Protein AF-Q23QF8-F1 (afdb_monomer_lite)

Sequence (936 aa):
MSSIFKSNYSRKLKSEELTGGKLEVPQEDYTCQGKYDIVKRQTYFSALQILLGIALSVCGFFLNYQFPFFGNQSIFIIGIGITLFGLVALIWCMKDVNKIKDKLNIEYWYNTQDHTLSKILFIASIIKAIFLLTTVITLFIYKSTANNYFQATTQSDDASQLQSNINQYNLFFQITIAISLASIIILVCTTYSAYAFSNTATSFRISLYAFTLLNIAFCGGMIYATLSTQKIENIHSLQGIADFWSIRVIFYITGVYLSTLIAILITNFTKSMNHYMSMGTLLLLICVVFVSFNGKIYRNAREVSNFAQSNCQNEMQMIHQDFLVKSGCPNKYIFKQKDQVYPDCEMDQQTVFWENDLDKQNQDKLNQIQCLNKKCCGITGKLYADWFYVIATLGQLISQQSFVIIGICYYLSTRYSGSSSYYKKLECLFLVLGMLVLSAWVFLVVYYQYQPISQKPGLQSQLEIPDPTADTYKLYQYADVTKRIQCEKSFSQYFNIYYQTQFSKNEIFECVDDCQTAIIRVSVTATYYKIILSQSFNDPHIKIFDSRFQSVFNVGDIQPNTDFVAAEGTISTVKNFFMQNVCLYSYEPQANHNLIVRVSKISPTTGSILKKIDFKPSKSVLKKINKKNNQLDVSYSQTFDDTNEQQINKNVSFQSVLITVKDAETNQDIQNKLINLQVHFHHQECIEQNNTPSVELSGIQSQFLVKNLYTNTYTIFVKVDGYNYSCKRIQLTEHYQTTEQIVYLNKNLQNKEMRVVLEWNKNNFAQLDLLVTLSTDKSTDCIAGYFNENCQKIYYERKSQHPYYQSIKIDKLGANDYLFYIKHNLSQKSYNDLVASGKKNLNQILAESGAHFSIYVADLEYPVYESGIAYFDTNISTDENLIWLVSCMNGIYGNQVYSLNQYWTIKSTNEFIIKSSGQELPSSEICSNYLKSMFN

Foldseek 3Di:
DPPPPPPPPVVVVPPPPDDDDPPPPPDPVVVLVVLLVLLVLLLVLLVLQLVVLVVQLVQLVVCCVVPVDPVSVVSNVVSVVSNVVSVVSNVVSVVVNVVSVVPVDDDDDPDDDQDPLLVVLLVLQLVQVLVLLLLSLVVVLCVVLVLLLLLCLLPDPPVVSNVVSVVVNVVSVVVSVVVSVSVSVSSNSVSSVCSSVVSDLLVLVVVLLVLLLVLLLLLLLLLLLLVLLVLVCVPVLCPPQADNVLSVVSNVLSVVLSVLSVQVLVVSVVQDLVSLLVSLVVLLVSLVVLLVSLVRLLVRLVRLLVSLLVLVLVLLLFFDQVLLVVLSNVTQFDDDDPPDQDDPDDPSQKDFPCVVVQPPDPVPRPRGITGGSS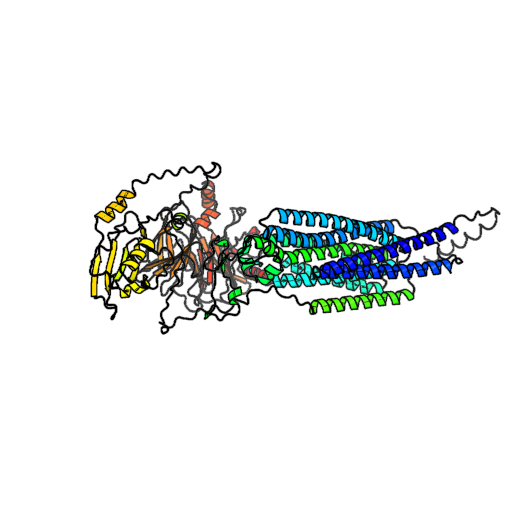SSSNSSSCVSSVSSVSSSSSSVSSSSSSVSSSSSSNVSSVDDDDDDPVSVVVSVVSVVVSVVSSVVSVVVSVVPDDPPRPTDDDPPPPPPPDDDPDDPPDDPPDDDPPDADAPPPDVCVVDVDWDKDADDLPDQPPDDPPQQPFKKKKKKKKAQKDKFWHDDDPDPQKDKDFPVCVVVVCPPDDDPRIGMIMMIGRPVSRSCRRRPTIMIIGNDLPDPMWMKMKMFTADPVPRDGPDIDIDGDDPVVVVVSVVVVVPPPDPDDDDDPPPPPPPPPPPFDWAKEKEFEAALQPRDGQAQWWKWKWKFFPDPDPDDDPPTDIDIDIDRGRIDIDTGDTFAKIWIWIDTPQWFIWIAIDGHDPPDRYHYHYTHTYGQADAQKKKKKKFWGPPAPWQKKKKKWKDDDPDDIFMDTDVHQDTPQWGWSDDVVDSGMTMIMRNHQDQIKMWIKMWTPDDLVNVCVVVVVVPDDVQVRQVNRSIKIFMDGNVHSYTPDIDRQARADPPDDSVFTWMFGAWMDRSNVPPDIGGPRYTDDCVPDPPAFDQDPNDTDGHSVVVVVVVVVVVD

Structure (mmCIF, N/CA/C/O backbone):
data_AF-Q23QF8-F1
#
_entry.id   AF-Q23QF8-F1
#
loop_
_atom_site.group_PDB
_atom_site.id
_atom_site.type_symbol
_atom_site.label_atom_id
_atom_site.label_alt_id
_atom_site.label_comp_id
_atom_site.label_asym_id
_atom_site.label_entity_id
_atom_site.label_seq_id
_atom_site.pdbx_PDB_ins_code
_atom_site.Cartn_x
_atom_site.Cartn_y
_atom_site.Cartn_z
_atom_site.occupancy
_atom_site.B_iso_or_equiv
_atom_site.auth_seq_id
_atom_site.auth_comp_id
_atom_site.auth_asym_id
_atom_site.auth_atom_id
_atom_site.pdbx_PDB_model_num
ATOM 1 N N . MET A 1 1 ? 30.218 -5.876 -64.540 1.00 46.28 1 MET A N 1
ATOM 2 C CA . MET A 1 1 ? 30.030 -4.408 -64.446 1.00 46.28 1 MET A CA 1
ATOM 3 C C . MET A 1 1 ? 31.016 -3.681 -63.510 1.00 46.28 1 MET A C 1
ATOM 5 O O . MET A 1 1 ? 30.919 -2.469 -63.412 1.00 46.28 1 MET A O 1
ATOM 9 N N . SER A 1 2 ? 32.029 -4.332 -62.907 1.00 37.53 2 SER A N 1
ATOM 10 C CA . SER A 1 2 ? 33.064 -3.649 -62.092 1.00 37.53 2 SER A CA 1
ATOM 11 C C . SER A 1 2 ? 34.441 -3.496 -62.772 1.00 37.53 2 SER A C 1
ATOM 13 O O . SER A 1 2 ? 35.398 -3.083 -62.123 1.00 37.53 2 SER A O 1
ATOM 15 N N . SER A 1 3 ? 34.567 -3.795 -64.072 1.00 35.72 3 SER A N 1
ATOM 16 C CA . SER A 1 3 ? 35.838 -3.696 -64.816 1.00 35.72 3 SER A CA 1
ATOM 17 C C . SER A 1 3 ? 36.003 -2.410 -65.642 1.00 35.72 3 SER A C 1
ATOM 19 O O . SER A 1 3 ? 37.095 -2.154 -66.135 1.00 35.72 3 SER A O 1
ATOM 21 N N . ILE A 1 4 ? 34.971 -1.564 -65.756 1.00 44.34 4 ILE A N 1
ATOM 22 C CA . ILE A 1 4 ? 35.001 -0.364 -66.621 1.00 44.34 4 ILE A CA 1
ATOM 23 C C . ILE A 1 4 ? 35.472 0.901 -65.870 1.00 44.34 4 ILE A C 1
ATOM 25 O O . ILE A 1 4 ? 35.973 1.836 -66.484 1.00 44.34 4 ILE A O 1
ATOM 29 N N . PHE A 1 5 ? 35.444 0.918 -64.532 1.00 41.53 5 PHE A N 1
ATOM 30 C CA . PHE A 1 5 ? 35.834 2.107 -63.755 1.00 41.53 5 PHE A CA 1
ATOM 31 C C . PHE A 1 5 ? 37.328 2.212 -63.401 1.00 41.53 5 PHE A C 1
ATOM 33 O O . PHE A 1 5 ? 37.774 3.277 -62.981 1.00 41.53 5 PHE A O 1
ATOM 40 N N . LYS A 1 6 ? 38.138 1.162 -63.606 1.00 42.09 6 LYS A N 1
ATOM 41 C CA . LYS A 1 6 ? 39.583 1.196 -63.285 1.00 42.09 6 LYS A CA 1
ATOM 42 C C . LYS A 1 6 ? 40.485 1.714 -64.412 1.00 42.09 6 LYS A C 1
ATOM 44 O O . LYS A 1 6 ? 41.644 2.008 -64.147 1.00 42.09 6 LYS A O 1
ATOM 49 N N . SER A 1 7 ? 39.985 1.870 -65.641 1.00 42.53 7 SER A N 1
ATOM 50 C CA . SER A 1 7 ? 40.830 2.230 -66.795 1.00 42.53 7 SER A CA 1
ATOM 51 C C . SER A 1 7 ? 40.873 3.730 -67.127 1.00 42.53 7 SER A C 1
ATOM 53 O O . SER A 1 7 ? 41.760 4.143 -67.872 1.00 42.53 7 SER A O 1
ATOM 55 N N . ASN A 1 8 ? 39.980 4.556 -66.570 1.00 39.78 8 ASN A N 1
ATOM 56 C CA . ASN A 1 8 ? 39.928 5.989 -66.899 1.00 39.78 8 ASN A CA 1
ATOM 57 C C . ASN A 1 8 ? 40.705 6.896 -65.934 1.00 39.78 8 ASN A C 1
ATOM 59 O O . ASN A 1 8 ? 40.972 8.044 -66.277 1.00 39.78 8 ASN A O 1
ATOM 63 N N . TYR A 1 9 ? 41.142 6.394 -64.774 1.00 38.97 9 TYR A N 1
ATOM 64 C CA . TYR A 1 9 ? 41.895 7.211 -63.811 1.00 38.97 9 TYR A CA 1
ATOM 65 C C . TYR A 1 9 ? 43.407 7.264 -64.100 1.00 38.97 9 TYR A C 1
ATOM 67 O O . TYR A 1 9 ? 44.045 8.277 -63.838 1.00 38.97 9 TYR A O 1
ATOM 75 N N . SER A 1 10 ? 43.985 6.236 -64.736 1.00 42.38 10 SER A N 1
ATOM 76 C CA . SER A 1 10 ? 45.420 6.225 -65.084 1.00 42.38 10 SER A CA 1
ATOM 77 C C . SER A 1 10 ? 45.776 6.951 -66.387 1.00 42.38 10 SER A C 1
ATOM 79 O O . SER A 1 10 ? 46.958 7.107 -66.676 1.00 42.38 10 SER A O 1
ATOM 81 N N . ARG A 1 11 ? 44.798 7.420 -67.178 1.00 41.28 11 ARG A N 1
ATOM 82 C CA . ARG A 1 11 ? 45.076 8.198 -68.404 1.00 41.28 11 ARG A CA 1
ATOM 83 C C . ARG A 1 11 ? 45.132 9.708 -68.196 1.00 41.28 11 ARG A C 1
ATOM 85 O O . ARG A 1 11 ? 45.677 10.388 -69.054 1.00 41.28 11 ARG A O 1
ATOM 92 N N . LYS A 1 12 ? 44.628 10.229 -67.073 1.00 40.03 12 LYS A N 1
ATOM 93 C CA . LYS A 1 12 ? 44.593 11.679 -66.819 1.00 40.03 12 LYS A CA 1
ATOM 94 C C . LYS A 1 12 ? 45.836 12.232 -66.111 1.00 40.03 12 LYS A C 1
ATOM 96 O O . LYS A 1 12 ? 45.989 13.437 -66.038 1.00 40.03 12 LYS A O 1
ATOM 101 N N . LEU A 1 13 ? 46.734 11.361 -65.644 1.00 44.28 13 LEU A N 1
ATOM 102 C CA . LEU A 1 13 ? 47.986 11.742 -64.973 1.00 44.28 13 LEU A CA 1
ATOM 103 C C . LEU A 1 13 ? 49.218 11.716 -65.894 1.00 44.28 13 LEU A C 1
ATOM 105 O O . LEU A 1 13 ? 50.329 11.922 -65.429 1.00 44.28 13 LEU A O 1
ATOM 109 N N . LYS A 1 14 ? 49.043 11.462 -67.198 1.00 44.31 14 LYS A N 1
ATOM 110 C CA . LYS A 1 14 ? 50.151 11.407 -68.170 1.00 44.31 14 LYS A CA 1
ATOM 111 C C . LYS A 1 14 ? 50.161 12.547 -69.195 1.00 44.31 14 LYS A C 1
ATOM 113 O O . LYS A 1 14 ? 50.919 12.471 -70.153 1.00 44.31 14 LYS A O 1
ATOM 118 N N . SER A 1 15 ? 49.333 13.581 -69.019 1.00 44.28 15 SER A N 1
ATOM 119 C CA . SER A 1 15 ? 49.247 14.713 -69.959 1.00 44.28 15 SER A CA 1
ATOM 120 C C . SER A 1 15 ? 49.460 16.096 -69.332 1.00 44.28 15 SER A C 1
ATOM 122 O O . SER A 1 15 ? 49.189 17.085 -69.999 1.00 44.28 15 SER A O 1
ATOM 124 N N . GLU A 1 16 ? 49.932 16.185 -68.085 1.00 45.78 16 GLU A N 1
ATOM 125 C CA . GLU A 1 16 ? 50.259 17.468 -67.425 1.00 45.78 16 GLU A CA 1
ATOM 126 C C . GLU A 1 16 ? 51.757 17.632 -67.105 1.00 45.78 16 GLU A C 1
ATOM 128 O O . GLU A 1 16 ? 52.156 18.573 -66.427 1.00 45.78 16 GLU A O 1
ATOM 133 N N . GLU A 1 17 ? 52.624 16.785 -67.664 1.00 51.19 17 GLU A N 1
ATOM 134 C CA . GLU A 1 17 ? 54.049 17.099 -67.804 1.00 51.19 17 GLU A CA 1
ATOM 135 C C . GLU A 1 17 ? 54.267 17.704 -69.191 1.00 51.19 17 GLU A C 1
ATOM 137 O O . GLU A 1 17 ? 54.430 16.950 -70.144 1.00 51.19 17 GLU A O 1
ATOM 142 N N . LEU A 1 18 ? 54.191 19.036 -69.319 1.00 52.56 18 LEU A N 1
ATOM 143 C CA . LEU A 1 18 ? 54.916 19.871 -70.306 1.00 52.56 18 LEU A CA 1
ATOM 144 C C . LEU A 1 18 ? 54.299 21.277 -70.411 1.00 52.56 18 LEU A C 1
ATOM 146 O O . LEU A 1 18 ? 53.871 21.704 -71.474 1.00 52.56 18 LEU A O 1
ATOM 150 N N . THR A 1 19 ? 54.328 22.047 -69.327 1.00 45.31 19 THR A N 1
ATOM 151 C CA . THR A 1 19 ? 54.475 23.508 -69.428 1.00 45.31 19 THR A CA 1
ATOM 152 C C . THR A 1 19 ? 55.210 23.996 -68.191 1.00 45.31 19 THR A C 1
ATOM 154 O O . THR A 1 19 ? 54.711 23.856 -67.077 1.00 45.31 19 THR A O 1
ATOM 157 N N . GLY A 1 20 ? 56.413 24.537 -68.389 1.00 51.62 20 GLY A N 1
ATOM 158 C CA . GLY A 1 20 ? 57.264 25.104 -67.346 1.00 51.62 20 GLY A CA 1
ATOM 159 C C . GLY A 1 20 ? 56.673 26.371 -66.731 1.00 51.62 20 GLY A C 1
ATOM 160 O O . GLY A 1 20 ? 57.116 27.476 -67.028 1.00 51.62 20 GLY A O 1
ATOM 161 N N . GLY A 1 21 ? 55.687 26.203 -65.857 1.00 43.16 21 GLY A N 1
ATOM 162 C CA . GLY A 1 21 ? 55.328 27.185 -64.845 1.00 43.16 21 GLY A CA 1
ATOM 163 C C . GLY A 1 21 ? 56.052 26.832 -63.552 1.00 43.16 21 GLY A C 1
ATOM 164 O O . GLY A 1 21 ? 56.050 25.672 -63.147 1.00 43.16 21 GLY A O 1
ATOM 165 N N . LYS A 1 22 ? 56.674 27.820 -62.898 1.00 47.91 22 LYS A N 1
ATOM 166 C CA . LYS A 1 22 ? 57.038 27.712 -61.482 1.00 47.91 22 LYS A CA 1
ATOM 167 C C . LYS A 1 22 ? 55.789 27.243 -60.728 1.00 47.91 22 LYS A C 1
ATOM 169 O O . LYS A 1 22 ? 54.877 28.041 -60.531 1.00 47.91 22 LYS A O 1
ATOM 174 N N . LEU A 1 23 ? 55.747 25.973 -60.325 1.00 41.84 23 LEU A N 1
ATOM 175 C CA . LEU A 1 23 ? 54.902 25.572 -59.214 1.00 41.84 23 LEU A CA 1
ATOM 176 C C . LEU A 1 23 ? 55.480 26.299 -58.000 1.00 41.84 23 LEU A C 1
ATOM 178 O O . LEU A 1 23 ? 56.469 25.869 -57.409 1.00 41.84 23 LEU A O 1
ATOM 182 N N . GLU A 1 24 ? 54.891 27.444 -57.660 1.00 44.53 24 GLU A N 1
ATOM 183 C CA . GLU A 1 24 ? 54.791 27.808 -56.255 1.00 44.53 24 GLU A CA 1
ATOM 184 C C . GLU A 1 24 ? 54.241 26.568 -55.568 1.00 44.53 24 GLU A C 1
ATOM 186 O O . GLU A 1 24 ? 53.148 26.137 -55.912 1.00 44.53 24 GLU A O 1
ATOM 191 N N . VAL A 1 25 ? 55.042 25.939 -54.712 1.00 48.31 25 VAL A N 1
ATOM 192 C CA . VAL A 1 25 ? 54.608 24.868 -53.820 1.00 48.31 25 VAL A CA 1
ATOM 193 C C . VAL A 1 25 ? 53.830 25.561 -52.706 1.00 48.31 25 VAL A C 1
ATOM 195 O O . VAL A 1 25 ? 54.463 26.176 -51.842 1.00 48.31 25 VAL A O 1
ATOM 198 N N . PRO A 1 26 ? 52.484 25.547 -52.691 1.00 47.47 26 PRO A N 1
ATOM 199 C CA . PRO A 1 26 ? 51.738 26.183 -51.631 1.00 47.47 26 PRO A CA 1
ATOM 200 C C . PRO A 1 26 ? 51.267 25.083 -50.669 1.00 47.47 26 PRO A C 1
ATOM 202 O O . PRO A 1 26 ? 50.693 24.076 -51.068 1.00 47.47 26 PRO A O 1
ATOM 205 N N . GLN A 1 27 ? 51.427 25.323 -49.370 1.00 47.56 27 GLN A N 1
ATOM 206 C CA . GLN A 1 27 ? 50.611 24.701 -48.314 1.00 47.56 27 GLN A CA 1
ATOM 207 C C . GLN A 1 27 ? 50.921 23.270 -47.821 1.00 47.56 27 GLN A C 1
ATOM 209 O O . GLN A 1 27 ? 50.044 22.665 -47.201 1.00 47.56 27 GLN A O 1
ATOM 214 N N . GLU A 1 28 ? 52.138 22.733 -47.933 1.00 46.94 28 GLU A N 1
ATOM 215 C CA . GLU A 1 28 ? 52.463 21.498 -47.181 1.00 46.94 28 GLU A CA 1
ATOM 216 C C . GLU A 1 28 ? 52.876 21.770 -45.721 1.00 46.94 28 GLU A C 1
ATOM 218 O O . GLU A 1 28 ? 52.361 21.116 -44.805 1.00 46.94 28 GLU A O 1
ATOM 223 N N . ASP A 1 29 ? 53.656 22.824 -45.458 1.00 48.53 29 ASP A N 1
ATOM 224 C CA . ASP A 1 29 ? 54.181 23.113 -44.110 1.00 48.53 29 ASP A CA 1
ATOM 225 C C . ASP A 1 29 ? 53.114 23.529 -43.078 1.00 48.53 29 ASP A C 1
ATOM 227 O O . ASP A 1 29 ? 53.238 23.242 -41.882 1.00 48.53 29 ASP A O 1
ATOM 231 N N . TYR A 1 30 ? 52.003 24.135 -43.511 1.00 49.72 30 TYR A N 1
ATOM 232 C CA . TYR A 1 30 ? 50.953 24.595 -42.592 1.00 49.72 30 TYR A CA 1
ATOM 233 C C . TYR A 1 30 ? 50.184 23.445 -41.923 1.00 49.72 30 TYR A C 1
ATOM 235 O O . TYR A 1 30 ? 49.648 23.609 -40.822 1.00 49.72 30 TYR A O 1
ATOM 243 N N . THR A 1 31 ? 50.144 22.262 -42.542 1.00 57.94 31 THR A N 1
ATOM 244 C CA . THR A 1 31 ? 49.366 21.129 -42.015 1.00 57.94 31 THR A CA 1
ATOM 245 C C . THR A 1 31 ? 50.098 20.372 -40.904 1.00 57.94 31 THR A C 1
ATOM 247 O O . THR A 1 31 ? 49.462 19.918 -39.946 1.00 57.94 31 THR A O 1
ATOM 250 N N . CYS A 1 32 ? 51.430 20.284 -40.978 1.00 57.28 32 CYS A N 1
ATOM 251 C CA . CYS A 1 32 ? 52.261 19.658 -39.947 1.00 57.28 32 CYS A CA 1
ATOM 252 C C . CYS A 1 32 ? 52.400 20.560 -38.714 1.00 57.28 32 CYS A C 1
ATOM 254 O O . CYS A 1 32 ? 52.188 20.092 -37.592 1.00 57.28 32 CYS A O 1
ATOM 256 N N . GLN A 1 33 ? 52.647 21.861 -38.920 1.00 65.06 33 GLN A N 1
ATOM 257 C CA . GLN A 1 33 ? 52.718 22.853 -37.841 1.00 65.06 33 GLN A CA 1
ATOM 258 C C . GLN A 1 33 ? 51.393 22.921 -37.062 1.00 65.06 33 GLN A C 1
ATOM 260 O O . GLN A 1 33 ? 51.383 22.840 -35.835 1.00 65.06 33 GLN A O 1
ATOM 265 N N . GLY A 1 34 ? 50.256 22.953 -37.772 1.00 65.19 34 GLY A N 1
ATOM 266 C CA . GLY A 1 34 ? 48.930 22.966 -37.151 1.00 65.19 34 GLY A CA 1
ATOM 267 C C . GLY A 1 34 ? 48.639 21.712 -36.318 1.00 65.19 34 GLY A C 1
ATOM 268 O O . GLY A 1 34 ? 48.117 21.813 -35.209 1.00 65.19 34 GLY A O 1
ATOM 269 N N . LYS A 1 35 ? 49.022 20.520 -36.797 1.00 60.91 35 LYS A N 1
ATOM 270 C CA . LYS A 1 35 ? 48.872 19.267 -36.032 1.00 60.91 35 LYS A CA 1
ATOM 271 C C . LYS A 1 35 ? 49.806 19.213 -34.822 1.00 60.91 35 LYS A C 1
ATOM 273 O O . LYS A 1 35 ? 49.372 18.781 -33.756 1.00 60.91 35 LYS A O 1
ATOM 278 N N . TYR A 1 36 ? 51.047 19.682 -34.951 1.00 70.38 36 TYR A N 1
ATOM 279 C CA . TYR A 1 36 ? 51.975 19.798 -33.824 1.00 70.38 36 TYR A CA 1
ATOM 280 C C . TYR A 1 36 ? 51.426 20.735 -32.739 1.00 70.38 36 TYR A C 1
ATOM 282 O O . TYR A 1 36 ? 51.405 20.370 -31.561 1.00 70.38 36 TYR A O 1
ATOM 290 N N . ASP A 1 37 ? 50.886 21.890 -33.129 1.00 68.75 37 ASP A N 1
ATOM 291 C CA . ASP A 1 37 ? 50.261 22.839 -32.206 1.00 68.75 37 ASP A CA 1
ATOM 292 C C . ASP A 1 37 ? 49.016 22.261 -31.527 1.00 68.75 37 ASP A C 1
ATOM 294 O O . ASP A 1 37 ? 48.788 22.504 -30.339 1.00 68.75 37 ASP A O 1
ATOM 298 N N . ILE A 1 38 ? 48.235 21.440 -32.234 1.00 62.38 38 ILE A N 1
ATOM 299 C CA . ILE A 1 38 ? 47.103 20.708 -31.655 1.00 62.38 38 ILE A CA 1
ATOM 300 C C . ILE A 1 38 ? 47.581 19.712 -30.586 1.00 62.38 38 ILE A C 1
ATOM 302 O O . ILE A 1 38 ? 47.041 19.718 -29.478 1.00 62.38 38 ILE A O 1
ATOM 306 N N . VAL A 1 39 ? 48.612 18.902 -30.859 1.00 66.50 39 VAL A N 1
ATOM 307 C CA . VAL A 1 39 ? 49.156 17.938 -29.877 1.00 66.50 39 VAL A CA 1
ATOM 308 C C . VAL A 1 39 ? 49.813 18.660 -28.689 1.00 66.50 39 VAL A C 1
ATOM 310 O O . VAL A 1 39 ? 49.697 18.225 -27.538 1.00 66.50 39 VAL A O 1
ATOM 313 N N . LYS A 1 40 ? 50.437 19.819 -28.922 1.00 73.31 40 LYS A N 1
ATOM 314 C CA . LYS A 1 40 ? 51.006 20.668 -27.867 1.00 73.31 40 LYS A CA 1
ATOM 315 C C . LYS A 1 40 ? 49.917 21.245 -26.958 1.00 73.31 40 LYS A C 1
ATOM 317 O O . LYS A 1 40 ? 50.007 21.111 -25.740 1.00 73.31 40 LYS A O 1
ATOM 322 N N . ARG A 1 41 ? 48.840 21.802 -27.530 1.00 67.75 41 ARG A N 1
ATOM 323 C CA . ARG A 1 41 ? 47.643 22.237 -26.776 1.00 67.75 41 ARG A CA 1
ATOM 324 C C . ARG A 1 41 ? 47.034 21.086 -25.984 1.00 67.75 41 ARG A C 1
ATOM 326 O O . ARG A 1 41 ? 46.678 21.256 -24.823 1.00 67.75 41 ARG A O 1
ATOM 333 N N . GLN A 1 42 ? 47.002 19.898 -26.575 1.00 61.88 42 GLN A N 1
ATOM 334 C CA . GLN A 1 42 ? 46.501 18.698 -25.923 1.00 61.88 42 GLN A CA 1
ATOM 335 C C . GLN A 1 42 ? 47.337 18.261 -24.715 1.00 61.88 42 GLN A C 1
ATOM 337 O O . GLN A 1 42 ? 46.796 17.781 -23.717 1.00 61.88 42 GLN A O 1
ATOM 342 N N . THR A 1 43 ? 48.650 18.456 -24.780 1.00 72.88 43 THR A N 1
ATOM 343 C CA . THR A 1 43 ? 49.553 18.193 -23.654 1.00 72.88 43 THR A CA 1
ATOM 344 C C . THR A 1 43 ? 49.207 19.096 -22.470 1.00 72.88 43 THR A C 1
ATOM 346 O O . THR A 1 43 ? 49.071 18.608 -21.349 1.00 72.88 43 THR A O 1
ATOM 349 N N . TYR A 1 44 ? 48.958 20.387 -22.722 1.00 75.38 44 TYR A N 1
ATOM 350 C CA . TYR A 1 44 ? 48.521 21.325 -21.682 1.00 75.38 44 TYR A CA 1
ATOM 351 C C . TYR A 1 44 ? 47.154 20.951 -21.100 1.00 75.38 44 TYR A C 1
ATOM 353 O O . TYR A 1 44 ? 46.978 20.977 -19.884 1.00 75.38 44 TYR A O 1
ATOM 361 N N . PHE A 1 45 ? 46.207 20.529 -21.940 1.00 62.12 45 PHE A N 1
ATOM 362 C CA . PHE A 1 45 ? 44.893 20.086 -21.473 1.00 62.12 45 PHE A CA 1
ATOM 363 C C . PHE A 1 45 ? 44.944 18.793 -20.657 1.00 62.12 45 PHE A C 1
ATOM 365 O O . PHE A 1 45 ? 44.243 18.679 -19.655 1.00 62.12 45 PHE A O 1
ATOM 372 N N . SER A 1 46 ? 45.809 17.849 -21.027 1.00 68.44 46 SER A N 1
ATOM 373 C CA . SER A 1 46 ? 46.010 16.611 -20.263 1.00 68.44 46 SER A CA 1
ATOM 374 C C . SER A 1 46 ? 46.653 16.906 -18.903 1.00 68.44 46 SER A C 1
ATOM 376 O O . SER A 1 46 ? 46.231 16.353 -17.892 1.00 68.44 46 SER A O 1
ATOM 378 N N . ALA A 1 47 ? 47.612 17.837 -18.845 1.00 74.62 47 ALA A N 1
ATOM 379 C CA . ALA A 1 47 ? 48.198 18.305 -17.587 1.00 74.62 47 ALA A CA 1
ATOM 380 C C . ALA A 1 47 ? 47.164 19.006 -16.685 1.00 74.62 47 ALA A C 1
ATOM 382 O O . ALA A 1 47 ? 47.112 18.746 -15.483 1.00 74.62 47 ALA A O 1
ATOM 383 N N . LEU A 1 48 ? 46.291 19.834 -17.267 1.00 70.38 48 LEU A N 1
ATOM 384 C CA . LEU A 1 48 ? 45.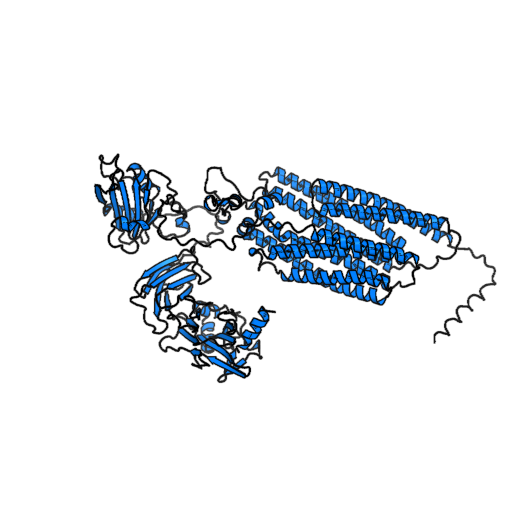187 20.471 -16.547 1.00 70.38 48 LEU A CA 1
ATOM 385 C C . LEU A 1 48 ? 44.182 19.435 -16.014 1.00 70.38 48 LEU A C 1
ATOM 387 O O . LEU A 1 48 ? 43.738 19.536 -14.872 1.00 70.38 48 LEU A O 1
ATOM 391 N N . GLN A 1 49 ? 43.865 18.405 -16.803 1.00 65.88 49 GLN A N 1
ATOM 392 C CA . GLN A 1 49 ? 42.996 17.302 -16.390 1.00 65.88 49 GLN A CA 1
ATOM 393 C C . GLN A 1 49 ? 43.596 16.496 -15.229 1.00 65.88 49 GLN A C 1
ATOM 395 O O . GLN A 1 49 ? 42.871 16.140 -14.304 1.00 65.88 49 GLN A O 1
ATOM 400 N N . ILE A 1 50 ? 44.910 16.249 -15.242 1.00 76.75 50 ILE A N 1
ATOM 401 C CA . ILE A 1 50 ? 45.630 15.606 -14.130 1.00 76.75 50 ILE A CA 1
ATOM 402 C C . ILE A 1 50 ? 45.496 16.444 -12.856 1.00 76.75 50 ILE A C 1
ATOM 404 O O . ILE A 1 50 ? 45.100 15.907 -11.822 1.00 76.75 50 ILE A O 1
ATOM 408 N N . LEU A 1 51 ? 45.775 17.751 -12.933 1.00 74.31 51 LEU A N 1
ATOM 409 C CA . LEU A 1 51 ? 45.675 18.666 -11.791 1.00 74.31 51 LEU A CA 1
ATOM 410 C C . LEU A 1 51 ? 44.260 18.694 -11.206 1.00 74.31 51 LEU A C 1
ATOM 412 O O . LEU A 1 51 ? 44.088 18.619 -9.990 1.00 74.31 51 LEU A O 1
ATOM 416 N N . LEU A 1 52 ? 43.244 18.742 -12.066 1.00 68.75 52 LEU A N 1
ATOM 417 C CA . LEU A 1 52 ? 41.848 18.778 -11.639 1.00 68.75 52 LEU A CA 1
ATOM 418 C C . LEU A 1 52 ? 41.364 17.429 -11.094 1.00 68.75 52 LEU A C 1
ATOM 420 O O . LEU A 1 52 ? 40.629 17.407 -10.110 1.00 68.75 52 LEU A O 1
ATOM 424 N N . GLY A 1 53 ? 41.823 16.308 -11.654 1.00 71.88 53 GLY A N 1
ATOM 425 C CA . GLY A 1 53 ? 41.579 14.977 -11.094 1.00 71.88 53 GLY A CA 1
ATOM 426 C C . GLY A 1 53 ? 42.208 14.802 -9.708 1.00 71.88 53 GLY A C 1
ATOM 427 O O . GLY A 1 53 ? 41.564 14.269 -8.802 1.00 71.88 53 GLY A O 1
ATOM 428 N N . ILE A 1 54 ? 43.422 15.328 -9.496 1.00 79.56 54 ILE A N 1
ATOM 429 C CA . ILE A 1 54 ? 44.084 15.323 -8.181 1.00 79.56 54 ILE A CA 1
ATOM 430 C C . ILE A 1 54 ? 43.288 16.183 -7.198 1.00 79.56 54 ILE A C 1
ATOM 432 O O . ILE A 1 54 ? 42.979 15.715 -6.107 1.00 79.56 54 ILE A O 1
ATOM 436 N N . ALA A 1 55 ? 42.891 17.397 -7.589 1.00 72.75 55 ALA A N 1
ATOM 437 C CA . ALA A 1 55 ? 42.082 18.274 -6.744 1.00 72.75 55 ALA A CA 1
ATOM 438 C C . ALA A 1 55 ? 40.737 17.631 -6.352 1.00 72.75 55 ALA A C 1
ATOM 440 O O . ALA A 1 55 ? 40.346 17.687 -5.185 1.00 72.75 55 ALA A O 1
ATOM 441 N N . LEU A 1 56 ? 40.064 16.960 -7.296 1.00 69.31 56 LEU A N 1
ATOM 442 C CA . LEU A 1 56 ? 38.830 16.206 -7.046 1.00 69.31 56 LEU A CA 1
ATOM 443 C C . LEU A 1 56 ? 39.055 15.008 -6.122 1.00 69.31 56 LEU A C 1
ATOM 445 O O . LEU A 1 56 ? 38.245 14.775 -5.229 1.00 69.31 56 LEU A O 1
ATOM 449 N N . SER A 1 57 ? 40.158 14.280 -6.297 1.00 73.12 57 SER A N 1
ATOM 450 C CA . SER A 1 57 ? 40.526 13.163 -5.420 1.00 73.12 57 SER A CA 1
ATOM 451 C C . SER A 1 57 ? 40.773 13.657 -3.998 1.00 73.12 57 SER A C 1
ATOM 453 O O . SER A 1 57 ? 40.200 13.136 -3.050 1.00 73.12 57 SER A O 1
ATOM 455 N N . VAL A 1 58 ? 41.569 14.714 -3.838 1.00 77.00 58 VAL A N 1
ATOM 456 C CA . VAL A 1 58 ? 41.867 15.306 -2.530 1.00 77.00 58 VAL A CA 1
ATOM 457 C C . VAL A 1 58 ? 40.584 15.807 -1.863 1.00 77.00 58 VAL A C 1
ATOM 459 O O . VAL A 1 58 ? 40.338 15.476 -0.705 1.00 77.00 58 VAL A O 1
ATOM 462 N N . CYS A 1 59 ? 39.710 16.507 -2.595 1.00 67.06 59 CYS A N 1
ATOM 463 C CA . CYS A 1 59 ? 38.396 16.905 -2.080 1.00 67.06 59 CYS A CA 1
ATOM 464 C C . CYS A 1 59 ? 37.538 15.700 -1.674 1.00 67.06 59 CYS A C 1
ATOM 466 O O . CYS A 1 59 ? 37.010 15.683 -0.568 1.00 67.06 59 CYS A O 1
ATOM 468 N N . GLY A 1 60 ? 37.415 14.681 -2.530 1.00 66.50 60 GLY A N 1
ATOM 469 C CA . GLY A 1 60 ? 36.642 13.472 -2.233 1.00 66.50 60 GLY A CA 1
ATOM 470 C C . GLY A 1 60 ? 37.169 12.723 -1.007 1.00 66.50 60 GLY A C 1
ATOM 471 O O . GLY A 1 60 ? 36.383 12.250 -0.190 1.00 66.50 60 GLY A O 1
ATOM 472 N N . PHE A 1 61 ? 38.492 12.681 -0.833 1.00 75.31 61 PHE A N 1
ATOM 473 C CA . PHE A 1 61 ? 39.145 12.097 0.335 1.00 75.31 61 PHE A CA 1
ATOM 474 C C . PHE A 1 61 ? 38.817 12.867 1.620 1.00 75.31 61 PHE A C 1
ATOM 476 O O . PHE A 1 61 ? 38.356 12.258 2.584 1.00 75.31 61 PHE A O 1
ATOM 483 N N . PHE A 1 62 ? 38.988 14.194 1.630 1.00 64.94 62 PHE A N 1
ATOM 484 C CA . PHE A 1 62 ? 38.664 15.020 2.800 1.00 64.94 62 PHE A CA 1
ATOM 485 C C . PHE A 1 62 ? 37.171 14.971 3.142 1.00 64.94 62 PHE A C 1
ATOM 487 O O . PHE A 1 62 ? 36.812 14.819 4.309 1.00 64.94 62 PHE A O 1
ATOM 494 N N . LEU A 1 63 ? 36.299 15.008 2.132 1.00 54.62 63 LEU A N 1
ATOM 495 C CA . LEU A 1 63 ? 34.859 14.853 2.324 1.00 54.62 63 LEU A CA 1
ATOM 496 C C . LEU A 1 63 ? 34.504 13.472 2.887 1.00 54.62 63 LEU A C 1
ATOM 498 O O . LEU A 1 63 ? 33.647 13.390 3.760 1.00 54.62 63 LEU A O 1
ATOM 502 N N . ASN A 1 64 ? 35.163 12.394 2.444 1.00 63.03 64 ASN A N 1
ATOM 503 C CA . ASN A 1 64 ? 34.941 11.047 2.981 1.00 63.03 64 ASN A CA 1
ATOM 504 C C . ASN A 1 64 ? 35.459 10.893 4.416 1.00 63.03 64 ASN A C 1
ATOM 506 O O . ASN A 1 64 ? 34.842 10.198 5.215 1.00 63.03 64 ASN A O 1
ATOM 510 N N . TYR A 1 65 ? 36.585 11.530 4.742 1.00 63.66 65 TYR A N 1
ATOM 511 C CA . TYR A 1 65 ? 37.131 11.533 6.097 1.00 63.66 65 TYR A CA 1
ATOM 512 C C . TYR A 1 65 ? 36.180 12.226 7.077 1.00 63.66 65 TYR A C 1
ATOM 514 O O . TYR A 1 65 ? 35.935 11.724 8.170 1.00 63.66 65 TYR A O 1
ATOM 522 N N . GLN A 1 66 ? 35.610 13.359 6.665 1.00 51.91 66 GLN A N 1
ATOM 523 C CA . GLN A 1 66 ? 34.705 14.135 7.506 1.00 51.91 66 GLN A CA 1
ATOM 524 C C . GLN A 1 66 ? 33.279 13.562 7.525 1.00 51.91 66 GLN A C 1
ATOM 526 O O . GLN A 1 66 ? 32.585 13.669 8.532 1.00 51.91 66 GLN A O 1
ATOM 531 N N . PHE A 1 67 ? 32.862 12.909 6.436 1.00 48.88 67 PHE A N 1
ATOM 532 C CA . PHE A 1 67 ? 31.554 12.278 6.278 1.00 48.88 67 PHE A CA 1
ATOM 533 C C . PHE A 1 67 ? 31.704 10.937 5.528 1.00 48.88 67 PHE A C 1
ATOM 535 O O . PHE A 1 67 ? 31.679 10.924 4.289 1.00 48.88 67 PHE A O 1
ATOM 542 N N . PRO A 1 68 ? 31.864 9.798 6.233 1.00 45.19 68 PRO A N 1
ATOM 543 C CA . PRO A 1 68 ? 32.100 8.498 5.607 1.00 45.19 68 PRO A CA 1
ATOM 544 C C . PRO A 1 68 ? 30.833 8.015 4.894 1.00 45.19 68 PRO A C 1
ATOM 546 O O . PRO A 1 68 ? 29.940 7.408 5.482 1.00 45.19 68 PRO A O 1
ATOM 549 N N . PHE A 1 69 ? 30.745 8.322 3.601 1.00 49.69 69 PHE A N 1
ATOM 550 C CA . PHE A 1 69 ? 29.593 8.034 2.754 1.00 49.69 69 PHE A CA 1
ATOM 551 C C . PHE A 1 69 ? 30.047 7.551 1.374 1.00 49.69 69 PHE A C 1
ATOM 553 O O . PHE A 1 69 ? 31.012 8.058 0.799 1.00 49.69 69 PHE A O 1
ATOM 560 N N . PHE A 1 70 ? 29.303 6.604 0.800 1.00 44.69 70 PHE A N 1
ATOM 561 C CA . PHE A 1 70 ? 29.651 5.920 -0.453 1.00 44.69 70 PHE A CA 1
ATOM 562 C C . PHE A 1 70 ? 29.838 6.880 -1.647 1.00 44.69 70 PHE A C 1
ATOM 564 O O . PHE A 1 70 ? 30.666 6.654 -2.531 1.00 44.69 70 PHE A O 1
ATOM 571 N N . GLY A 1 71 ? 29.117 8.005 -1.663 1.00 45.62 71 GLY A N 1
ATOM 572 C CA . GLY A 1 71 ? 29.278 9.035 -2.693 1.00 45.62 71 GLY A CA 1
ATOM 573 C C . GLY A 1 71 ? 30.596 9.816 -2.601 1.00 45.62 71 GLY A C 1
ATOM 574 O O . GLY A 1 71 ? 31.173 10.132 -3.637 1.00 45.62 71 GLY A O 1
ATOM 575 N N . ASN A 1 72 ? 31.143 10.043 -1.400 1.00 52.44 72 ASN A N 1
ATOM 576 C CA . ASN A 1 72 ? 32.456 10.687 -1.246 1.00 52.44 72 ASN A CA 1
ATOM 577 C C . ASN A 1 72 ? 33.582 9.767 -1.733 1.00 52.44 72 ASN A C 1
ATOM 579 O O . ASN A 1 72 ? 34.491 10.208 -2.438 1.00 52.44 72 ASN A O 1
ATOM 583 N N . GLN A 1 73 ? 33.464 8.467 -1.450 1.00 56.25 73 GLN A N 1
ATOM 584 C CA . GLN A 1 73 ? 34.344 7.443 -2.021 1.00 56.25 73 GLN A CA 1
ATOM 585 C C . GLN A 1 73 ? 34.232 7.402 -3.549 1.00 56.25 73 GLN A C 1
ATOM 587 O O . GLN A 1 73 ? 35.237 7.260 -4.238 1.00 56.25 73 GLN A O 1
ATOM 592 N N . SER A 1 74 ? 33.031 7.608 -4.094 1.00 52.44 74 SER A N 1
ATOM 593 C CA . SER A 1 74 ? 32.819 7.678 -5.542 1.00 52.44 74 SER A CA 1
ATOM 594 C C . SER A 1 74 ? 33.495 8.904 -6.166 1.00 52.44 74 SER A C 1
ATOM 596 O O . SER A 1 74 ? 34.156 8.760 -7.188 1.00 52.44 74 SER A O 1
ATOM 598 N N . ILE A 1 75 ? 33.408 10.091 -5.549 1.00 57.03 75 ILE A N 1
ATOM 599 C CA . ILE A 1 75 ? 34.119 11.303 -6.010 1.00 57.03 75 ILE A CA 1
ATOM 600 C C . ILE A 1 75 ? 35.635 11.086 -5.973 1.00 57.03 75 ILE A C 1
ATOM 602 O O . ILE A 1 75 ? 36.328 11.447 -6.923 1.00 57.03 75 ILE A O 1
ATOM 606 N N . PHE A 1 76 ? 36.143 10.448 -4.917 1.00 70.12 76 PHE A N 1
ATOM 607 C CA . PHE A 1 76 ? 37.550 10.070 -4.806 1.00 70.12 76 PHE A CA 1
ATOM 608 C C . PHE A 1 76 ? 37.985 9.123 -5.936 1.00 70.12 76 PHE A C 1
ATOM 610 O O . PHE A 1 76 ? 38.959 9.399 -6.634 1.00 70.12 76 PHE A O 1
ATOM 617 N N . ILE A 1 77 ? 37.225 8.050 -6.176 1.00 64.88 77 ILE A N 1
ATOM 618 C CA . ILE A 1 77 ? 37.498 7.072 -7.242 1.00 64.88 77 ILE A CA 1
ATOM 619 C C . ILE A 1 77 ? 37.407 7.726 -8.630 1.00 64.88 77 ILE A C 1
ATOM 621 O O . ILE A 1 77 ? 38.251 7.464 -9.487 1.00 64.88 77 ILE A O 1
ATOM 625 N N . ILE A 1 78 ? 36.426 8.606 -8.859 1.00 64.81 78 ILE A N 1
ATOM 626 C CA . ILE A 1 78 ? 36.282 9.365 -10.111 1.00 64.81 78 ILE A CA 1
ATOM 627 C C . ILE A 1 78 ? 37.473 10.304 -10.305 1.00 64.81 78 ILE A C 1
ATOM 629 O O . ILE A 1 78 ? 38.032 10.346 -11.400 1.00 64.81 78 ILE A O 1
ATOM 633 N N . GLY A 1 79 ? 37.888 11.023 -9.260 1.00 68.12 79 GLY A N 1
ATOM 634 C CA . GLY A 1 79 ? 39.074 11.876 -9.286 1.00 68.12 79 GLY A CA 1
ATOM 635 C C . GLY A 1 79 ? 40.318 11.091 -9.702 1.00 68.12 79 GLY A C 1
ATOM 636 O O . GLY A 1 79 ? 41.004 11.491 -10.643 1.00 68.12 79 GLY A O 1
ATOM 637 N N . ILE A 1 80 ? 40.539 9.920 -9.092 1.00 70.94 80 ILE A N 1
ATOM 638 C CA . ILE A 1 80 ? 41.645 9.016 -9.439 1.00 70.94 80 ILE A CA 1
ATOM 639 C C . ILE A 1 80 ? 41.532 8.566 -10.896 1.00 70.94 80 ILE A C 1
ATOM 641 O O . ILE A 1 80 ? 42.520 8.595 -11.630 1.00 70.94 80 ILE A O 1
ATOM 645 N N . GLY A 1 81 ? 40.333 8.187 -11.340 1.00 64.69 81 GLY A N 1
ATOM 646 C CA . GLY A 1 81 ? 40.073 7.795 -12.724 1.00 64.69 81 GLY A CA 1
ATOM 647 C C . GLY A 1 81 ? 40.415 8.902 -13.724 1.00 64.69 81 GLY A C 1
ATOM 648 O O . GLY A 1 81 ? 41.078 8.639 -14.728 1.00 64.69 81 GLY A O 1
ATOM 649 N N . ILE A 1 82 ? 40.034 10.150 -13.432 1.00 64.38 82 ILE A N 1
ATOM 650 C CA . ILE A 1 82 ? 40.354 11.328 -14.253 1.00 64.38 82 ILE A CA 1
ATOM 651 C C . ILE A 1 82 ? 41.867 11.571 -14.286 1.00 64.38 82 ILE A C 1
ATOM 653 O O . ILE A 1 82 ? 42.416 11.824 -15.360 1.00 64.38 82 ILE A O 1
ATOM 657 N N . THR A 1 83 ? 42.556 11.453 -13.149 1.00 75.75 83 THR A N 1
ATOM 658 C CA . THR A 1 83 ? 44.017 11.602 -13.067 1.00 75.75 83 THR A CA 1
ATOM 659 C C . THR A 1 83 ? 44.742 10.533 -13.880 1.00 75.75 83 THR A C 1
ATOM 661 O O . THR A 1 83 ? 45.632 10.858 -14.666 1.00 75.75 83 THR A O 1
ATOM 664 N N . LEU A 1 84 ? 44.345 9.265 -13.742 1.00 67.38 84 LEU A N 1
ATOM 665 C CA . LEU A 1 84 ? 44.923 8.154 -14.502 1.00 67.38 84 LEU A CA 1
ATOM 666 C C . LEU A 1 84 ? 44.667 8.312 -16.004 1.00 67.38 84 LEU A C 1
ATOM 668 O O . LEU A 1 84 ? 45.577 8.109 -16.807 1.00 67.38 84 LEU A O 1
ATOM 672 N N . PHE A 1 85 ? 43.462 8.731 -16.392 1.00 64.44 85 PHE A N 1
ATOM 673 C CA . PHE A 1 85 ? 43.137 9.000 -17.791 1.00 64.44 85 PHE A CA 1
ATOM 674 C C . PHE A 1 85 ? 43.977 10.150 -18.359 1.00 64.44 85 PHE A C 1
ATOM 676 O O . PHE A 1 85 ? 44.552 10.016 -19.441 1.00 64.44 85 PHE A O 1
ATOM 683 N N . GLY A 1 86 ? 44.110 11.250 -17.612 1.00 71.38 86 GLY A N 1
ATOM 684 C CA . GLY A 1 86 ? 44.963 12.377 -17.980 1.00 71.38 86 GLY A CA 1
ATOM 685 C C . GLY A 1 86 ? 46.433 11.971 -18.138 1.00 71.38 86 GLY A C 1
ATOM 686 O O . GLY A 1 86 ? 47.073 12.381 -19.103 1.00 71.38 86 GLY A O 1
ATOM 687 N N . LEU A 1 87 ? 46.956 11.108 -17.258 1.00 71.88 87 LEU A N 1
ATOM 688 C CA . LEU A 1 87 ? 48.316 10.554 -17.350 1.00 71.88 87 LEU A CA 1
ATOM 689 C C . LEU A 1 87 ? 48.517 9.711 -18.611 1.00 71.88 87 LEU A C 1
ATOM 691 O O . LEU A 1 87 ? 49.501 9.902 -19.326 1.00 71.88 87 LEU A O 1
ATOM 695 N N . VAL A 1 88 ? 47.581 8.810 -18.921 1.00 64.00 88 VAL A N 1
ATOM 696 C CA . VAL A 1 88 ? 47.638 7.994 -20.144 1.00 64.00 88 VAL A CA 1
ATOM 697 C C . VAL A 1 88 ? 47.592 8.885 -21.386 1.00 64.00 88 VAL A C 1
ATOM 699 O O . VAL A 1 88 ? 48.403 8.702 -22.295 1.00 64.00 88 VAL A O 1
ATOM 702 N N . ALA A 1 89 ? 46.696 9.876 -21.414 1.00 65.12 89 ALA A N 1
ATOM 703 C CA . ALA A 1 89 ? 46.598 10.837 -22.509 1.00 65.12 89 ALA A CA 1
ATOM 704 C C . ALA A 1 89 ? 47.891 11.650 -22.671 1.00 65.12 89 ALA A C 1
ATOM 706 O O . ALA A 1 89 ? 48.375 11.812 -23.791 1.00 65.12 89 ALA A O 1
ATOM 707 N N . LEU A 1 90 ? 48.493 12.099 -21.566 1.00 76.38 90 LEU A N 1
ATOM 708 C CA . LEU A 1 90 ? 49.750 12.846 -21.562 1.00 76.38 90 LEU A CA 1
ATOM 709 C C . LEU A 1 90 ? 50.910 12.003 -22.115 1.00 76.38 90 LEU A C 1
ATOM 711 O O . LEU A 1 90 ? 51.616 12.456 -23.015 1.00 76.38 90 LEU A O 1
ATOM 715 N N . ILE A 1 91 ? 51.079 10.766 -21.632 1.00 75.25 91 ILE A N 1
ATOM 716 C CA . ILE A 1 91 ? 52.111 9.827 -22.112 1.00 75.25 91 ILE A CA 1
ATOM 717 C C . ILE A 1 91 ? 51.937 9.566 -23.611 1.00 75.25 91 ILE A C 1
ATOM 719 O O . ILE A 1 91 ? 52.911 9.541 -24.368 1.00 75.25 91 ILE A O 1
ATOM 723 N N . TRP A 1 92 ? 50.693 9.393 -24.056 1.00 63.03 92 TRP A N 1
ATOM 724 C CA . TRP A 1 92 ? 50.389 9.175 -25.464 1.00 63.03 92 TRP A CA 1
ATOM 725 C C . TRP A 1 92 ? 50.735 10.407 -26.308 1.00 63.03 92 TRP A C 1
ATOM 727 O O . TRP A 1 92 ? 51.426 10.273 -27.317 1.00 63.03 92 TRP A O 1
ATOM 737 N N . CYS A 1 93 ? 50.366 11.609 -25.857 1.00 69.25 93 CYS A N 1
ATOM 738 C CA . CYS A 1 93 ? 50.724 12.854 -26.537 1.00 69.25 93 CYS A CA 1
ATOM 739 C C . CYS A 1 93 ? 52.238 13.013 -26.659 1.00 69.25 93 CYS A C 1
ATOM 741 O O . CYS A 1 93 ? 52.722 13.301 -27.748 1.00 69.25 93 CYS A O 1
ATOM 743 N N . MET A 1 94 ? 53.000 12.750 -25.593 1.00 75.75 94 MET A N 1
ATOM 744 C CA . MET A 1 94 ? 54.466 12.797 -25.650 1.00 75.75 94 MET A CA 1
ATOM 745 C C . MET A 1 94 ? 55.033 11.814 -26.683 1.00 75.75 94 MET A C 1
ATOM 747 O O . MET A 1 94 ? 55.943 12.155 -27.438 1.00 75.75 94 MET A O 1
ATOM 751 N N . LYS A 1 95 ? 54.470 10.604 -26.769 1.00 71.31 95 LYS A N 1
ATOM 752 C CA . LYS A 1 95 ? 54.895 9.591 -27.743 1.00 71.31 95 LYS A CA 1
ATOM 753 C C . LYS A 1 95 ? 54.584 9.998 -29.182 1.00 71.31 95 LYS A C 1
ATOM 755 O O . LYS A 1 95 ? 55.398 9.744 -30.068 1.00 71.31 95 LYS A O 1
ATOM 760 N N . ASP A 1 96 ? 53.431 10.613 -29.423 1.00 64.81 96 ASP A N 1
ATOM 761 C CA . ASP A 1 96 ? 53.051 11.081 -30.756 1.00 64.81 96 ASP A CA 1
ATOM 762 C C . ASP A 1 96 ? 53.817 12.351 -31.154 1.00 64.81 96 ASP A C 1
ATOM 764 O O . ASP A 1 96 ? 54.238 12.443 -32.302 1.00 64.81 96 ASP A O 1
ATOM 768 N N . VAL A 1 97 ? 54.130 13.257 -30.217 1.00 75.19 97 VAL A N 1
ATOM 769 C CA . VAL A 1 97 ? 55.077 14.366 -30.449 1.00 75.19 97 VAL A CA 1
ATOM 770 C C . VAL A 1 97 ? 56.436 13.833 -30.896 1.00 75.19 97 VAL A C 1
ATOM 772 O O . VAL A 1 97 ? 56.979 14.321 -31.884 1.00 75.19 97 VAL A O 1
ATOM 775 N N . ASN A 1 98 ? 56.971 12.816 -30.213 1.00 72.38 98 ASN A N 1
ATOM 776 C CA . ASN A 1 98 ? 58.257 12.220 -30.581 1.00 72.38 98 ASN A CA 1
ATOM 777 C C . ASN A 1 98 ? 58.191 11.547 -31.958 1.00 72.38 98 ASN A C 1
ATOM 779 O O . ASN A 1 98 ? 59.051 11.789 -32.791 1.00 72.38 98 ASN A O 1
ATOM 783 N N . LYS A 1 99 ? 57.116 10.810 -32.267 1.00 65.56 99 LYS A N 1
ATOM 784 C CA . LYS A 1 99 ? 56.928 10.233 -33.609 1.00 65.56 99 LYS A CA 1
ATOM 785 C C . LYS A 1 99 ? 56.787 11.281 -34.709 1.00 65.56 99 LYS A C 1
ATOM 787 O O . LYS A 1 99 ? 57.251 11.026 -35.812 1.00 65.56 99 LYS A O 1
ATOM 792 N N . ILE A 1 100 ? 56.107 12.400 -34.452 1.00 68.62 100 ILE A N 1
ATOM 793 C CA . ILE A 1 100 ? 55.969 13.500 -35.420 1.00 68.62 100 ILE A CA 1
ATOM 794 C C . ILE A 1 100 ? 57.339 14.136 -35.669 1.00 68.62 100 ILE A C 1
ATOM 796 O O . ILE A 1 100 ? 57.681 14.385 -36.821 1.00 68.62 100 ILE A O 1
ATOM 800 N N . LYS A 1 101 ? 58.148 14.316 -34.615 1.00 70.19 101 LYS A N 1
ATOM 801 C CA . LYS A 1 101 ? 59.543 14.764 -34.738 1.00 70.19 101 LYS A CA 1
ATOM 802 C C . LYS A 1 101 ? 60.404 13.770 -35.529 1.00 70.19 101 LYS A C 1
ATOM 804 O O . LYS A 1 101 ? 61.175 14.200 -36.377 1.00 70.19 101 LYS A O 1
ATOM 809 N N . ASP A 1 102 ? 60.219 12.466 -35.316 1.00 67.50 102 ASP A N 1
ATOM 810 C CA . ASP A 1 102 ? 61.003 11.408 -35.972 1.00 67.50 102 ASP A CA 1
ATOM 811 C C . ASP A 1 102 ? 60.558 11.109 -37.422 1.00 67.50 102 ASP A C 1
ATOM 813 O O . ASP A 1 102 ? 61.335 10.574 -38.211 1.00 67.50 102 ASP A O 1
ATOM 817 N N . LYS A 1 103 ? 59.304 11.416 -37.796 1.00 59.97 103 LYS A N 1
ATOM 818 C CA . LYS A 1 103 ? 58.696 11.079 -39.105 1.00 59.97 103 LYS A CA 1
ATOM 819 C C . LYS A 1 103 ? 58.423 12.275 -40.018 1.00 59.97 103 LYS A C 1
ATOM 821 O O . LYS A 1 103 ? 57.622 12.147 -40.942 1.00 59.97 103 LYS A O 1
ATOM 826 N N . LEU A 1 104 ? 59.124 13.389 -39.835 1.00 55.09 104 LEU A N 1
ATOM 827 C CA . LEU A 1 104 ? 59.069 14.584 -40.695 1.00 55.09 104 LEU A CA 1
ATOM 828 C C . LEU A 1 104 ? 59.386 14.348 -42.197 1.00 55.09 104 LEU A C 1
ATOM 830 O O . LEU A 1 104 ? 59.460 15.311 -42.943 1.00 55.09 104 LEU A O 1
ATOM 834 N N . ASN A 1 105 ? 59.530 13.098 -42.663 1.00 49.00 105 ASN A N 1
ATOM 835 C CA . ASN A 1 105 ? 59.984 12.757 -44.012 1.00 49.00 105 ASN A CA 1
ATOM 836 C C . ASN A 1 105 ? 59.062 11.860 -44.864 1.00 49.00 105 ASN A C 1
ATOM 838 O O . ASN A 1 105 ? 59.524 11.403 -45.903 1.00 49.00 105 ASN A O 1
ATOM 842 N N . ILE A 1 106 ? 57.804 11.546 -44.498 1.00 52.62 106 ILE A N 1
ATOM 843 C CA . ILE A 1 106 ? 56.959 10.708 -45.389 1.00 52.62 106 ILE A CA 1
ATOM 844 C C . ILE A 1 106 ? 55.488 11.161 -45.492 1.00 52.62 106 ILE A C 1
ATOM 846 O O . ILE A 1 106 ? 54.710 11.073 -44.540 1.00 52.62 106 ILE A O 1
ATOM 850 N N . GLU A 1 107 ? 55.147 11.506 -46.736 1.00 50.50 107 GLU A N 1
ATOM 851 C CA . GLU A 1 107 ? 53.915 11.817 -47.495 1.00 50.50 107 GLU A CA 1
ATOM 852 C C . GLU A 1 107 ? 52.575 11.112 -47.153 1.00 50.50 107 GLU A C 1
ATOM 854 O O . GLU A 1 107 ? 51.600 11.232 -47.889 1.00 50.50 107 GLU A O 1
ATOM 859 N N . TYR A 1 108 ? 52.448 10.358 -46.059 1.00 44.75 108 TYR A N 1
ATOM 860 C CA . TYR A 1 108 ? 51.337 9.398 -45.910 1.00 44.75 108 TYR A CA 1
ATOM 861 C C . TYR A 1 108 ? 50.096 9.880 -45.129 1.00 44.75 108 TYR A C 1
ATOM 863 O O . TYR A 1 108 ? 49.359 9.055 -44.587 1.00 44.75 108 TYR A O 1
ATOM 871 N N . TRP A 1 109 ? 49.833 11.188 -45.018 1.00 50.28 109 TRP A N 1
ATOM 872 C CA . TRP A 1 109 ? 48.793 11.695 -44.091 1.00 50.28 109 TRP A CA 1
ATOM 873 C C . TRP A 1 109 ? 47.768 12.678 -44.675 1.00 50.28 109 TRP A C 1
ATOM 875 O O . TRP A 1 109 ? 47.077 13.371 -43.919 1.00 50.28 109 TRP A O 1
ATOM 885 N N . TYR A 1 110 ? 47.606 12.685 -45.998 1.00 40.66 110 TYR A N 1
ATOM 886 C CA . TYR A 1 110 ? 46.670 13.547 -46.726 1.00 40.66 110 TYR A CA 1
ATOM 887 C C . TYR A 1 110 ? 45.354 12.826 -47.075 1.00 40.66 110 TYR A C 1
ATOM 889 O O . TYR A 1 110 ? 45.093 12.522 -48.231 1.00 40.66 110 TYR A O 1
ATOM 897 N N . ASN A 1 111 ? 44.511 12.513 -46.080 1.00 40.47 111 ASN A N 1
ATOM 898 C CA . ASN A 1 111 ? 43.050 12.482 -46.290 1.00 40.47 111 ASN A CA 1
ATOM 899 C C . ASN A 1 111 ? 42.263 12.300 -44.984 1.00 40.47 111 ASN A C 1
ATOM 901 O O . ASN A 1 111 ? 41.748 11.228 -44.668 1.00 40.47 111 ASN A O 1
ATOM 905 N N . THR A 1 112 ? 42.132 13.369 -44.208 1.00 45.62 112 THR A N 1
ATOM 906 C CA . THR A 1 112 ? 41.134 13.414 -43.134 1.00 45.62 112 THR A CA 1
ATOM 907 C C . THR A 1 112 ? 40.322 14.684 -43.297 1.00 45.62 112 THR A C 1
ATOM 909 O O . THR A 1 112 ? 40.726 15.738 -42.812 1.00 45.62 112 THR A O 1
ATOM 912 N N . GLN A 1 113 ? 39.215 14.587 -44.039 1.00 43.38 113 GLN A N 1
ATOM 913 C CA . GLN A 1 113 ? 38.243 15.667 -44.138 1.00 43.38 113 GLN A CA 1
ATOM 914 C C . GLN A 1 113 ? 37.579 15.909 -42.778 1.00 43.38 113 GLN A C 1
ATOM 916 O O . GLN A 1 113 ? 37.203 14.991 -42.046 1.00 43.38 113 GLN A O 1
ATOM 921 N N . ASP A 1 114 ? 37.471 17.189 -42.457 1.00 44.00 114 ASP A N 1
ATOM 922 C CA . ASP A 1 114 ? 37.003 17.730 -41.195 1.00 44.00 114 ASP A CA 1
ATOM 923 C C . ASP A 1 114 ? 35.461 17.746 -41.193 1.00 44.00 114 ASP A C 1
ATOM 925 O O . ASP A 1 114 ? 34.822 18.700 -41.634 1.00 44.00 114 ASP A O 1
ATOM 929 N N . HIS A 1 115 ? 34.837 16.638 -40.780 1.00 51.28 115 HIS A N 1
ATOM 930 C CA . HIS A 1 115 ? 33.380 16.495 -40.854 1.00 51.28 115 HIS A CA 1
ATOM 931 C C . HIS A 1 115 ? 32.663 17.245 -39.721 1.00 51.28 115 HIS A C 1
ATOM 933 O O . HIS A 1 115 ? 32.863 16.980 -38.532 1.00 51.28 115 HIS A O 1
ATOM 939 N N . THR A 1 116 ? 31.734 18.119 -40.110 1.00 46.19 116 THR A N 1
ATOM 940 C CA . THR A 1 116 ? 30.775 18.867 -39.275 1.00 46.19 116 THR A CA 1
ATOM 941 C C . THR A 1 116 ? 30.055 17.989 -38.248 1.00 46.19 116 THR A C 1
ATOM 943 O O . THR A 1 116 ? 29.787 18.436 -37.137 1.00 46.19 116 THR A O 1
ATOM 946 N N . LEU A 1 117 ? 29.815 16.713 -38.563 1.00 43.50 117 LEU A N 1
ATOM 947 C CA . LEU A 1 117 ? 29.189 15.749 -37.656 1.00 43.50 117 LEU A CA 1
ATOM 948 C C . LEU A 1 117 ? 30.046 15.446 -36.413 1.00 43.50 117 LEU A C 1
ATOM 950 O O . LEU A 1 117 ? 29.507 15.356 -35.314 1.00 43.50 117 LEU A O 1
ATOM 954 N N . SER A 1 118 ? 31.374 15.348 -36.556 1.00 46.12 118 SER A N 1
ATOM 955 C CA . SER A 1 118 ? 32.291 15.170 -35.419 1.00 46.12 118 SER A CA 1
ATOM 956 C C . SER A 1 118 ? 32.269 16.396 -34.502 1.00 46.12 118 SER A C 1
ATOM 958 O O . SER A 1 118 ? 32.317 16.240 -33.287 1.00 46.12 118 SER A O 1
ATOM 960 N N . LYS A 1 119 ? 32.129 17.604 -35.074 1.00 48.78 119 LYS A N 1
ATOM 961 C CA . LYS A 1 119 ? 31.979 18.871 -34.333 1.00 48.78 119 LYS A CA 1
ATOM 962 C C . LYS A 1 119 ? 30.628 18.955 -33.607 1.00 48.78 119 LYS A C 1
ATOM 964 O O . LYS A 1 119 ? 30.567 19.439 -32.483 1.00 48.78 119 LYS A O 1
ATOM 969 N N . ILE A 1 120 ? 29.555 18.429 -34.196 1.00 46.38 120 ILE A N 1
ATOM 970 C CA . ILE A 1 120 ? 28.225 18.382 -33.565 1.00 46.38 120 ILE A CA 1
ATOM 971 C C . ILE A 1 120 ? 28.179 17.341 -32.437 1.00 46.38 120 ILE A C 1
ATOM 973 O O . ILE A 1 120 ? 27.725 17.656 -31.341 1.00 46.38 120 ILE A O 1
ATOM 977 N N . LEU A 1 121 ? 28.698 16.128 -32.661 1.00 45.00 121 LEU A N 1
ATOM 978 C CA . LEU A 1 121 ? 28.801 15.082 -31.629 1.00 45.00 121 LEU A CA 1
ATOM 979 C C . LEU A 1 121 ? 29.681 15.525 -30.454 1.00 45.00 121 LEU A C 1
ATOM 981 O O . LEU A 1 121 ? 29.374 15.241 -29.299 1.00 45.00 121 LEU A O 1
ATOM 985 N N . PHE A 1 122 ? 30.729 16.285 -30.755 1.00 46.91 122 PHE A N 1
ATOM 986 C CA . PHE A 1 122 ? 31.574 16.973 -29.791 1.00 46.91 122 PHE A CA 1
ATOM 987 C C . PHE A 1 122 ? 30.782 17.975 -28.940 1.00 46.91 122 PHE A C 1
ATOM 989 O O . PHE A 1 122 ? 30.756 17.833 -27.718 1.00 46.91 122 PHE A O 1
ATOM 996 N N . ILE A 1 123 ? 30.066 18.925 -29.556 1.00 49.03 123 ILE A N 1
ATOM 997 C CA . ILE A 1 123 ? 29.265 19.926 -28.825 1.00 49.03 123 ILE A CA 1
ATOM 998 C C . ILE A 1 123 ? 28.172 19.235 -27.994 1.00 49.03 123 ILE A C 1
ATOM 1000 O O . ILE A 1 123 ? 27.944 19.598 -26.842 1.00 49.03 123 ILE A O 1
ATOM 1004 N N . ALA A 1 124 ? 27.547 18.186 -28.529 1.00 45.41 124 ALA A N 1
ATOM 1005 C CA . ALA A 1 124 ? 26.534 17.408 -27.823 1.00 45.41 124 ALA A CA 1
ATOM 1006 C C . ALA A 1 124 ? 27.109 16.650 -26.614 1.00 45.41 124 ALA A C 1
ATOM 1008 O O . ALA A 1 124 ? 26.479 16.609 -25.558 1.00 45.41 124 ALA A O 1
ATOM 1009 N N . SER A 1 125 ? 28.316 16.085 -26.726 1.00 46.44 125 SER A N 1
ATOM 1010 C CA . SER A 1 125 ? 29.005 15.454 -25.592 1.00 46.44 125 SER A CA 1
ATOM 1011 C C . SER A 1 125 ? 29.439 16.470 -24.525 1.00 46.44 125 SER A C 1
ATOM 1013 O O . SER A 1 125 ? 29.356 16.154 -23.337 1.00 46.44 125 SER A O 1
ATOM 1015 N N . ILE A 1 126 ? 29.769 17.708 -24.932 1.00 47.12 126 ILE A N 1
ATOM 1016 C CA . ILE A 1 126 ? 30.043 18.834 -24.026 1.00 47.12 126 ILE A CA 1
ATOM 1017 C C . ILE A 1 126 ? 28.787 19.205 -23.236 1.00 47.12 126 ILE A C 1
ATOM 1019 O O . ILE A 1 126 ? 28.770 19.146 -22.012 1.00 47.12 126 ILE A O 1
ATOM 1023 N N . ILE A 1 127 ? 27.695 19.544 -23.916 1.00 48.06 127 ILE A N 1
ATOM 1024 C CA . ILE A 1 127 ? 26.452 19.975 -23.251 1.00 48.06 127 ILE A CA 1
ATOM 1025 C C . ILE A 1 127 ? 25.973 18.914 -22.253 1.00 48.06 127 ILE A C 1
ATOM 1027 O O . ILE A 1 127 ? 25.484 19.210 -21.164 1.00 48.06 127 ILE A O 1
ATOM 1031 N N . LYS A 1 128 ? 26.177 17.651 -22.603 1.00 46.75 128 LYS A N 1
ATOM 1032 C CA . LYS A 1 128 ? 25.676 16.526 -21.845 1.00 46.75 128 LYS A CA 1
ATOM 1033 C C . LYS A 1 128 ? 26.497 16.154 -20.624 1.00 46.75 128 LYS A C 1
ATOM 1035 O O . LYS A 1 128 ? 25.902 15.837 -19.603 1.00 46.75 128 LYS A O 1
ATOM 1040 N N . ALA A 1 129 ? 27.824 16.156 -20.691 1.00 49.88 129 ALA A N 1
ATOM 1041 C CA . ALA A 1 129 ? 28.610 15.877 -19.493 1.00 49.88 129 ALA A CA 1
ATOM 1042 C C . ALA A 1 129 ? 28.626 17.075 -18.524 1.00 49.88 129 ALA A C 1
ATOM 1044 O O . ALA A 1 129 ? 28.716 16.852 -17.319 1.00 49.88 129 ALA A O 1
ATOM 1045 N N . ILE A 1 130 ? 28.380 18.303 -19.013 1.00 50.09 130 ILE A N 1
ATOM 1046 C CA . ILE A 1 130 ? 28.016 19.453 -18.165 1.00 50.09 130 ILE A CA 1
ATOM 1047 C C . ILE A 1 130 ? 26.732 19.140 -17.400 1.00 50.09 130 ILE A C 1
ATOM 1049 O O . ILE A 1 130 ? 26.711 19.277 -16.180 1.00 50.09 130 ILE A O 1
ATOM 1053 N N . PHE A 1 131 ? 25.695 18.665 -18.093 1.00 48.25 131 PHE A N 1
ATOM 1054 C CA . PHE A 1 131 ? 24.403 18.320 -17.497 1.00 48.25 131 PHE A CA 1
ATOM 1055 C C . PHE A 1 131 ? 24.491 17.147 -16.506 1.00 48.25 131 PHE A C 1
ATOM 1057 O O . PHE A 1 131 ? 23.950 17.218 -15.407 1.00 48.25 131 PHE A O 1
ATOM 1064 N N . LEU A 1 132 ? 25.216 16.081 -16.852 1.00 49.72 132 LEU A N 1
ATOM 1065 C CA . LEU A 1 132 ? 25.415 14.890 -16.014 1.00 49.72 132 LEU A CA 1
ATOM 1066 C C . LEU A 1 132 ? 26.128 15.241 -14.711 1.00 49.72 132 LEU A C 1
ATOM 1068 O O . LEU A 1 132 ? 25.720 14.808 -13.637 1.00 49.72 132 LEU A O 1
ATOM 1072 N N . LEU A 1 133 ? 27.184 16.048 -14.801 1.00 51.03 133 LEU A N 1
ATOM 1073 C CA . LEU A 1 133 ? 27.965 16.410 -13.635 1.00 51.03 133 LEU A CA 1
ATOM 1074 C C . LEU A 1 133 ? 27.257 17.462 -12.775 1.00 51.03 133 LEU A C 1
ATOM 1076 O O . LEU A 1 133 ? 27.238 17.299 -11.560 1.00 51.03 133 LEU A O 1
ATOM 1080 N N . THR A 1 134 ? 26.601 18.468 -13.371 1.00 48.69 134 THR A N 1
ATOM 1081 C CA . THR A 1 134 ? 25.713 19.364 -12.604 1.00 48.69 134 THR A CA 1
ATOM 1082 C C . THR A 1 134 ? 24.620 18.566 -11.910 1.00 48.69 134 THR A C 1
ATOM 1084 O O . THR A 1 134 ? 24.402 18.777 -10.731 1.00 48.69 134 THR A O 1
ATOM 1087 N N . THR A 1 135 ? 24.021 17.566 -12.557 1.00 48.38 135 THR A N 1
ATOM 1088 C CA . THR A 1 135 ? 22.985 16.722 -11.938 1.00 48.38 135 THR A CA 1
ATOM 1089 C C . THR A 1 135 ? 23.525 15.895 -10.761 1.00 48.38 135 THR A C 1
ATOM 1091 O O . THR A 1 135 ? 22.933 15.920 -9.685 1.00 48.38 135 THR A O 1
ATOM 1094 N N . VAL A 1 136 ? 24.664 15.199 -10.912 1.00 49.56 136 VAL A N 1
ATOM 1095 C CA . VAL A 1 136 ? 25.288 14.419 -9.815 1.00 49.56 136 VAL A CA 1
ATOM 1096 C C . VAL A 1 136 ? 25.675 15.321 -8.650 1.00 49.56 136 VAL A C 1
ATOM 1098 O O . VAL A 1 136 ? 25.425 14.980 -7.494 1.00 49.56 136 VAL A O 1
ATOM 1101 N N . ILE A 1 137 ? 26.260 16.478 -8.952 1.00 49.59 137 ILE A N 1
ATOM 1102 C CA . ILE A 1 137 ? 26.679 17.441 -7.944 1.00 49.59 137 ILE A CA 1
ATOM 1103 C C . ILE A 1 137 ? 25.439 18.024 -7.254 1.00 49.59 137 ILE A C 1
ATOM 1105 O O . ILE A 1 137 ? 25.344 17.923 -6.040 1.00 49.59 137 ILE A O 1
ATOM 1109 N N . THR A 1 138 ? 24.434 18.526 -7.976 1.00 47.22 138 THR A N 1
ATOM 1110 C CA . THR A 1 138 ? 23.190 19.059 -7.393 1.00 47.22 138 THR A CA 1
ATOM 1111 C C . THR A 1 138 ? 22.485 18.038 -6.499 1.00 47.22 138 THR A C 1
ATOM 1113 O O . THR A 1 138 ? 22.005 18.414 -5.436 1.00 47.22 138 THR A O 1
ATOM 1116 N N . LEU A 1 139 ? 22.474 16.751 -6.853 1.00 48.41 139 LEU A N 1
ATOM 1117 C CA . LEU A 1 139 ? 21.852 15.698 -6.040 1.00 48.41 139 LEU A CA 1
ATOM 1118 C C . LEU A 1 139 ? 22.655 15.356 -4.779 1.00 48.41 139 LEU A C 1
ATOM 1120 O O . LEU A 1 139 ? 22.077 15.143 -3.712 1.00 48.41 139 LEU A O 1
ATOM 1124 N N . PHE A 1 140 ? 23.984 15.348 -4.875 1.00 48.69 140 PHE A N 1
ATOM 1125 C CA . PHE A 1 140 ? 24.869 15.120 -3.732 1.00 48.69 140 PHE A CA 1
ATOM 1126 C C . PHE A 1 140 ? 24.803 16.269 -2.716 1.00 48.69 140 PHE A C 1
ATOM 1128 O O . PHE A 1 140 ? 24.785 16.069 -1.500 1.00 48.69 140 PHE A O 1
ATOM 1135 N N . ILE A 1 141 ? 24.704 17.480 -3.250 1.00 46.34 141 ILE A N 1
ATOM 1136 C CA . ILE A 1 141 ? 24.686 18.742 -2.524 1.00 46.34 141 ILE A CA 1
ATOM 1137 C C . ILE A 1 141 ? 23.320 18.940 -1.869 1.00 46.34 141 ILE A C 1
ATOM 1139 O O . ILE A 1 141 ? 23.258 19.043 -0.647 1.00 46.34 141 ILE A O 1
ATOM 1143 N N . TYR A 1 142 ? 22.227 18.791 -2.617 1.00 52.03 142 TYR A N 1
ATOM 1144 C CA . TYR A 1 142 ? 20.866 18.782 -2.077 1.00 52.03 142 TYR A CA 1
ATOM 1145 C C . TYR A 1 142 ? 20.701 17.797 -0.910 1.00 52.03 142 TYR A C 1
ATOM 1147 O O . TYR A 1 142 ? 20.125 18.155 0.112 1.00 52.03 142 TYR A O 1
ATOM 1155 N N . LYS A 1 143 ? 21.263 16.582 -0.995 1.00 49.38 143 LYS A N 1
ATOM 1156 C CA . LYS A 1 143 ? 21.136 15.575 0.072 1.00 49.38 143 LYS A CA 1
ATOM 1157 C C . LYS A 1 143 ? 21.766 16.011 1.400 1.00 49.38 143 LYS A C 1
ATOM 1159 O O . LYS A 1 143 ? 21.136 15.813 2.443 1.00 49.38 143 LYS A O 1
ATOM 1164 N N . SER A 1 144 ? 22.978 16.571 1.357 1.00 48.75 144 SER A N 1
ATOM 1165 C CA . SER A 1 144 ? 23.747 16.994 2.538 1.00 48.75 144 SER A CA 1
ATOM 1166 C C . SER A 1 144 ? 23.178 18.270 3.157 1.00 48.75 144 SER A C 1
ATOM 1168 O O . SER A 1 144 ? 22.909 18.320 4.356 1.00 48.75 144 SER A O 1
ATOM 1170 N N . THR A 1 145 ? 22.885 19.281 2.338 1.00 48.22 145 THR A N 1
ATOM 1171 C CA . THR A 1 145 ? 22.368 20.555 2.845 1.00 48.22 145 THR A CA 1
ATOM 1172 C C . THR A 1 145 ? 20.903 20.481 3.242 1.00 48.22 145 THR A C 1
ATOM 1174 O O . THR A 1 145 ? 20.525 21.146 4.198 1.00 48.22 145 THR A O 1
ATOM 1177 N N . ALA A 1 146 ? 20.092 19.626 2.607 1.00 50.91 146 ALA A N 1
ATOM 1178 C CA . ALA A 1 146 ? 18.781 19.280 3.147 1.00 50.91 146 ALA A CA 1
ATOM 1179 C C . ALA A 1 146 ? 18.932 18.575 4.498 1.00 50.91 146 ALA A C 1
ATOM 1181 O O . ALA A 1 146 ? 18.196 18.899 5.414 1.00 50.91 146 ALA A O 1
ATOM 1182 N N . ASN A 1 147 ? 19.903 17.666 4.673 1.00 50.56 147 ASN A N 1
ATOM 1183 C CA . ASN A 1 147 ? 20.145 17.043 5.981 1.00 50.56 147 ASN A CA 1
ATOM 1184 C C . ASN A 1 147 ? 20.514 18.070 7.058 1.00 50.56 147 ASN A C 1
ATOM 1186 O O . ASN A 1 147 ? 19.951 18.011 8.141 1.00 50.56 147 ASN A O 1
ATOM 1190 N N . ASN A 1 148 ? 21.388 19.030 6.755 1.00 48.72 148 ASN A N 1
ATOM 1191 C CA . ASN A 1 148 ? 21.803 20.057 7.715 1.00 48.72 148 ASN A CA 1
ATOM 1192 C C . ASN A 1 148 ? 20.709 21.107 7.961 1.00 48.72 148 ASN A C 1
ATOM 1194 O O . ASN A 1 148 ? 20.537 21.554 9.087 1.00 48.72 148 ASN A O 1
ATOM 1198 N N . TYR A 1 149 ? 19.930 21.472 6.939 1.00 52.44 149 TYR A N 1
ATOM 1199 C CA . TYR A 1 149 ? 18.758 22.340 7.079 1.00 52.44 149 TYR A CA 1
ATOM 1200 C C . TYR A 1 149 ? 17.655 21.665 7.897 1.00 52.44 149 TYR A C 1
ATOM 1202 O O . TYR A 1 149 ? 17.087 22.289 8.790 1.00 52.44 149 TYR A O 1
ATOM 1210 N N . PHE A 1 150 ? 17.378 20.382 7.644 1.00 49.59 150 PHE A N 1
ATOM 1211 C CA . PHE A 1 150 ? 16.436 19.602 8.439 1.00 49.59 150 PHE A CA 1
ATOM 1212 C C . PHE A 1 150 ? 16.961 19.396 9.862 1.00 49.59 150 PHE A C 1
ATOM 1214 O O . PHE A 1 150 ? 16.212 19.622 10.797 1.00 49.59 150 PHE A O 1
ATOM 1221 N N . GLN A 1 151 ? 18.241 19.089 10.079 1.00 50.31 151 GLN A N 1
ATOM 1222 C CA . GLN A 1 151 ? 18.828 19.054 11.427 1.00 50.31 151 GLN A CA 1
ATOM 1223 C C . GLN A 1 151 ? 18.717 20.412 12.137 1.00 50.31 151 GLN A C 1
ATOM 1225 O O . GLN A 1 151 ? 18.314 20.455 13.291 1.00 50.31 151 GLN A O 1
ATOM 1230 N N . ALA A 1 152 ? 18.968 21.529 11.450 1.00 49.19 152 ALA A N 1
ATOM 1231 C CA . ALA A 1 152 ? 18.840 22.872 12.016 1.00 49.19 152 ALA A CA 1
ATOM 1232 C C . ALA A 1 152 ? 17.387 23.226 12.374 1.00 49.19 152 ALA A C 1
ATOM 1234 O O . ALA A 1 152 ? 17.106 23.607 13.502 1.00 49.19 152 ALA A O 1
ATOM 1235 N N . THR A 1 153 ? 16.446 23.034 11.448 1.00 52.78 153 THR A N 1
ATOM 1236 C CA . THR A 1 153 ? 15.012 23.300 11.675 1.00 52.78 153 THR A CA 1
ATOM 1237 C C . THR A 1 153 ? 14.388 22.364 12.709 1.00 52.78 153 THR A C 1
ATOM 1239 O O . THR A 1 153 ? 13.424 22.734 13.375 1.00 52.78 153 THR A O 1
ATOM 1242 N N . THR A 1 154 ? 14.944 21.163 12.886 1.00 47.03 154 THR A N 1
ATOM 1243 C CA . THR A 1 154 ? 14.463 20.192 13.878 1.00 47.03 154 THR A CA 1
ATOM 1244 C C . THR A 1 154 ? 15.142 20.317 15.244 1.00 47.03 154 THR A C 1
ATOM 1246 O O . THR A 1 154 ? 14.590 19.813 16.222 1.00 47.03 154 THR A O 1
ATOM 1249 N N . GLN A 1 155 ? 16.285 21.007 15.354 1.00 48.84 155 GLN A N 1
ATOM 1250 C CA . GLN A 1 155 ? 17.042 21.148 16.608 1.00 48.84 155 GLN A CA 1
ATOM 1251 C C . GLN A 1 155 ? 17.066 22.567 17.193 1.00 48.84 155 GLN A C 1
ATOM 1253 O O . GLN A 1 155 ? 17.154 22.684 18.413 1.00 48.84 155 GLN A O 1
ATOM 1258 N N . SER A 1 156 ? 16.972 23.638 16.396 1.00 46.75 156 SER A N 1
ATOM 1259 C CA . SER A 1 156 ? 17.132 25.004 16.918 1.00 46.75 156 SER A CA 1
ATOM 1260 C C . SER A 1 156 ? 15.792 25.684 17.204 1.00 46.75 156 SER A C 1
ATOM 1262 O O . SER A 1 156 ? 15.040 25.974 16.274 1.00 46.75 156 SER A O 1
ATOM 1264 N N . ASP A 1 157 ? 15.544 26.036 18.466 1.00 53.78 157 ASP A N 1
ATOM 1265 C CA . ASP A 1 157 ? 14.618 27.131 18.811 1.00 53.78 157 ASP A CA 1
ATOM 1266 C C . ASP A 1 157 ? 15.299 28.513 18.617 1.00 53.78 157 ASP A C 1
ATOM 1268 O O . ASP A 1 157 ? 14.659 29.558 18.705 1.00 53.78 157 ASP A O 1
ATOM 1272 N N . ASP A 1 158 ? 16.606 28.524 18.313 1.00 52.38 158 ASP A N 1
ATOM 1273 C CA . ASP A 1 158 ? 17.449 29.714 18.187 1.00 52.38 158 ASP A CA 1
ATOM 1274 C C . ASP A 1 158 ? 17.681 30.103 16.711 1.00 52.38 158 ASP A C 1
ATOM 1276 O O . ASP A 1 158 ? 18.393 29.433 15.954 1.00 52.38 158 ASP A O 1
ATOM 1280 N N . ALA A 1 159 ? 17.074 31.217 16.291 1.00 58.28 159 ALA A N 1
ATOM 1281 C CA . ALA A 1 159 ? 17.095 31.715 14.912 1.00 58.28 159 ALA A CA 1
ATOM 1282 C C . ALA A 1 159 ? 18.514 32.005 14.374 1.00 58.28 159 ALA A C 1
ATOM 1284 O O . ALA A 1 159 ? 18.741 31.993 13.161 1.00 58.28 159 ALA A O 1
ATOM 1285 N N . SER A 1 160 ? 19.487 32.237 15.260 1.00 61.09 160 SER A N 1
ATOM 1286 C CA . SER A 1 160 ? 20.875 32.541 14.893 1.00 61.09 160 SER A CA 1
ATOM 1287 C C . SER A 1 160 ? 21.618 31.332 14.298 1.00 61.09 160 SER A C 1
ATOM 1289 O O . SER A 1 160 ? 22.346 31.468 13.307 1.00 61.09 160 SER A O 1
ATOM 1291 N N . GLN A 1 161 ? 21.376 30.129 14.829 1.00 55.72 161 GLN A N 1
ATOM 1292 C CA . GLN A 1 161 ? 21.915 28.874 14.292 1.00 55.72 161 GLN A CA 1
ATOM 1293 C C . GLN A 1 161 ? 21.291 28.526 12.940 1.00 55.72 161 GLN A C 1
ATOM 1295 O O . GLN A 1 161 ? 22.001 28.098 12.026 1.00 55.72 161 GLN A O 1
ATOM 1300 N N . LEU A 1 162 ? 19.988 28.771 12.781 1.00 58.19 162 LEU A N 1
ATOM 1301 C CA . LEU A 1 162 ? 19.298 28.593 11.507 1.00 58.19 162 LEU A CA 1
ATOM 1302 C C . LEU A 1 162 ? 19.914 29.485 10.418 1.00 58.19 162 LEU A C 1
ATOM 1304 O O . LEU A 1 162 ? 20.222 28.998 9.331 1.00 58.19 162 LEU A O 1
ATOM 1308 N N . GLN A 1 163 ? 20.183 30.758 10.727 1.00 61.41 163 GLN A N 1
ATOM 1309 C CA . GLN A 1 163 ? 20.796 31.696 9.783 1.00 61.41 163 GLN A CA 1
ATOM 1310 C C . GLN A 1 163 ? 22.239 31.313 9.417 1.00 61.41 163 GLN A C 1
ATOM 1312 O O . GLN A 1 163 ? 22.629 31.417 8.253 1.00 61.41 163 GLN A O 1
ATOM 1317 N N . SER A 1 164 ? 23.032 30.824 10.377 1.00 61.81 164 SER A N 1
ATOM 1318 C CA . SER A 1 164 ? 24.379 30.292 10.114 1.00 61.81 164 SER A CA 1
ATOM 1319 C C . SER A 1 164 ? 24.335 29.104 9.147 1.00 61.81 164 SER A C 1
ATOM 1321 O O . SER A 1 164 ? 25.083 29.062 8.168 1.00 61.81 164 SER A O 1
ATOM 1323 N N . ASN A 1 165 ? 23.389 28.186 9.349 1.00 56.22 165 ASN A N 1
ATOM 1324 C CA . ASN A 1 165 ? 23.214 27.015 8.493 1.00 56.22 165 ASN A CA 1
ATOM 1325 C C . ASN A 1 165 ? 22.667 27.381 7.100 1.00 56.22 165 ASN A C 1
ATOM 1327 O O . ASN A 1 165 ? 23.083 26.780 6.110 1.00 56.22 165 ASN A O 1
ATOM 1331 N N . ILE A 1 166 ? 21.827 28.418 6.987 1.00 56.41 166 ILE A N 1
ATOM 1332 C CA . ILE A 1 166 ? 21.423 29.018 5.700 1.00 56.41 166 ILE A CA 1
ATOM 1333 C C . ILE A 1 166 ? 22.632 29.638 4.983 1.00 56.41 166 ILE A C 1
ATOM 1335 O O . ILE A 1 166 ? 22.805 29.463 3.778 1.00 56.41 166 ILE A O 1
ATOM 1339 N N . ASN A 1 167 ? 23.511 30.333 5.704 1.00 59.97 167 ASN A N 1
ATOM 1340 C CA . ASN A 1 167 ? 24.714 30.920 5.113 1.00 59.97 167 ASN A CA 1
ATOM 1341 C C . ASN A 1 167 ? 25.711 29.845 4.656 1.00 59.97 167 ASN A C 1
ATOM 1343 O O . ASN A 1 167 ? 26.293 29.977 3.580 1.00 59.97 167 ASN A O 1
ATOM 1347 N N . GLN A 1 168 ? 25.857 28.749 5.406 1.00 54.53 168 GLN A N 1
ATOM 1348 C CA . GLN A 1 168 ? 26.616 27.575 4.963 1.00 54.53 168 GLN A CA 1
ATOM 1349 C C . GLN A 1 168 ? 25.970 26.908 3.742 1.00 54.53 168 GLN A C 1
ATOM 1351 O O . GLN A 1 168 ? 26.687 26.521 2.819 1.00 54.53 168 GLN A O 1
ATOM 1356 N N . TYR A 1 169 ? 24.633 26.843 3.685 1.00 52.12 169 TYR A N 1
ATOM 1357 C CA . TYR A 1 169 ? 23.892 26.365 2.515 1.00 52.12 169 TYR A CA 1
ATOM 1358 C C . TYR A 1 169 ? 24.190 27.215 1.274 1.00 52.12 169 TYR A C 1
ATOM 1360 O O . TYR A 1 169 ? 24.485 26.686 0.201 1.00 52.12 169 TYR A O 1
ATOM 1368 N N . ASN A 1 170 ? 24.191 28.538 1.425 1.00 51.44 170 ASN A N 1
ATOM 1369 C CA . ASN A 1 170 ? 24.463 29.475 0.339 1.00 51.44 170 ASN A CA 1
ATOM 1370 C C . ASN A 1 170 ? 25.931 29.452 -0.112 1.00 51.44 170 ASN A C 1
ATOM 1372 O O . ASN A 1 170 ? 26.196 29.410 -1.313 1.00 51.44 170 ASN A O 1
ATOM 1376 N N . LEU A 1 171 ? 26.892 29.421 0.819 1.00 54.91 171 LEU A N 1
ATOM 1377 C CA . LEU A 1 171 ? 28.321 29.290 0.500 1.00 54.91 171 LEU A CA 1
ATOM 1378 C C . LEU A 1 171 ? 28.593 27.987 -0.263 1.00 54.91 171 LEU A C 1
ATOM 1380 O O . LEU A 1 171 ? 29.347 27.952 -1.234 1.00 54.91 171 LEU A O 1
ATOM 1384 N N . PHE A 1 172 ? 27.925 26.913 0.139 1.00 50.41 172 PHE A N 1
ATOM 1385 C CA . PHE A 1 172 ? 28.003 25.628 -0.530 1.00 50.41 172 PHE A CA 1
ATOM 1386 C C . PHE A 1 172 ? 27.398 25.659 -1.934 1.00 50.41 172 PHE A C 1
ATOM 1388 O O . PHE A 1 172 ? 28.015 25.160 -2.876 1.00 50.41 172 PHE A O 1
ATOM 1395 N N . PHE A 1 173 ? 26.247 26.309 -2.114 1.00 49.28 173 PHE A N 1
ATOM 1396 C CA . PHE A 1 173 ? 25.662 26.549 -3.434 1.00 49.28 173 PHE A CA 1
ATOM 1397 C C . PHE A 1 173 ? 26.620 27.335 -4.349 1.00 49.28 173 PHE A C 1
ATOM 1399 O O . PHE A 1 173 ? 26.764 27.017 -5.528 1.00 49.28 173 PHE A O 1
ATOM 1406 N N . GLN A 1 174 ? 27.374 28.291 -3.805 1.00 48.81 174 GLN A N 1
ATOM 1407 C CA . GLN A 1 174 ? 28.400 29.020 -4.557 1.00 48.81 174 GLN A CA 1
ATOM 1408 C C . GLN A 1 174 ? 29.607 28.141 -4.933 1.00 48.81 174 GLN A C 1
ATOM 1410 O O . GLN A 1 174 ? 30.043 28.167 -6.085 1.00 48.81 174 GLN A O 1
ATOM 1415 N N . ILE A 1 175 ? 30.112 27.305 -4.018 1.00 50.28 175 ILE A N 1
ATOM 1416 C CA . ILE A 1 175 ? 31.185 26.330 -4.310 1.00 50.28 175 ILE A CA 1
ATOM 1417 C C . ILE A 1 175 ? 30.720 25.307 -5.360 1.00 50.28 175 ILE A C 1
ATOM 1419 O O . ILE A 1 175 ? 31.479 24.930 -6.250 1.00 50.28 175 ILE A O 1
ATOM 1423 N N . THR A 1 176 ? 29.449 24.909 -5.312 1.00 47.75 176 THR A N 1
ATOM 1424 C CA . THR A 1 176 ? 28.804 24.020 -6.292 1.00 47.75 176 THR A CA 1
ATOM 1425 C C . THR A 1 176 ? 28.832 24.608 -7.692 1.00 47.75 176 THR A C 1
ATOM 1427 O O . THR A 1 176 ? 29.218 23.933 -8.649 1.00 47.75 176 THR A O 1
ATOM 1430 N N . ILE A 1 177 ? 28.435 25.876 -7.811 1.00 49.44 177 ILE A N 1
ATOM 1431 C CA . ILE A 1 177 ? 28.486 26.619 -9.067 1.00 49.44 177 ILE A CA 1
ATOM 1432 C C . ILE A 1 177 ? 29.937 26.699 -9.552 1.00 49.44 177 ILE A C 1
ATOM 1434 O O . ILE A 1 177 ? 30.195 26.419 -10.719 1.00 49.44 177 ILE A O 1
ATOM 1438 N N . ALA A 1 178 ? 30.900 26.975 -8.667 1.00 50.44 178 ALA A N 1
ATOM 1439 C CA . ALA A 1 178 ? 32.317 27.040 -9.024 1.00 50.44 178 ALA A CA 1
ATOM 1440 C C . ALA A 1 178 ? 32.881 25.694 -9.527 1.00 50.44 178 ALA A C 1
ATOM 1442 O O . ALA A 1 178 ? 33.567 25.663 -10.548 1.00 50.44 178 ALA A O 1
ATOM 1443 N N . ILE A 1 179 ? 32.554 24.569 -8.878 1.00 50.91 179 ILE A N 1
ATOM 1444 C CA . ILE A 1 179 ? 32.958 23.222 -9.326 1.00 50.91 179 ILE A CA 1
ATOM 1445 C C . ILE A 1 179 ? 32.264 22.860 -10.644 1.00 50.91 179 ILE A C 1
ATOM 1447 O O . ILE A 1 179 ? 32.901 22.284 -11.528 1.00 50.91 179 ILE A O 1
ATOM 1451 N N . SER A 1 180 ? 30.993 23.234 -10.813 1.00 49.62 180 SER A N 1
ATOM 1452 C CA . SER A 1 180 ? 30.235 23.046 -12.060 1.00 49.62 180 SER A CA 1
ATOM 1453 C C . SER A 1 180 ? 30.852 23.838 -13.220 1.00 49.62 180 SER A C 1
ATOM 1455 O O . SER A 1 180 ? 30.986 23.333 -14.331 1.00 49.62 180 SER A O 1
ATOM 1457 N N . LEU A 1 181 ? 31.324 25.057 -12.956 1.00 51.41 181 LEU A N 1
ATOM 1458 C CA . LEU A 1 181 ? 32.075 25.867 -13.917 1.00 51.41 181 LEU A CA 1
ATOM 1459 C C . LEU A 1 181 ? 33.458 25.269 -14.223 1.00 51.41 181 LEU A C 1
ATOM 1461 O O . LEU A 1 181 ? 33.843 25.179 -15.387 1.00 51.41 181 LEU A O 1
ATOM 1465 N N . ALA A 1 182 ? 34.192 24.787 -13.218 1.00 50.62 182 ALA A N 1
ATOM 1466 C CA . ALA A 1 182 ? 35.496 24.143 -13.417 1.00 50.62 182 ALA A CA 1
ATOM 1467 C C . ALA A 1 182 ? 35.393 22.856 -14.251 1.00 50.62 182 ALA A C 1
ATOM 1469 O O . ALA A 1 182 ? 36.258 22.543 -15.066 1.00 50.62 182 ALA A O 1
ATOM 1470 N N . SER A 1 183 ? 34.305 22.117 -14.092 1.00 49.81 183 SER A N 1
ATOM 1471 C CA . SER A 1 183 ? 34.044 20.899 -14.849 1.00 49.81 183 SER A CA 1
ATOM 1472 C C . SER A 1 183 ? 33.541 21.147 -16.265 1.00 49.81 183 SER A C 1
ATOM 1474 O O . SER A 1 183 ? 33.917 20.390 -17.159 1.00 49.81 183 SER A O 1
ATOM 1476 N N . ILE A 1 184 ? 32.804 22.238 -16.507 1.00 51.25 184 ILE A N 1
ATOM 1477 C CA . ILE A 1 184 ? 32.585 22.766 -17.863 1.00 51.25 184 ILE A CA 1
ATOM 1478 C C . ILE A 1 184 ? 33.939 22.975 -18.560 1.00 51.25 184 ILE A C 1
ATOM 1480 O O . ILE A 1 184 ? 34.116 22.539 -19.697 1.00 51.25 184 ILE A O 1
ATOM 1484 N N . ILE A 1 185 ? 34.926 23.557 -17.866 1.00 53.56 185 ILE A N 1
ATOM 1485 C CA . ILE A 1 185 ? 36.273 23.774 -18.416 1.00 53.56 185 ILE A CA 1
ATOM 1486 C C . ILE A 1 185 ? 36.971 22.437 -18.710 1.00 53.56 185 ILE A C 1
ATOM 1488 O O . ILE A 1 185 ? 37.396 22.235 -19.846 1.00 53.56 185 ILE A O 1
ATOM 1492 N N . ILE A 1 186 ? 37.037 21.491 -17.760 1.00 51.31 186 ILE A N 1
ATOM 1493 C CA . ILE A 1 186 ? 37.631 20.142 -17.968 1.00 51.31 186 ILE A CA 1
ATOM 1494 C C . ILE A 1 186 ? 37.004 19.443 -19.166 1.00 51.31 186 ILE A C 1
ATOM 1496 O O . ILE A 1 186 ? 37.678 18.755 -19.938 1.00 51.31 186 ILE A O 1
ATOM 1500 N N . LEU A 1 187 ? 35.700 19.611 -19.327 1.00 53.34 187 LEU A N 1
ATOM 1501 C CA . LEU A 1 187 ? 34.972 18.973 -20.391 1.00 53.34 187 LEU A CA 1
ATOM 1502 C C . LEU A 1 187 ? 35.270 19.601 -21.747 1.00 53.34 187 LEU A C 1
ATOM 1504 O O . LEU A 1 187 ? 35.550 18.880 -22.696 1.00 53.34 187 LEU A O 1
ATOM 1508 N N . VAL A 1 188 ? 35.299 20.928 -21.847 1.00 53.62 188 VAL A N 1
ATOM 1509 C CA . VAL A 1 188 ? 35.755 21.615 -23.064 1.00 53.62 188 VAL A CA 1
ATOM 1510 C C . VAL A 1 188 ? 37.179 21.174 -23.421 1.00 53.62 188 VAL A C 1
ATOM 1512 O O . VAL A 1 188 ? 37.451 20.890 -24.586 1.00 53.62 188 VAL A O 1
ATOM 1515 N N . CYS A 1 189 ? 38.055 21.012 -22.424 1.00 49.84 189 CYS A N 1
ATOM 1516 C CA . CYS A 1 189 ? 39.430 20.539 -22.601 1.00 49.84 189 CYS A CA 1
ATOM 1517 C C . CYS A 1 189 ? 39.484 19.107 -23.158 1.00 49.84 189 CYS A C 1
ATOM 1519 O O . CYS A 1 189 ? 40.090 18.882 -24.200 1.00 49.84 189 CYS A O 1
ATOM 1521 N N . THR A 1 190 ? 38.812 18.155 -22.504 1.00 50.16 190 THR A N 1
ATOM 1522 C CA . THR A 1 190 ? 38.763 16.730 -22.901 1.00 50.16 190 THR A CA 1
ATOM 1523 C C . THR A 1 190 ? 38.025 16.498 -24.209 1.00 50.16 190 THR A C 1
ATOM 1525 O O . THR A 1 190 ? 38.353 15.591 -24.974 1.00 50.16 190 THR A O 1
ATOM 1528 N N . THR A 1 191 ? 37.037 17.330 -24.508 1.00 50.91 191 THR A N 1
ATOM 1529 C CA . THR A 1 191 ? 36.324 17.237 -25.772 1.00 50.91 191 THR A CA 1
ATOM 1530 C C . THR A 1 191 ? 37.214 17.783 -26.878 1.00 50.91 191 THR A C 1
ATOM 1532 O O . THR A 1 191 ? 37.384 17.091 -27.880 1.00 50.91 191 THR A O 1
ATOM 1535 N N . TYR A 1 192 ? 37.877 18.940 -26.686 1.00 52.59 192 TYR A N 1
ATOM 1536 C CA . TYR A 1 192 ? 38.913 19.465 -27.599 1.00 52.59 192 TYR A CA 1
ATOM 1537 C C . TYR A 1 192 ? 39.989 18.413 -27.884 1.00 52.59 192 TYR A C 1
ATOM 1539 O O . TYR A 1 192 ? 40.365 18.212 -29.041 1.00 52.59 192 TYR A O 1
ATOM 1547 N N . SER A 1 193 ? 40.377 17.645 -26.862 1.00 49.66 193 SER A N 1
ATOM 1548 C CA . SER A 1 193 ? 41.195 16.441 -27.012 1.00 49.66 193 SER A CA 1
ATOM 1549 C C . SER A 1 193 ? 40.580 15.411 -27.943 1.00 49.66 193 SER A C 1
ATOM 1551 O O . SER A 1 193 ? 41.215 14.985 -28.901 1.00 49.66 193 SER A O 1
ATOM 1553 N N . ALA A 1 194 ? 39.337 15.006 -27.697 1.00 51.38 194 ALA A N 1
ATOM 1554 C CA . ALA A 1 194 ? 38.640 14.019 -28.510 1.00 51.38 194 ALA A CA 1
ATOM 1555 C C . ALA A 1 194 ? 38.461 14.471 -29.972 1.00 51.38 194 ALA A C 1
ATOM 1557 O O . ALA A 1 194 ? 38.567 13.641 -30.871 1.00 51.38 194 ALA A O 1
ATOM 1558 N N . TYR A 1 195 ? 38.254 15.768 -30.232 1.00 50.84 195 TYR A N 1
ATOM 1559 C CA . TYR A 1 195 ? 38.233 16.342 -31.584 1.00 50.84 195 TYR A CA 1
ATOM 1560 C C . TYR A 1 195 ? 39.607 16.286 -32.251 1.00 50.84 195 TYR A C 1
ATOM 1562 O O . TYR A 1 195 ? 39.710 15.810 -33.383 1.00 50.84 195 TYR A O 1
ATOM 1570 N N . ALA A 1 196 ? 40.666 16.668 -31.533 1.00 50.84 196 ALA A N 1
ATOM 1571 C CA . ALA A 1 196 ? 42.046 16.524 -31.995 1.00 50.84 196 ALA A CA 1
ATOM 1572 C C . ALA A 1 196 ? 42.394 15.058 -32.328 1.00 50.84 196 ALA A C 1
ATOM 1574 O O . ALA A 1 196 ? 43.080 14.782 -33.312 1.00 50.84 196 ALA A O 1
ATOM 1575 N N . PHE A 1 197 ? 41.852 14.108 -31.559 1.00 48.47 197 PHE A N 1
ATOM 1576 C CA . PHE A 1 197 ? 41.985 12.665 -31.780 1.00 48.47 197 PHE A CA 1
ATOM 1577 C C . PHE A 1 197 ? 40.967 12.073 -32.762 1.00 48.47 197 PHE A C 1
ATOM 1579 O O . PHE A 1 197 ? 41.116 10.909 -33.157 1.00 48.47 197 PHE A O 1
ATOM 1586 N N . SER A 1 198 ? 39.966 12.847 -33.200 1.00 49.19 198 SER A N 1
ATOM 1587 C CA . SER A 1 198 ? 38.860 12.371 -34.040 1.00 49.19 198 SER A CA 1
ATOM 1588 C C . SER A 1 198 ? 39.315 11.888 -35.410 1.00 49.19 198 SER A C 1
ATOM 1590 O O . SER A 1 198 ? 38.540 11.274 -36.127 1.00 49.19 198 SER A O 1
ATOM 1592 N N . ASN A 1 199 ? 40.587 12.057 -35.761 1.00 52.28 199 ASN A N 1
ATOM 1593 C CA . ASN A 1 199 ? 41.181 11.464 -36.949 1.00 52.28 199 ASN A CA 1
ATOM 1594 C C . ASN A 1 199 ? 41.534 9.971 -36.817 1.00 52.28 199 ASN A C 1
ATOM 1596 O O . ASN A 1 199 ? 41.942 9.371 -37.809 1.00 52.28 199 ASN A O 1
ATOM 1600 N N . THR A 1 200 ? 41.314 9.330 -35.659 1.00 55.97 200 THR A N 1
ATOM 1601 C CA . THR A 1 200 ? 41.571 7.889 -35.475 1.00 55.97 200 THR A CA 1
ATOM 1602 C C . THR A 1 200 ? 40.363 7.147 -34.879 1.00 55.97 200 THR A C 1
ATOM 1604 O O . THR A 1 200 ? 39.892 7.449 -33.785 1.00 55.97 200 THR A O 1
ATOM 1607 N N . ALA A 1 201 ? 39.852 6.129 -35.587 1.00 60.50 201 ALA A N 1
ATOM 1608 C CA . ALA A 1 201 ? 38.705 5.310 -35.153 1.00 60.50 201 ALA A CA 1
ATOM 1609 C C . ALA A 1 201 ? 38.940 4.578 -33.812 1.00 60.50 201 ALA A C 1
ATOM 1611 O O . ALA A 1 201 ? 38.003 4.164 -33.133 1.00 60.50 201 ALA A O 1
ATOM 1612 N N . THR A 1 202 ? 40.200 4.429 -33.416 1.00 61.00 202 THR A N 1
ATOM 1613 C CA . THR A 1 202 ? 40.638 3.746 -32.197 1.00 61.00 202 THR A CA 1
ATOM 1614 C C . THR A 1 202 ? 40.321 4.524 -30.928 1.00 61.00 202 THR A C 1
ATOM 1616 O O . THR A 1 202 ? 39.914 3.911 -29.945 1.00 61.00 202 THR A O 1
ATOM 1619 N N . SER A 1 203 ? 40.411 5.856 -30.948 1.00 60.47 203 SER A N 1
ATOM 1620 C CA . SER A 1 203 ? 40.078 6.679 -29.779 1.00 60.47 203 SER A CA 1
ATOM 1621 C C . SER A 1 203 ? 38.584 6.618 -29.459 1.00 60.47 203 SER A C 1
ATOM 1623 O O . SER A 1 203 ? 38.211 6.454 -28.303 1.00 60.47 203 SER A O 1
ATOM 1625 N N . PHE A 1 204 ? 37.721 6.614 -30.481 1.00 66.44 204 PHE A N 1
ATOM 1626 C CA . PHE A 1 204 ? 36.278 6.425 -30.294 1.00 66.44 204 PHE A CA 1
ATOM 1627 C C . PHE A 1 204 ? 35.918 5.044 -29.740 1.00 66.44 204 PHE A C 1
ATOM 1629 O O . PHE A 1 204 ? 34.999 4.943 -28.932 1.00 66.44 204 PHE A O 1
ATOM 1636 N N . ARG A 1 205 ? 36.648 3.984 -30.115 1.00 69.19 205 ARG A N 1
ATOM 1637 C CA . ARG A 1 205 ? 36.449 2.647 -29.528 1.00 69.19 205 ARG A CA 1
ATOM 1638 C C . ARG A 1 205 ? 36.843 2.600 -28.058 1.00 69.19 205 ARG A C 1
ATOM 1640 O O . ARG A 1 205 ? 36.112 2.013 -27.271 1.00 69.19 205 ARG A O 1
ATOM 1647 N N . ILE A 1 206 ? 37.956 3.228 -27.682 1.00 66.31 206 ILE A N 1
ATOM 1648 C CA . ILE A 1 206 ? 38.379 3.321 -26.275 1.00 66.31 206 ILE A CA 1
ATOM 1649 C C . ILE A 1 206 ? 37.345 4.111 -25.464 1.00 66.31 206 ILE A C 1
ATOM 1651 O O . ILE A 1 206 ? 36.938 3.656 -24.397 1.00 66.31 206 ILE A O 1
ATOM 1655 N N . SER A 1 207 ? 36.846 5.234 -25.991 1.00 64.31 207 SER A N 1
ATOM 1656 C CA . SER A 1 207 ? 35.756 5.984 -25.357 1.00 64.31 207 SER A CA 1
ATOM 1657 C C . SER A 1 207 ? 34.484 5.146 -25.231 1.00 64.31 207 SER A C 1
ATOM 1659 O O . SER A 1 207 ? 33.871 5.140 -24.168 1.00 64.31 207 SER A O 1
ATOM 1661 N N . LEU A 1 208 ? 34.110 4.386 -26.270 1.00 75.69 208 LEU A N 1
ATOM 1662 C CA . LEU A 1 208 ? 32.975 3.462 -26.210 1.00 75.69 208 LEU A CA 1
ATOM 1663 C C . LEU A 1 208 ? 33.145 2.459 -25.062 1.00 75.69 208 LEU A C 1
ATOM 1665 O O . LEU A 1 208 ? 32.215 2.288 -24.279 1.00 75.69 208 LEU A O 1
ATOM 1669 N N . TYR A 1 209 ? 34.325 1.846 -24.919 1.00 70.25 209 TYR A N 1
ATOM 1670 C CA . TYR A 1 209 ? 34.621 0.935 -23.808 1.00 70.25 209 TYR A CA 1
ATOM 1671 C C . TYR A 1 209 ? 34.481 1.625 -22.450 1.00 70.25 209 TYR A C 1
ATOM 1673 O O . TYR A 1 209 ? 33.784 1.110 -21.581 1.00 70.25 209 TYR A O 1
ATOM 1681 N N . ALA A 1 210 ? 35.083 2.802 -22.278 1.00 67.88 210 ALA A N 1
ATOM 1682 C CA . ALA A 1 210 ? 35.034 3.538 -21.017 1.00 67.88 210 ALA A CA 1
ATOM 1683 C C . ALA A 1 210 ? 33.595 3.901 -20.609 1.00 67.88 210 ALA A C 1
ATOM 1685 O O . ALA A 1 210 ? 33.186 3.620 -19.483 1.00 67.88 210 ALA A O 1
ATOM 1686 N N . PHE A 1 211 ? 32.798 4.456 -21.529 1.00 73.06 211 PHE A N 1
ATOM 1687 C CA . PHE A 1 211 ? 31.399 4.805 -21.258 1.00 73.06 211 PHE A CA 1
ATOM 1688 C C . PHE A 1 211 ? 30.519 3.574 -21.026 1.00 73.06 211 PHE A C 1
ATOM 1690 O O . PHE A 1 211 ? 29.629 3.608 -20.178 1.00 73.06 211 PHE A O 1
ATOM 1697 N N . THR A 1 212 ? 30.783 2.474 -21.734 1.00 78.44 212 THR A N 1
ATOM 1698 C CA . THR A 1 212 ? 30.053 1.214 -21.543 1.00 78.44 212 THR A CA 1
ATOM 1699 C C . THR A 1 212 ? 30.345 0.617 -20.167 1.00 78.44 212 THR A C 1
ATOM 1701 O O . THR A 1 212 ? 29.411 0.246 -19.462 1.00 78.44 212 THR A O 1
ATOM 1704 N N . LEU A 1 213 ? 31.610 0.599 -19.730 1.00 73.50 213 LEU A N 1
ATOM 1705 C CA . LEU A 1 213 ? 31.994 0.127 -18.393 1.00 73.50 213 LEU A CA 1
ATOM 1706 C C . LEU A 1 213 ? 31.415 0.994 -17.274 1.00 73.50 213 LEU A C 1
ATOM 1708 O O . LEU A 1 213 ? 30.920 0.461 -16.282 1.00 73.50 213 LEU A O 1
ATOM 1712 N N . LEU A 1 214 ? 31.417 2.316 -17.451 1.00 72.75 214 LEU A N 1
ATOM 1713 C CA . LEU A 1 214 ? 30.794 3.233 -16.500 1.00 72.75 214 LEU A CA 1
ATOM 1714 C C . LEU A 1 214 ? 29.284 2.977 -16.375 1.00 72.75 214 LEU A C 1
ATOM 1716 O O . LEU A 1 214 ? 28.753 2.910 -15.269 1.00 72.75 214 LEU A O 1
ATOM 1720 N N . ASN A 1 215 ? 28.593 2.778 -17.499 1.00 78.25 215 ASN A N 1
ATOM 1721 C CA . ASN A 1 215 ? 27.167 2.468 -17.483 1.00 78.25 215 ASN A CA 1
ATOM 1722 C C . ASN A 1 215 ? 26.856 1.108 -16.862 1.00 78.25 215 ASN A C 1
ATOM 1724 O O . ASN A 1 215 ? 25.858 0.996 -16.157 1.00 78.25 215 ASN A O 1
ATOM 1728 N N . ILE A 1 216 ? 27.704 0.097 -17.066 1.00 81.56 216 ILE A N 1
ATOM 1729 C CA . ILE A 1 216 ? 27.569 -1.194 -16.381 1.00 81.56 216 ILE A CA 1
ATOM 1730 C C . ILE A 1 216 ? 27.623 -0.999 -14.859 1.00 81.56 216 ILE A C 1
ATOM 1732 O O . ILE A 1 216 ? 26.767 -1.527 -14.151 1.00 81.56 216 ILE A O 1
ATOM 1736 N N . ALA A 1 217 ? 28.561 -0.187 -14.359 1.00 73.25 217 ALA A N 1
ATOM 1737 C CA . ALA A 1 217 ? 28.649 0.123 -12.931 1.00 73.25 217 ALA A CA 1
ATOM 1738 C C . ALA A 1 217 ? 27.381 0.826 -12.408 1.00 73.25 217 ALA A C 1
ATOM 1740 O O . ALA A 1 217 ? 26.873 0.473 -11.341 1.00 73.25 217 ALA A O 1
ATOM 1741 N N . PHE A 1 218 ? 26.815 1.772 -13.169 1.00 77.62 218 PHE A N 1
ATOM 1742 C CA . PHE A 1 218 ? 25.552 2.420 -12.796 1.00 77.62 218 PHE A CA 1
ATOM 1743 C C . PHE A 1 218 ? 24.359 1.459 -12.807 1.00 77.62 218 PHE A C 1
ATOM 1745 O O . PHE A 1 218 ? 23.532 1.518 -11.898 1.00 77.62 218 PHE A O 1
ATOM 1752 N N . CYS A 1 219 ? 24.271 0.560 -13.794 1.00 82.25 219 CYS A N 1
ATOM 1753 C CA . CYS A 1 219 ? 23.217 -0.460 -13.849 1.00 82.25 219 CYS A CA 1
ATOM 1754 C C . CYS A 1 219 ? 23.267 -1.355 -12.623 1.00 82.25 219 CYS A C 1
ATOM 1756 O O . CYS A 1 219 ? 22.239 -1.639 -12.014 1.00 82.25 219 CYS A O 1
ATOM 1758 N N . GLY A 1 220 ? 24.478 -1.734 -12.226 1.00 76.94 220 GLY A N 1
ATOM 1759 C CA . GLY A 1 220 ? 24.693 -2.439 -10.986 1.00 76.94 220 GLY A CA 1
ATOM 1760 C C . GLY A 1 220 ? 24.153 -1.664 -9.778 1.00 76.94 220 GLY A C 1
ATOM 1761 O O . GLY A 1 220 ? 23.358 -2.198 -9.002 1.00 76.94 220 GLY A O 1
ATOM 1762 N N . GLY A 1 221 ? 24.544 -0.396 -9.618 1.00 74.81 221 GLY A N 1
ATOM 1763 C CA . GLY A 1 221 ? 24.052 0.448 -8.521 1.00 74.81 221 GLY A CA 1
ATOM 1764 C C . GLY A 1 221 ? 22.523 0.546 -8.480 1.00 74.81 221 GLY A C 1
ATOM 1765 O O . GLY A 1 221 ? 21.926 0.508 -7.406 1.00 74.81 221 GLY A O 1
ATOM 1766 N N . MET A 1 222 ? 21.879 0.604 -9.648 1.00 82.12 222 MET A N 1
ATOM 1767 C CA . MET A 1 222 ? 20.422 0.647 -9.767 1.00 82.12 222 MET A CA 1
ATOM 1768 C C . MET A 1 222 ? 19.764 -0.685 -9.397 1.00 82.12 222 MET A C 1
ATOM 1770 O O . MET A 1 222 ? 18.753 -0.678 -8.697 1.00 82.12 222 MET A O 1
ATOM 1774 N N . ILE A 1 223 ? 20.351 -1.820 -9.787 1.00 85.06 223 ILE A N 1
ATOM 1775 C CA . ILE A 1 223 ? 19.916 -3.155 -9.347 1.00 85.06 223 ILE A CA 1
ATOM 1776 C C . ILE A 1 223 ? 19.991 -3.257 -7.819 1.00 85.06 223 ILE A C 1
ATOM 1778 O O . ILE A 1 223 ? 19.017 -3.653 -7.184 1.00 85.06 223 ILE A O 1
ATOM 1782 N N . TYR A 1 224 ? 21.103 -2.833 -7.215 1.00 79.50 224 TYR A N 1
ATOM 1783 C CA . TYR A 1 224 ? 21.267 -2.836 -5.759 1.00 79.50 224 TYR A CA 1
ATOM 1784 C C . TYR A 1 224 ? 20.235 -1.946 -5.048 1.00 79.50 224 TYR A C 1
ATOM 1786 O O . TYR A 1 224 ? 19.606 -2.372 -4.077 1.00 79.50 224 TYR A O 1
ATOM 1794 N N . ALA A 1 225 ? 20.013 -0.727 -5.546 1.00 79.06 225 ALA A N 1
ATOM 1795 C CA . ALA A 1 225 ? 19.005 0.181 -5.000 1.00 79.06 225 ALA A CA 1
ATOM 1796 C C . ALA A 1 225 ? 17.579 -0.389 -5.147 1.00 79.06 225 ALA A C 1
ATOM 1798 O O . ALA A 1 225 ? 16.764 -0.280 -4.232 1.00 79.06 225 ALA A O 1
ATOM 1799 N N . THR A 1 226 ? 17.293 -1.069 -6.258 1.00 84.12 226 THR A N 1
ATOM 1800 C CA . THR A 1 226 ? 16.006 -1.736 -6.500 1.00 84.12 226 THR A CA 1
ATOM 1801 C C . THR A 1 226 ? 15.783 -2.910 -5.540 1.00 84.12 226 THR A C 1
ATOM 1803 O O . THR A 1 226 ? 14.737 -3.009 -4.909 1.00 84.12 226 THR A O 1
ATOM 1806 N N . LEU A 1 227 ? 16.786 -3.765 -5.337 1.00 83.94 227 LEU A N 1
ATOM 1807 C CA . LEU A 1 227 ? 16.696 -4.851 -4.353 1.00 83.94 227 LEU A CA 1
ATOM 1808 C C . LEU A 1 227 ? 16.548 -4.311 -2.922 1.00 83.94 227 LEU A C 1
ATOM 1810 O O . LEU A 1 227 ? 15.859 -4.904 -2.095 1.00 83.94 227 LEU A O 1
ATOM 1814 N N . SER A 1 228 ? 17.168 -3.165 -2.630 1.00 79.06 228 SER A N 1
ATOM 1815 C CA . SER A 1 228 ? 17.041 -2.497 -1.330 1.00 79.06 228 SER A CA 1
ATOM 1816 C C . SER A 1 228 ? 15.633 -1.930 -1.114 1.00 79.06 228 SER A C 1
ATOM 1818 O O . SER A 1 228 ? 15.085 -2.075 -0.025 1.00 79.06 228 SER A O 1
ATOM 1820 N N . THR A 1 229 ? 15.005 -1.352 -2.145 1.00 82.19 229 THR A N 1
ATOM 1821 C CA . THR A 1 229 ? 13.605 -0.882 -2.071 1.00 82.19 229 THR A CA 1
ATOM 1822 C C . THR A 1 229 ? 12.600 -2.021 -1.947 1.00 82.19 229 THR A C 1
ATOM 1824 O O . THR A 1 229 ? 11.645 -1.886 -1.193 1.00 82.19 229 THR A O 1
ATOM 1827 N N . GLN A 1 230 ? 12.834 -3.171 -2.584 1.00 83.69 230 GLN A N 1
ATOM 1828 C CA . GLN A 1 230 ? 11.987 -4.360 -2.404 1.00 83.69 230 GLN A CA 1
ATOM 1829 C C . GLN A 1 230 ? 12.020 -4.902 -0.968 1.00 83.69 230 GLN A C 1
ATOM 1831 O O . GLN A 1 230 ? 11.015 -5.385 -0.461 1.00 83.69 230 GLN A O 1
ATOM 1836 N N . LYS A 1 231 ? 13.149 -4.786 -0.258 1.00 80.19 231 LYS A N 1
ATOM 1837 C CA . LYS A 1 231 ? 13.190 -5.125 1.176 1.00 80.19 231 LYS A CA 1
ATOM 1838 C C . LYS A 1 231 ? 12.356 -4.162 2.028 1.00 80.19 231 LYS A C 1
ATOM 1840 O O . LYS A 1 231 ? 11.836 -4.575 3.058 1.00 80.19 231 LYS A O 1
ATOM 1845 N N . ILE A 1 232 ? 12.234 -2.905 1.598 1.00 76.12 232 ILE A N 1
ATOM 1846 C CA . ILE A 1 232 ? 11.406 -1.877 2.245 1.00 76.12 232 ILE A CA 1
ATOM 1847 C C . ILE A 1 232 ? 9.912 -2.100 1.940 1.00 76.12 232 ILE A C 1
ATOM 1849 O O . ILE A 1 232 ? 9.090 -1.852 2.810 1.00 76.12 232 ILE A O 1
ATOM 1853 N N . GLU A 1 233 ? 9.554 -2.632 0.764 1.00 79.12 233 GLU A N 1
ATOM 1854 C CA . GLU A 1 233 ? 8.170 -3.011 0.389 1.00 79.12 233 GLU A CA 1
ATOM 1855 C C . GLU A 1 233 ? 7.536 -4.013 1.370 1.00 79.12 233 GLU A C 1
ATOM 1857 O O . GLU A 1 233 ? 6.331 -3.980 1.607 1.00 79.12 233 GLU A O 1
ATOM 1862 N N . ASN A 1 234 ? 8.346 -4.880 1.986 1.00 72.81 234 ASN A N 1
ATOM 1863 C CA . ASN A 1 234 ? 7.874 -5.842 2.988 1.00 72.81 234 ASN A CA 1
ATOM 1864 C C . ASN A 1 234 ? 7.492 -5.194 4.331 1.00 72.81 234 ASN A C 1
ATOM 1866 O O . ASN A 1 234 ? 7.009 -5.881 5.231 1.00 72.81 234 ASN A O 1
ATOM 1870 N N . ILE A 1 235 ? 7.709 -3.887 4.492 1.00 73.69 235 ILE A N 1
ATOM 1871 C CA . ILE A 1 235 ? 7.204 -3.124 5.631 1.00 73.69 235 ILE A CA 1
ATOM 1872 C C . ILE A 1 235 ? 5.736 -2.807 5.333 1.00 73.69 235 ILE A C 1
ATOM 1874 O O . ILE A 1 235 ? 5.443 -1.978 4.473 1.00 73.69 235 ILE A O 1
ATOM 1878 N N . HIS A 1 236 ? 4.827 -3.496 6.035 1.00 60.31 236 HIS A N 1
ATOM 1879 C CA . HIS A 1 236 ? 3.369 -3.514 5.805 1.00 60.31 236 HIS A CA 1
ATOM 1880 C C . HIS A 1 236 ? 2.721 -2.150 5.535 1.00 60.31 236 HIS A C 1
ATOM 1882 O O . HIS A 1 236 ? 1.738 -2.081 4.808 1.00 60.31 236 HIS A O 1
ATOM 1888 N N . SER A 1 237 ? 3.263 -1.061 6.081 1.00 66.31 237 SER A N 1
ATOM 1889 C CA . SER A 1 237 ? 2.683 0.274 5.939 1.00 66.31 237 SER A CA 1
ATOM 1890 C C . SER A 1 237 ? 2.834 0.906 4.555 1.00 66.31 237 SER A C 1
ATOM 1892 O O . SER A 1 237 ? 2.118 1.856 4.255 1.00 66.31 237 SER A O 1
ATOM 1894 N N . LEU A 1 238 ? 3.736 0.410 3.702 1.00 70.50 238 LEU A N 1
ATOM 1895 C CA . LEU A 1 238 ? 3.964 0.983 2.369 1.00 70.50 238 LEU A CA 1
ATOM 1896 C C . LEU A 1 238 ? 3.171 0.279 1.261 1.00 70.50 238 LEU A C 1
ATOM 1898 O O . LEU A 1 238 ? 3.048 0.828 0.161 1.00 70.50 238 LEU A O 1
ATOM 1902 N N . GLN A 1 239 ? 2.614 -0.904 1.536 1.00 74.25 239 GLN A N 1
ATOM 1903 C CA . GLN A 1 239 ? 1.810 -1.660 0.577 1.00 74.25 239 GLN A CA 1
ATOM 1904 C C . GLN A 1 239 ? 0.499 -0.906 0.291 1.00 74.25 239 GLN A C 1
ATOM 1906 O O . GLN A 1 239 ? -0.376 -0.814 1.144 1.00 74.25 239 GLN A O 1
ATOM 1911 N N . GLY A 1 240 ? 0.381 -0.332 -0.912 1.00 70.44 240 GLY A N 1
ATOM 1912 C CA . GLY A 1 240 ? -0.826 0.362 -1.388 1.00 70.44 240 GLY A CA 1
ATOM 1913 C C . GLY A 1 240 ? -0.677 1.866 -1.643 1.00 70.44 240 GLY A C 1
ATOM 1914 O O . GLY A 1 240 ? -1.527 2.440 -2.315 1.00 70.44 240 GLY A O 1
ATOM 1915 N N . ILE A 1 241 ? 0.403 2.508 -1.180 1.00 77.12 241 ILE A N 1
ATOM 1916 C CA . ILE A 1 241 ? 0.638 3.946 -1.434 1.00 77.12 241 ILE A CA 1
ATOM 1917 C C . ILE A 1 241 ? 1.457 4.167 -2.695 1.00 77.12 241 ILE A C 1
ATOM 1919 O O . ILE A 1 241 ? 1.129 5.018 -3.516 1.00 77.12 241 ILE A O 1
ATOM 1923 N N . ALA A 1 242 ? 2.548 3.415 -2.829 1.00 74.62 242 ALA A N 1
ATOM 1924 C CA . ALA A 1 242 ? 3.448 3.530 -3.958 1.00 74.62 242 ALA A CA 1
ATOM 1925 C C . ALA A 1 242 ? 3.271 2.347 -4.889 1.00 74.62 242 ALA A C 1
ATOM 1927 O O . ALA A 1 242 ? 3.164 1.192 -4.479 1.00 74.62 242 ALA A O 1
ATOM 1928 N N . ASP A 1 243 ? 3.307 2.653 -6.174 1.00 80.31 243 ASP A N 1
ATOM 1929 C CA . ASP A 1 243 ? 3.104 1.660 -7.200 1.00 80.31 243 ASP A CA 1
ATOM 1930 C C . ASP A 1 243 ? 4.384 0.837 -7.441 1.00 80.31 243 ASP A C 1
ATOM 1932 O O . ASP A 1 243 ? 5.187 1.138 -8.336 1.00 80.31 243 ASP A O 1
ATOM 1936 N N . PHE A 1 244 ? 4.630 -0.167 -6.591 1.00 83.75 244 PHE A N 1
ATOM 1937 C CA . PHE A 1 244 ? 5.868 -0.961 -6.578 1.00 83.75 244 PHE A CA 1
ATOM 1938 C C . PHE A 1 244 ? 6.108 -1.759 -7.868 1.00 83.75 244 PHE A C 1
ATOM 1940 O O . PHE A 1 244 ? 7.259 -2.115 -8.150 1.00 83.75 244 PHE A O 1
ATOM 1947 N N . TRP A 1 245 ? 5.097 -1.964 -8.728 1.00 85.31 245 TRP A N 1
ATOM 1948 C CA . TRP A 1 245 ? 5.341 -2.580 -10.041 1.00 85.31 245 TRP A CA 1
ATOM 1949 C C . TRP A 1 245 ? 6.318 -1.756 -10.877 1.00 85.31 245 TRP A C 1
ATOM 1951 O O . TRP A 1 245 ? 7.113 -2.322 -11.626 1.00 85.31 245 TRP A O 1
ATOM 1961 N N . SER A 1 246 ? 6.324 -0.428 -10.709 1.00 83.81 246 SER A N 1
ATOM 1962 C CA . SER A 1 246 ? 7.252 0.450 -11.425 1.00 83.81 246 SER A CA 1
ATOM 1963 C C . SER A 1 246 ? 8.715 0.148 -11.084 1.00 83.81 246 SER A C 1
ATOM 1965 O O . SER A 1 246 ? 9.559 0.147 -11.976 1.00 83.81 246 SER A O 1
ATOM 1967 N N . ILE A 1 247 ? 9.011 -0.204 -9.829 1.00 85.94 247 ILE A N 1
ATOM 1968 C CA . ILE A 1 247 ? 10.348 -0.619 -9.390 1.00 85.94 247 ILE A CA 1
ATOM 1969 C C . ILE A 1 247 ? 10.723 -1.970 -10.015 1.00 85.94 247 ILE A C 1
ATOM 1971 O O . ILE A 1 247 ? 11.829 -2.124 -10.538 1.00 85.94 247 ILE A O 1
ATOM 1975 N N . ARG A 1 248 ? 9.798 -2.941 -10.027 1.00 88.69 248 ARG A N 1
ATOM 1976 C CA . ARG A 1 248 ? 10.031 -4.263 -10.643 1.00 88.69 248 ARG A CA 1
ATOM 1977 C C . ARG A 1 248 ? 10.279 -4.146 -12.146 1.00 88.69 248 ARG A C 1
ATOM 1979 O O . ARG A 1 248 ? 11.204 -4.757 -12.670 1.00 88.69 248 ARG A O 1
ATOM 1986 N N . VAL A 1 249 ? 9.515 -3.310 -12.841 1.00 86.75 249 VAL A N 1
ATOM 1987 C CA . VAL A 1 249 ? 9.719 -3.070 -14.275 1.00 86.75 249 VAL A CA 1
ATOM 1988 C C . VAL A 1 249 ? 11.080 -2.436 -14.544 1.00 86.75 249 VAL A C 1
ATOM 1990 O O . VAL A 1 249 ? 11.778 -2.860 -15.462 1.00 86.75 249 VAL A O 1
ATOM 1993 N N . ILE A 1 250 ? 11.529 -1.506 -13.704 1.00 86.75 250 ILE A N 1
ATOM 1994 C CA . ILE A 1 250 ? 12.859 -0.899 -13.840 1.00 86.75 250 ILE A CA 1
ATOM 1995 C C . ILE A 1 250 ? 13.972 -1.906 -13.600 1.00 86.75 250 ILE A C 1
ATOM 1997 O O . ILE A 1 250 ? 14.961 -1.883 -14.331 1.00 86.75 250 ILE A O 1
ATOM 2001 N N . PHE A 1 251 ? 13.806 -2.836 -12.661 1.00 89.31 251 PHE A N 1
ATOM 2002 C CA . PHE A 1 251 ? 14.738 -3.948 -12.487 1.00 89.31 251 PHE A CA 1
ATOM 2003 C C . PHE A 1 251 ? 14.911 -4.748 -13.788 1.00 89.31 251 PHE A C 1
ATOM 2005 O O . PHE A 1 251 ? 16.039 -4.940 -14.251 1.00 89.31 251 PHE A O 1
ATOM 2012 N N . TYR A 1 252 ? 13.807 -5.142 -14.431 1.00 89.12 252 TYR A N 1
ATOM 2013 C CA . TYR A 1 252 ? 13.853 -5.900 -15.684 1.00 89.12 252 TYR A CA 1
ATOM 2014 C C . TYR A 1 252 ? 14.444 -5.094 -16.844 1.00 89.12 252 TYR A C 1
ATOM 2016 O O . TYR A 1 252 ? 15.312 -5.599 -17.559 1.00 89.12 252 TYR A O 1
ATOM 2024 N N . ILE A 1 253 ? 14.045 -3.827 -17.006 1.00 88.31 253 ILE A N 1
ATOM 2025 C CA . ILE A 1 253 ? 14.599 -2.943 -18.044 1.00 88.31 253 ILE A CA 1
ATOM 2026 C C . ILE A 1 253 ? 16.111 -2.763 -17.833 1.00 88.31 253 ILE A C 1
ATOM 2028 O O . ILE A 1 253 ? 16.876 -2.812 -18.797 1.00 88.31 253 ILE A O 1
ATOM 2032 N N . THR A 1 254 ? 16.564 -2.621 -16.584 1.00 87.75 254 THR A N 1
ATOM 2033 C CA . THR A 1 254 ? 17.994 -2.531 -16.244 1.00 87.75 254 THR A CA 1
ATOM 2034 C C . THR A 1 254 ? 18.747 -3.797 -16.624 1.00 87.75 254 THR A C 1
ATOM 2036 O O . THR A 1 254 ? 19.847 -3.704 -17.166 1.00 87.75 254 THR A O 1
ATOM 2039 N N . GLY A 1 255 ? 18.152 -4.972 -16.405 1.00 85.06 255 GLY A N 1
ATOM 2040 C CA . GLY A 1 255 ? 18.712 -6.251 -16.842 1.00 85.06 255 GLY A CA 1
ATOM 2041 C C . GLY A 1 255 ? 18.891 -6.319 -18.360 1.00 85.06 255 GLY A C 1
ATOM 2042 O O . GLY A 1 255 ? 19.992 -6.589 -18.837 1.00 85.06 255 GLY A O 1
ATOM 2043 N N . VAL A 1 256 ? 17.847 -5.988 -19.127 1.00 87.44 256 VAL A N 1
ATOM 2044 C CA . VAL A 1 256 ? 17.899 -5.964 -20.604 1.00 87.44 256 VAL A CA 1
ATOM 2045 C C . VAL A 1 256 ? 18.941 -4.960 -21.106 1.00 87.44 256 VAL A C 1
ATOM 2047 O O . VAL A 1 256 ? 19.731 -5.254 -22.009 1.00 87.44 256 VAL A O 1
ATOM 2050 N N . TYR A 1 257 ? 18.989 -3.778 -20.498 1.00 89.75 257 TYR A N 1
ATOM 2051 C CA . TYR A 1 257 ? 19.966 -2.747 -20.827 1.00 89.75 257 TYR A CA 1
ATOM 2052 C C . TYR A 1 257 ? 21.403 -3.209 -20.547 1.00 89.75 257 TYR A C 1
ATOM 2054 O O . TYR A 1 257 ? 22.271 -3.079 -21.412 1.00 89.75 257 TYR A O 1
ATOM 2062 N N . LEU A 1 258 ? 21.648 -3.837 -19.394 1.00 87.81 258 LEU A N 1
ATOM 2063 C CA . LEU A 1 258 ? 22.943 -4.416 -19.038 1.00 87.81 258 LEU A CA 1
ATOM 2064 C C . LEU A 1 258 ? 23.380 -5.490 -20.046 1.00 87.81 258 LEU A C 1
ATOM 2066 O O . LEU A 1 258 ? 24.519 -5.459 -20.517 1.00 87.81 258 LEU A O 1
ATOM 2070 N N . SER A 1 259 ? 22.478 -6.393 -20.441 1.00 84.00 259 SER A N 1
ATOM 2071 C CA . SER A 1 259 ? 22.750 -7.389 -21.486 1.00 84.00 259 SER A CA 1
ATOM 2072 C C . SER A 1 259 ? 23.115 -6.736 -22.820 1.00 84.00 259 SER A C 1
ATOM 2074 O O . SER A 1 259 ? 24.028 -7.200 -23.501 1.00 84.00 259 SER A O 1
ATOM 2076 N N . THR A 1 260 ? 22.464 -5.624 -23.168 1.00 86.75 260 THR A N 1
ATOM 2077 C CA . THR A 1 260 ? 22.750 -4.867 -24.397 1.00 86.75 260 THR A CA 1
ATOM 2078 C C . THR A 1 260 ? 24.143 -4.230 -24.353 1.00 86.75 260 THR A C 1
ATOM 2080 O O . THR A 1 260 ? 24.883 -4.289 -25.334 1.00 86.75 260 THR A O 1
ATOM 2083 N N . LEU A 1 261 ? 24.561 -3.685 -23.206 1.00 84.12 261 LEU A N 1
ATOM 2084 C CA . LEU A 1 261 ? 25.918 -3.152 -23.020 1.00 84.12 261 LEU A CA 1
ATOM 2085 C C . LEU A 1 261 ? 26.990 -4.241 -23.117 1.00 84.12 261 LEU A C 1
ATOM 2087 O O . LEU A 1 261 ? 28.018 -4.039 -23.762 1.00 84.12 261 LEU A O 1
ATOM 2091 N N . ILE A 1 262 ? 26.742 -5.412 -22.528 1.00 83.94 262 ILE A N 1
ATOM 2092 C CA . ILE A 1 262 ? 27.637 -6.571 -22.648 1.00 83.94 262 ILE A CA 1
ATOM 2093 C C . ILE A 1 262 ? 27.717 -7.021 -24.112 1.00 83.94 262 ILE A C 1
ATOM 2095 O O . ILE A 1 262 ? 28.810 -7.258 -24.627 1.00 83.94 262 ILE A O 1
ATOM 2099 N N . ALA A 1 263 ? 26.586 -7.062 -24.820 1.00 82.81 263 ALA A N 1
ATOM 2100 C CA . ALA A 1 263 ? 26.560 -7.370 -26.243 1.00 82.81 263 ALA A CA 1
ATOM 2101 C C . ALA A 1 263 ? 27.353 -6.342 -27.065 1.00 82.81 263 ALA A C 1
ATOM 2103 O O . ALA A 1 263 ? 28.057 -6.733 -27.994 1.00 82.81 263 ALA A O 1
ATOM 2104 N N . ILE A 1 264 ? 27.330 -5.052 -26.711 1.00 82.06 264 ILE A N 1
ATOM 2105 C CA . ILE A 1 264 ? 28.172 -4.021 -27.344 1.00 82.06 264 ILE A CA 1
ATOM 2106 C C . ILE A 1 264 ? 29.657 -4.293 -27.101 1.00 82.06 264 ILE A C 1
ATOM 2108 O O . ILE A 1 264 ? 30.437 -4.216 -28.048 1.00 82.06 264 ILE A O 1
ATOM 2112 N N . LEU A 1 265 ? 30.057 -4.675 -25.883 1.00 79.81 265 LEU A N 1
ATOM 2113 C CA . LEU A 1 265 ? 31.447 -5.050 -25.589 1.00 79.81 265 LEU A CA 1
ATOM 2114 C C . LEU A 1 265 ? 31.905 -6.243 -26.437 1.00 79.81 265 LEU A C 1
ATOM 2116 O O . LEU A 1 265 ? 32.994 -6.202 -27.006 1.00 79.81 265 LEU A O 1
ATOM 2120 N N . ILE A 1 266 ? 31.067 -7.277 -26.559 1.00 80.25 266 ILE A N 1
ATOM 2121 C CA . ILE A 1 266 ? 31.365 -8.495 -27.328 1.00 80.25 266 ILE A CA 1
ATOM 2122 C C . ILE A 1 266 ? 31.387 -8.201 -28.833 1.00 80.25 266 ILE A C 1
ATOM 2124 O O . ILE A 1 266 ? 32.334 -8.557 -29.535 1.00 80.25 266 ILE A O 1
ATOM 2128 N N . THR A 1 267 ? 30.365 -7.522 -29.354 1.00 74.56 267 THR A N 1
ATOM 2129 C CA . THR A 1 267 ? 30.241 -7.224 -30.792 1.00 74.56 267 THR A CA 1
ATOM 2130 C C . THR A 1 267 ? 31.328 -6.276 -31.285 1.00 74.56 267 THR A C 1
ATOM 2132 O O . THR A 1 267 ? 31.727 -6.384 -32.449 1.00 74.56 267 THR A O 1
ATOM 2135 N N . ASN A 1 268 ? 31.906 -5.446 -30.408 1.00 69.19 268 ASN A N 1
ATOM 2136 C CA . ASN A 1 268 ? 33.069 -4.616 -30.724 1.00 69.19 268 ASN A CA 1
ATOM 2137 C C . ASN A 1 268 ? 34.273 -5.447 -31.233 1.00 69.19 268 ASN A C 1
ATOM 2139 O O . ASN A 1 268 ? 35.072 -4.947 -32.026 1.00 69.19 268 ASN A O 1
ATOM 2143 N N . PHE A 1 269 ? 34.360 -6.741 -30.884 1.00 65.50 269 PHE A N 1
ATOM 2144 C CA . PHE A 1 269 ? 35.364 -7.675 -31.422 1.00 65.50 269 PHE A CA 1
ATOM 2145 C C . PHE A 1 269 ? 35.036 -8.199 -32.822 1.00 65.50 269 PHE A C 1
ATOM 2147 O O . PHE A 1 269 ? 35.945 -8.424 -33.623 1.00 65.50 269 PHE A O 1
ATOM 2154 N N . THR A 1 270 ? 33.751 -8.395 -33.128 1.00 70.94 270 THR A N 1
ATOM 2155 C CA . THR A 1 270 ? 33.287 -8.993 -34.397 1.00 70.94 270 THR A CA 1
ATOM 2156 C C . THR A 1 270 ? 33.395 -8.049 -35.587 1.00 70.94 270 THR A C 1
ATOM 2158 O O . THR A 1 270 ? 33.343 -8.486 -36.734 1.00 70.94 270 THR A O 1
ATOM 2161 N N . LYS A 1 271 ? 33.606 -6.755 -35.323 1.00 67.88 271 LYS A N 1
ATOM 2162 C CA . LYS A 1 271 ? 33.912 -5.758 -36.346 1.00 67.88 271 LYS A CA 1
ATOM 2163 C C . LYS A 1 271 ? 32.842 -5.633 -37.450 1.00 67.88 271 LYS A C 1
ATOM 2165 O O . LYS A 1 271 ? 33.167 -5.415 -38.613 1.00 67.88 271 LYS A O 1
ATOM 2170 N N . SER A 1 272 ? 31.559 -5.736 -37.102 1.00 74.44 272 SER A N 1
ATOM 2171 C CA . SER A 1 272 ? 30.464 -5.653 -38.077 1.00 74.44 272 SER A CA 1
ATOM 2172 C C . SER A 1 272 ? 29.652 -4.360 -37.945 1.00 74.44 272 SER A C 1
ATOM 2174 O O . SER A 1 272 ? 29.136 -4.034 -36.878 1.00 74.44 272 SER A O 1
ATOM 2176 N N . MET A 1 273 ? 29.512 -3.634 -39.058 1.00 73.38 273 MET A N 1
ATOM 2177 C CA . MET A 1 273 ? 28.778 -2.365 -39.155 1.00 73.38 273 MET A CA 1
ATOM 2178 C C . MET A 1 273 ? 27.315 -2.489 -38.701 1.00 73.38 273 MET A C 1
ATOM 2180 O O . MET A 1 273 ? 26.848 -1.681 -37.896 1.00 73.38 273 MET A O 1
ATOM 2184 N N . ASN A 1 274 ? 26.619 -3.534 -39.158 1.00 78.38 274 ASN A N 1
ATOM 2185 C CA . ASN A 1 274 ? 25.201 -3.755 -38.855 1.00 78.38 274 ASN A CA 1
ATOM 2186 C C . ASN A 1 274 ? 24.950 -3.942 -37.350 1.00 78.38 274 ASN A C 1
ATOM 2188 O O . ASN A 1 274 ? 23.874 -3.607 -36.854 1.00 78.38 274 ASN A O 1
ATOM 2192 N N . HIS A 1 275 ? 25.950 -4.427 -36.606 1.00 78.81 275 HIS A N 1
ATOM 2193 C CA . HIS A 1 275 ? 25.830 -4.646 -35.167 1.00 78.81 275 HIS A CA 1
ATOM 2194 C C . HIS A 1 275 ? 25.841 -3.324 -34.392 1.00 78.81 275 HIS A C 1
ATOM 2196 O O . HIS A 1 275 ? 25.016 -3.141 -33.506 1.00 78.81 275 HIS A O 1
ATOM 2202 N N . TYR A 1 276 ? 26.694 -2.356 -34.747 1.00 76.75 276 TYR A N 1
ATOM 2203 C CA . TYR A 1 276 ? 26.684 -1.056 -34.060 1.00 76.75 276 TYR A CA 1
ATOM 2204 C C . TYR A 1 276 ? 25.408 -0.261 -34.334 1.00 76.75 276 TYR A C 1
ATOM 2206 O O . TYR A 1 276 ? 24.904 0.404 -33.432 1.00 76.75 276 TYR A O 1
ATOM 2214 N N . MET A 1 277 ? 24.879 -0.342 -35.558 1.00 77.25 277 MET A N 1
ATOM 2215 C CA . MET A 1 277 ? 23.633 0.338 -35.910 1.00 77.25 277 MET A CA 1
ATOM 2216 C C . MET A 1 277 ? 22.443 -0.268 -35.156 1.00 77.25 277 MET A C 1
ATOM 2218 O O . MET A 1 277 ? 21.724 0.464 -34.482 1.00 77.25 277 MET A O 1
ATOM 2222 N N . SER A 1 278 ? 22.288 -1.597 -35.185 1.00 80.12 278 SER A N 1
ATOM 2223 C CA . SER A 1 278 ? 21.211 -2.291 -34.460 1.00 80.12 278 SER A CA 1
ATOM 2224 C C . SER A 1 278 ? 21.297 -2.101 -32.942 1.00 80.12 278 SER A C 1
ATOM 2226 O O . SER A 1 278 ? 20.288 -1.782 -32.315 1.00 80.12 278 SER A O 1
ATOM 2228 N N . MET A 1 279 ? 22.492 -2.199 -32.350 1.00 84.50 279 MET A N 1
ATOM 2229 C CA . MET A 1 279 ? 22.689 -1.966 -30.913 1.00 84.50 279 MET A CA 1
ATOM 2230 C C . MET A 1 279 ? 22.428 -0.509 -30.514 1.00 84.50 279 MET A C 1
ATOM 2232 O O . MET A 1 279 ? 21.828 -0.262 -29.470 1.00 84.50 279 MET A O 1
ATOM 2236 N N . GLY A 1 280 ? 22.825 0.462 -31.345 1.00 80.56 280 GLY A N 1
ATOM 2237 C CA . GLY A 1 280 ? 22.516 1.877 -31.124 1.00 80.56 280 GLY A CA 1
ATOM 2238 C C . GLY A 1 280 ? 21.011 2.163 -31.155 1.00 80.56 280 GLY A C 1
ATOM 2239 O O . GLY A 1 280 ? 20.508 2.908 -30.315 1.00 80.56 280 GLY A O 1
ATOM 2240 N N . THR A 1 281 ? 20.271 1.536 -32.073 1.00 81.12 281 THR A N 1
ATOM 2241 C CA . THR A 1 281 ? 18.805 1.659 -32.146 1.00 81.12 281 THR A CA 1
ATOM 2242 C C . THR A 1 281 ? 18.111 0.982 -30.963 1.00 81.12 281 THR A C 1
ATOM 2244 O O . THR A 1 281 ? 17.206 1.571 -30.373 1.00 81.12 281 THR A O 1
ATOM 2247 N N . LEU A 1 282 ? 18.561 -0.211 -30.563 1.00 86.62 282 LEU A N 1
ATOM 2248 C CA . LEU A 1 282 ? 18.022 -0.919 -29.400 1.00 86.62 282 LEU A CA 1
ATOM 2249 C C . LEU A 1 282 ? 18.245 -0.127 -28.102 1.00 86.62 282 LEU A C 1
ATOM 2251 O O . LEU A 1 282 ? 17.309 0.058 -27.325 1.00 86.62 282 LEU A O 1
ATOM 2255 N N . LEU A 1 283 ? 19.453 0.411 -27.898 1.00 86.62 283 LEU A N 1
ATOM 2256 C CA . LEU A 1 283 ? 19.755 1.290 -26.766 1.00 86.62 283 LEU A CA 1
ATOM 2257 C C . LEU A 1 283 ? 18.851 2.523 -26.743 1.00 86.62 283 LEU A C 1
ATOM 2259 O O . LEU A 1 283 ? 18.383 2.902 -25.673 1.00 86.62 283 LEU A O 1
ATOM 2263 N N . LEU A 1 284 ? 18.595 3.145 -27.898 1.00 84.06 284 LEU A N 1
ATOM 2264 C CA . LEU A 1 284 ? 17.726 4.319 -27.983 1.00 84.06 284 LEU A CA 1
ATOM 2265 C C . LEU A 1 284 ? 16.304 4.000 -27.513 1.00 84.06 284 LEU A C 1
ATOM 2267 O O . LEU A 1 284 ? 15.743 4.761 -26.726 1.00 84.06 284 LEU A O 1
ATOM 2271 N N . LEU A 1 285 ? 15.748 2.865 -27.945 1.00 85.75 285 LEU A N 1
ATOM 2272 C CA . LEU A 1 285 ? 14.420 2.417 -27.524 1.00 85.75 285 LEU A CA 1
ATOM 2273 C C . LEU A 1 285 ? 14.373 2.194 -26.007 1.00 85.75 285 LEU A C 1
ATOM 2275 O O . LEU A 1 285 ? 13.481 2.710 -25.336 1.00 85.75 285 LEU A O 1
ATOM 2279 N N . ILE A 1 286 ? 15.378 1.510 -25.453 1.00 86.81 286 ILE A N 1
ATOM 2280 C CA . ILE A 1 286 ? 15.483 1.270 -24.008 1.00 86.81 286 ILE A CA 1
ATOM 2281 C C . ILE A 1 286 ? 15.610 2.591 -23.225 1.00 86.81 286 ILE A C 1
ATOM 2283 O O . ILE A 1 286 ? 15.002 2.736 -22.166 1.00 86.81 286 ILE A O 1
ATOM 2287 N N . CYS A 1 287 ? 16.333 3.586 -23.750 1.00 84.62 287 CYS A N 1
ATOM 2288 C CA . CYS A 1 287 ? 16.474 4.904 -23.115 1.00 84.62 287 CYS A CA 1
ATOM 2289 C C . CYS A 1 287 ? 15.163 5.668 -23.010 1.00 84.62 287 CYS A C 1
ATOM 2291 O O . CYS A 1 287 ? 14.902 6.282 -21.979 1.00 84.62 287 CYS A O 1
ATOM 2293 N N . VAL A 1 288 ? 14.351 5.650 -24.069 1.00 81.94 288 VAL A N 1
ATOM 2294 C CA . VAL A 1 288 ? 13.044 6.322 -24.068 1.00 81.94 288 VAL A CA 1
ATOM 2295 C C . VAL A 1 288 ? 12.178 5.758 -22.946 1.00 81.94 288 VAL A C 1
ATOM 2297 O O . VAL A 1 288 ? 11.628 6.521 -22.155 1.00 81.94 288 VAL A O 1
ATOM 2300 N N . VAL A 1 289 ? 12.145 4.429 -22.814 1.00 85.50 289 VAL A N 1
ATOM 2301 C CA . VAL A 1 289 ? 11.425 3.754 -21.729 1.00 85.50 289 VAL A CA 1
ATOM 2302 C C . VAL A 1 289 ? 12.004 4.153 -20.364 1.00 85.50 289 VAL A C 1
ATOM 2304 O O . VAL A 1 289 ? 11.255 4.562 -19.477 1.00 85.50 289 VAL A O 1
ATOM 2307 N N . PHE A 1 290 ? 13.329 4.118 -20.195 1.00 82.56 290 PHE A N 1
ATOM 2308 C CA . PHE A 1 290 ? 13.992 4.501 -18.941 1.00 82.56 290 PHE A CA 1
ATOM 2309 C C . PHE A 1 290 ? 13.634 5.916 -18.470 1.00 82.56 290 PHE A C 1
ATOM 2311 O O . PHE A 1 290 ? 13.324 6.111 -17.295 1.00 82.56 290 PHE A O 1
ATOM 2318 N N . VAL A 1 291 ? 13.649 6.903 -19.370 1.00 81.12 291 VAL A N 1
ATOM 2319 C CA . VAL A 1 291 ? 13.322 8.299 -19.038 1.00 81.12 291 VAL A CA 1
ATOM 2320 C C . VAL A 1 291 ? 11.878 8.424 -18.548 1.00 81.12 291 VAL A C 1
ATOM 2322 O O . VAL A 1 291 ? 11.632 9.082 -17.534 1.00 81.12 291 VAL A O 1
ATOM 2325 N N . SER A 1 292 ? 10.928 7.757 -19.210 1.00 83.06 292 SER A N 1
ATOM 2326 C CA . SER A 1 292 ? 9.520 7.754 -18.793 1.00 83.06 292 SER A CA 1
ATOM 2327 C C . SER A 1 292 ? 9.337 7.160 -17.394 1.00 83.06 292 SER A C 1
ATOM 2329 O O . SER A 1 292 ? 8.626 7.733 -16.564 1.00 83.06 292 SER A O 1
ATOM 2331 N N . PHE A 1 293 ? 10.020 6.051 -17.102 1.00 84.75 293 PHE A N 1
ATOM 2332 C CA . PHE A 1 293 ? 9.947 5.389 -15.801 1.00 84.75 293 PHE A CA 1
ATOM 2333 C C . PHE A 1 293 ? 10.625 6.187 -14.680 1.00 84.75 293 PHE A C 1
ATOM 2335 O O . PHE A 1 293 ? 10.075 6.258 -13.581 1.00 84.75 293 PHE A O 1
ATOM 2342 N N . ASN A 1 294 ? 11.734 6.882 -14.950 1.00 82.12 294 ASN A N 1
ATOM 2343 C CA . ASN A 1 294 ? 12.361 7.776 -13.966 1.00 82.12 294 ASN A CA 1
ATOM 2344 C C . ASN A 1 294 ? 11.413 8.886 -13.501 1.00 82.12 294 ASN A C 1
ATOM 2346 O O . ASN A 1 294 ? 11.340 9.183 -12.308 1.00 82.12 294 ASN A O 1
ATOM 2350 N N . GLY A 1 295 ? 10.639 9.465 -14.425 1.00 78.44 295 GLY A N 1
ATOM 2351 C CA . GLY A 1 295 ? 9.627 10.467 -14.087 1.00 78.44 295 GLY A CA 1
ATOM 2352 C C . GLY A 1 295 ? 8.485 9.919 -13.222 1.00 78.44 295 GLY A C 1
ATOM 2353 O O . GLY A 1 295 ? 7.871 10.680 -12.471 1.00 78.44 295 GLY A O 1
ATOM 2354 N N . LYS A 1 296 ? 8.194 8.614 -13.306 1.00 86.38 296 LYS A N 1
ATOM 2355 C CA . LYS A 1 296 ? 7.240 7.937 -12.415 1.00 86.38 296 LYS A CA 1
ATOM 2356 C C . LYS A 1 296 ? 7.853 7.676 -11.038 1.00 86.38 296 LYS A C 1
ATOM 2358 O O . LYS A 1 296 ? 7.240 8.053 -10.048 1.00 86.38 296 LYS A O 1
ATOM 2363 N N . ILE A 1 297 ? 9.081 7.149 -10.956 1.00 85.62 297 ILE A N 1
ATOM 2364 C CA . ILE A 1 297 ? 9.760 6.925 -9.662 1.00 85.62 297 ILE A CA 1
ATOM 2365 C C . ILE A 1 297 ? 9.852 8.216 -8.853 1.00 85.62 297 ILE A C 1
ATOM 2367 O O . ILE A 1 297 ? 9.632 8.196 -7.648 1.00 85.62 297 ILE A O 1
ATOM 2371 N N . TYR A 1 298 ? 10.172 9.342 -9.495 1.00 83.31 298 TYR A N 1
ATOM 2372 C CA . TYR A 1 298 ? 10.294 10.619 -8.792 1.00 83.31 298 TYR A CA 1
ATOM 2373 C C . TYR A 1 298 ? 8.964 11.070 -8.166 1.00 83.31 298 TYR A C 1
ATOM 2375 O O . TYR A 1 298 ? 8.949 11.622 -7.067 1.00 83.31 298 TYR A O 1
ATOM 2383 N N . ARG A 1 299 ? 7.836 10.800 -8.837 1.00 84.12 299 ARG A N 1
ATOM 2384 C CA . ARG A 1 299 ? 6.496 11.045 -8.284 1.00 84.12 299 ARG A CA 1
ATOM 2385 C C . ARG A 1 299 ? 6.205 10.112 -7.112 1.00 84.12 299 ARG A C 1
ATOM 2387 O O . ARG A 1 299 ? 5.854 10.610 -6.047 1.00 84.12 299 ARG A O 1
ATOM 2394 N N . ASN A 1 300 ? 6.494 8.819 -7.261 1.00 86.75 300 ASN A N 1
ATOM 2395 C CA . ASN A 1 300 ? 6.355 7.846 -6.176 1.00 86.75 300 ASN A CA 1
ATOM 2396 C C . ASN A 1 300 ? 7.215 8.227 -4.957 1.00 86.75 300 ASN A C 1
ATOM 2398 O O . ASN A 1 300 ? 6.758 8.120 -3.828 1.00 86.75 300 ASN A O 1
ATOM 2402 N N . ALA A 1 301 ? 8.439 8.729 -5.161 1.00 85.75 301 ALA A N 1
ATOM 2403 C CA . ALA A 1 301 ? 9.306 9.197 -4.077 1.00 85.75 301 ALA A CA 1
ATOM 2404 C C . ALA A 1 301 ? 8.639 10.318 -3.264 1.00 85.75 301 ALA A C 1
ATOM 2406 O O . ALA A 1 301 ? 8.701 10.332 -2.035 1.00 85.75 301 ALA A O 1
ATOM 2407 N N . ARG A 1 302 ? 7.972 11.252 -3.952 1.00 85.31 302 ARG A N 1
ATOM 2408 C CA . ARG A 1 302 ? 7.235 12.346 -3.317 1.00 85.31 302 ARG A CA 1
ATOM 2409 C C . ARG A 1 302 ? 5.992 11.846 -2.585 1.00 85.31 302 ARG A C 1
ATOM 2411 O O . ARG A 1 302 ? 5.743 12.293 -1.472 1.00 85.31 302 ARG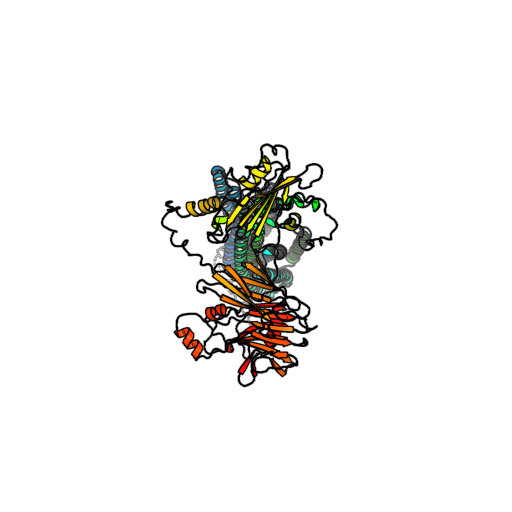 A O 1
ATOM 2418 N N . GLU A 1 303 ? 5.245 10.923 -3.181 1.00 87.62 303 GLU A N 1
ATOM 2419 C CA . GLU A 1 303 ? 4.061 10.308 -2.566 1.00 87.62 303 GLU A CA 1
ATOM 2420 C C . GLU A 1 303 ? 4.424 9.536 -1.295 1.00 87.62 303 GLU A C 1
ATOM 2422 O O . GLU A 1 303 ? 3.830 9.790 -0.251 1.00 87.62 303 GLU A O 1
ATOM 2427 N N . VAL A 1 304 ? 5.467 8.697 -1.338 1.00 87.00 304 VAL A N 1
ATOM 2428 C CA . VAL A 1 304 ? 6.000 7.985 -0.162 1.00 87.00 304 VAL A CA 1
ATOM 2429 C C . VAL A 1 304 ? 6.448 8.966 0.917 1.00 87.00 304 VAL A C 1
ATOM 2431 O O . VAL A 1 304 ? 6.149 8.767 2.092 1.00 87.00 304 VAL A O 1
ATOM 2434 N N . SER A 1 305 ? 7.138 10.045 0.534 1.00 88.88 305 SER A N 1
ATOM 2435 C CA . SER A 1 305 ? 7.597 11.055 1.491 1.00 88.88 305 SER A CA 1
ATOM 2436 C C . SER A 1 305 ? 6.431 11.761 2.182 1.00 88.88 305 SER A C 1
ATOM 2438 O O . SER A 1 305 ? 6.418 11.865 3.407 1.00 88.88 305 SER A O 1
ATOM 2440 N N . ASN A 1 306 ? 5.431 12.194 1.410 1.00 87.12 306 ASN A N 1
ATOM 2441 C CA . ASN A 1 306 ? 4.234 12.849 1.932 1.00 87.12 306 ASN A CA 1
ATOM 2442 C C . ASN A 1 306 ? 3.425 11.901 2.822 1.00 87.12 306 ASN A C 1
ATOM 2444 O O . ASN A 1 306 ? 2.994 12.300 3.902 1.00 87.12 306 ASN A O 1
ATOM 2448 N N . PHE A 1 307 ? 3.259 10.646 2.398 1.00 89.88 307 PHE A N 1
ATOM 2449 C CA . PHE A 1 307 ? 2.564 9.628 3.175 1.00 89.88 307 PHE A CA 1
ATOM 2450 C C . PHE A 1 307 ? 3.249 9.405 4.520 1.00 89.88 307 PHE A C 1
ATOM 2452 O O . PHE A 1 307 ? 2.615 9.571 5.558 1.00 89.88 307 PHE A O 1
ATOM 2459 N N . ALA A 1 308 ? 4.553 9.126 4.523 1.00 86.94 308 ALA A N 1
ATOM 2460 C CA . ALA A 1 308 ? 5.301 8.882 5.751 1.00 86.94 308 ALA A CA 1
ATOM 2461 C C . ALA A 1 308 ? 5.377 10.121 6.664 1.00 86.94 308 ALA A C 1
ATOM 2463 O O . ALA A 1 308 ? 5.450 9.976 7.881 1.00 86.94 308 ALA A O 1
ATOM 2464 N N . GLN A 1 309 ? 5.316 11.339 6.112 1.00 86.38 309 GLN A N 1
ATOM 2465 C CA . GLN A 1 309 ? 5.163 12.561 6.911 1.00 86.38 309 GLN A CA 1
ATOM 2466 C C . GLN A 1 309 ? 3.764 12.672 7.530 1.00 86.38 309 GLN A C 1
ATOM 2468 O O . GLN A 1 309 ? 3.652 13.009 8.706 1.00 86.38 309 GLN A O 1
ATOM 2473 N N . SER A 1 310 ? 2.709 12.364 6.769 1.00 87.06 310 SER A N 1
ATOM 2474 C CA . SER A 1 310 ? 1.322 12.407 7.252 1.00 87.06 310 SER A CA 1
ATOM 2475 C C . SER A 1 310 ? 0.998 11.296 8.259 1.00 87.06 310 SER A C 1
ATOM 2477 O O . SER A 1 310 ? 0.267 11.532 9.213 1.00 87.06 310 SER A O 1
ATOM 2479 N N . ASN A 1 311 ? 1.606 10.116 8.102 1.00 89.44 311 ASN A N 1
ATOM 2480 C CA . ASN A 1 311 ? 1.438 8.938 8.955 1.00 89.44 311 ASN A CA 1
ATOM 2481 C C . ASN A 1 311 ? 2.621 8.747 9.923 1.00 89.44 311 ASN A C 1
ATOM 2483 O O . ASN A 1 311 ? 2.967 7.633 10.322 1.00 89.44 311 ASN A O 1
ATOM 2487 N N . CYS A 1 312 ? 3.284 9.849 10.278 1.00 88.88 312 CYS A N 1
ATOM 2488 C CA . CYS A 1 312 ? 4.562 9.833 10.979 1.00 88.88 312 CYS A CA 1
ATOM 2489 C C . CYS A 1 312 ? 4.547 9.043 12.292 1.00 88.88 312 CYS A C 1
ATOM 2491 O O . CYS A 1 312 ? 5.545 8.402 12.607 1.00 88.88 312 CYS A O 1
ATOM 2493 N N . GLN A 1 313 ? 3.443 9.057 13.045 1.00 89.00 313 GLN A N 1
ATOM 2494 C CA . GLN A 1 313 ? 3.329 8.318 14.306 1.00 89.00 313 GLN A CA 1
ATOM 2495 C C . GLN A 1 313 ? 3.603 6.822 14.103 1.00 89.00 313 GLN A C 1
ATOM 2497 O O . GLN A 1 313 ? 4.498 6.263 14.739 1.00 89.00 313 GLN A O 1
ATOM 2502 N N . ASN A 1 314 ? 2.875 6.205 13.171 1.00 89.06 314 ASN A N 1
ATOM 2503 C CA . ASN A 1 314 ? 2.963 4.778 12.878 1.00 89.06 314 ASN A CA 1
ATOM 2504 C C . ASN A 1 314 ? 4.325 4.421 12.273 1.00 89.06 314 ASN A C 1
ATOM 2506 O O . ASN A 1 314 ? 4.977 3.473 12.709 1.00 89.06 314 ASN A O 1
ATOM 2510 N N . GLU A 1 315 ? 4.796 5.230 11.323 1.00 89.00 315 GLU A N 1
ATOM 2511 C CA . GLU A 1 315 ? 6.077 4.990 10.658 1.00 89.00 315 GLU A CA 1
ATOM 2512 C C . GLU A 1 315 ? 7.266 5.130 11.606 1.00 89.00 315 GLU A C 1
ATOM 2514 O O . GLU A 1 315 ? 8.157 4.281 11.649 1.00 89.00 315 GLU A O 1
ATOM 2519 N N . MET A 1 316 ? 7.292 6.204 12.394 1.00 90.88 316 MET A N 1
ATOM 2520 C CA . MET A 1 316 ? 8.389 6.480 13.311 1.00 90.88 316 MET A CA 1
ATOM 2521 C C . MET A 1 316 ? 8.417 5.470 14.454 1.00 90.88 316 MET A C 1
ATOM 2523 O O . MET A 1 316 ? 9.503 5.111 14.908 1.00 90.88 316 MET A O 1
ATOM 2527 N N . GLN A 1 317 ? 7.258 4.964 14.891 1.00 88.62 317 GLN A N 1
ATOM 2528 C CA . GLN A 1 317 ? 7.186 3.920 15.909 1.00 88.62 317 GLN A CA 1
ATOM 2529 C C . GLN A 1 317 ? 7.963 2.668 15.488 1.00 88.62 317 GLN A C 1
ATOM 2531 O O . GLN A 1 317 ? 8.652 2.106 16.334 1.00 88.62 317 GLN A O 1
ATOM 2536 N N . MET A 1 318 ? 7.936 2.276 14.213 1.00 86.19 318 MET A N 1
ATOM 2537 C CA . MET A 1 318 ? 8.604 1.062 13.722 1.00 86.19 318 MET A CA 1
ATOM 2538 C C . MET A 1 318 ? 10.136 1.169 13.629 1.00 86.19 318 MET A C 1
ATOM 2540 O O . MET A 1 318 ? 10.823 0.145 13.613 1.00 86.19 318 MET A O 1
ATOM 2544 N N . ILE A 1 319 ? 10.686 2.386 13.571 1.00 88.81 319 ILE A N 1
ATOM 2545 C CA . ILE A 1 319 ? 12.122 2.624 13.366 1.00 88.81 319 ILE A CA 1
ATOM 2546 C C . ILE A 1 319 ? 12.830 2.777 14.714 1.00 88.81 319 ILE A C 1
ATOM 2548 O O . ILE A 1 319 ? 12.440 3.617 15.524 1.00 88.81 319 ILE A O 1
ATOM 2552 N N . HIS A 1 320 ? 13.902 2.017 14.944 1.00 92.19 320 HIS A N 1
ATOM 2553 C CA . HIS A 1 320 ? 14.696 2.111 16.172 1.00 92.19 320 HIS A CA 1
ATOM 2554 C C . HIS A 1 320 ? 15.290 3.518 16.387 1.00 92.19 320 HIS A C 1
ATOM 2556 O O . HIS A 1 320 ? 15.813 4.133 15.449 1.00 92.19 320 HIS A O 1
ATOM 2562 N N . GLN A 1 321 ? 15.280 4.007 17.634 1.00 92.00 321 GLN A N 1
ATOM 2563 C CA . GLN A 1 321 ? 15.794 5.335 18.000 1.00 92.00 321 GLN A CA 1
ATOM 2564 C C . GLN A 1 321 ? 17.213 5.604 17.476 1.00 92.00 321 GLN A C 1
ATOM 2566 O O . GLN A 1 321 ? 17.423 6.617 16.812 1.00 92.00 321 GLN A O 1
ATOM 2571 N N . ASP A 1 322 ? 18.172 4.704 17.707 1.00 88.06 322 ASP A N 1
ATOM 2572 C CA . ASP A 1 322 ? 19.567 4.897 17.266 1.00 88.06 322 ASP A CA 1
ATOM 2573 C C . ASP A 1 322 ? 19.700 5.148 15.765 1.00 88.06 322 ASP A C 1
ATOM 2575 O O . ASP A 1 322 ? 20.575 5.895 15.323 1.00 88.06 322 ASP A O 1
ATOM 2579 N N . PHE A 1 323 ? 18.836 4.521 14.967 1.00 85.44 323 PHE A N 1
ATOM 2580 C CA . PHE A 1 323 ? 18.855 4.690 13.524 1.00 85.44 323 PHE A CA 1
ATOM 2581 C C . PHE A 1 323 ? 18.340 6.077 13.127 1.00 85.44 323 PHE A C 1
ATOM 2583 O O . PHE A 1 323 ? 18.967 6.750 12.306 1.00 85.44 323 PHE A O 1
ATOM 2590 N N . LEU A 1 324 ? 17.254 6.546 13.750 1.00 85.62 324 LEU A N 1
ATOM 2591 C CA . LEU A 1 324 ? 16.751 7.910 13.552 1.00 85.62 324 LEU A CA 1
ATOM 2592 C C . LEU A 1 324 ? 17.772 8.953 14.012 1.00 85.62 324 LEU A C 1
ATOM 2594 O O . LEU A 1 324 ? 17.995 9.931 13.297 1.00 85.62 324 LEU A O 1
ATOM 2598 N N . VAL A 1 325 ? 18.444 8.718 15.142 1.00 84.50 325 VAL A N 1
ATOM 2599 C CA . VAL A 1 325 ? 19.482 9.615 15.667 1.00 84.50 325 VAL A CA 1
ATOM 2600 C C . VAL A 1 325 ? 20.670 9.714 14.724 1.00 84.50 325 VAL A C 1
ATOM 2602 O O . VAL A 1 325 ? 21.054 10.816 14.332 1.00 84.50 325 VAL A O 1
ATOM 2605 N N . LYS A 1 326 ? 21.178 8.577 14.238 1.00 81.12 326 LYS A N 1
ATOM 2606 C CA . LYS A 1 326 ? 22.216 8.550 13.190 1.00 81.12 326 LYS A CA 1
ATOM 2607 C C . LYS A 1 326 ? 21.768 9.228 11.893 1.00 81.12 326 LYS A C 1
ATOM 2609 O O . LYS A 1 326 ? 22.600 9.762 11.166 1.00 81.12 326 LYS A O 1
ATOM 2614 N N . SER A 1 327 ? 20.466 9.231 11.617 1.00 78.31 327 SER A N 1
ATOM 2615 C CA . SER A 1 327 ? 19.874 9.869 10.436 1.00 78.31 327 SER A CA 1
ATOM 2616 C C . SER A 1 327 ? 19.607 11.371 10.614 1.00 78.31 327 SER A C 1
ATOM 2618 O O . SER A 1 327 ? 19.223 12.034 9.652 1.00 78.31 327 SER A O 1
ATOM 2620 N N . GLY A 1 328 ? 19.854 11.929 11.805 1.00 75.62 328 GLY A N 1
ATOM 2621 C CA . GLY A 1 328 ? 19.756 13.362 12.102 1.00 75.62 328 GLY A CA 1
ATOM 2622 C C . GLY A 1 328 ? 18.598 13.779 13.011 1.00 75.62 328 GLY A C 1
ATOM 2623 O O . GLY A 1 328 ? 18.457 14.966 13.287 1.00 75.62 328 GLY A O 1
ATOM 2624 N N . CYS A 1 329 ? 17.767 12.848 13.482 1.00 83.81 329 CYS A N 1
ATOM 2625 C CA . CYS A 1 329 ? 16.712 13.147 14.453 1.00 83.81 329 CYS A CA 1
ATOM 2626 C C . CYS A 1 329 ? 17.347 13.282 15.847 1.00 83.81 329 CYS A C 1
ATOM 2628 O O . CYS A 1 329 ? 17.902 12.307 16.327 1.00 83.81 329 CYS A O 1
ATOM 2630 N N . PRO A 1 330 ? 17.289 14.432 16.540 1.00 81.00 330 PRO A N 1
ATOM 2631 C CA . PRO A 1 330 ? 17.995 14.603 17.816 1.00 81.00 330 PRO A CA 1
ATOM 2632 C C . PRO A 1 330 ? 17.612 13.543 18.851 1.00 81.00 330 PRO A C 1
ATOM 2634 O O . PRO A 1 330 ? 18.483 12.960 19.482 1.00 81.00 330 PRO A O 1
ATOM 2637 N N . ASN A 1 331 ? 16.311 13.279 18.983 1.00 88.00 331 ASN A N 1
ATOM 2638 C CA . ASN A 1 331 ? 15.744 12.203 19.784 1.00 88.00 331 ASN A CA 1
ATOM 2639 C C . ASN A 1 331 ? 14.388 11.814 19.194 1.00 88.00 331 ASN A C 1
ATOM 2641 O O . ASN A 1 331 ? 13.583 12.699 18.887 1.00 88.00 331 ASN A O 1
ATOM 2645 N N . LYS A 1 332 ? 14.131 10.504 19.080 1.00 92.69 332 LYS A N 1
ATOM 2646 C CA . LYS A 1 332 ? 12.823 9.957 18.676 1.00 92.69 332 LYS A CA 1
ATOM 2647 C C . LYS A 1 332 ? 11.736 10.318 19.693 1.00 92.69 332 LYS A C 1
ATOM 2649 O O . LYS A 1 332 ? 10.631 10.687 19.301 1.00 92.69 332 LYS A O 1
ATOM 2654 N N . TYR A 1 333 ? 12.081 10.244 20.979 1.00 92.75 333 TYR A N 1
ATOM 2655 C CA . TYR A 1 333 ? 11.187 10.486 22.107 1.00 92.75 333 TYR A CA 1
ATOM 2656 C C . TYR A 1 333 ? 11.521 11.797 22.829 1.00 92.75 333 TYR A C 1
ATOM 2658 O O . TYR A 1 333 ? 12.692 12.145 22.993 1.00 92.75 333 TYR A O 1
ATOM 2666 N N . ILE A 1 334 ? 10.495 12.516 23.281 1.00 89.25 334 ILE A N 1
ATOM 2667 C CA . ILE A 1 334 ? 10.616 13.704 24.131 1.00 89.25 334 ILE A CA 1
ATOM 2668 C C . ILE A 1 334 ? 10.346 13.282 25.577 1.00 89.25 334 ILE A C 1
ATOM 2670 O O . ILE A 1 334 ? 9.201 13.049 25.960 1.00 89.25 334 ILE A O 1
ATOM 2674 N N . PHE A 1 335 ? 11.402 13.227 26.387 1.00 81.38 335 PHE A N 1
ATOM 2675 C CA . PHE A 1 335 ? 11.304 12.932 27.816 1.00 81.38 335 PHE A CA 1
ATOM 2676 C C . PHE A 1 335 ? 11.047 14.230 28.601 1.00 81.38 335 PHE A C 1
ATOM 2678 O O . PHE A 1 335 ? 11.972 15.009 28.842 1.00 81.38 335 PHE A O 1
ATOM 2685 N N . LYS A 1 336 ? 9.797 14.494 29.002 1.00 66.56 336 LYS A N 1
ATOM 2686 C CA . LYS A 1 336 ? 9.473 15.572 29.957 1.00 66.56 336 LYS A CA 1
ATOM 2687 C C . LYS A 1 336 ? 9.613 15.026 31.385 1.00 66.56 336 LYS A C 1
ATOM 2689 O O . LYS A 1 336 ? 8.831 14.166 31.742 1.00 66.56 336 LYS A O 1
ATOM 2694 N N . GLN A 1 337 ? 10.594 15.539 32.144 1.00 64.25 337 GLN A N 1
ATOM 2695 C CA . GLN A 1 337 ? 10.910 15.299 33.575 1.00 64.25 337 GLN A CA 1
ATOM 2696 C C . GLN A 1 337 ? 10.861 13.837 34.086 1.00 64.25 337 GLN A C 1
ATOM 2698 O O . GLN A 1 337 ? 9.875 13.129 33.950 1.00 64.25 337 GLN A O 1
ATOM 2703 N N . LYS A 1 338 ? 11.930 13.403 34.773 1.00 56.81 338 LYS A N 1
ATOM 2704 C CA . LYS A 1 338 ? 12.172 12.004 35.197 1.00 56.81 338 LYS A CA 1
ATOM 2705 C C . LYS A 1 338 ? 11.063 11.330 36.030 1.00 56.81 338 LYS A C 1
ATOM 2707 O O . LYS A 1 338 ? 11.086 10.109 36.128 1.00 56.81 338 LYS A O 1
ATOM 2712 N N . ASP A 1 339 ? 10.099 12.083 36.558 1.00 56.12 339 ASP A N 1
ATOM 2713 C CA . ASP A 1 339 ? 9.120 11.589 37.533 1.00 56.12 339 ASP A CA 1
ATOM 2714 C C . ASP A 1 339 ? 7.667 11.541 37.012 1.00 56.12 339 ASP A C 1
ATOM 2716 O O . ASP A 1 339 ? 6.759 11.169 37.756 1.00 56.12 339 ASP A O 1
ATOM 2720 N N . GLN A 1 340 ? 7.405 11.894 35.745 1.00 56.97 340 GLN A N 1
ATOM 2721 C CA . GLN A 1 340 ? 6.053 11.826 35.171 1.00 56.97 340 GLN A CA 1
ATOM 2722 C C . GLN A 1 340 ? 5.863 10.562 34.324 1.00 56.97 340 GLN A C 1
ATOM 2724 O O . GLN A 1 340 ? 6.434 10.417 33.249 1.00 56.97 340 GLN A O 1
ATOM 2729 N N . VAL A 1 341 ? 5.002 9.654 34.800 1.00 55.53 341 VAL A N 1
ATOM 2730 C CA . VAL A 1 341 ? 4.652 8.382 34.126 1.00 55.53 341 VAL A CA 1
ATOM 2731 C C . VAL A 1 341 ? 3.959 8.606 32.774 1.00 55.53 341 VAL A C 1
ATOM 2733 O O . VAL A 1 341 ? 3.957 7.722 31.924 1.00 55.53 341 VAL A O 1
ATOM 2736 N N . TYR A 1 342 ? 3.382 9.791 32.558 1.00 56.50 342 TYR A N 1
ATOM 2737 C CA . TYR A 1 342 ? 2.706 10.143 31.317 1.00 56.50 342 TYR A CA 1
ATOM 2738 C C . TYR A 1 342 ? 3.140 11.521 30.843 1.00 56.50 342 TYR A C 1
ATOM 2740 O O . TYR A 1 342 ? 2.987 12.490 31.593 1.00 56.50 342 TYR A O 1
ATOM 2748 N N . PRO A 1 343 ? 3.624 11.631 29.606 1.00 70.94 343 PRO A N 1
ATOM 2749 C CA . PRO A 1 343 ? 4.111 12.891 29.100 1.00 70.94 343 PRO A CA 1
ATOM 2750 C C . PRO A 1 343 ? 2.951 13.763 28.590 1.00 70.94 343 PRO A C 1
ATOM 2752 O O . PRO A 1 343 ? 1.961 13.288 28.035 1.00 70.94 343 PRO A O 1
ATOM 2755 N N . ASP A 1 344 ? 3.076 15.067 28.813 1.00 80.50 344 ASP A N 1
ATOM 2756 C CA . ASP A 1 344 ? 2.113 16.094 28.412 1.00 80.50 344 ASP A CA 1
ATOM 2757 C C . ASP A 1 344 ? 2.278 16.444 26.918 1.00 80.50 344 ASP A C 1
ATOM 2759 O O . ASP A 1 344 ? 2.940 17.427 26.563 1.00 80.50 344 ASP A O 1
ATOM 2763 N N . CYS A 1 345 ? 1.762 15.583 26.038 1.00 83.75 345 CYS A N 1
ATOM 2764 C CA . CYS A 1 345 ? 1.622 15.830 24.599 1.00 83.75 345 CYS A CA 1
ATOM 2765 C C . CYS A 1 345 ? 0.274 15.332 24.066 1.00 83.75 345 CYS A C 1
ATOM 2767 O O . CYS A 1 345 ? -0.418 14.544 24.714 1.00 83.75 345 CYS A O 1
ATOM 2769 N N . GLU A 1 346 ? -0.075 15.793 22.865 1.00 84.75 346 GLU A N 1
ATOM 2770 C CA . GLU A 1 346 ? -1.262 15.375 22.113 1.00 84.75 346 GLU A CA 1
ATOM 2771 C C . GLU A 1 346 ? -1.300 13.847 21.920 1.00 84.75 346 GLU A C 1
ATOM 2773 O O . GLU A 1 346 ? -0.259 13.201 21.800 1.00 84.75 346 GLU A O 1
ATOM 2778 N N . MET A 1 347 ? -2.496 13.246 21.893 1.00 79.38 347 MET A N 1
ATOM 2779 C CA . MET A 1 347 ? -2.633 11.781 21.805 1.00 79.38 347 MET A CA 1
ATOM 2780 C C . MET A 1 347 ? -2.030 11.183 20.526 1.00 79.38 347 MET A C 1
ATOM 2782 O O . MET A 1 347 ? -1.533 10.062 20.559 1.00 79.38 347 MET A O 1
ATOM 2786 N N . ASP A 1 348 ? -2.016 11.931 19.424 1.00 79.56 348 ASP A N 1
ATOM 2787 C CA . ASP A 1 348 ? -1.381 11.539 18.157 1.00 79.56 348 ASP A CA 1
ATOM 2788 C C . ASP A 1 348 ? 0.163 11.529 18.231 1.00 79.56 348 ASP A C 1
ATOM 2790 O O . ASP A 1 348 ? 0.841 11.028 17.337 1.00 79.56 348 ASP A O 1
ATOM 2794 N N . GLN A 1 349 ? 0.745 12.065 19.307 1.00 85.38 349 GLN A N 1
ATOM 2795 C CA . GLN A 1 349 ? 2.181 12.013 19.587 1.00 85.38 349 GLN A CA 1
ATOM 2796 C C . GLN A 1 349 ? 2.540 10.891 20.555 1.00 85.38 349 GLN A C 1
ATOM 2798 O O . GLN A 1 349 ? 3.714 10.563 20.692 1.00 85.38 349 GLN A O 1
ATOM 2803 N N . GLN A 1 350 ? 1.576 10.302 21.254 1.00 88.00 350 GLN A N 1
ATOM 2804 C CA . GLN A 1 350 ? 1.862 9.301 22.273 1.00 88.00 350 GLN A CA 1
ATOM 2805 C C . GLN A 1 350 ? 2.122 7.939 21.620 1.00 88.00 350 GLN A C 1
ATOM 2807 O O . GLN A 1 350 ? 1.373 7.480 20.757 1.00 88.00 350 GLN A O 1
ATOM 2812 N N . THR A 1 351 ? 3.203 7.273 22.022 1.00 89.56 351 THR A N 1
ATOM 2813 C CA . THR A 1 351 ? 3.488 5.895 21.608 1.00 89.56 351 THR A CA 1
ATOM 2814 C C . THR A 1 351 ? 4.218 5.123 22.703 1.00 89.56 351 THR A C 1
ATOM 2816 O O . THR A 1 351 ? 4.758 5.708 23.640 1.00 89.56 351 THR A O 1
ATOM 2819 N N . VAL A 1 352 ? 4.257 3.799 22.578 1.00 86.56 352 VAL A N 1
ATOM 2820 C CA . VAL A 1 352 ? 4.982 2.922 23.504 1.00 86.56 352 VAL A CA 1
ATOM 2821 C C . VAL A 1 352 ? 6.478 2.964 23.191 1.00 86.56 352 VAL A C 1
ATOM 2823 O O . VAL A 1 352 ? 6.884 2.681 22.061 1.00 86.56 352 VAL A O 1
ATOM 2826 N N . PHE A 1 353 ? 7.298 3.261 24.198 1.00 89.00 353 PHE A N 1
ATOM 2827 C CA . PHE A 1 353 ? 8.759 3.254 24.128 1.00 89.00 353 PHE A CA 1
ATOM 2828 C C . PHE A 1 353 ? 9.308 1.824 24.204 1.00 89.00 353 PHE A C 1
ATOM 2830 O O . PHE A 1 353 ? 9.870 1.390 25.208 1.00 89.00 353 PHE A O 1
ATOM 2837 N N . TRP A 1 354 ? 9.116 1.078 23.121 1.00 87.38 354 TRP A N 1
ATOM 2838 C CA . TRP A 1 354 ? 9.435 -0.348 23.070 1.00 87.38 354 TRP A CA 1
ATOM 2839 C C . TRP A 1 354 ? 10.938 -0.649 23.038 1.00 87.38 354 TRP A C 1
ATOM 2841 O O . TRP A 1 354 ? 11.328 -1.759 23.388 1.00 87.38 354 TRP A O 1
ATOM 2851 N N . GLU A 1 355 ? 11.798 0.293 22.643 1.00 88.06 355 GLU A N 1
ATOM 2852 C CA . GLU A 1 355 ? 13.248 0.062 22.596 1.00 88.06 355 GLU A CA 1
ATOM 2853 C C . GLU A 1 355 ? 13.850 -0.173 23.991 1.00 88.06 355 GLU A C 1
ATOM 2855 O O . GLU A 1 355 ? 14.820 -0.912 24.119 1.00 88.06 355 GLU A O 1
ATOM 2860 N N . ASN A 1 356 ? 13.248 0.378 25.052 1.00 84.88 356 ASN A N 1
ATOM 2861 C CA . ASN A 1 356 ? 13.684 0.145 26.437 1.00 84.88 356 ASN A CA 1
ATOM 2862 C C . ASN A 1 356 ? 13.332 -1.269 26.951 1.00 84.88 356 ASN A C 1
ATOM 2864 O O . ASN A 1 356 ? 13.777 -1.671 28.028 1.00 84.88 356 ASN A O 1
ATOM 2868 N N . ASP A 1 357 ? 12.528 -2.016 26.194 1.00 82.56 357 ASP A N 1
ATOM 2869 C CA . ASP A 1 357 ? 12.009 -3.337 26.553 1.00 82.56 357 ASP A CA 1
ATOM 2870 C C . ASP A 1 357 ? 12.610 -4.465 25.684 1.00 82.56 357 ASP A C 1
ATOM 2872 O O . ASP A 1 357 ? 12.221 -5.624 25.837 1.00 82.56 357 ASP A O 1
ATOM 2876 N N . LEU A 1 358 ? 13.563 -4.153 24.788 1.00 79.00 358 LEU A N 1
ATOM 2877 C CA . LEU A 1 358 ? 14.157 -5.105 23.832 1.00 79.00 358 LEU A CA 1
ATOM 2878 C C . LEU A 1 358 ? 14.936 -6.254 24.487 1.00 79.00 358 LEU A C 1
ATOM 2880 O O . LEU A 1 358 ? 14.889 -7.371 23.981 1.00 79.00 358 LEU A O 1
ATOM 2884 N N . ASP A 1 359 ? 15.580 -5.997 25.626 1.00 81.25 359 ASP A N 1
ATOM 2885 C CA . ASP A 1 359 ? 16.425 -6.975 26.333 1.00 81.25 359 ASP A CA 1
ATOM 2886 C C . ASP A 1 359 ? 15.810 -7.465 27.654 1.00 81.25 359 ASP A C 1
ATOM 2888 O O . ASP A 1 359 ? 16.451 -8.167 28.439 1.00 81.25 359 ASP A O 1
ATOM 2892 N N . LYS A 1 360 ? 14.562 -7.076 27.931 1.00 79.94 360 LYS A N 1
ATOM 2893 C CA . LYS A 1 360 ? 13.879 -7.374 29.192 1.00 79.94 360 LYS A CA 1
ATOM 2894 C C . LYS A 1 360 ? 12.930 -8.555 29.031 1.00 79.94 360 LYS A C 1
ATOM 2896 O O . LYS A 1 360 ? 12.220 -8.676 28.028 1.00 79.94 360 LYS A O 1
ATOM 2901 N N . GLN A 1 361 ? 12.884 -9.426 30.041 1.00 75.38 361 GLN A N 1
ATOM 2902 C CA . GLN A 1 361 ? 11.867 -10.477 30.0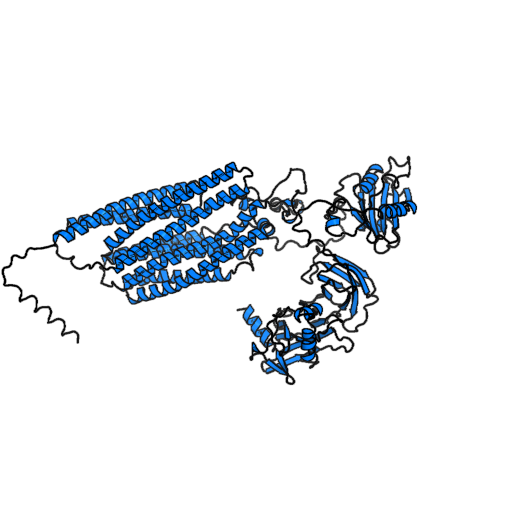98 1.00 75.38 361 GLN A CA 1
ATOM 2903 C C . GLN A 1 361 ? 10.473 -9.843 30.180 1.00 75.38 361 GLN A C 1
ATOM 2905 O O . GLN A 1 361 ? 10.331 -8.721 30.652 1.00 75.38 361 GLN A O 1
ATOM 2910 N N . ASN A 1 362 ? 9.427 -10.554 29.742 1.00 72.81 362 ASN A N 1
ATOM 2911 C CA . ASN A 1 362 ? 8.059 -10.012 29.700 1.00 72.81 362 ASN A CA 1
ATOM 2912 C C . ASN A 1 362 ? 7.578 -9.421 31.041 1.00 72.81 362 ASN A C 1
ATOM 2914 O O . ASN A 1 362 ? 6.777 -8.495 31.026 1.00 72.81 362 ASN A O 1
ATOM 2918 N N . GLN A 1 363 ? 8.079 -9.927 32.173 1.00 66.19 363 GLN A N 1
ATOM 2919 C CA . GLN A 1 363 ? 7.749 -9.438 33.518 1.00 66.19 363 GLN A CA 1
ATOM 2920 C C . GLN A 1 363 ? 8.402 -8.086 33.859 1.00 66.19 363 GLN A C 1
ATOM 2922 O O . GLN A 1 363 ? 7.876 -7.353 34.689 1.00 66.19 363 GLN A O 1
ATOM 2927 N N . ASP A 1 364 ? 9.504 -7.744 33.190 1.00 71.31 364 ASP A N 1
ATOM 2928 C CA . ASP A 1 364 ? 10.294 -6.531 33.428 1.00 71.31 364 ASP A CA 1
ATOM 2929 C C . ASP A 1 364 ? 10.000 -5.421 32.401 1.00 71.31 364 ASP A C 1
ATOM 2931 O O . ASP A 1 364 ? 10.598 -4.341 32.456 1.00 71.31 364 ASP A O 1
ATOM 2935 N N . LYS A 1 365 ? 9.107 -5.678 31.434 1.00 75.81 365 LYS A N 1
ATOM 2936 C CA . LYS A 1 365 ? 8.720 -4.701 30.409 1.00 75.81 365 LYS A CA 1
ATOM 2937 C C . LYS A 1 365 ? 7.877 -3.602 31.038 1.00 75.81 365 LYS A C 1
ATOM 2939 O O . LYS A 1 365 ? 6.818 -3.866 31.604 1.00 75.81 365 LYS A O 1
ATOM 2944 N N . LEU A 1 366 ? 8.342 -2.362 30.926 1.00 71.25 366 LEU A N 1
ATOM 2945 C CA . LEU A 1 366 ? 7.690 -1.221 31.570 1.00 71.25 366 LEU A CA 1
ATOM 2946 C C . LEU A 1 366 ? 6.617 -0.583 30.679 1.00 71.25 366 LEU A C 1
ATOM 2948 O O . LEU A 1 366 ? 5.829 0.207 31.194 1.00 71.25 366 LEU A O 1
ATOM 2952 N N . ASN A 1 367 ? 6.584 -0.894 29.371 1.00 77.31 367 ASN A N 1
ATOM 2953 C CA . ASN A 1 367 ? 5.615 -0.370 28.396 1.00 77.31 367 ASN A CA 1
ATOM 2954 C C . ASN A 1 367 ? 5.390 1.149 28.526 1.00 77.31 367 ASN A C 1
ATOM 2956 O O . ASN A 1 367 ? 4.266 1.644 28.433 1.00 77.31 367 ASN A O 1
ATOM 2960 N N . GLN A 1 368 ? 6.462 1.904 28.781 1.00 81.44 368 GLN A N 1
ATOM 2961 C CA . GLN A 1 368 ? 6.355 3.333 29.070 1.00 81.44 368 GLN A CA 1
ATOM 2962 C C . GLN A 1 368 ? 5.821 4.083 27.849 1.00 81.44 368 GLN A C 1
ATOM 2964 O O . GLN A 1 368 ? 6.338 3.926 26.744 1.00 81.44 368 GLN A O 1
ATOM 2969 N N . ILE A 1 369 ? 4.812 4.930 28.047 1.00 83.00 369 ILE A N 1
ATOM 2970 C CA . ILE A 1 369 ? 4.300 5.804 26.989 1.00 83.00 369 ILE A CA 1
ATOM 2971 C C . ILE A 1 369 ? 5.184 7.050 26.930 1.00 83.00 369 ILE A C 1
ATOM 2973 O O . ILE A 1 369 ? 5.395 7.718 27.940 1.00 83.00 369 ILE A O 1
ATOM 2977 N N . GLN A 1 370 ? 5.700 7.365 25.746 1.00 90.06 370 GLN A N 1
ATOM 2978 C CA . GLN A 1 370 ? 6.526 8.542 25.488 1.00 90.06 370 GLN A CA 1
ATOM 2979 C C . GLN A 1 370 ? 5.951 9.368 24.334 1.00 90.06 370 GLN A C 1
ATOM 2981 O O . GLN A 1 370 ? 5.262 8.845 23.456 1.00 90.06 370 GLN A O 1
ATOM 2986 N N . CYS A 1 371 ? 6.244 10.670 24.325 1.00 90.88 371 CYS A N 1
ATOM 2987 C CA . CYS A 1 371 ? 5.878 11.545 23.214 1.00 90.88 371 CYS A CA 1
ATOM 2988 C C . CYS A 1 371 ? 6.871 11.387 22.072 1.00 90.88 371 CYS A C 1
ATOM 2990 O O . CYS A 1 371 ? 8.079 11.518 22.268 1.00 90.88 371 CYS A O 1
ATOM 2992 N N . LEU A 1 372 ? 6.368 11.171 20.869 1.00 91.81 372 LEU A N 1
ATOM 2993 C CA . LEU A 1 372 ? 7.127 11.210 19.637 1.00 91.81 372 LEU A CA 1
ATOM 2994 C C . LEU A 1 372 ? 7.491 12.645 19.282 1.00 91.81 372 LEU A C 1
ATOM 2996 O O . LEU A 1 372 ? 6.677 13.567 19.332 1.00 91.81 372 LEU A O 1
ATOM 3000 N N . ASN A 1 373 ? 8.735 12.831 18.866 1.00 91.50 373 ASN A N 1
ATOM 3001 C CA . ASN A 1 373 ? 9.207 14.118 18.404 1.00 91.50 373 ASN A CA 1
ATOM 3002 C C . ASN A 1 373 ? 8.704 14.390 16.979 1.00 91.50 373 ASN A C 1
ATOM 3004 O O . ASN A 1 373 ? 9.321 13.938 16.013 1.00 91.50 373 ASN A O 1
ATOM 3008 N N . LYS A 1 374 ? 7.618 15.167 16.828 1.00 86.81 374 LYS A N 1
ATOM 3009 C CA . LYS A 1 374 ? 7.072 15.563 15.509 1.00 86.81 374 LYS A CA 1
ATOM 3010 C C . LYS A 1 374 ? 8.122 16.220 14.598 1.00 86.81 374 LYS A C 1
ATOM 3012 O O . LYS A 1 374 ? 8.024 16.114 13.377 1.00 86.81 374 LYS A O 1
ATOM 3017 N N . LYS A 1 375 ? 9.181 16.826 15.157 1.00 82.50 375 LYS A N 1
ATOM 3018 C CA . LYS A 1 375 ? 10.288 17.376 14.357 1.00 82.50 375 LYS A CA 1
ATOM 3019 C C . LYS A 1 375 ? 10.994 16.276 13.534 1.00 82.50 375 LYS A C 1
ATOM 3021 O O . LYS A 1 375 ? 11.504 16.547 12.454 1.00 82.50 375 LYS A O 1
ATOM 3026 N N . CYS A 1 376 ? 10.949 15.011 13.952 1.00 88.56 376 CYS A N 1
ATOM 3027 C CA . CYS A 1 376 ? 11.570 13.897 13.231 1.00 88.56 376 CYS A CA 1
ATOM 3028 C C . CYS A 1 376 ? 10.741 13.350 12.054 1.00 88.56 376 CYS A C 1
ATOM 3030 O O . CYS A 1 376 ? 11.269 12.580 11.253 1.00 88.56 376 CYS A O 1
ATOM 3032 N N . CYS A 1 377 ? 9.494 13.796 11.865 1.00 85.25 377 CYS A N 1
ATOM 3033 C CA . CYS A 1 377 ? 8.628 13.323 10.780 1.00 85.25 377 CYS A CA 1
ATOM 3034 C C . CYS A 1 377 ? 9.187 13.600 9.380 1.00 85.25 377 CYS A C 1
ATOM 3036 O O . CYS A 1 377 ? 9.093 12.751 8.492 1.00 85.25 377 CYS A O 1
ATOM 3038 N N . GLY A 1 378 ? 9.836 14.753 9.186 1.00 82.19 378 GLY A N 1
ATOM 3039 C CA . GLY A 1 378 ? 10.504 15.070 7.921 1.00 82.19 378 GLY A CA 1
ATOM 3040 C C . GLY A 1 378 ? 11.639 14.092 7.596 1.00 82.19 378 GLY A C 1
ATOM 3041 O O . GLY A 1 378 ? 11.809 13.696 6.443 1.00 82.19 378 GLY A O 1
ATOM 3042 N N . ILE A 1 379 ? 12.372 13.645 8.621 1.00 85.31 379 ILE A N 1
ATOM 3043 C CA . ILE A 1 379 ? 13.475 12.683 8.491 1.00 85.31 379 ILE A CA 1
ATOM 3044 C C . ILE A 1 379 ? 12.926 11.293 8.177 1.00 85.31 379 ILE A C 1
ATOM 3046 O O . ILE A 1 379 ? 13.438 10.637 7.274 1.00 85.31 379 ILE A O 1
ATOM 3050 N N . THR A 1 380 ? 11.850 10.875 8.844 1.00 87.56 380 THR A N 1
ATOM 3051 C CA . THR A 1 380 ? 11.153 9.613 8.554 1.00 87.56 380 THR A CA 1
ATOM 3052 C C . THR A 1 380 ? 10.664 9.568 7.106 1.00 87.56 380 THR A C 1
ATOM 3054 O O . THR A 1 380 ? 10.976 8.627 6.378 1.00 87.56 380 THR A O 1
ATOM 3057 N N . GLY A 1 381 ? 9.989 10.622 6.632 1.00 86.69 381 GLY A N 1
ATOM 3058 C CA . GLY A 1 381 ? 9.541 10.693 5.238 1.00 86.69 381 GLY A CA 1
ATOM 3059 C C . GLY A 1 381 ? 10.681 10.724 4.222 1.00 86.69 381 GLY A C 1
ATOM 3060 O O . GLY A 1 381 ? 10.550 10.183 3.123 1.00 86.69 381 GLY A O 1
ATOM 3061 N N . LYS A 1 382 ? 11.825 11.317 4.575 1.00 83.50 382 LYS A N 1
ATOM 3062 C CA . LYS A 1 382 ? 13.034 11.274 3.746 1.00 83.50 382 LYS A CA 1
ATOM 3063 C C . LYS A 1 382 ? 13.646 9.873 3.707 1.00 83.50 382 LYS A C 1
ATOM 3065 O O . LYS A 1 382 ? 14.001 9.412 2.631 1.00 83.50 382 LYS A O 1
ATOM 3070 N N . LEU A 1 383 ? 13.736 9.182 4.844 1.00 84.81 383 LEU A N 1
ATOM 3071 C CA . LEU A 1 383 ? 14.332 7.846 4.948 1.00 84.81 383 LEU A CA 1
ATOM 3072 C C . LEU A 1 383 ? 13.666 6.831 4.012 1.00 84.81 383 LEU A C 1
ATOM 3074 O O . LEU A 1 383 ? 14.367 6.083 3.330 1.00 84.81 383 LEU A O 1
ATOM 3078 N N . TYR A 1 384 ? 12.335 6.843 3.932 1.00 86.06 384 TYR A N 1
ATOM 3079 C CA . TYR A 1 384 ? 11.596 5.961 3.026 1.00 86.06 384 TYR A CA 1
ATOM 3080 C C . TYR A 1 384 ? 11.703 6.382 1.552 1.00 86.06 384 TYR A C 1
ATOM 3082 O O . TYR A 1 384 ? 11.796 5.527 0.671 1.00 86.06 384 TYR A O 1
ATOM 3090 N N . ALA A 1 385 ? 11.744 7.687 1.265 1.00 87.62 385 ALA A N 1
ATOM 3091 C CA . ALA A 1 385 ? 11.808 8.208 -0.102 1.00 87.62 385 ALA A CA 1
ATOM 3092 C C . ALA A 1 385 ? 13.225 8.211 -0.716 1.00 87.62 385 ALA A C 1
ATOM 3094 O O . ALA A 1 385 ? 13.368 8.184 -1.940 1.00 87.62 385 ALA A O 1
ATOM 3095 N N . ASP A 1 386 ? 14.281 8.230 0.104 1.00 81.12 386 ASP A N 1
ATOM 3096 C CA . ASP A 1 386 ? 15.680 8.403 -0.318 1.00 81.12 386 ASP A CA 1
ATOM 3097 C C . ASP A 1 386 ? 16.101 7.375 -1.380 1.00 81.12 386 ASP A C 1
ATOM 3099 O O . ASP A 1 386 ? 16.766 7.719 -2.359 1.00 81.12 386 ASP A O 1
ATOM 3103 N N . TRP A 1 387 ? 15.678 6.117 -1.238 1.00 82.31 387 TRP A N 1
ATOM 3104 C CA . TRP A 1 387 ? 16.017 5.068 -2.199 1.00 82.31 387 TRP A CA 1
ATOM 3105 C C . TRP A 1 387 ? 15.333 5.247 -3.553 1.00 82.31 387 TRP A C 1
ATOM 3107 O O . TRP A 1 387 ? 15.958 5.002 -4.584 1.00 82.31 387 TRP A O 1
ATOM 3117 N N . PHE A 1 388 ? 14.097 5.747 -3.578 1.00 84.00 388 PHE A N 1
ATOM 3118 C CA . PHE A 1 388 ? 13.416 6.086 -4.827 1.00 84.00 388 PHE A CA 1
ATOM 3119 C C . PHE A 1 388 ? 14.148 7.223 -5.547 1.00 84.00 388 PHE A C 1
ATOM 3121 O O . PHE A 1 388 ? 14.384 7.141 -6.753 1.00 84.00 388 PHE A O 1
ATOM 3128 N N . TYR A 1 389 ? 14.600 8.244 -4.812 1.00 80.69 389 TYR A N 1
ATOM 3129 C CA . TYR A 1 389 ? 15.421 9.313 -5.387 1.00 80.69 389 TYR A CA 1
ATOM 3130 C C . TYR A 1 389 ? 16.760 8.800 -5.925 1.00 80.69 389 TYR A C 1
ATOM 3132 O O . TYR A 1 389 ? 17.189 9.234 -6.997 1.00 80.69 389 TYR A O 1
ATOM 3140 N N . VAL A 1 390 ? 17.407 7.853 -5.237 1.00 77.44 390 VAL A N 1
ATOM 3141 C CA . VAL A 1 390 ? 18.636 7.202 -5.724 1.00 77.44 390 VAL A CA 1
ATOM 3142 C C . VAL A 1 390 ? 18.377 6.441 -7.026 1.00 77.44 390 VAL A C 1
ATOM 3144 O O . VAL A 1 390 ? 19.140 6.613 -7.977 1.00 77.44 390 VAL A O 1
ATOM 3147 N N . ILE A 1 391 ? 17.297 5.657 -7.116 1.00 81.44 391 ILE A N 1
ATOM 3148 C CA . ILE A 1 391 ? 16.944 4.925 -8.345 1.00 81.44 391 ILE A CA 1
ATOM 3149 C C . ILE A 1 391 ? 16.665 5.909 -9.488 1.00 81.44 391 ILE A C 1
ATOM 3151 O O . ILE A 1 391 ? 17.261 5.776 -10.555 1.00 81.44 391 ILE A O 1
ATOM 3155 N N . ALA A 1 392 ? 15.831 6.930 -9.261 1.00 79.75 392 ALA A N 1
ATOM 3156 C CA . ALA A 1 392 ? 15.509 7.938 -10.276 1.00 79.75 392 ALA A CA 1
ATOM 3157 C C . ALA A 1 392 ? 16.764 8.674 -10.775 1.00 79.75 392 ALA A C 1
ATOM 3159 O O . ALA A 1 392 ? 16.921 8.928 -11.969 1.00 79.75 392 ALA A O 1
ATOM 3160 N N . THR A 1 393 ? 17.691 8.972 -9.863 1.00 76.44 393 THR A N 1
ATOM 3161 C CA . THR A 1 393 ? 18.987 9.581 -10.181 1.00 76.44 393 THR A CA 1
ATOM 3162 C C . THR A 1 393 ? 19.830 8.670 -11.062 1.00 76.44 393 THR A C 1
ATOM 3164 O O . THR A 1 393 ? 20.293 9.091 -12.120 1.00 76.44 393 THR A O 1
ATOM 3167 N N . LEU A 1 394 ? 20.038 7.420 -10.647 1.00 75.50 394 LEU A N 1
ATOM 3168 C CA . LEU A 1 394 ? 20.859 6.465 -11.390 1.00 75.50 394 LEU A CA 1
ATOM 3169 C C . LEU A 1 394 ? 20.270 6.185 -12.771 1.00 75.50 394 LEU A C 1
ATOM 3171 O O . LEU A 1 394 ? 21.001 6.210 -13.763 1.00 75.50 394 LEU A O 1
ATOM 3175 N N . GLY A 1 395 ? 18.953 6.009 -12.856 1.00 81.44 395 GLY A N 1
ATOM 3176 C CA . GLY A 1 395 ? 18.257 5.849 -14.125 1.00 81.44 395 GLY A CA 1
ATOM 3177 C C . GLY A 1 395 ? 18.435 7.064 -15.036 1.00 81.44 395 GLY A C 1
ATOM 3178 O O . GLY A 1 395 ? 18.627 6.898 -16.243 1.00 81.44 395 GLY A O 1
ATOM 3179 N N . GLN A 1 396 ? 18.432 8.283 -14.489 1.00 79.06 396 GLN A N 1
ATOM 3180 C CA . GLN A 1 396 ? 18.664 9.504 -15.261 1.00 79.06 396 GLN A CA 1
ATOM 3181 C C . GLN A 1 396 ? 20.110 9.586 -15.776 1.00 79.06 396 GLN A C 1
ATOM 3183 O O . GLN A 1 396 ? 20.328 9.930 -16.940 1.00 79.06 396 GLN A O 1
ATOM 3188 N N . LEU A 1 397 ? 21.099 9.217 -14.957 1.00 73.62 397 LEU A N 1
ATOM 3189 C CA . LEU A 1 397 ? 22.511 9.173 -15.360 1.00 73.62 397 LEU A CA 1
ATOM 3190 C C . LEU A 1 397 ? 22.753 8.144 -16.465 1.00 73.62 397 LEU A C 1
ATOM 3192 O O . LEU A 1 397 ? 23.450 8.440 -17.436 1.00 73.62 397 LEU A O 1
ATOM 3196 N N . ILE A 1 398 ? 22.138 6.967 -16.349 1.00 80.38 398 ILE A N 1
ATOM 3197 C CA . ILE A 1 398 ? 22.197 5.915 -17.366 1.00 80.38 398 ILE A CA 1
ATOM 3198 C C . ILE A 1 398 ? 21.559 6.394 -18.660 1.00 80.38 398 ILE A C 1
ATOM 3200 O O . ILE A 1 398 ? 22.201 6.331 -19.709 1.00 80.38 398 ILE A O 1
ATOM 3204 N N . SER A 1 399 ? 20.340 6.934 -18.590 1.00 79.62 399 SER A N 1
ATOM 3205 C CA . SER A 1 399 ? 19.621 7.465 -19.755 1.00 79.62 399 SER A CA 1
ATOM 3206 C C . SER A 1 399 ? 20.457 8.503 -20.479 1.00 79.62 399 SER A C 1
ATOM 3208 O O . SER A 1 399 ? 20.609 8.449 -21.697 1.00 79.62 399 SER A O 1
ATOM 3210 N N . GLN A 1 400 ? 21.076 9.407 -19.716 1.00 73.31 400 GLN A N 1
ATOM 3211 C CA . GLN A 1 400 ? 22.012 10.360 -20.267 1.00 73.31 400 GLN A CA 1
ATOM 3212 C C . GLN A 1 400 ? 23.160 9.614 -20.917 1.00 73.31 400 GLN A C 1
ATOM 3214 O O . GLN A 1 400 ? 23.191 9.604 -22.135 1.00 73.31 400 GLN A O 1
ATOM 3219 N N . GLN A 1 401 ? 24.062 8.944 -20.204 1.00 73.38 401 GLN A N 1
ATOM 3220 C CA . GLN A 1 401 ? 25.250 8.305 -20.795 1.00 73.38 401 GLN A CA 1
ATOM 3221 C C . GLN A 1 401 ? 24.957 7.440 -22.031 1.00 73.38 401 GLN A C 1
ATOM 3223 O O . GLN A 1 401 ? 25.691 7.503 -23.019 1.00 73.38 401 GLN A O 1
ATOM 3228 N N . SER A 1 402 ? 23.827 6.739 -22.046 1.00 80.50 402 SER A N 1
ATOM 3229 C CA . SER A 1 402 ? 23.360 5.960 -23.194 1.00 80.50 402 SER A CA 1
ATOM 3230 C C . SER A 1 402 ? 23.308 6.751 -24.501 1.00 80.50 402 SER A C 1
ATOM 3232 O O . SER A 1 402 ? 23.799 6.264 -25.512 1.00 80.50 402 SER A O 1
ATOM 3234 N N . PHE A 1 403 ? 22.841 8.007 -24.511 1.00 74.31 403 PHE A N 1
ATOM 3235 C CA . PHE A 1 403 ? 22.848 8.827 -25.736 1.00 74.31 403 PHE A CA 1
ATOM 3236 C C . PHE A 1 403 ? 24.269 9.071 -26.305 1.00 74.31 403 PHE A C 1
ATOM 3238 O O . PHE A 1 403 ? 24.408 9.359 -27.488 1.00 74.31 403 PHE A O 1
ATOM 3245 N N . VAL A 1 404 ? 25.337 8.968 -25.491 1.00 72.44 404 VAL A N 1
ATOM 3246 C CA . VAL A 1 404 ? 26.737 9.159 -25.930 1.00 72.44 404 VAL A CA 1
ATOM 3247 C C . VAL A 1 404 ? 27.168 7.867 -26.588 1.00 72.44 404 VAL A C 1
ATOM 3249 O O . VAL A 1 404 ? 27.691 7.900 -27.694 1.00 72.44 404 VAL A O 1
ATOM 3252 N N . ILE A 1 405 ? 26.882 6.737 -25.938 1.00 78.50 405 ILE A N 1
ATOM 3253 C CA . ILE A 1 405 ? 27.119 5.404 -26.492 1.00 78.50 405 ILE A CA 1
ATOM 3254 C C . ILE A 1 405 ? 26.408 5.269 -27.840 1.00 78.50 405 ILE A C 1
ATOM 3256 O O . ILE A 1 405 ? 27.058 4.928 -28.819 1.00 78.50 405 ILE A O 1
ATOM 3260 N N . ILE A 1 406 ? 25.127 5.639 -27.928 1.00 79.12 406 ILE A N 1
ATOM 3261 C CA . ILE A 1 406 ? 24.340 5.634 -29.170 1.00 79.12 406 ILE A CA 1
ATOM 3262 C C . ILE A 1 406 ? 25.018 6.487 -30.254 1.00 79.12 406 ILE A C 1
ATOM 3264 O O . ILE A 1 406 ? 25.220 6.014 -31.372 1.00 79.12 406 ILE A O 1
ATOM 3268 N N . GLY A 1 407 ? 25.432 7.717 -29.924 1.00 71.38 407 GLY A N 1
ATOM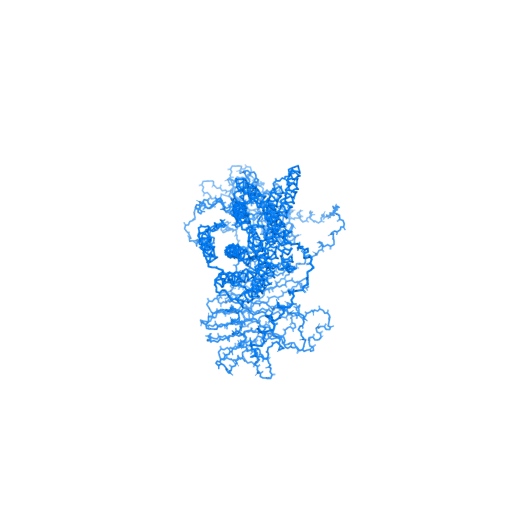 3269 C CA . GLY A 1 407 ? 26.148 8.594 -30.855 1.00 71.38 407 GLY A CA 1
ATOM 3270 C C . GLY A 1 407 ? 27.481 8.008 -31.338 1.00 71.38 407 GLY A C 1
ATOM 3271 O O . GLY A 1 407 ? 27.780 8.059 -32.531 1.00 71.38 407 GLY A O 1
ATOM 3272 N N . ILE A 1 408 ? 28.259 7.393 -30.439 1.00 74.88 408 ILE A N 1
ATOM 3273 C CA . ILE A 1 408 ? 29.521 6.719 -30.779 1.00 74.88 408 ILE A CA 1
ATOM 3274 C C . ILE A 1 408 ? 29.261 5.470 -31.632 1.00 74.88 408 ILE A C 1
ATOM 3276 O O . ILE A 1 408 ? 29.981 5.244 -32.601 1.00 74.88 408 ILE A O 1
ATOM 3280 N N . CYS A 1 409 ? 28.233 4.677 -31.325 1.00 77.25 409 CYS A N 1
ATOM 3281 C CA . CYS A 1 409 ? 27.841 3.500 -32.101 1.00 77.25 409 CYS A CA 1
ATOM 3282 C C . CYS A 1 409 ? 27.458 3.882 -33.535 1.00 77.25 409 CYS A C 1
ATOM 3284 O O . CYS A 1 409 ? 27.988 3.293 -34.479 1.00 77.25 409 CYS A O 1
ATOM 3286 N N . TYR A 1 410 ? 26.619 4.905 -33.723 1.00 73.94 410 TYR A N 1
ATOM 3287 C CA . TYR A 1 410 ? 26.278 5.385 -35.064 1.00 73.94 410 TYR A CA 1
ATOM 3288 C C . TYR A 1 410 ? 27.498 5.947 -35.799 1.00 73.94 410 TYR A C 1
ATOM 3290 O O . TYR A 1 410 ? 27.699 5.636 -36.971 1.00 73.94 410 TYR A O 1
ATOM 3298 N N . TYR A 1 411 ? 28.376 6.680 -35.115 1.00 70.12 411 TYR A N 1
ATOM 3299 C CA . TYR A 1 411 ? 29.622 7.170 -35.707 1.00 70.12 411 TYR A CA 1
ATOM 3300 C C . TYR A 1 411 ? 30.573 6.042 -36.143 1.00 70.12 411 TYR A C 1
ATOM 3302 O O . TYR A 1 411 ? 31.142 6.068 -37.233 1.00 70.12 411 TYR A O 1
ATOM 3310 N N . LEU A 1 412 ? 30.749 5.017 -35.307 1.00 72.12 412 LEU A N 1
ATOM 3311 C CA . LEU A 1 412 ? 31.579 3.859 -35.640 1.00 72.12 412 LEU A CA 1
ATOM 3312 C C . LEU A 1 412 ? 30.963 3.019 -36.762 1.00 72.12 412 LEU A C 1
ATOM 3314 O O . LEU A 1 412 ? 31.710 2.430 -37.544 1.00 72.12 412 LEU A O 1
ATOM 3318 N N . SER A 1 413 ? 29.631 2.995 -36.873 1.00 75.31 413 SER A N 1
ATOM 3319 C CA . SER A 1 413 ? 28.944 2.337 -37.986 1.00 75.31 413 SER A CA 1
ATOM 3320 C C . SER A 1 413 ? 29.259 3.003 -39.330 1.00 75.31 413 SER A C 1
ATOM 3322 O O . SER A 1 413 ? 29.440 2.304 -40.320 1.00 75.31 413 SER A O 1
ATOM 3324 N N . THR A 1 414 ? 29.423 4.331 -39.374 1.00 65.62 414 THR A N 1
ATOM 3325 C CA . THR A 1 414 ? 29.673 5.056 -40.631 1.00 65.62 414 THR A CA 1
ATOM 3326 C C . THR A 1 414 ? 31.145 5.087 -41.054 1.00 65.62 414 THR A C 1
ATOM 3328 O O . THR A 1 414 ? 31.430 5.263 -42.236 1.00 65.62 414 THR A O 1
ATOM 3331 N N . ARG A 1 415 ? 32.101 4.882 -40.133 1.00 64.88 415 ARG A N 1
ATOM 3332 C CA . ARG A 1 415 ? 33.549 5.046 -40.391 1.00 64.88 415 ARG A CA 1
ATOM 3333 C C . ARG A 1 415 ? 34.332 3.736 -40.557 1.00 64.88 415 ARG A C 1
ATOM 3335 O O . ARG A 1 415 ? 35.511 3.659 -40.206 1.00 64.88 415 ARG A O 1
ATOM 3342 N N . TYR A 1 416 ? 33.705 2.683 -41.066 1.00 58.97 416 TYR A N 1
ATOM 3343 C CA . TYR A 1 416 ? 34.353 1.375 -41.169 1.00 58.97 416 TYR A CA 1
ATOM 3344 C C . TYR A 1 416 ? 35.510 1.359 -42.192 1.00 58.97 416 TYR A C 1
ATOM 3346 O O . TYR A 1 416 ? 35.287 1.244 -43.392 1.00 58.97 416 TYR A O 1
ATOM 3354 N N . SER A 1 417 ? 36.767 1.429 -41.733 1.00 45.38 417 SER A N 1
ATOM 3355 C CA . SER A 1 417 ? 37.940 1.025 -42.525 1.00 45.38 417 SER A CA 1
ATOM 3356 C C . SER A 1 417 ? 38.990 0.334 -41.637 1.00 45.38 417 SER A C 1
ATOM 3358 O O . SER A 1 417 ? 39.123 0.628 -40.447 1.00 45.38 417 SER A O 1
ATOM 3360 N N . GLY A 1 418 ? 39.633 -0.703 -42.182 1.00 53.41 418 GLY A N 1
ATOM 3361 C CA . GLY A 1 418 ? 40.345 -1.747 -41.437 1.00 53.41 418 GLY A CA 1
ATOM 3362 C C . GLY A 1 418 ? 41.418 -1.244 -40.462 1.00 53.41 418 GLY A C 1
ATOM 3363 O O . GLY A 1 418 ? 42.298 -0.473 -40.826 1.00 53.41 418 GLY A O 1
ATOM 3364 N N . SER A 1 419 ? 41.378 -1.732 -39.215 1.00 48.03 419 SER A N 1
ATOM 3365 C CA . SER A 1 419 ? 42.383 -1.422 -38.186 1.00 48.03 419 SER A CA 1
ATOM 3366 C C . SER A 1 419 ? 43.417 -2.545 -38.005 1.00 48.03 419 SER A C 1
ATOM 3368 O O . SER A 1 419 ? 43.067 -3.730 -38.028 1.00 48.03 419 SER A O 1
ATOM 3370 N N . SER A 1 420 ? 44.683 -2.154 -37.797 1.00 52.47 420 SER A N 1
ATOM 3371 C CA . SER A 1 420 ? 45.864 -3.027 -37.663 1.00 52.47 420 SER A CA 1
ATOM 3372 C C . SER A 1 420 ? 45.885 -3.880 -36.376 1.00 52.47 420 SER A C 1
ATOM 3374 O O . SER A 1 420 ? 45.137 -3.627 -35.428 1.00 52.47 420 SER A O 1
ATOM 3376 N N . SER A 1 421 ? 46.751 -4.907 -36.323 1.00 49.97 421 SER A N 1
ATOM 3377 C CA . SER A 1 421 ? 46.769 -5.925 -35.252 1.00 49.97 421 SER A CA 1
ATOM 3378 C C . SER A 1 421 ? 47.176 -5.412 -33.861 1.00 49.97 421 SER A C 1
ATOM 3380 O O . SER A 1 421 ? 46.782 -6.018 -32.865 1.00 49.97 421 SER A O 1
ATOM 3382 N N . TYR A 1 422 ? 47.891 -4.283 -33.764 1.00 50.25 422 TYR A N 1
ATOM 3383 C CA . TYR A 1 422 ? 48.326 -3.694 -32.487 1.00 50.25 422 TYR A CA 1
ATOM 3384 C C . TYR A 1 422 ? 47.139 -3.329 -31.580 1.00 50.25 422 TYR A C 1
ATOM 3386 O O . TYR A 1 422 ? 47.185 -3.526 -30.367 1.00 50.25 422 TYR A O 1
ATOM 3394 N N . TYR A 1 423 ? 46.033 -2.885 -32.177 1.00 54.12 423 TYR A N 1
ATOM 3395 C CA . TYR A 1 423 ? 44.847 -2.451 -31.443 1.00 54.12 423 TYR A CA 1
ATOM 3396 C C . TYR A 1 423 ? 44.076 -3.602 -30.783 1.00 54.12 423 TYR A C 1
ATOM 3398 O O . TYR A 1 423 ? 43.437 -3.376 -29.761 1.00 54.12 423 TYR A O 1
ATOM 3406 N N . LYS A 1 424 ? 44.228 -4.848 -31.261 1.00 54.47 424 LYS A N 1
ATOM 3407 C CA . LYS A 1 424 ? 43.599 -6.026 -30.635 1.00 54.47 424 LYS A CA 1
ATOM 3408 C C . LYS A 1 424 ? 44.101 -6.277 -29.208 1.00 54.47 424 LYS A C 1
ATOM 3410 O O . LYS A 1 424 ? 43.329 -6.709 -28.359 1.00 54.47 424 LYS A O 1
ATOM 3415 N N . LYS A 1 425 ? 45.385 -6.006 -28.926 1.00 59.78 425 LYS A N 1
ATOM 3416 C CA . LYS A 1 425 ? 45.960 -6.188 -27.577 1.00 59.78 425 LYS A CA 1
ATOM 3417 C C . LYS A 1 425 ? 45.395 -5.173 -26.582 1.00 59.78 425 LYS A C 1
ATOM 3419 O O . LYS A 1 425 ? 45.116 -5.530 -25.444 1.00 59.78 425 LYS A O 1
ATOM 3424 N N . LEU A 1 426 ? 45.197 -3.932 -27.029 1.00 51.00 426 LEU A N 1
ATOM 3425 C CA . LEU A 1 426 ? 44.624 -2.865 -26.209 1.00 51.00 426 LEU A CA 1
ATOM 3426 C C . LEU A 1 426 ? 43.125 -3.098 -25.953 1.00 51.00 426 LEU A C 1
ATOM 3428 O O . LEU A 1 426 ? 42.668 -2.948 -24.827 1.00 51.00 426 LEU A O 1
ATOM 3432 N N . GLU A 1 427 ? 42.376 -3.525 -26.976 1.00 51.00 427 GLU A N 1
ATOM 3433 C CA . GLU A 1 427 ? 40.963 -3.923 -26.855 1.00 51.00 427 GLU A CA 1
ATOM 3434 C C . GLU A 1 427 ? 40.795 -5.092 -25.857 1.00 51.00 427 GLU A C 1
ATOM 3436 O O . GLU A 1 427 ? 39.904 -5.059 -25.011 1.00 51.00 427 GLU A O 1
ATOM 3441 N N . CYS A 1 428 ? 41.702 -6.077 -25.881 1.00 53.91 428 CYS A N 1
ATOM 3442 C CA . CYS A 1 428 ? 41.715 -7.190 -24.925 1.00 53.91 428 CYS A CA 1
ATOM 3443 C C . CYS A 1 428 ? 42.009 -6.730 -23.483 1.00 53.91 428 CYS A C 1
ATOM 3445 O O . CYS A 1 428 ? 41.325 -7.156 -22.555 1.00 53.91 428 CYS A O 1
ATOM 3447 N N . LEU A 1 429 ? 42.966 -5.810 -23.290 1.00 60.91 429 LEU A N 1
ATOM 3448 C CA . LEU A 1 429 ? 43.267 -5.222 -21.978 1.00 60.91 429 LEU A CA 1
ATOM 3449 C C . LEU A 1 429 ? 42.023 -4.562 -21.364 1.00 60.91 429 LEU A C 1
ATOM 3451 O O . LEU A 1 429 ? 41.706 -4.834 -20.211 1.00 60.91 429 LEU A O 1
ATOM 3455 N N . PHE A 1 430 ? 41.304 -3.730 -22.124 1.00 50.88 430 PHE A N 1
ATOM 3456 C CA . PHE A 1 430 ? 40.095 -3.057 -21.632 1.00 50.88 430 PHE A CA 1
ATOM 3457 C C . PHE A 1 430 ? 38.948 -4.025 -21.336 1.00 50.88 430 PHE A C 1
ATOM 3459 O O . PHE A 1 430 ? 38.192 -3.783 -20.399 1.00 50.88 430 PHE A O 1
ATOM 3466 N N . LEU A 1 431 ? 38.832 -5.134 -22.074 1.00 52.19 431 LEU A N 1
ATOM 3467 C CA . LEU A 1 431 ? 37.868 -6.187 -21.753 1.00 52.19 431 LEU A CA 1
ATOM 3468 C C . LEU A 1 431 ? 38.226 -6.906 -20.445 1.00 52.19 431 LEU A C 1
ATOM 3470 O O . LEU A 1 431 ? 37.348 -7.104 -19.610 1.00 52.19 431 LEU A O 1
ATOM 3474 N N . VAL A 1 432 ? 39.502 -7.241 -20.226 1.00 62.12 432 VAL A N 1
ATOM 3475 C CA . VAL A 1 432 ? 39.966 -7.828 -18.954 1.00 62.12 432 VAL A CA 1
ATOM 3476 C C . VAL A 1 432 ? 39.734 -6.858 -17.797 1.00 62.12 432 VAL A C 1
ATOM 3478 O O . VAL A 1 432 ? 39.211 -7.256 -16.761 1.00 62.12 432 VAL A O 1
ATOM 3481 N N . LEU A 1 433 ? 40.049 -5.574 -17.983 1.00 55.66 433 LEU A N 1
ATOM 3482 C CA . LEU A 1 433 ? 39.807 -4.529 -16.986 1.00 55.66 433 LEU A CA 1
ATOM 3483 C C . LEU A 1 433 ? 38.308 -4.365 -16.707 1.00 55.66 433 LEU A C 1
ATOM 3485 O O . LEU A 1 433 ? 37.903 -4.214 -15.561 1.00 55.66 433 LEU A O 1
ATOM 3489 N N . GLY A 1 434 ? 37.482 -4.478 -17.745 1.00 51.38 434 GLY A N 1
ATOM 3490 C CA . GLY A 1 434 ? 36.032 -4.492 -17.635 1.00 51.38 434 GLY A CA 1
ATOM 3491 C C . GLY A 1 434 ? 35.490 -5.678 -16.846 1.00 51.38 434 GLY A C 1
ATOM 3492 O O . GLY A 1 434 ? 34.672 -5.490 -15.952 1.00 51.38 434 GLY A O 1
ATOM 3493 N N . MET A 1 435 ? 35.988 -6.884 -17.123 1.00 54.56 435 MET A N 1
ATOM 3494 C CA . MET A 1 435 ? 35.655 -8.098 -16.371 1.00 54.56 435 MET A CA 1
ATOM 3495 C C . MET A 1 435 ? 36.103 -7.988 -14.910 1.00 54.56 435 MET A C 1
ATOM 3497 O O . MET A 1 435 ? 35.354 -8.368 -14.015 1.00 54.56 435 MET A O 1
ATOM 3501 N N . LEU A 1 436 ? 37.278 -7.405 -14.650 1.00 62.19 436 LEU A N 1
ATOM 3502 C CA . LEU A 1 436 ? 37.767 -7.142 -13.295 1.00 62.19 436 LEU A CA 1
ATOM 3503 C C . LEU A 1 436 ? 36.875 -6.143 -12.552 1.00 62.19 436 LEU A C 1
ATOM 3505 O O . LEU A 1 436 ? 36.483 -6.428 -11.428 1.00 62.19 436 LEU A O 1
ATOM 3509 N N . VAL A 1 437 ? 36.479 -5.031 -13.177 1.00 58.12 437 VAL A N 1
ATOM 3510 C CA . VAL A 1 437 ? 35.529 -4.071 -12.582 1.00 58.12 437 VAL A CA 1
ATOM 3511 C C . VAL A 1 437 ? 34.182 -4.736 -12.301 1.00 58.12 437 VAL A C 1
ATOM 3513 O O . VAL A 1 437 ? 33.631 -4.551 -11.221 1.00 58.12 437 VAL A O 1
ATOM 3516 N N . LEU A 1 438 ? 33.674 -5.549 -13.229 1.00 51.69 438 LEU A N 1
ATOM 3517 C CA . LEU A 1 438 ? 32.402 -6.257 -13.077 1.00 51.69 438 LEU A CA 1
ATOM 3518 C C . LEU A 1 438 ? 32.472 -7.290 -11.941 1.00 51.69 438 LEU A C 1
ATOM 3520 O O . LEU A 1 438 ? 31.575 -7.345 -11.108 1.00 51.69 438 LEU A O 1
ATOM 3524 N N . SER A 1 439 ? 33.567 -8.047 -11.846 1.00 58.91 439 SER A N 1
ATOM 3525 C CA . SER A 1 439 ? 33.798 -9.015 -10.764 1.00 58.91 439 SER A CA 1
ATOM 3526 C C . SER A 1 439 ? 34.034 -8.355 -9.399 1.00 58.91 439 SER A C 1
ATOM 3528 O O . SER A 1 439 ? 33.444 -8.790 -8.414 1.00 58.91 439 SER A O 1
ATOM 3530 N N . ALA A 1 440 ? 34.797 -7.258 -9.331 1.00 63.06 440 ALA A N 1
ATOM 3531 C CA . ALA A 1 440 ? 34.967 -6.454 -8.119 1.00 63.06 440 ALA A CA 1
ATOM 3532 C C . ALA A 1 440 ? 33.644 -5.822 -7.669 1.00 63.06 440 ALA A C 1
ATOM 3534 O O . ALA A 1 440 ? 33.380 -5.713 -6.475 1.00 63.06 440 ALA A O 1
ATOM 3535 N N . TRP A 1 441 ? 32.791 -5.444 -8.622 1.00 54.97 441 TRP A N 1
ATOM 3536 C CA . TRP A 1 441 ? 31.467 -4.908 -8.342 1.00 54.97 441 TRP A CA 1
ATOM 3537 C C . TRP A 1 441 ? 30.505 -5.981 -7.815 1.00 54.97 441 TRP A C 1
ATOM 3539 O O . TRP A 1 441 ? 29.874 -5.767 -6.783 1.00 54.97 441 TRP A O 1
ATOM 3549 N N . VAL A 1 442 ? 30.443 -7.156 -8.455 1.00 55.03 442 VAL A N 1
ATOM 3550 C CA . VAL A 1 442 ? 29.679 -8.311 -7.943 1.00 55.03 442 VAL A CA 1
ATOM 3551 C C . VAL A 1 442 ? 30.151 -8.671 -6.533 1.00 55.03 442 VAL A C 1
ATOM 3553 O O . VAL A 1 442 ? 29.325 -8.868 -5.645 1.00 55.03 442 VAL A O 1
ATOM 3556 N N . PHE A 1 443 ? 31.464 -8.674 -6.295 1.00 60.81 443 PHE A N 1
ATOM 3557 C CA . PHE A 1 443 ? 32.033 -8.900 -4.969 1.00 60.81 443 PHE A CA 1
ATOM 3558 C C . PHE A 1 443 ? 31.613 -7.817 -3.963 1.00 60.81 443 PHE A C 1
ATOM 3560 O O . PHE A 1 443 ? 31.191 -8.157 -2.865 1.00 60.81 443 PHE A O 1
ATOM 3567 N N . LEU A 1 444 ? 31.647 -6.531 -4.334 1.00 56.22 444 LEU A N 1
ATOM 3568 C CA . LEU A 1 444 ? 31.184 -5.423 -3.486 1.00 56.22 444 LEU A CA 1
ATOM 3569 C C . LEU A 1 444 ? 29.698 -5.533 -3.132 1.00 56.22 444 LEU A C 1
ATOM 3571 O O . LEU A 1 444 ? 29.347 -5.271 -1.988 1.00 56.22 444 LEU A O 1
ATOM 3575 N N . VAL A 1 445 ? 28.836 -5.938 -4.067 1.00 51.12 445 VAL A N 1
ATOM 3576 C CA . VAL A 1 445 ? 27.397 -6.137 -3.808 1.00 51.12 445 VAL A CA 1
ATOM 3577 C C . VAL A 1 445 ? 27.132 -7.322 -2.893 1.00 51.12 445 VAL A C 1
ATOM 3579 O O . VAL A 1 445 ? 26.266 -7.243 -2.026 1.00 51.12 445 VAL A O 1
ATOM 3582 N N . VAL A 1 446 ? 27.871 -8.416 -3.076 1.00 55.28 446 VAL A N 1
ATOM 3583 C CA . VAL A 1 446 ? 27.760 -9.596 -2.211 1.00 55.28 446 VAL A CA 1
ATOM 3584 C C . VAL A 1 446 ? 28.319 -9.300 -0.815 1.00 55.28 446 VAL A C 1
ATOM 3586 O O . VAL A 1 446 ? 27.751 -9.757 0.172 1.00 55.28 446 VAL A O 1
ATOM 3589 N N . TYR A 1 447 ? 29.397 -8.516 -0.722 1.00 54.84 447 TYR A N 1
ATOM 3590 C CA . TYR A 1 447 ? 30.068 -8.177 0.535 1.00 54.84 447 TYR A CA 1
ATOM 3591 C C . TYR A 1 447 ? 29.323 -7.104 1.341 1.00 54.84 447 TYR A C 1
ATOM 3593 O O . TYR A 1 447 ? 29.117 -7.264 2.541 1.00 54.84 447 TYR A O 1
ATOM 3601 N N . TYR A 1 448 ? 28.862 -6.028 0.695 1.00 51.47 448 TYR A N 1
ATOM 3602 C CA . TYR A 1 448 ? 27.981 -5.031 1.307 1.00 51.47 448 TYR A CA 1
ATOM 3603 C C . TYR A 1 448 ? 26.528 -5.501 1.231 1.00 51.47 448 TYR A C 1
ATOM 3605 O O . TYR A 1 448 ? 25.671 -4.877 0.601 1.00 51.47 448 TYR A O 1
ATOM 3613 N N . GLN A 1 449 ? 26.228 -6.609 1.909 1.00 50.47 449 GLN A N 1
ATOM 3614 C CA . GLN A 1 449 ? 24.845 -6.891 2.256 1.00 50.47 449 GLN A CA 1
ATOM 3615 C C . GLN A 1 449 ? 24.318 -5.735 3.108 1.00 50.47 449 GLN A C 1
ATOM 3617 O O . GLN A 1 449 ? 24.844 -5.423 4.176 1.00 50.47 449 GLN A O 1
ATOM 3622 N N . TYR A 1 450 ? 23.288 -5.082 2.573 1.00 49.66 450 TYR A N 1
ATOM 3623 C CA . TYR A 1 450 ? 22.483 -4.056 3.220 1.00 49.66 450 TYR A CA 1
ATOM 3624 C C . TYR A 1 450 ? 22.282 -4.372 4.705 1.00 49.66 450 TYR A C 1
ATOM 3626 O O . TYR A 1 450 ? 21.685 -5.400 5.029 1.00 49.66 450 TYR A O 1
ATOM 3634 N N . GLN A 1 451 ? 22.759 -3.490 5.587 1.00 53.78 451 GLN A N 1
ATOM 3635 C CA . GLN A 1 451 ? 22.347 -3.520 6.985 1.00 53.78 451 GLN A CA 1
ATOM 3636 C C . GLN A 1 451 ? 20.855 -3.176 6.998 1.00 53.78 451 GLN A C 1
ATOM 3638 O O . GLN A 1 451 ? 20.511 -2.056 6.606 1.00 53.78 451 GLN A O 1
ATOM 3643 N N . PRO A 1 452 ? 19.965 -4.126 7.341 1.00 56.44 452 PRO A N 1
ATOM 3644 C CA . PRO A 1 452 ? 18.541 -3.848 7.383 1.00 56.44 452 PRO A CA 1
ATOM 3645 C C . PRO A 1 452 ? 18.296 -2.647 8.297 1.00 56.44 452 PRO A C 1
ATOM 3647 O O . PRO A 1 452 ? 19.002 -2.478 9.295 1.00 56.44 452 PRO A O 1
ATOM 3650 N N . ILE A 1 453 ? 17.309 -1.808 7.958 1.00 58.41 453 ILE A N 1
ATOM 3651 C CA . ILE A 1 453 ? 16.764 -0.856 8.931 1.00 58.41 453 ILE A CA 1
ATOM 3652 C C . ILE A 1 453 ? 16.478 -1.690 10.177 1.00 58.41 453 ILE A C 1
ATOM 3654 O O . ILE A 1 453 ? 15.753 -2.680 10.079 1.00 58.41 453 ILE A O 1
ATOM 3658 N N . SER A 1 454 ? 17.123 -1.360 11.299 1.00 58.94 454 SER A N 1
ATOM 3659 C CA . SER A 1 454 ? 16.920 -2.104 12.539 1.00 58.94 454 SER A CA 1
ATOM 3660 C C . SER A 1 454 ? 15.476 -1.865 12.962 1.00 58.94 454 SER A C 1
ATOM 3662 O O . SER A 1 454 ? 15.121 -0.784 13.438 1.00 58.94 454 SER A O 1
ATOM 3664 N N . GLN A 1 455 ? 14.624 -2.828 12.637 1.00 63.56 455 GLN A N 1
ATOM 3665 C CA . GLN A 1 455 ? 13.202 -2.804 12.922 1.00 63.56 455 GLN A CA 1
ATOM 3666 C C . GLN A 1 455 ? 12.956 -3.433 14.281 1.00 63.56 455 GLN A C 1
ATOM 3668 O O . GLN A 1 455 ? 13.770 -4.208 14.787 1.00 63.56 455 GLN A O 1
ATOM 3673 N N . LYS A 1 456 ? 11.793 -3.125 14.851 1.00 55.00 456 LYS A N 1
ATOM 3674 C CA . LYS A 1 456 ? 11.273 -3.850 16.004 1.00 55.00 456 LYS A CA 1
ATOM 3675 C C . LYS A 1 456 ? 11.297 -5.364 15.707 1.00 55.00 456 LYS A C 1
ATOM 3677 O O . LYS A 1 456 ? 10.647 -5.779 14.744 1.00 55.00 456 LYS A O 1
ATOM 3682 N N . PRO A 1 457 ? 12.037 -6.191 16.473 1.00 54.59 457 PRO A N 1
ATOM 3683 C CA . PRO A 1 457 ? 12.049 -7.635 16.279 1.00 54.59 457 PRO A CA 1
ATOM 3684 C C . PRO A 1 457 ? 10.619 -8.172 16.402 1.00 54.59 457 PRO A C 1
ATOM 3686 O O . PRO A 1 457 ? 9.848 -7.727 17.253 1.00 54.59 457 PRO A O 1
ATOM 3689 N N . GLY A 1 458 ? 10.262 -9.056 15.468 1.00 45.81 458 GLY A N 1
ATOM 3690 C CA . GLY A 1 458 ? 8.891 -9.367 15.072 1.00 45.81 458 GLY A CA 1
ATOM 3691 C C . GLY A 1 458 ? 7.888 -9.530 16.215 1.00 45.81 458 GLY A C 1
ATOM 3692 O O . GLY A 1 458 ? 7.969 -10.462 17.007 1.00 45.81 458 GLY A O 1
ATOM 3693 N N . LEU A 1 459 ? 6.858 -8.681 16.201 1.00 43.94 459 LEU A N 1
ATOM 3694 C CA . LEU A 1 459 ? 5.631 -8.857 16.983 1.00 43.94 459 LEU A CA 1
ATOM 3695 C C . LEU A 1 459 ? 4.623 -9.805 16.292 1.00 43.94 459 LEU A C 1
ATOM 3697 O O . LEU A 1 459 ? 3.447 -9.800 16.633 1.00 43.94 459 LEU A O 1
ATOM 3701 N N . GLN A 1 460 ? 5.050 -10.588 15.294 1.00 37.97 460 GLN A N 1
ATOM 3702 C CA . GLN A 1 460 ? 4.155 -11.376 14.436 1.00 37.97 460 GLN A CA 1
ATOM 3703 C C . GLN A 1 460 ? 3.834 -12.800 14.945 1.00 37.97 460 GLN A C 1
ATOM 3705 O O . GLN A 1 460 ? 3.210 -13.552 14.207 1.00 37.97 460 GLN A O 1
ATOM 3710 N N . SER A 1 461 ? 4.204 -13.209 16.170 1.00 34.72 461 SER A N 1
ATOM 3711 C CA . SER A 1 461 ? 3.848 -14.571 16.645 1.00 34.72 461 SER A CA 1
ATOM 3712 C C . SER A 1 461 ? 3.718 -14.820 18.159 1.00 34.72 461 SER A C 1
ATOM 3714 O O . SER A 1 461 ? 3.568 -15.971 18.545 1.00 34.72 461 SER A O 1
ATOM 3716 N N . GLN A 1 462 ? 3.743 -13.814 19.045 1.00 31.28 462 GLN A N 1
ATOM 3717 C CA . GLN A 1 462 ? 3.723 -14.071 20.505 1.00 31.28 462 GLN A CA 1
ATOM 3718 C C . GLN A 1 462 ? 2.777 -13.170 21.313 1.00 31.28 462 GLN A C 1
ATOM 3720 O O . GLN A 1 462 ? 3.119 -12.691 22.391 1.00 31.28 462 GLN A O 1
ATOM 3725 N N . LEU A 1 463 ? 1.564 -12.960 20.807 1.00 33.78 463 LEU A N 1
ATOM 3726 C CA . LEU A 1 463 ? 0.432 -12.491 21.613 1.00 33.78 463 LEU A CA 1
ATOM 3727 C C . LEU A 1 463 ? -0.616 -13.610 21.709 1.00 33.78 463 LEU A C 1
ATOM 3729 O O . LEU A 1 463 ? -1.780 -13.423 21.381 1.00 33.78 463 LEU A O 1
ATOM 3733 N N . GLU A 1 464 ? -0.190 -14.795 22.152 1.00 27.77 464 GLU A N 1
ATOM 3734 C CA . GLU A 1 464 ? -1.111 -15.709 22.828 1.00 27.77 464 GLU A CA 1
ATOM 3735 C C . GLU A 1 464 ? -1.354 -15.128 24.222 1.00 27.77 464 GLU A C 1
ATOM 3737 O O . GLU A 1 464 ? -0.459 -15.081 25.066 1.00 27.77 464 GLU A O 1
ATOM 3742 N N . ILE A 1 465 ? -2.560 -14.606 24.429 1.00 32.53 465 ILE A N 1
ATOM 3743 C CA . ILE A 1 465 ? -3.061 -14.251 25.753 1.00 32.53 465 ILE A CA 1
ATOM 3744 C C . ILE A 1 465 ? -3.182 -15.579 26.515 1.00 32.53 465 ILE A C 1
ATOM 3746 O O . ILE A 1 465 ? -3.948 -16.436 26.072 1.00 32.53 465 ILE A O 1
ATOM 3750 N N . PRO A 1 466 ? -2.430 -15.807 27.608 1.00 31.47 466 PRO A N 1
ATOM 3751 C CA . PRO A 1 466 ? -2.572 -17.037 28.367 1.00 31.47 466 PRO A CA 1
ATOM 3752 C C . PRO A 1 466 ? -3.966 -17.087 28.996 1.00 31.47 466 PRO A C 1
ATOM 3754 O O . PRO A 1 466 ? -4.417 -16.130 29.628 1.00 31.47 466 PRO A O 1
ATOM 3757 N N . ASP A 1 467 ? -4.621 -18.225 28.797 1.00 30.55 467 ASP A N 1
ATOM 3758 C CA . ASP A 1 467 ? -5.916 -18.582 29.362 1.00 30.55 467 ASP A CA 1
ATOM 3759 C C . ASP A 1 467 ? -5.857 -18.479 30.904 1.00 30.55 467 ASP A C 1
ATOM 3761 O O . ASP A 1 467 ? -4.996 -19.116 31.527 1.00 30.55 467 ASP A O 1
ATOM 3765 N N . PRO A 1 468 ? -6.692 -17.652 31.561 1.00 35.94 468 PRO A N 1
ATOM 3766 C CA . PRO A 1 468 ? -6.628 -17.468 33.003 1.00 35.94 468 PRO A CA 1
ATOM 3767 C C . PRO A 1 468 ? -7.311 -18.644 33.712 1.00 35.94 468 PRO A C 1
ATOM 3769 O O . PRO A 1 468 ? -8.453 -18.555 34.163 1.00 35.94 468 PRO A O 1
ATOM 3772 N N . THR A 1 469 ? -6.607 -19.766 33.858 1.00 35.72 469 THR A N 1
ATOM 3773 C CA . THR A 1 469 ? -7.072 -20.872 34.703 1.00 35.72 469 THR A CA 1
ATOM 3774 C C . THR A 1 469 ? -6.866 -20.555 36.191 1.00 35.72 469 THR A C 1
ATOM 3776 O O . THR A 1 469 ? -5.747 -20.589 36.696 1.00 35.72 469 THR A O 1
ATOM 3779 N N . ALA A 1 470 ? -7.984 -20.244 36.850 1.00 36.91 470 ALA A N 1
ATOM 3780 C CA . ALA A 1 470 ? -8.433 -20.441 38.242 1.00 36.91 470 ALA A CA 1
ATOM 3781 C C . ALA A 1 470 ? -7.504 -20.358 39.485 1.00 36.91 470 ALA A C 1
ATOM 3783 O O . ALA A 1 470 ? -8.037 -20.046 40.547 1.00 36.91 470 ALA A O 1
ATOM 3784 N N . ASP A 1 471 ? -6.184 -20.563 39.438 1.00 34.34 471 ASP A N 1
ATOM 3785 C CA . ASP A 1 471 ? -5.401 -20.818 40.673 1.00 34.34 471 ASP A CA 1
ATOM 3786 C C . ASP A 1 471 ? -4.336 -19.768 41.042 1.00 34.34 471 ASP A C 1
ATOM 3788 O O . ASP A 1 471 ? -3.607 -19.917 42.026 1.00 34.34 471 ASP A O 1
ATOM 3792 N N . THR A 1 472 ? -4.272 -18.637 40.341 1.00 31.67 472 THR A N 1
ATOM 3793 C CA . THR A 1 472 ? -3.353 -17.526 40.660 1.00 31.67 472 THR A CA 1
ATOM 3794 C C . THR A 1 472 ? -4.074 -16.293 41.206 1.00 31.67 472 THR A C 1
ATOM 3796 O O . THR A 1 472 ? -3.873 -15.171 40.755 1.00 31.67 472 THR A O 1
ATOM 3799 N N . TYR A 1 473 ? -4.844 -16.463 42.284 1.00 34.34 473 TYR A N 1
ATOM 3800 C CA . TYR A 1 473 ? -5.245 -15.348 43.154 1.00 34.34 473 TYR A CA 1
ATOM 3801 C C . TYR A 1 473 ? -4.101 -14.953 44.103 1.00 34.34 473 TYR A C 1
ATOM 3803 O O . TYR A 1 473 ? -4.217 -15.027 45.326 1.00 34.34 473 TYR A O 1
ATOM 3811 N N . LYS A 1 474 ? -2.967 -14.509 43.552 1.00 31.88 474 LYS A N 1
ATOM 3812 C CA . LYS A 1 474 ? -2.073 -13.609 44.291 1.00 31.88 474 LYS A CA 1
ATOM 3813 C C . LYS A 1 474 ? -2.521 -12.192 43.974 1.00 31.88 474 LYS A C 1
ATOM 3815 O O . LYS A 1 474 ? -2.620 -11.843 42.807 1.00 31.88 474 LYS A O 1
ATOM 3820 N N . LEU A 1 475 ? -2.837 -11.434 45.027 1.00 34.53 475 LEU A N 1
ATOM 3821 C CA . LEU A 1 475 ? -3.253 -10.030 45.002 1.00 34.53 475 LEU A CA 1
ATOM 3822 C C . LEU A 1 475 ? -2.685 -9.269 43.793 1.00 34.53 475 LEU A C 1
ATOM 3824 O O . LEU A 1 475 ? -1.531 -8.844 43.807 1.00 34.53 475 LEU A O 1
ATOM 3828 N N . TYR A 1 476 ? -3.534 -9.018 42.800 1.00 30.38 476 TYR A N 1
ATOM 3829 C CA . TYR A 1 476 ? -3.344 -7.903 41.888 1.00 30.38 476 TYR A CA 1
ATOM 3830 C C . TYR A 1 476 ? -3.662 -6.625 42.675 1.00 30.38 476 TYR A C 1
ATOM 3832 O O . TYR A 1 476 ? -4.783 -6.119 42.669 1.00 30.38 476 TYR A O 1
ATOM 3840 N N . GLN A 1 477 ? -2.680 -6.123 43.428 1.00 33.97 477 GLN A N 1
ATOM 3841 C CA . GLN A 1 477 ? -2.571 -4.678 43.601 1.00 33.97 477 GLN A CA 1
ATOM 3842 C C . GLN A 1 477 ? -2.272 -4.108 42.211 1.00 33.97 477 GLN A C 1
ATOM 3844 O O . GLN A 1 477 ? -1.415 -4.641 41.516 1.00 33.97 477 GLN A O 1
ATOM 3849 N N . TYR A 1 478 ? -2.993 -3.054 41.830 1.00 36.38 478 TYR A N 1
ATOM 3850 C CA . TYR A 1 478 ? -2.990 -2.419 40.505 1.00 36.38 478 TYR A CA 1
ATOM 3851 C C . TYR A 1 478 ? -3.839 -3.144 39.450 1.00 36.38 478 TYR A C 1
ATOM 3853 O O . TYR A 1 478 ? -3.345 -3.703 38.478 1.00 36.38 478 TYR A O 1
ATOM 3861 N N . ALA A 1 479 ? -5.162 -3.071 39.624 1.00 31.92 479 ALA A N 1
ATOM 3862 C CA . ALA A 1 479 ? -6.054 -3.106 38.474 1.00 31.92 479 ALA A CA 1
ATOM 3863 C C . ALA A 1 479 ? -5.867 -1.803 37.679 1.00 31.92 479 ALA A C 1
ATOM 3865 O O . ALA A 1 479 ? -6.033 -0.705 38.213 1.00 31.92 479 ALA A O 1
ATOM 3866 N N . ASP A 1 480 ? -5.491 -1.964 36.417 1.00 35.53 480 ASP A N 1
ATOM 3867 C CA . ASP A 1 480 ? -5.302 -0.927 35.412 1.00 35.53 480 ASP A CA 1
ATOM 3868 C C . ASP A 1 480 ? -6.629 -0.178 35.167 1.00 35.53 480 ASP A C 1
ATOM 3870 O O . ASP A 1 480 ? -7.554 -0.694 34.538 1.00 35.53 480 ASP A O 1
ATOM 3874 N N . VAL A 1 481 ? -6.763 1.037 35.709 1.00 34.50 481 VAL A N 1
ATOM 3875 C CA . VAL A 1 481 ? -7.884 1.948 35.411 1.00 34.50 481 VAL A CA 1
ATOM 3876 C C . VAL A 1 481 ? -7.422 2.929 34.333 1.00 34.50 481 VAL A C 1
ATOM 3878 O O . VAL A 1 481 ? -7.277 4.133 34.548 1.00 34.50 481 VAL A O 1
ATOM 3881 N N . THR A 1 482 ? -7.145 2.416 33.139 1.00 32.06 482 THR A N 1
ATOM 3882 C CA . THR A 1 482 ? -6.815 3.215 31.953 1.00 32.06 482 THR A CA 1
ATOM 3883 C C . THR A 1 482 ? -8.084 3.704 31.262 1.00 32.06 482 THR A C 1
ATOM 3885 O O . THR A 1 482 ? -8.478 3.204 30.213 1.00 32.06 482 THR A O 1
ATOM 3888 N N . LYS A 1 483 ? -8.732 4.724 31.832 1.00 34.44 483 LYS A N 1
ATOM 3889 C CA . LYS A 1 483 ? -9.559 5.681 31.073 1.00 34.44 483 LYS A CA 1
ATOM 3890 C C . LYS A 1 483 ? -9.583 7.017 31.815 1.00 34.44 483 LYS A C 1
ATOM 3892 O O . LYS A 1 483 ? -10.296 7.203 32.795 1.00 34.44 483 LYS A O 1
ATOM 3897 N N . ARG A 1 484 ? -8.733 7.938 31.354 1.00 42.50 484 ARG A N 1
ATOM 3898 C CA . ARG A 1 484 ? -8.568 9.290 31.902 1.00 42.50 484 ARG A CA 1
ATOM 3899 C C . ARG A 1 484 ? -9.743 10.170 31.511 1.00 42.50 484 ARG A C 1
ATOM 3901 O O . ARG A 1 484 ? -9.923 10.461 30.334 1.00 42.50 484 ARG A O 1
ATOM 3908 N N . ILE A 1 485 ? -10.483 10.655 32.499 1.00 40.28 485 ILE A N 1
ATOM 3909 C CA . ILE A 1 485 ? -11.431 11.752 32.324 1.00 40.28 485 ILE A CA 1
ATOM 3910 C C . ILE A 1 485 ? -11.210 12.692 33.507 1.00 40.28 485 ILE A C 1
ATOM 3912 O O . ILE A 1 485 ? -11.527 12.354 34.646 1.00 40.28 485 ILE A O 1
ATOM 3916 N N . GLN A 1 486 ? -10.609 13.857 33.263 1.00 38.75 486 GLN A N 1
ATOM 3917 C CA . GLN A 1 486 ? -10.592 14.913 34.274 1.00 38.75 486 GLN A CA 1
ATOM 3918 C C . GLN A 1 486 ? -12.021 15.427 34.417 1.00 38.75 486 GLN A C 1
ATOM 3920 O O . GLN A 1 486 ? -12.618 15.860 33.429 1.00 38.75 486 GLN A O 1
ATOM 3925 N N . CYS A 1 487 ? -12.547 15.422 35.643 1.00 41.97 487 CYS A N 1
ATOM 3926 C CA . CYS A 1 487 ? -13.917 15.853 35.904 1.00 41.97 487 CYS A CA 1
ATOM 3927 C C . CYS A 1 487 ? -14.203 17.314 35.534 1.00 41.97 487 CYS A C 1
ATOM 3929 O O . CYS A 1 487 ? -15.358 17.703 35.588 1.00 41.97 487 CYS A O 1
ATOM 3931 N N . GLU A 1 488 ? -13.215 18.127 35.149 1.00 43.28 488 GLU A N 1
ATOM 3932 C CA . GLU A 1 488 ? -13.454 19.544 34.868 1.00 43.28 488 GLU A CA 1
ATOM 3933 C C . GLU A 1 488 ? -13.583 19.935 33.390 1.00 43.28 488 GLU A C 1
ATOM 3935 O O . GLU A 1 488 ? -14.195 20.970 33.154 1.00 43.28 488 GLU A O 1
ATOM 3940 N N . LYS A 1 489 ? -13.099 19.181 32.380 1.00 41.81 489 LYS A N 1
ATOM 3941 C CA . LYS A 1 489 ? -13.183 19.668 30.972 1.00 41.81 489 LYS A CA 1
ATOM 3942 C C . LYS A 1 489 ? -13.253 18.639 29.834 1.00 41.81 489 LYS A C 1
ATOM 3944 O O . LYS A 1 489 ? -13.652 19.013 28.738 1.00 41.81 489 LYS A O 1
ATOM 3949 N N . SER A 1 490 ? -12.880 17.372 30.028 1.00 39.28 490 SER A N 1
ATOM 3950 C CA . SER A 1 490 ? -12.693 16.446 28.887 1.00 39.28 490 SER A CA 1
ATOM 3951 C C . SER A 1 490 ? -13.941 15.647 28.497 1.00 39.28 490 SER A C 1
ATOM 3953 O O . SER A 1 490 ? -14.059 15.239 27.345 1.00 39.28 490 SER A O 1
ATOM 3955 N N . PHE A 1 491 ? -14.897 15.439 29.409 1.00 38.53 491 PHE A N 1
ATOM 3956 C CA . PHE A 1 491 ? -16.115 14.681 29.084 1.00 38.53 491 PHE A CA 1
ATOM 3957 C C . PHE A 1 491 ? -17.198 15.524 28.398 1.00 38.53 491 PHE A C 1
ATOM 3959 O O . PHE A 1 491 ? -17.967 14.995 27.597 1.00 38.53 491 PHE A O 1
ATOM 3966 N N . SER A 1 492 ? -17.216 16.839 28.644 1.00 38.84 492 SER A N 1
ATOM 3967 C CA . SER A 1 492 ? -18.134 17.771 27.977 1.00 38.84 492 SER A CA 1
ATOM 3968 C C . SER A 1 492 ? -17.833 17.932 26.485 1.00 38.84 492 SER A C 1
ATOM 3970 O O . SER A 1 492 ? -18.748 18.184 25.715 1.00 38.84 492 SER A O 1
ATOM 3972 N N . GLN A 1 493 ? -16.586 17.716 26.051 1.00 38.00 493 GLN A N 1
ATOM 3973 C CA . GLN A 1 493 ? -16.221 17.795 24.632 1.00 38.00 493 GLN A CA 1
ATOM 3974 C C . GLN A 1 493 ? -16.725 16.607 23.797 1.00 38.00 493 GLN A C 1
ATOM 3976 O O . GLN A 1 493 ? -16.853 16.745 22.585 1.00 38.00 493 GLN A O 1
ATOM 3981 N N . TYR A 1 494 ? -17.046 15.468 24.423 1.00 36.94 494 TYR A N 1
ATOM 3982 C CA . TYR A 1 494 ? -17.551 14.282 23.717 1.00 36.94 494 TYR A CA 1
ATOM 3983 C C . TYR A 1 494 ? -19.054 14.039 23.917 1.00 36.94 494 TYR A C 1
ATOM 3985 O O . TYR A 1 494 ? -19.681 13.428 23.056 1.00 36.94 494 TYR A O 1
ATOM 3993 N N . PHE A 1 495 ? -19.656 14.528 25.008 1.00 40.38 495 PHE A N 1
ATOM 3994 C CA . PHE A 1 495 ? -21.092 14.391 25.264 1.00 40.38 495 PHE A CA 1
ATOM 3995 C C . PHE A 1 495 ? -21.643 15.596 26.045 1.00 40.38 495 PHE A C 1
ATOM 3997 O O . PHE A 1 495 ? -21.462 15.710 27.256 1.00 40.38 495 PHE A O 1
ATOM 4004 N N . ASN A 1 496 ? -22.389 16.466 25.365 1.00 34.12 496 ASN A N 1
ATOM 4005 C CA . ASN A 1 496 ? -22.963 17.704 25.916 1.00 34.12 496 ASN A CA 1
ATOM 4006 C C . ASN A 1 496 ? -24.148 17.521 26.908 1.00 34.12 496 ASN A C 1
ATOM 4008 O O . ASN A 1 496 ? -24.819 18.502 27.210 1.00 34.12 496 ASN A O 1
ATOM 4012 N N . ILE A 1 497 ? -24.458 16.313 27.415 1.00 42.06 497 ILE A N 1
ATOM 4013 C CA . ILE A 1 497 ? -25.731 16.048 28.147 1.00 42.06 497 ILE A CA 1
ATOM 4014 C C . ILE A 1 497 ? -25.544 15.435 29.550 1.00 42.06 497 ILE A C 1
ATOM 4016 O O . ILE A 1 497 ? -26.506 15.021 30.189 1.00 42.06 497 ILE A O 1
ATOM 4020 N N . TYR A 1 498 ? -24.330 15.385 30.098 1.00 40.72 498 TYR A N 1
ATOM 4021 C CA . TYR A 1 498 ? -24.153 14.841 31.448 1.00 40.72 498 TYR A CA 1
ATOM 4022 C C . TYR A 1 498 ? -24.133 15.940 32.513 1.00 40.72 498 TYR A C 1
ATOM 4024 O O . TYR A 1 498 ? -23.242 16.786 32.542 1.00 40.72 498 TYR A O 1
ATOM 4032 N N . TYR A 1 499 ? -25.099 15.895 33.435 1.00 46.06 499 TYR A N 1
ATOM 4033 C CA . TYR A 1 499 ? -25.105 16.756 34.617 1.00 46.06 499 TYR A CA 1
ATOM 4034 C C . TYR A 1 499 ? -24.136 16.198 35.654 1.00 46.06 499 TYR A C 1
ATOM 4036 O O . TYR A 1 499 ? -24.314 15.085 36.157 1.00 46.06 499 TYR A O 1
ATOM 4044 N N . GLN A 1 500 ? -23.115 16.987 35.966 1.00 46.59 500 GLN A N 1
ATOM 4045 C CA . GLN A 1 500 ? -22.097 16.646 36.943 1.00 46.59 500 GLN A CA 1
ATOM 4046 C C . GLN A 1 500 ? -22.511 17.127 38.333 1.00 46.59 500 GLN A C 1
ATOM 4048 O O . GLN A 1 500 ? -22.818 18.303 38.535 1.00 46.59 500 GLN A O 1
ATOM 4053 N N . THR A 1 501 ? -22.456 16.234 39.319 1.00 52.03 501 THR A N 1
ATOM 4054 C CA . THR A 1 501 ? -22.608 16.608 40.730 1.00 52.03 501 THR A CA 1
ATOM 4055 C C . THR A 1 501 ? -21.445 16.059 41.543 1.00 52.03 501 THR A C 1
ATOM 4057 O O . THR A 1 501 ? -21.200 14.853 41.531 1.00 52.03 501 THR A O 1
ATOM 4060 N N . GLN A 1 502 ? -20.743 16.932 42.266 1.00 56.06 502 GLN A N 1
ATOM 4061 C CA . GLN A 1 502 ? -19.800 16.528 43.310 1.00 56.06 502 GLN A CA 1
ATOM 4062 C C . GLN A 1 502 ? -20.536 16.367 44.643 1.00 56.06 502 GLN A C 1
ATOM 4064 O O . GLN A 1 502 ? -21.501 17.083 44.926 1.00 56.06 502 GLN A O 1
ATOM 4069 N N . PHE A 1 503 ? -20.068 15.441 45.476 1.00 59.50 503 PHE A N 1
ATOM 4070 C CA . PHE A 1 503 ? -20.571 15.284 46.837 1.00 59.50 503 PHE A CA 1
ATOM 4071 C C . PHE A 1 503 ? -20.343 16.570 47.653 1.00 59.50 503 PHE A C 1
ATOM 4073 O O . PHE A 1 503 ? -19.281 17.186 47.581 1.00 59.50 503 PHE A O 1
ATOM 4080 N N . SER A 1 504 ? -21.347 17.011 48.420 1.00 55.12 504 SER A N 1
ATOM 4081 C CA . SER A 1 504 ? -21.225 18.195 49.281 1.00 55.12 504 SER A CA 1
ATOM 4082 C C . SER A 1 504 ? -20.390 17.862 50.535 1.00 55.12 504 SER A C 1
ATOM 4084 O O . SER A 1 504 ? -20.489 16.766 51.086 1.00 55.12 504 SER A O 1
ATOM 4086 N N . LYS A 1 505 ? -19.549 18.805 50.997 1.00 51.34 505 LYS A N 1
ATOM 4087 C CA . LYS A 1 505 ? -18.461 18.583 51.984 1.00 51.34 505 LYS A CA 1
ATOM 4088 C C . LYS A 1 505 ? -18.863 17.975 53.344 1.00 51.34 505 LYS A C 1
ATOM 4090 O O . LYS A 1 505 ? -17.974 17.472 54.039 1.00 51.34 505 LYS A O 1
ATOM 4095 N N . ASN A 1 506 ? -20.141 18.003 53.733 1.00 54.66 506 ASN A N 1
ATOM 4096 C CA . ASN A 1 506 ? -20.542 17.753 55.124 1.00 54.66 506 ASN A CA 1
ATOM 4097 C C . ASN A 1 506 ? -21.623 16.679 55.341 1.00 54.66 506 ASN A C 1
ATOM 4099 O O . ASN A 1 506 ? -21.764 16.233 56.468 1.00 54.66 506 ASN A O 1
ATOM 4103 N N . GLU A 1 507 ? -22.340 16.201 54.321 1.00 55.97 507 GLU A N 1
ATOM 4104 C CA . GLU A 1 507 ? -23.588 15.444 54.564 1.00 55.97 507 GLU A CA 1
ATOM 4105 C C . GLU A 1 507 ? -23.416 13.912 54.681 1.00 55.97 507 GLU A C 1
ATOM 4107 O O . GLU A 1 507 ? -24.285 13.240 55.226 1.00 55.97 507 GLU A O 1
ATOM 4112 N N . ILE A 1 508 ? -22.307 13.329 54.202 1.00 57.81 508 ILE A N 1
ATOM 4113 C CA . ILE A 1 508 ? -22.118 11.856 54.166 1.00 57.81 508 ILE A CA 1
ATOM 4114 C C . ILE A 1 508 ? -21.479 11.294 55.446 1.00 57.81 508 ILE A C 1
ATOM 4116 O O . ILE A 1 508 ? -21.608 10.107 55.741 1.00 57.81 508 ILE A O 1
ATOM 4120 N N . PHE A 1 509 ? -20.807 12.136 56.232 1.00 60.84 509 PHE A N 1
ATOM 4121 C CA . PHE A 1 509 ? -19.939 11.693 57.329 1.00 60.84 509 PHE A CA 1
ATOM 4122 C C . PHE A 1 509 ? -20.344 12.240 58.705 1.00 60.84 509 PHE A C 1
ATOM 4124 O O . PHE A 1 509 ? -19.525 12.234 59.615 1.00 60.84 509 PHE A O 1
ATOM 4131 N N . GLU A 1 510 ? -21.600 12.663 58.899 1.00 55.22 510 GLU A N 1
ATOM 4132 C CA . GLU A 1 510 ? -22.112 13.089 60.222 1.00 55.22 510 GLU A CA 1
ATOM 4133 C C . GLU A 1 510 ? -22.209 11.942 61.246 1.00 55.22 510 GLU A C 1
ATOM 4135 O O . GLU A 1 510 ? -22.552 12.153 62.408 1.00 55.22 510 GLU A O 1
ATOM 4140 N N . CYS A 1 511 ? -21.859 10.715 60.856 1.00 52.81 511 CYS A N 1
ATOM 4141 C CA . CYS A 1 511 ? -21.668 9.647 61.817 1.00 52.81 511 CYS A CA 1
ATOM 4142 C C . CYS A 1 511 ? -20.293 9.740 62.505 1.00 52.81 511 CYS A C 1
ATOM 4144 O O . CYS A 1 511 ? -19.295 9.234 61.998 1.00 52.81 511 CYS A O 1
ATOM 4146 N N . VAL A 1 512 ? -20.355 10.216 63.753 1.00 51.19 512 VAL A N 1
ATOM 4147 C CA . VAL A 1 512 ? -19.771 9.552 64.932 1.00 51.19 512 VAL A CA 1
ATOM 4148 C C . VAL A 1 512 ? -18.335 9.958 65.300 1.00 51.19 512 VAL A C 1
ATOM 4150 O O . VAL A 1 512 ? -17.355 9.463 64.744 1.00 51.19 512 VAL A O 1
ATOM 4153 N N . ASP A 1 513 ? -18.236 10.745 66.376 1.00 53.84 513 ASP A N 1
ATOM 4154 C CA . ASP A 1 513 ? -17.006 11.005 67.140 1.00 53.84 513 ASP A CA 1
ATOM 4155 C C . ASP A 1 513 ? -16.304 9.707 67.627 1.00 53.84 513 ASP A C 1
ATOM 4157 O O . ASP A 1 513 ? -15.086 9.692 67.781 1.00 53.84 513 ASP A O 1
ATOM 4161 N N . ASP A 1 514 ? -17.011 8.568 67.730 1.00 56.81 514 ASP A N 1
ATOM 4162 C CA . ASP A 1 514 ? -16.443 7.234 68.055 1.00 56.81 514 ASP A CA 1
ATOM 4163 C C . ASP A 1 514 ? -15.773 6.481 66.873 1.00 56.81 514 ASP A C 1
ATOM 4165 O O . ASP A 1 514 ? -15.430 5.294 66.991 1.00 56.81 514 ASP A O 1
ATOM 4169 N N . CYS A 1 515 ? -15.630 7.094 65.691 1.00 58.91 515 CYS A N 1
ATOM 4170 C CA . CYS A 1 515 ? -15.077 6.426 64.497 1.00 58.91 515 CYS A CA 1
ATOM 4171 C C . CYS A 1 515 ? -13.698 6.933 64.056 1.00 58.91 515 CYS A C 1
ATOM 4173 O O . CYS A 1 515 ? -13.175 6.431 63.062 1.00 58.91 515 CYS A O 1
ATOM 4175 N N . GLN A 1 516 ? -13.075 7.860 64.791 1.00 61.88 516 GLN A N 1
ATOM 4176 C CA . GLN A 1 516 ? -11.824 8.503 64.358 1.00 61.88 516 GLN A CA 1
ATOM 4177 C C . GLN A 1 516 ? -10.651 7.527 64.136 1.00 61.88 516 GLN A C 1
ATOM 4179 O O . GLN A 1 516 ? -9.780 7.807 63.318 1.00 61.88 516 GLN A O 1
ATOM 4184 N N . THR A 1 517 ? -10.645 6.362 64.793 1.00 64.25 517 THR A N 1
ATOM 4185 C CA . THR A 1 517 ? -9.592 5.334 64.650 1.00 64.25 517 THR A CA 1
ATOM 4186 C C . THR A 1 517 ? -10.044 4.068 63.919 1.00 64.25 517 THR A C 1
ATOM 4188 O O . THR A 1 517 ? -9.254 3.141 63.744 1.00 64.25 517 THR A O 1
ATOM 4191 N N . ALA A 1 518 ? -11.305 3.989 63.488 1.00 74.06 518 ALA A N 1
ATOM 4192 C CA . ALA A 1 518 ? -11.843 2.785 62.868 1.00 74.06 518 ALA A CA 1
ATOM 4193 C C . ALA A 1 518 ? -11.605 2.765 61.353 1.00 74.06 518 ALA A C 1
ATOM 4195 O O . ALA A 1 518 ? -11.774 3.779 60.673 1.00 74.06 518 ALA A O 1
ATOM 4196 N N . ILE A 1 519 ? -11.290 1.584 60.813 1.00 80.88 519 ILE A N 1
ATOM 4197 C CA . ILE A 1 519 ? -11.377 1.343 59.372 1.00 80.88 519 ILE A CA 1
ATOM 4198 C C . ILE A 1 519 ? -12.863 1.301 59.016 1.00 80.88 519 ILE A C 1
ATOM 4200 O O . ILE A 1 519 ? -13.633 0.496 59.555 1.00 80.88 519 ILE A O 1
ATOM 4204 N N . ILE A 1 520 ? -13.272 2.194 58.125 1.00 84.25 520 ILE A N 1
ATOM 4205 C CA . ILE A 1 520 ? -14.620 2.233 57.576 1.00 84.25 520 ILE A CA 1
ATOM 4206 C C . ILE A 1 520 ? -14.586 1.795 56.122 1.00 84.25 520 ILE A C 1
ATOM 4208 O O . ILE A 1 520 ? -13.619 2.027 55.400 1.00 84.25 520 ILE A O 1
ATOM 4212 N N . ARG A 1 521 ? -15.681 1.192 55.681 1.00 85.50 521 ARG A N 1
ATOM 4213 C CA . ARG A 1 521 ? -15.953 0.907 54.279 1.00 85.50 521 ARG A CA 1
ATOM 4214 C C . ARG A 1 521 ? -17.199 1.660 53.864 1.00 85.50 521 ARG A C 1
ATOM 4216 O O . ARG A 1 521 ? -18.261 1.467 54.452 1.00 85.50 521 ARG A O 1
ATOM 4223 N N . VAL A 1 522 ? -17.063 2.510 52.859 1.00 85.94 522 VAL A N 1
ATOM 4224 C CA . VAL A 1 522 ? -18.160 3.278 52.273 1.00 85.94 522 VAL A CA 1
ATOM 4225 C C . VAL A 1 522 ? -18.420 2.721 50.888 1.00 85.94 522 VAL A C 1
ATOM 4227 O O . VAL A 1 522 ? -17.511 2.663 50.070 1.00 85.94 522 VAL A O 1
ATOM 4230 N N . SER A 1 523 ? -19.652 2.300 50.631 1.00 88.19 523 SER A N 1
ATOM 4231 C CA . SER A 1 523 ? -20.109 1.879 49.306 1.00 88.19 523 SER A CA 1
ATOM 4232 C C . SER A 1 523 ? -21.184 2.829 48.808 1.00 88.19 523 SER A C 1
ATOM 4234 O O . SER A 1 523 ? -22.073 3.209 49.571 1.00 88.19 523 SER A O 1
ATOM 4236 N N . VAL A 1 524 ? -21.092 3.216 47.544 1.00 85.50 524 VAL A N 1
ATOM 4237 C CA . VAL A 1 524 ? -22.050 4.069 46.850 1.00 85.50 524 VAL A CA 1
ATOM 4238 C C . VAL A 1 524 ? -22.639 3.258 45.710 1.00 85.50 524 VAL A C 1
ATOM 4240 O O . VAL A 1 524 ? -21.917 2.762 44.849 1.00 85.50 524 VAL A O 1
ATOM 4243 N N . THR A 1 525 ? -23.958 3.118 45.716 1.00 86.31 525 THR A N 1
ATOM 4244 C CA . THR A 1 525 ? -24.726 2.534 44.616 1.00 86.31 525 THR A CA 1
ATOM 4245 C C . THR A 1 525 ? -25.623 3.615 44.044 1.00 86.31 525 THR A C 1
ATOM 4247 O O . THR A 1 525 ? -26.390 4.229 44.788 1.00 86.31 525 THR A O 1
ATOM 4250 N N . ALA A 1 526 ? -25.530 3.862 42.744 1.00 83.69 526 ALA A N 1
ATOM 4251 C CA . ALA A 1 526 ? -26.266 4.935 42.092 1.00 83.69 526 ALA A CA 1
ATOM 4252 C C . ALA A 1 526 ? -27.076 4.386 40.914 1.00 83.69 526 ALA A C 1
ATOM 4254 O O . ALA A 1 526 ? -26.511 3.851 39.967 1.00 83.69 526 ALA A O 1
ATOM 4255 N N . THR A 1 527 ? -28.403 4.506 40.968 1.00 80.94 527 THR A N 1
ATOM 4256 C CA . THR A 1 527 ? -29.307 4.142 39.865 1.00 80.94 527 THR A CA 1
ATOM 4257 C C . THR A 1 527 ? -29.471 5.333 38.924 1.00 80.94 527 THR A C 1
ATOM 4259 O O . THR A 1 527 ? -29.791 6.433 39.384 1.00 80.94 527 THR A O 1
ATOM 4262 N N . TYR A 1 528 ? -29.275 5.115 37.622 1.00 76.19 528 TYR A N 1
ATOM 4263 C CA . TYR A 1 528 ? -29.260 6.147 36.574 1.00 76.19 528 TYR A CA 1
ATOM 4264 C C . TYR A 1 528 ? -28.097 7.145 36.665 1.00 76.19 528 TYR A C 1
ATOM 4266 O O . TYR A 1 528 ? -28.179 8.236 36.099 1.00 76.19 528 TYR A O 1
ATOM 4274 N N . TYR A 1 529 ? -26.997 6.761 37.318 1.00 79.62 529 TYR A N 1
ATOM 4275 C CA . TYR A 1 529 ? -25.736 7.497 37.252 1.00 79.62 529 TYR A CA 1
ATOM 4276 C C . TYR A 1 529 ? -24.608 6.608 36.752 1.00 79.62 529 TYR A C 1
ATOM 4278 O O . TYR A 1 529 ? -24.594 5.412 37.027 1.00 79.62 529 TYR A O 1
ATOM 4286 N N . LYS A 1 530 ? -23.633 7.223 36.084 1.00 80.19 530 LYS A N 1
ATOM 4287 C CA . LYS A 1 530 ? -22.291 6.679 35.905 1.00 80.19 530 LYS A CA 1
ATOM 4288 C C . LYS A 1 530 ? -21.385 7.230 36.995 1.00 80.19 530 LYS A C 1
ATOM 4290 O O . LYS A 1 530 ? -21.280 8.451 37.150 1.00 80.19 530 LYS A O 1
ATOM 4295 N N . ILE A 1 531 ? -20.742 6.344 37.737 1.00 82.75 531 ILE A N 1
ATOM 4296 C CA . ILE A 1 531 ? -19.714 6.681 38.711 1.00 82.75 531 ILE A CA 1
ATOM 4297 C C . ILE A 1 531 ? -18.378 6.633 37.976 1.00 82.75 531 ILE A C 1
ATOM 4299 O O . ILE A 1 531 ? -17.942 5.587 37.505 1.00 82.75 531 ILE A O 1
ATOM 4303 N N . ILE A 1 532 ? -17.716 7.779 37.859 1.00 76.56 532 ILE A N 1
ATOM 4304 C CA . ILE A 1 532 ? -16.392 7.871 37.241 1.00 76.56 532 ILE A CA 1
ATOM 4305 C C . ILE A 1 532 ? -15.389 8.264 38.313 1.00 76.56 532 ILE A C 1
ATOM 4307 O O . ILE A 1 532 ? -15.607 9.219 39.062 1.00 76.56 532 ILE A O 1
ATOM 4311 N N . LEU A 1 533 ? -14.280 7.533 38.366 1.00 78.12 533 LEU A N 1
ATOM 4312 C CA . LEU A 1 533 ? -13.172 7.874 39.238 1.00 78.12 533 LEU A CA 1
ATOM 4313 C C . LEU A 1 533 ? -12.305 8.959 38.590 1.00 78.12 533 LEU A C 1
ATOM 4315 O O . LEU A 1 533 ? -11.738 8.774 37.515 1.00 78.12 533 LEU A O 1
ATOM 4319 N N . SER A 1 534 ? -12.235 10.111 39.247 1.00 62.84 534 SER A N 1
ATOM 4320 C CA . SER A 1 534 ? -11.338 11.210 38.915 1.00 62.84 534 SER A CA 1
ATOM 4321 C C . SER A 1 534 ? -9.935 10.870 39.413 1.00 62.84 534 SER A C 1
ATOM 4323 O O . SER A 1 534 ? -9.719 10.809 40.615 1.00 62.84 534 SER A O 1
ATOM 4325 N N . GLN A 1 535 ? -8.994 10.716 38.475 1.00 60.31 535 GLN A N 1
ATOM 4326 C CA . GLN A 1 535 ? -7.545 10.548 38.688 1.00 60.31 535 GLN A CA 1
ATOM 4327 C C . GLN A 1 535 ? -7.067 9.201 39.267 1.00 60.31 535 GLN A C 1
ATOM 4329 O O . GLN A 1 535 ? -7.818 8.403 39.820 1.00 60.31 535 GLN A O 1
ATOM 4334 N N . SER A 1 536 ? -5.760 8.955 39.113 1.00 53.91 536 SER A N 1
ATOM 4335 C CA . SER A 1 536 ? -5.037 7.875 39.782 1.00 53.91 536 SER A CA 1
ATOM 4336 C C . SER A 1 536 ? -4.910 8.199 41.270 1.00 53.91 536 SER A C 1
ATOM 4338 O O . SER A 1 536 ? -4.000 8.917 41.688 1.00 53.91 536 SER A O 1
ATOM 4340 N N . PHE A 1 537 ? -5.833 7.678 42.070 1.00 62.72 537 PHE A N 1
ATOM 4341 C CA . PHE A 1 537 ? -5.729 7.724 43.519 1.00 62.72 537 PHE A CA 1
ATOM 4342 C C . PHE A 1 537 ? -4.781 6.614 43.988 1.00 62.72 537 PHE A C 1
ATOM 4344 O O . PHE A 1 537 ? -5.131 5.438 43.938 1.00 62.72 537 PHE A O 1
ATOM 4351 N N . ASN A 1 538 ? -3.570 6.985 44.409 1.00 64.31 538 ASN A N 1
ATOM 4352 C CA . ASN A 1 538 ? -2.558 6.052 44.913 1.00 64.31 538 ASN A CA 1
ATOM 4353 C C . ASN A 1 538 ? -2.277 6.327 46.396 1.00 64.31 538 ASN A C 1
ATOM 4355 O O . ASN A 1 538 ? -1.162 6.676 46.778 1.00 64.31 538 ASN A O 1
ATOM 4359 N N . ASP A 1 539 ? -3.319 6.239 47.223 1.00 78.12 539 ASP A N 1
ATOM 4360 C CA . ASP A 1 539 ? -3.161 6.223 48.676 1.00 78.12 539 ASP A CA 1
ATOM 4361 C C . ASP A 1 539 ? -3.108 4.756 49.137 1.00 78.12 539 ASP A C 1
ATOM 4363 O O . ASP A 1 539 ? -4.119 4.052 49.033 1.00 78.12 539 ASP A O 1
ATOM 4367 N N . PRO A 1 540 ? -1.965 4.263 49.651 1.00 77.31 540 PRO A N 1
ATOM 4368 C CA . PRO A 1 540 ? -1.844 2.883 50.123 1.00 77.31 540 PRO A CA 1
ATOM 4369 C C . PRO A 1 540 ? -2.764 2.577 51.318 1.00 77.31 540 PRO A C 1
ATOM 4371 O O . PRO A 1 540 ? -2.944 1.411 51.676 1.00 77.31 540 PRO A O 1
ATOM 4374 N N . HIS A 1 541 ? -3.353 3.599 51.944 1.00 82.19 541 HIS A N 1
ATOM 4375 C CA . HIS A 1 541 ? -4.286 3.472 53.059 1.00 82.19 541 HIS A CA 1
ATOM 4376 C C . HIS A 1 541 ? -5.754 3.363 52.629 1.00 82.19 541 HIS A C 1
ATOM 4378 O O . HIS A 1 541 ? -6.629 3.307 53.500 1.00 82.19 541 HIS A O 1
ATOM 4384 N N . ILE A 1 542 ? -6.040 3.317 51.321 1.00 84.19 542 ILE A N 1
ATOM 4385 C CA . ILE A 1 542 ? -7.369 3.001 50.801 1.00 84.19 542 ILE A CA 1
ATOM 4386 C C . ILE A 1 542 ? -7.355 1.707 49.985 1.00 84.19 542 ILE A C 1
ATOM 4388 O O . ILE A 1 542 ? -6.432 1.430 49.223 1.00 84.19 542 ILE A O 1
ATOM 4392 N N . LYS A 1 543 ? -8.442 0.947 50.067 1.00 86.56 543 LYS A N 1
ATOM 4393 C CA . LYS A 1 543 ? -8.760 -0.135 49.131 1.00 86.56 543 LYS A CA 1
ATOM 4394 C C . LYS A 1 543 ? -10.014 0.247 48.364 1.00 86.56 543 LYS A C 1
ATOM 4396 O O . LYS A 1 543 ? -11.033 0.520 48.991 1.00 86.56 543 LYS A O 1
ATOM 4401 N N . ILE A 1 544 ? -9.938 0.271 47.037 1.00 84.31 544 ILE A N 1
ATOM 4402 C CA . ILE A 1 544 ? -11.070 0.588 46.157 1.00 84.31 544 ILE A CA 1
ATOM 4403 C C . ILE A 1 544 ? -11.628 -0.720 45.598 1.00 84.31 544 ILE A C 1
ATOM 4405 O O . ILE A 1 544 ? -10.872 -1.605 45.203 1.00 84.31 544 ILE A O 1
ATOM 4409 N N . PHE A 1 545 ? -12.949 -0.827 45.558 1.00 82.44 545 PHE A N 1
ATOM 4410 C CA . PHE A 1 545 ? -13.680 -1.953 44.998 1.00 82.44 545 PHE A CA 1
ATOM 4411 C C . PHE A 1 545 ? -14.626 -1.438 43.914 1.00 82.44 545 PHE A C 1
ATOM 4413 O O . PHE A 1 545 ? -15.375 -0.484 44.145 1.00 82.44 545 PHE A O 1
ATOM 4420 N N . ASP A 1 546 ? -14.590 -2.074 42.746 1.00 80.06 546 ASP A N 1
ATOM 4421 C CA . ASP A 1 546 ? -15.486 -1.786 41.626 1.00 80.06 546 ASP A CA 1
ATOM 4422 C C . ASP A 1 546 ? -16.693 -2.742 41.597 1.00 80.06 546 ASP A C 1
ATOM 4424 O O . ASP A 1 546 ? -16.905 -3.555 42.506 1.00 80.06 546 ASP A O 1
ATOM 4428 N N . SER A 1 547 ? -17.497 -2.631 40.540 1.00 74.12 547 SER A N 1
ATOM 4429 C CA . SER A 1 547 ? -18.697 -3.438 40.311 1.00 74.12 547 SER A CA 1
ATOM 4430 C C . SER A 1 547 ? -18.450 -4.952 40.306 1.00 74.12 547 SER A C 1
ATOM 4432 O O . SER A 1 547 ? -19.358 -5.709 40.644 1.00 74.12 547 SER A O 1
ATOM 4434 N N . ARG A 1 548 ? -17.228 -5.435 40.034 1.00 69.19 548 ARG A N 1
ATOM 4435 C CA . ARG A 1 548 ? -16.908 -6.877 40.055 1.00 69.19 548 ARG A CA 1
ATOM 4436 C C . ARG A 1 548 ? -16.964 -7.468 41.461 1.00 69.19 548 ARG A C 1
ATOM 4438 O O . ARG A 1 548 ? -17.160 -8.668 41.621 1.00 69.19 548 ARG A O 1
ATOM 4445 N N . PHE A 1 549 ? -16.841 -6.629 42.487 1.00 64.75 549 PHE A N 1
ATOM 4446 C CA . PHE A 1 549 ? -16.912 -7.042 43.887 1.00 64.75 549 PHE A CA 1
ATOM 4447 C C . PHE A 1 549 ? -18.317 -6.889 44.485 1.00 64.75 549 PHE A C 1
ATOM 4449 O O . PHE A 1 549 ? -18.509 -7.147 45.671 1.00 64.75 549 PHE A O 1
ATOM 4456 N N . GLN A 1 550 ? -19.321 -6.500 43.694 1.00 63.78 550 GLN A N 1
ATOM 4457 C CA . GLN A 1 550 ? -20.670 -6.182 44.175 1.00 63.78 550 GLN A CA 1
ATOM 4458 C C . GLN A 1 550 ? -21.368 -7.355 44.889 1.00 63.78 550 GLN A C 1
ATOM 4460 O O . GLN A 1 550 ? -22.084 -7.130 45.870 1.00 63.78 550 GLN A O 1
ATOM 4465 N N . SER A 1 551 ? -21.099 -8.601 44.476 1.00 59.09 551 SER A N 1
ATOM 4466 C CA . SER A 1 551 ? -21.619 -9.824 45.118 1.00 59.09 551 SER A CA 1
ATOM 4467 C C . SER A 1 551 ? -21.128 -10.001 46.559 1.00 59.09 551 SER A C 1
ATOM 4469 O O . SER A 1 551 ? -21.860 -10.505 47.408 1.00 59.09 551 SER A O 1
ATOM 4471 N N . VAL A 1 552 ? -19.931 -9.499 46.876 1.00 62.81 552 VAL A N 1
ATOM 4472 C CA . VAL A 1 552 ? -19.345 -9.534 48.227 1.00 62.81 552 VAL A CA 1
ATOM 4473 C C . VAL A 1 552 ? -20.079 -8.579 49.179 1.00 62.81 552 VAL A C 1
ATOM 4475 O O . VAL A 1 552 ? -20.016 -8.728 50.400 1.00 62.81 552 VAL A O 1
ATOM 4478 N N . PHE A 1 553 ? -20.810 -7.596 48.646 1.00 60.44 553 PHE A N 1
ATOM 4479 C CA . PHE A 1 553 ? -21.400 -6.509 49.429 1.00 60.44 553 PHE A CA 1
ATOM 4480 C C . PHE A 1 553 ? -22.901 -6.666 49.732 1.00 60.44 553 PHE A C 1
ATOM 4482 O O . PHE A 1 553 ? -23.483 -5.747 50.322 1.00 60.44 553 PHE A O 1
ATOM 4489 N N . ASN A 1 554 ? -23.533 -7.804 49.391 1.00 60.03 554 ASN A N 1
ATOM 4490 C CA . ASN A 1 554 ? -24.972 -8.066 49.603 1.00 60.03 554 ASN A CA 1
ATOM 4491 C C . ASN A 1 554 ? -25.847 -6.858 49.205 1.00 60.03 554 ASN A C 1
ATOM 4493 O O . ASN A 1 554 ? -26.726 -6.393 49.944 1.00 60.03 554 ASN A O 1
ATOM 4497 N N . VAL A 1 555 ? -25.547 -6.266 48.049 1.00 58.84 555 VAL A N 1
ATOM 4498 C CA . VAL A 1 555 ? -26.433 -5.296 47.408 1.00 58.84 555 VAL A CA 1
ATOM 4499 C C . VAL A 1 555 ? -27.523 -6.139 46.754 1.00 58.84 555 VAL A C 1
ATOM 4501 O O . VAL A 1 555 ? -27.206 -6.920 45.870 1.00 58.84 555 VAL A O 1
ATOM 4504 N N . GLY A 1 556 ? -28.755 -6.091 47.281 1.00 60.69 556 GLY A N 1
ATOM 4505 C CA . GLY A 1 556 ? -29.876 -6.905 46.782 1.00 60.69 556 GLY A CA 1
ATOM 4506 C C . GLY A 1 556 ? -30.141 -6.719 45.282 1.00 60.69 556 GLY A C 1
ATOM 4507 O O . GLY A 1 556 ? -29.524 -5.849 44.670 1.00 60.69 556 GLY A O 1
ATOM 4508 N N . ASP A 1 557 ? -31.053 -7.530 44.731 1.00 52.12 557 ASP A N 1
ATOM 4509 C CA . ASP A 1 557 ? -31.328 -7.673 43.291 1.00 52.12 557 ASP A CA 1
ATOM 4510 C C . ASP A 1 557 ? -31.102 -6.389 42.479 1.00 52.12 557 ASP A C 1
ATOM 4512 O O . ASP A 1 557 ? -31.730 -5.346 42.695 1.00 52.12 557 ASP A O 1
ATOM 4516 N N . ILE A 1 558 ? -30.138 -6.488 41.564 1.00 53.09 558 ILE A N 1
ATOM 4517 C CA . ILE A 1 558 ? -29.589 -5.386 40.782 1.00 53.09 558 ILE A CA 1
ATOM 4518 C C . ILE A 1 558 ? -30.674 -4.873 39.833 1.00 53.09 558 ILE A C 1
ATOM 4520 O O . ILE A 1 558 ? -31.148 -5.604 38.964 1.00 53.09 558 ILE A O 1
ATOM 4524 N N . GLN A 1 559 ? -31.056 -3.603 39.975 1.00 63.22 559 GLN A N 1
ATOM 4525 C CA . GLN A 1 559 ? -31.838 -2.941 38.935 1.00 63.22 559 GLN A CA 1
ATOM 4526 C C . GLN A 1 559 ? -30.913 -2.586 37.761 1.00 63.22 559 GLN A C 1
ATOM 4528 O O . GLN A 1 559 ? -29.791 -2.134 37.997 1.00 63.22 559 GLN A O 1
ATOM 4533 N N . PRO A 1 560 ? -31.349 -2.752 36.499 1.00 58.41 560 PRO A N 1
ATOM 4534 C CA . PRO A 1 560 ? -30.573 -2.292 35.351 1.00 58.41 560 PRO A CA 1
ATOM 4535 C C . PRO A 1 560 ? -30.231 -0.799 35.505 1.00 58.41 560 PRO A C 1
ATOM 4537 O O . PRO A 1 560 ? -31.033 -0.022 36.025 1.00 58.41 560 PRO A O 1
ATOM 4540 N N . ASN A 1 561 ? -29.038 -0.399 35.054 1.00 70.62 561 ASN A N 1
ATOM 4541 C CA . ASN A 1 561 ? -28.490 0.964 35.173 1.00 70.62 561 ASN A CA 1
ATOM 4542 C C . ASN A 1 561 ? -28.069 1.401 36.592 1.00 70.62 561 ASN A C 1
ATOM 4544 O O . ASN A 1 561 ? -28.114 2.595 36.905 1.00 70.62 561 ASN A O 1
ATOM 4548 N N . THR A 1 562 ? -27.654 0.473 37.459 1.00 78.56 562 THR A N 1
ATOM 4549 C CA . THR A 1 562 ? -26.940 0.813 38.701 1.00 78.56 562 THR A CA 1
ATOM 4550 C C . THR A 1 562 ? -25.432 0.718 38.538 1.00 78.56 562 THR A C 1
ATOM 4552 O O . THR A 1 562 ? -24.933 -0.325 38.127 1.00 78.56 562 THR A O 1
ATOM 4555 N N . ASP A 1 563 ? -24.721 1.764 38.946 1.00 80.75 563 ASP A N 1
ATOM 4556 C CA . ASP A 1 563 ? -23.262 1.767 39.048 1.00 80.75 563 ASP A CA 1
ATOM 4557 C C . ASP A 1 563 ? -22.822 1.690 40.522 1.00 80.75 563 ASP A C 1
ATOM 4559 O O . ASP A 1 563 ? -23.567 2.096 41.429 1.00 80.75 563 ASP A O 1
ATOM 4563 N N . PHE A 1 564 ? -21.638 1.127 40.775 1.00 87.75 564 PHE A N 1
ATOM 4564 C CA . PHE A 1 564 ? -21.147 0.791 42.114 1.00 87.75 564 PHE A CA 1
ATOM 4565 C C . PHE A 1 564 ? -19.671 1.146 42.297 1.00 87.75 564 PHE A C 1
ATOM 4567 O O . PHE A 1 564 ? -18.811 0.735 41.522 1.00 87.75 564 PHE A O 1
ATOM 4574 N N . VAL A 1 565 ? -19.366 1.811 43.411 1.00 89.44 565 VAL A N 1
ATOM 4575 C CA . VAL A 1 565 ? -17.998 1.920 43.924 1.00 89.44 565 VAL A CA 1
ATOM 4576 C C . VAL A 1 565 ? -17.995 1.766 45.438 1.00 89.44 565 VAL A C 1
ATOM 4578 O O . VAL A 1 565 ? -18.876 2.286 46.128 1.00 89.44 565 VAL A O 1
ATOM 4581 N N . ALA A 1 566 ? -16.987 1.096 45.983 1.00 89.25 566 ALA A N 1
ATOM 4582 C CA . ALA A 1 566 ? -16.716 1.125 47.411 1.00 89.25 566 ALA A CA 1
ATOM 4583 C C . ALA A 1 566 ? -15.259 1.465 47.700 1.00 89.25 566 ALA A C 1
ATOM 4585 O O . ALA A 1 566 ? -14.367 1.143 46.923 1.00 89.25 566 ALA A O 1
ATOM 4586 N N . ALA A 1 567 ? -15.020 2.103 48.840 1.00 89.94 567 ALA A N 1
ATOM 4587 C CA . ALA A 1 567 ? -13.683 2.349 49.348 1.00 89.94 567 ALA A CA 1
ATOM 4588 C C . ALA A 1 567 ? -13.597 2.004 50.836 1.00 89.94 567 ALA A C 1
ATOM 4590 O O . ALA A 1 567 ? -14.524 2.276 51.603 1.00 89.94 567 ALA A O 1
ATOM 4591 N N . GLU A 1 568 ? -12.490 1.394 51.240 1.00 89.94 568 GLU A N 1
ATOM 4592 C CA . GLU A 1 568 ? -12.184 1.001 52.613 1.00 89.94 568 GLU A CA 1
ATOM 4593 C C . GLU A 1 568 ? -10.888 1.662 53.075 1.00 89.94 568 GLU A C 1
ATOM 4595 O O . GLU A 1 568 ? -9.883 1.588 52.379 1.00 89.94 568 GLU A O 1
ATOM 4600 N N . GLY A 1 569 ? -10.904 2.292 54.245 1.00 90.25 569 GLY A N 1
ATOM 4601 C CA . GLY A 1 569 ? -9.769 3.034 54.791 1.00 90.25 569 GLY A CA 1
ATOM 4602 C C . GLY A 1 569 ? -10.143 3.744 56.089 1.00 90.25 569 GLY A C 1
ATOM 4603 O O . GLY A 1 569 ? -11.181 3.456 56.689 1.00 90.25 569 GLY A O 1
ATOM 4604 N N . THR A 1 570 ? -9.317 4.682 56.547 1.00 88.12 570 THR A N 1
ATOM 4605 C CA . THR A 1 570 ? -9.711 5.561 57.656 1.00 88.12 570 THR A CA 1
ATOM 4606 C C . THR A 1 570 ? -10.800 6.528 57.192 1.00 88.12 570 THR A C 1
ATOM 4608 O O . THR A 1 570 ? -10.966 6.797 56.000 1.00 88.12 570 THR A O 1
ATOM 4611 N N . ILE A 1 571 ? -11.563 7.084 58.134 1.00 84.81 571 ILE A N 1
ATOM 4612 C CA . ILE A 1 571 ? -12.646 8.015 57.790 1.00 84.81 571 ILE A CA 1
ATOM 4613 C C . ILE A 1 571 ? -12.154 9.225 56.986 1.00 84.81 571 ILE A C 1
ATOM 4615 O O . ILE A 1 571 ? -12.842 9.672 56.072 1.00 84.81 571 ILE A O 1
ATOM 4619 N N . SER A 1 572 ? -10.947 9.722 57.273 1.00 82.69 572 SER A N 1
ATOM 4620 C CA . SER A 1 572 ? -10.348 10.851 56.562 1.00 82.69 572 SER A CA 1
ATOM 4621 C C . SER A 1 572 ? -9.943 10.494 55.131 1.00 82.69 572 SER A C 1
ATOM 4623 O O . SER A 1 572 ? -10.243 11.267 54.219 1.00 82.69 572 SER A O 1
ATOM 4625 N N . THR A 1 573 ? -9.323 9.330 54.906 1.00 86.69 573 THR A N 1
ATOM 4626 C CA . THR A 1 573 ? -8.883 8.913 53.564 1.00 86.69 573 THR A CA 1
ATOM 4627 C C . THR A 1 573 ? -10.070 8.563 52.679 1.00 86.69 573 THR A C 1
ATOM 4629 O O . THR A 1 573 ? -10.153 9.041 51.548 1.00 86.69 573 THR A O 1
ATOM 4632 N N . VAL A 1 574 ? -11.056 7.835 53.211 1.00 86.69 574 VAL A N 1
ATOM 4633 C CA . VAL A 1 574 ? -12.284 7.495 52.479 1.00 86.69 574 VAL A CA 1
ATOM 4634 C C . VAL A 1 574 ? -13.107 8.742 52.159 1.00 86.69 574 VAL A C 1
ATOM 4636 O O . VAL A 1 574 ? -13.609 8.878 51.042 1.00 86.69 574 VAL A O 1
ATOM 4639 N N . LYS A 1 575 ? -13.202 9.700 53.091 1.00 84.00 575 LYS A N 1
ATOM 4640 C CA . LYS A 1 575 ? -13.857 10.989 52.833 1.00 84.00 575 LYS A CA 1
ATOM 4641 C C . LYS A 1 575 ? -13.160 11.765 51.719 1.00 84.00 575 LYS A C 1
ATOM 4643 O O . LYS A 1 575 ? -13.835 12.217 50.798 1.00 84.00 575 LYS A O 1
ATOM 4648 N N . ASN A 1 576 ? -11.836 11.902 51.772 1.00 82.81 576 ASN A N 1
ATOM 4649 C CA . ASN A 1 576 ? -11.083 12.602 50.728 1.00 82.81 576 ASN A CA 1
ATOM 4650 C C . ASN A 1 576 ? -11.218 11.910 49.368 1.00 82.81 576 ASN A C 1
ATOM 4652 O O . ASN A 1 576 ? -11.431 12.590 48.364 1.00 82.81 576 ASN A O 1
ATOM 4656 N N . PHE A 1 577 ? -11.194 10.576 49.340 1.00 87.19 577 PHE A N 1
ATOM 4657 C CA . PHE A 1 577 ? -11.406 9.798 48.124 1.00 87.19 577 PHE A CA 1
ATOM 4658 C C . PHE A 1 577 ? -12.746 10.123 47.460 1.00 87.19 577 PHE A C 1
ATOM 4660 O O . PHE A 1 577 ? -12.756 10.595 46.326 1.00 87.19 577 PHE A O 1
ATOM 4667 N N . PHE A 1 578 ? -13.867 9.965 48.169 1.00 85.75 578 PHE A N 1
ATOM 4668 C CA . PHE A 1 578 ? -15.191 10.230 47.594 1.00 85.75 578 PHE A CA 1
ATOM 4669 C C . PHE A 1 578 ? -15.406 11.699 47.211 1.00 85.75 578 PHE A C 1
ATOM 4671 O O . PHE A 1 578 ? -16.110 11.985 46.249 1.00 85.75 578 PHE A O 1
ATOM 4678 N N . MET A 1 579 ? -14.786 12.633 47.933 1.00 79.62 579 MET A N 1
ATOM 4679 C CA . MET A 1 579 ? -14.931 14.067 47.669 1.00 79.62 579 MET A CA 1
ATOM 4680 C C . MET A 1 579 ? -14.124 14.555 46.463 1.00 79.62 579 MET A C 1
ATOM 4682 O O . MET A 1 579 ? -14.565 15.469 45.772 1.00 79.62 579 MET A O 1
ATOM 4686 N N . GLN A 1 580 ? -12.932 14.002 46.239 1.00 79.25 580 GLN A N 1
ATOM 4687 C CA . GLN A 1 580 ? -11.989 14.502 45.229 1.00 79.25 580 GLN A CA 1
ATOM 4688 C C . GLN A 1 580 ? -11.905 13.603 43.994 1.00 79.25 580 GLN A C 1
ATOM 4690 O O . GLN A 1 580 ? -11.557 14.071 42.912 1.00 79.25 580 GLN A O 1
ATOM 4695 N N . ASN A 1 581 ? -12.225 12.317 44.150 1.00 82.12 581 ASN A N 1
ATOM 4696 C CA . ASN A 1 581 ? -11.928 11.290 43.158 1.00 82.12 581 ASN A CA 1
ATOM 4697 C C . ASN A 1 581 ? -13.173 10.553 42.668 1.00 82.12 581 ASN A C 1
ATOM 4699 O O . ASN A 1 581 ? -13.033 9.660 41.851 1.00 82.12 581 ASN A O 1
ATOM 4703 N N . VAL A 1 582 ? -14.386 10.891 43.115 1.00 82.69 582 VAL A N 1
ATOM 4704 C CA . VAL A 1 582 ? -15.615 10.229 42.648 1.00 82.69 582 VAL A CA 1
ATOM 4705 C C . VAL A 1 582 ? -16.565 11.262 42.055 1.00 82.69 582 VAL A C 1
ATOM 4707 O O . VAL A 1 582 ? -17.033 12.165 42.746 1.00 82.69 582 VAL A O 1
ATOM 4710 N N . CYS A 1 583 ? -16.866 11.116 40.768 1.00 79.75 583 CYS A N 1
ATOM 4711 C CA . CYS A 1 583 ? -17.795 11.965 40.033 1.00 79.75 583 CYS A CA 1
ATOM 4712 C C . CYS A 1 583 ? -19.037 11.166 39.638 1.00 79.75 583 CYS A C 1
ATOM 4714 O O . CYS A 1 583 ? -18.937 10.041 39.150 1.00 79.75 583 CYS A O 1
ATOM 4716 N N . LEU A 1 584 ? -20.211 11.762 39.848 1.00 79.38 584 LEU A N 1
ATOM 4717 C CA . LEU A 1 584 ? -21.503 11.201 39.462 1.00 79.38 584 LEU A CA 1
ATOM 4718 C C . LEU A 1 584 ? -22.019 11.928 38.221 1.00 79.38 584 LEU A C 1
ATOM 4720 O O . LEU A 1 584 ? -22.175 13.152 38.246 1.00 79.38 584 LEU A O 1
ATOM 4724 N N . TYR A 1 585 ? -22.320 11.169 37.171 1.00 74.00 585 TYR A N 1
ATOM 4725 C CA . TYR A 1 585 ? -22.916 11.676 35.937 1.00 74.00 585 TYR A CA 1
ATOM 4726 C C . TYR A 1 585 ? -24.301 11.070 35.748 1.00 74.00 585 TYR A C 1
ATOM 4728 O O . TYR A 1 585 ? -24.420 9.859 35.602 1.00 74.00 585 TYR A O 1
ATOM 4736 N N . SER A 1 586 ? -25.350 11.893 35.776 1.00 74.38 586 SER A N 1
ATOM 4737 C CA . SER A 1 586 ? -26.722 11.418 35.545 1.00 74.38 586 SER A CA 1
ATOM 4738 C C . SER A 1 586 ? -26.953 11.114 34.062 1.00 74.38 586 SER A C 1
ATOM 4740 O O . SER A 1 586 ? -26.617 11.944 33.219 1.00 74.38 586 SER A O 1
ATOM 4742 N N . TYR A 1 587 ? -27.553 9.958 33.751 1.00 57.34 587 TYR A N 1
ATOM 4743 C CA . TYR A 1 587 ? -27.974 9.609 32.386 1.00 57.34 587 TYR A CA 1
ATOM 4744 C C . TYR A 1 587 ? -29.268 10.322 31.951 1.00 57.34 587 TYR A C 1
ATOM 4746 O O . TYR A 1 587 ? -29.492 10.496 30.757 1.00 57.34 587 TYR A O 1
ATOM 4754 N N . GLU A 1 588 ? -30.121 10.736 32.895 1.00 67.69 588 GLU A N 1
ATOM 4755 C CA . GLU A 1 588 ? -31.411 11.384 32.622 1.00 67.69 588 GLU A CA 1
ATOM 4756 C C . GLU A 1 588 ? -31.719 12.430 33.708 1.00 67.69 588 GLU A C 1
ATOM 4758 O O . GLU A 1 588 ? -31.946 12.046 34.852 1.00 67.69 588 GLU A O 1
ATOM 4763 N N . PRO A 1 589 ? -31.820 13.737 33.399 1.00 53.81 589 PRO A N 1
ATOM 4764 C CA . PRO A 1 589 ? -32.089 14.777 34.404 1.00 53.81 589 PRO A CA 1
ATOM 4765 C C . PRO A 1 589 ? -33.458 14.672 35.101 1.00 53.81 589 PRO A C 1
ATOM 4767 O O . PRO A 1 589 ? -33.693 15.364 36.091 1.00 53.81 589 PRO A O 1
ATOM 4770 N N . GLN A 1 590 ? -34.377 13.846 34.587 1.00 54.62 590 GLN A N 1
ATOM 4771 C CA . GLN A 1 590 ? -35.738 13.695 35.118 1.00 54.62 590 GLN A CA 1
ATOM 4772 C C . GLN A 1 590 ? -36.022 12.324 35.756 1.00 54.62 590 GLN A C 1
ATOM 4774 O O . GLN A 1 590 ? -37.123 12.121 36.271 1.00 54.62 590 GLN A O 1
ATOM 4779 N N . ALA A 1 591 ? -35.067 11.387 35.755 1.00 60.34 591 ALA A N 1
ATOM 4780 C CA . ALA A 1 591 ? -35.280 10.068 36.347 1.00 60.34 591 ALA A CA 1
ATOM 4781 C C . ALA A 1 591 ? -35.342 10.137 37.884 1.00 60.34 591 ALA A C 1
ATOM 4783 O O . ALA A 1 591 ? -34.717 10.985 38.524 1.00 60.34 591 ALA A O 1
ATOM 4784 N N . ASN A 1 592 ? -36.077 9.205 38.505 1.00 64.56 592 ASN A N 1
ATOM 4785 C CA . ASN A 1 592 ? -36.046 9.019 39.958 1.00 64.56 592 ASN A CA 1
ATOM 4786 C C . ASN A 1 592 ? -34.686 8.441 40.370 1.00 64.56 592 ASN A C 1
ATOM 4788 O O . ASN A 1 592 ? -34.496 7.233 40.499 1.00 64.56 592 ASN A O 1
ATOM 4792 N N . HIS A 1 593 ? -33.739 9.345 40.569 1.00 71.06 593 HIS A N 1
ATOM 4793 C CA . HIS A 1 593 ? -32.395 9.085 41.044 1.00 71.06 593 HIS A CA 1
ATOM 4794 C C . HIS A 1 593 ? -32.410 8.449 42.434 1.00 71.06 593 HIS A C 1
ATOM 4796 O O . HIS A 1 593 ? -32.882 9.049 43.403 1.00 71.06 593 HIS A O 1
ATOM 4802 N N . ASN A 1 594 ? -31.869 7.236 42.536 1.00 76.75 594 ASN A N 1
ATOM 4803 C CA . ASN A 1 594 ? -31.673 6.558 43.810 1.00 76.75 594 ASN A CA 1
ATOM 4804 C C . ASN A 1 594 ? -30.173 6.409 44.062 1.00 76.75 594 ASN A C 1
ATOM 4806 O O . ASN A 1 594 ? -29.481 5.679 43.357 1.00 76.75 594 ASN A O 1
ATOM 4810 N N . LEU A 1 595 ? -29.677 7.139 45.057 1.00 78.06 595 LEU A N 1
ATOM 4811 C CA . LEU A 1 595 ? -28.296 7.076 45.512 1.00 78.06 595 LEU A CA 1
ATOM 4812 C C . LEU A 1 595 ? -28.303 6.457 46.906 1.00 78.06 595 LEU A C 1
ATOM 4814 O O . LEU A 1 595 ? -28.849 7.040 47.841 1.00 78.06 595 LEU A O 1
ATOM 4818 N N . ILE A 1 596 ? -27.725 5.272 47.046 1.00 81.00 596 ILE A N 1
ATOM 4819 C CA . ILE A 1 596 ? -27.627 4.559 48.318 1.00 81.00 596 ILE A CA 1
ATOM 4820 C C . ILE A 1 596 ? -26.169 4.614 48.753 1.00 81.00 596 ILE A C 1
ATOM 4822 O O . ILE A 1 596 ? -25.300 4.070 48.074 1.00 81.00 596 ILE A O 1
ATOM 4826 N N . VAL A 1 597 ? -25.905 5.250 49.892 1.00 81.19 597 VAL A N 1
ATOM 4827 C CA . VAL A 1 597 ? -24.573 5.263 50.504 1.00 81.19 597 VAL A CA 1
ATOM 4828 C C . VAL A 1 597 ? -24.620 4.383 51.743 1.00 81.19 597 VAL A C 1
ATOM 4830 O O . VAL A 1 597 ? -25.388 4.647 52.665 1.00 81.19 597 VAL A O 1
ATOM 4833 N N . ARG A 1 598 ? -23.822 3.319 51.783 1.00 82.94 598 ARG A N 1
ATOM 4834 C CA . ARG A 1 598 ? -23.718 2.451 52.963 1.00 82.94 598 ARG A CA 1
ATOM 4835 C C . ARG A 1 598 ? -22.353 2.594 53.596 1.00 82.94 598 ARG A C 1
ATOM 4837 O O . ARG A 1 598 ? -21.345 2.381 52.925 1.00 82.94 598 ARG A O 1
ATOM 4844 N N . VAL A 1 599 ? -22.336 2.884 54.891 1.00 82.12 599 VAL A N 1
ATOM 4845 C CA . VAL A 1 599 ? -21.119 2.980 55.697 1.00 82.12 599 VAL A CA 1
ATOM 4846 C C . VAL A 1 599 ? -21.075 1.789 56.648 1.00 82.12 599 VAL A C 1
ATOM 4848 O O . VAL A 1 599 ? -22.010 1.545 57.410 1.00 82.12 599 VAL A O 1
ATOM 4851 N N . SER A 1 600 ? -19.995 1.019 56.586 1.00 83.31 600 SER A N 1
ATOM 4852 C CA . SER A 1 600 ? -19.762 -0.160 57.420 1.00 83.31 600 SER A CA 1
ATOM 4853 C C . SER A 1 600 ? -18.499 0.029 58.253 1.00 83.31 600 SER A C 1
ATOM 4855 O O . SER A 1 600 ? -17.448 0.355 57.706 1.00 83.31 600 SER A O 1
ATOM 4857 N N . LYS A 1 601 ? -18.576 -0.195 59.568 1.00 83.31 601 LYS A N 1
ATOM 4858 C CA . LYS A 1 601 ? -17.394 -0.247 60.446 1.00 83.31 601 LYS A CA 1
ATOM 4859 C C . LYS A 1 601 ? -16.776 -1.639 60.356 1.00 83.31 601 LYS A C 1
ATOM 4861 O O . LYS A 1 601 ? -17.495 -2.621 60.539 1.00 83.31 601 LYS A O 1
ATOM 4866 N N . ILE A 1 602 ? -15.475 -1.727 60.095 1.00 79.88 602 ILE A N 1
ATOM 4867 C CA . ILE A 1 602 ? -14.764 -2.999 59.925 1.00 79.88 602 ILE A CA 1
ATOM 4868 C C . ILE A 1 602 ? -13.840 -3.232 61.111 1.00 79.88 602 ILE A C 1
ATOM 4870 O O . ILE A 1 602 ? -13.144 -2.325 61.566 1.00 79.88 602 ILE A O 1
ATOM 4874 N N . SER A 1 603 ? -13.839 -4.462 61.621 1.00 76.38 603 SER A N 1
ATOM 4875 C CA . SER A 1 603 ? -12.858 -4.887 62.613 1.00 76.38 603 SER A CA 1
ATOM 4876 C C . SER A 1 603 ? -11.479 -5.032 61.956 1.00 76.38 603 SER A C 1
ATOM 4878 O O . SER A 1 603 ? -11.339 -5.859 61.051 1.00 76.38 603 SER A O 1
ATOM 4880 N N . PRO A 1 604 ? -10.445 -4.292 62.399 1.00 70.25 604 PRO A N 1
ATOM 4881 C CA . PRO A 1 604 ? -9.117 -4.363 61.788 1.00 70.25 604 PRO A CA 1
ATOM 4882 C C . PRO A 1 604 ? -8.456 -5.743 61.939 1.00 70.25 604 PRO A C 1
ATOM 4884 O O . PRO A 1 604 ? -7.581 -6.080 61.150 1.00 70.25 604 PRO A O 1
ATOM 4887 N N . THR A 1 605 ? -8.876 -6.554 62.917 1.00 68.94 605 THR A N 1
ATOM 4888 C CA . THR A 1 605 ? -8.296 -7.881 63.187 1.00 68.94 605 THR A CA 1
ATOM 4889 C C . THR A 1 605 ? -8.986 -9.026 62.452 1.00 68.94 605 THR A C 1
ATOM 4891 O O . THR A 1 605 ? -8.346 -10.032 62.173 1.00 68.94 605 THR A O 1
ATOM 4894 N N . THR A 1 606 ? -10.279 -8.903 62.144 1.00 74.44 606 THR A N 1
ATOM 4895 C CA . THR A 1 606 ? -11.083 -10.013 61.583 1.00 74.44 606 THR A CA 1
ATOM 4896 C C . THR A 1 606 ? -11.680 -9.704 60.214 1.00 74.44 606 THR A C 1
ATOM 4898 O O . THR A 1 606 ? -12.204 -10.602 59.563 1.00 74.44 606 THR A O 1
ATOM 4901 N N . GLY A 1 607 ? -11.653 -8.442 59.771 1.00 72.62 607 GLY A N 1
ATOM 4902 C CA . GLY A 1 607 ? -12.311 -8.007 58.537 1.00 72.62 607 GLY A CA 1
ATOM 4903 C C . GLY A 1 607 ? -13.845 -8.067 58.587 1.00 72.62 607 GLY A C 1
ATOM 4904 O O . GLY A 1 607 ? -14.498 -7.746 57.593 1.00 72.62 607 GLY A O 1
ATOM 4905 N N . SER A 1 608 ? -14.444 -8.449 59.723 1.00 77.94 608 SER A N 1
ATOM 4906 C CA . SER A 1 608 ? -15.895 -8.565 59.867 1.00 77.94 608 SER A CA 1
ATOM 4907 C C . SER A 1 608 ? -16.561 -7.193 59.997 1.00 77.94 608 SER A C 1
ATOM 4909 O O . SER A 1 608 ? -16.026 -6.269 60.621 1.00 77.94 608 SER A O 1
ATOM 4911 N N . ILE A 1 609 ? -17.768 -7.067 59.442 1.00 76.12 609 ILE A N 1
ATOM 4912 C CA . ILE A 1 609 ? -18.597 -5.862 59.561 1.00 76.12 609 ILE A CA 1
ATOM 4913 C C . ILE A 1 609 ? -19.161 -5.803 60.986 1.00 76.12 609 ILE A C 1
ATOM 4915 O O . ILE A 1 609 ? -19.975 -6.635 61.370 1.00 76.12 609 ILE A O 1
ATOM 4919 N N . LEU A 1 610 ? -18.727 -4.818 61.771 1.00 70.94 610 LEU A N 1
ATOM 4920 C CA . LEU A 1 610 ? -19.157 -4.617 63.160 1.00 70.94 610 LEU A CA 1
ATOM 4921 C C . LEU A 1 610 ? -20.488 -3.865 63.256 1.00 70.94 610 LEU A C 1
ATOM 4923 O O . LEU A 1 610 ? -21.259 -4.069 64.189 1.00 70.94 610 LEU A O 1
ATOM 4927 N N . LYS A 1 611 ? -20.746 -2.957 62.311 1.00 76.62 611 LYS A N 1
ATOM 4928 C CA . LYS A 1 611 ? -21.967 -2.143 62.261 1.00 76.62 611 LYS A CA 1
ATOM 4929 C C . LYS A 1 611 ? -22.195 -1.652 60.837 1.00 76.62 611 LYS A C 1
ATOM 4931 O O . LYS A 1 611 ? -21.245 -1.193 60.204 1.00 76.62 611 LYS A O 1
ATOM 4936 N N . LYS A 1 612 ? -23.439 -1.724 60.361 1.00 76.00 612 LYS A N 1
ATOM 4937 C CA . LYS A 1 612 ? -23.874 -1.242 59.043 1.00 76.00 612 LYS A CA 1
ATOM 4938 C C . LYS A 1 612 ? -24.850 -0.082 59.223 1.00 76.00 612 LYS A C 1
ATOM 4940 O O . LYS A 1 612 ? -25.774 -0.187 60.027 1.00 76.00 612 LYS A O 1
ATOM 4945 N N . ILE A 1 613 ? -24.629 1.011 58.502 1.00 73.88 613 ILE A N 1
ATOM 4946 C CA . ILE A 1 613 ? -25.502 2.187 58.492 1.00 73.88 613 ILE A CA 1
ATOM 4947 C C . ILE A 1 613 ? -25.813 2.514 57.031 1.00 73.88 613 ILE A C 1
ATOM 4949 O O . ILE A 1 613 ? -24.912 2.843 56.256 1.00 73.88 613 ILE A O 1
ATOM 4953 N N . ASP A 1 614 ? -27.086 2.401 56.659 1.00 71.75 614 ASP A N 1
ATOM 4954 C CA . ASP A 1 614 ? -27.565 2.710 55.314 1.00 71.75 614 ASP A CA 1
ATOM 4955 C C . ASP A 1 614 ? -28.109 4.146 55.299 1.00 71.75 614 ASP A C 1
ATOM 4957 O O . ASP A 1 614 ? -29.097 4.456 55.968 1.00 71.75 614 ASP A O 1
ATOM 4961 N N . PHE A 1 615 ? -27.474 5.025 54.524 1.00 67.50 615 PHE A N 1
ATOM 4962 C CA . PHE A 1 615 ? -27.920 6.396 54.313 1.00 67.50 615 PHE A CA 1
ATOM 4963 C C . PHE A 1 615 ? -28.703 6.490 53.005 1.00 67.50 615 PHE A C 1
ATOM 4965 O O . PHE A 1 615 ? -28.183 6.222 51.918 1.00 67.50 615 PHE A O 1
ATOM 4972 N N . LYS A 1 616 ? -29.961 6.924 53.109 1.00 65.25 616 LYS A N 1
ATOM 4973 C CA . LYS A 1 616 ? -30.715 7.456 51.971 1.00 65.25 616 LYS A CA 1
ATOM 4974 C C . LYS A 1 616 ? -30.656 8.984 52.053 1.00 65.25 616 LYS A C 1
ATOM 4976 O O . LYS A 1 616 ? -31.177 9.531 53.027 1.00 65.25 616 LYS A O 1
ATOM 4981 N N . PRO A 1 617 ? -30.027 9.683 51.090 1.00 58.91 617 PRO A N 1
ATOM 4982 C CA . PRO A 1 617 ? -29.967 11.138 51.105 1.00 58.91 617 PRO A CA 1
ATOM 4983 C C . PRO A 1 617 ? -31.388 11.709 51.125 1.00 58.91 617 PRO A C 1
ATOM 4985 O O . PRO A 1 617 ? -32.295 11.214 50.452 1.00 58.91 617 PRO A O 1
ATOM 4988 N N . SER A 1 618 ? -31.609 12.733 51.949 1.00 49.12 618 SER A N 1
ATOM 4989 C CA . SER A 1 618 ? -32.947 13.291 52.147 1.00 49.12 618 SER A CA 1
ATOM 4990 C C . SER A 1 618 ? -33.487 13.917 50.846 1.00 49.12 618 SER A C 1
ATOM 4992 O O . SER A 1 618 ? -32.737 14.501 50.057 1.00 49.12 618 SER A O 1
ATOM 4994 N N . LYS A 1 619 ? -34.815 13.875 50.639 1.00 52.00 619 LYS A N 1
ATOM 4995 C CA . LYS A 1 619 ? -35.494 14.496 49.478 1.00 52.00 619 LYS A CA 1
ATOM 4996 C C . LYS A 1 619 ? -35.165 15.993 49.300 1.00 52.00 619 LYS A C 1
ATOM 4998 O O . LYS A 1 619 ? -35.362 16.523 48.207 1.00 52.00 619 LYS A O 1
ATOM 5003 N N . SER A 1 620 ? -34.681 16.693 50.334 1.00 45.81 620 SER A N 1
ATOM 5004 C CA . SER A 1 620 ? -34.288 18.108 50.242 1.00 45.81 620 SER A CA 1
ATOM 5005 C C . SER A 1 620 ? -32.938 18.326 49.541 1.00 45.81 620 SER A C 1
ATOM 5007 O O . SER A 1 620 ? -32.776 19.349 48.873 1.00 45.81 620 SER A O 1
ATOM 5009 N N . VAL A 1 621 ? -32.016 17.357 49.606 1.00 51.41 621 VAL A N 1
ATOM 5010 C CA . VAL A 1 621 ? -30.718 17.384 48.902 1.00 51.41 621 VAL A CA 1
ATOM 5011 C C . VAL A 1 621 ? -30.937 17.206 47.397 1.00 51.41 621 VAL A C 1
ATOM 5013 O O . VAL A 1 621 ? -30.466 18.015 46.601 1.00 51.41 621 VAL A O 1
ATOM 5016 N N . LEU A 1 622 ? -31.785 16.244 47.013 1.00 51.00 622 LEU A N 1
ATOM 5017 C CA . LEU A 1 622 ? -32.194 16.020 45.618 1.00 51.00 622 LEU A CA 1
ATOM 5018 C C . LEU A 1 622 ? -32.925 17.241 45.019 1.00 51.00 622 LEU A C 1
ATOM 5020 O O . LEU A 1 622 ? -32.696 17.604 43.868 1.00 51.00 622 LEU A O 1
ATOM 5024 N N . LYS A 1 623 ? -33.745 17.954 45.810 1.00 49.22 623 LYS A N 1
ATOM 5025 C CA . LYS A 1 623 ? -34.396 19.202 45.365 1.00 49.22 623 LYS A CA 1
ATOM 5026 C C . LYS A 1 623 ? -33.424 20.376 45.179 1.00 49.22 623 LYS A C 1
ATOM 5028 O O . LYS A 1 623 ? -33.668 21.198 44.300 1.00 49.22 623 LYS A O 1
ATOM 5033 N N . LYS A 1 624 ? -32.346 20.485 45.969 1.00 48.00 624 LYS A N 1
ATOM 5034 C CA . LYS A 1 624 ? -31.330 21.549 45.802 1.00 48.00 624 LYS A CA 1
ATOM 5035 C C . LYS A 1 624 ? -30.488 21.357 44.537 1.00 48.00 624 LYS A C 1
ATOM 5037 O O . LYS A 1 624 ? -30.151 22.354 43.905 1.00 48.00 624 LYS A O 1
ATOM 5042 N N . ILE A 1 625 ? -30.225 20.109 44.146 1.00 47.66 625 ILE A N 1
ATOM 5043 C CA . ILE A 1 625 ? -29.548 19.765 42.886 1.00 47.66 625 ILE A CA 1
ATOM 5044 C C . ILE A 1 625 ? -30.401 20.200 41.680 1.00 47.66 625 ILE A C 1
ATOM 5046 O O . ILE A 1 625 ? -29.892 20.866 40.785 1.00 47.66 625 ILE A O 1
ATOM 5050 N N . ASN A 1 626 ? -31.720 19.968 41.710 1.00 42.78 626 ASN A N 1
ATOM 5051 C CA . ASN A 1 626 ? -32.614 20.398 40.623 1.00 42.78 626 ASN A CA 1
ATOM 5052 C C . ASN A 1 626 ? -32.867 21.916 40.571 1.00 42.78 626 ASN A C 1
ATOM 5054 O O . ASN A 1 626 ? -33.077 22.464 39.494 1.00 42.78 626 ASN A O 1
ATOM 5058 N N . LYS A 1 627 ? -32.848 22.630 41.707 1.00 41.50 627 LYS A N 1
ATOM 5059 C CA . LYS A 1 627 ? -33.166 24.073 41.733 1.00 41.50 627 LYS A CA 1
ATOM 5060 C C . LYS A 1 627 ? -32.007 24.974 41.292 1.00 41.50 627 LYS A C 1
ATOM 5062 O O . LYS A 1 627 ? -32.266 26.065 40.800 1.00 41.50 627 LYS A O 1
ATOM 5067 N N . LYS A 1 628 ? -30.751 24.539 41.457 1.00 40.22 628 LYS A N 1
ATOM 5068 C CA . LYS A 1 628 ? -29.559 25.314 41.054 1.00 40.22 628 LYS A CA 1
ATOM 5069 C C . LYS A 1 628 ? -29.269 25.238 39.544 1.00 40.22 628 LYS A C 1
ATOM 5071 O O . LYS A 1 628 ? -28.575 26.103 39.028 1.00 40.22 628 LYS A O 1
ATOM 5076 N N . ASN A 1 629 ? -29.851 24.259 38.844 1.00 41.44 629 ASN A N 1
ATOM 5077 C CA . ASN A 1 629 ? -29.605 23.998 37.421 1.00 41.44 629 ASN A CA 1
ATOM 5078 C C . ASN A 1 629 ? -30.627 24.647 36.467 1.00 41.44 629 ASN A C 1
ATOM 5080 O O . ASN A 1 629 ? -30.379 24.695 35.270 1.00 41.44 629 ASN A O 1
ATOM 5084 N N . ASN A 1 630 ? -31.727 25.212 36.981 1.00 35.22 630 ASN A N 1
ATOM 5085 C CA . ASN A 1 630 ? -32.705 25.965 36.178 1.00 35.22 630 ASN A CA 1
ATOM 5086 C C . ASN A 1 630 ? -32.396 27.476 36.086 1.00 35.22 630 ASN A C 1
ATOM 5088 O O . ASN A 1 630 ? -33.242 28.238 35.630 1.00 35.22 630 ASN A O 1
ATOM 5092 N N . GLN A 1 631 ? -31.226 27.930 36.553 1.00 32.72 631 GLN A N 1
ATOM 5093 C CA . GLN A 1 631 ? -30.864 29.357 36.615 1.00 32.72 631 GLN A CA 1
ATOM 5094 C C . GLN A 1 631 ? -29.456 29.673 36.077 1.00 32.72 631 GLN A C 1
ATOM 5096 O O . GLN A 1 631 ? -28.848 30.669 36.459 1.00 32.72 631 GLN A O 1
ATOM 5101 N N . LEU A 1 632 ? -28.932 28.828 35.188 1.00 33.00 632 LEU A N 1
ATOM 5102 C CA . LEU A 1 632 ? -27.704 29.092 34.436 1.00 33.00 632 LEU A CA 1
ATOM 5103 C C . LEU A 1 632 ? -28.072 29.557 33.018 1.00 33.00 632 LEU A C 1
ATOM 5105 O O . LEU A 1 632 ? -28.011 28.786 32.066 1.00 33.00 632 LEU A O 1
ATOM 5109 N N . ASP A 1 633 ? -28.447 30.834 32.898 1.00 33.44 633 ASP A N 1
ATOM 5110 C CA . ASP A 1 633 ? -28.278 31.583 31.647 1.00 33.44 633 ASP A CA 1
ATOM 5111 C C . ASP A 1 633 ? -26.771 31.772 31.440 1.00 33.44 633 ASP A C 1
ATOM 5113 O O . ASP A 1 633 ? -26.156 32.705 31.958 1.00 33.44 633 ASP A O 1
ATOM 5117 N N . VAL A 1 634 ? -26.142 30.830 30.739 1.00 31.23 634 VAL A N 1
ATOM 5118 C CA . VAL A 1 634 ? -24.743 30.955 30.326 1.00 31.23 634 VAL A CA 1
ATOM 5119 C C . VAL A 1 634 ? -24.709 31.602 28.948 1.00 31.23 634 VAL A C 1
ATOM 5121 O O . VAL A 1 634 ? -24.632 30.933 27.922 1.00 31.23 634 VAL A O 1
ATOM 5124 N N . SER A 1 635 ? -24.750 32.929 28.923 1.00 27.50 635 SER A N 1
ATOM 5125 C CA . SER A 1 635 ? -24.279 33.710 27.783 1.00 27.50 635 SER A CA 1
ATOM 5126 C C . SER A 1 635 ? -22.746 33.655 27.749 1.00 27.50 635 SER A C 1
ATOM 5128 O O . SER A 1 635 ? -22.076 34.401 28.466 1.00 27.50 635 SER A O 1
ATOM 5130 N N . TYR A 1 636 ? -22.176 32.760 26.941 1.00 28.05 636 TYR A N 1
ATOM 5131 C CA . TYR A 1 636 ? -20.761 32.817 26.569 1.00 28.05 636 TYR A CA 1
ATOM 5132 C C . TYR A 1 636 ? -20.575 33.914 25.511 1.00 28.05 636 TYR A C 1
ATOM 5134 O O . TYR A 1 636 ? -20.814 33.683 24.333 1.00 28.05 636 TYR A O 1
ATOM 5142 N N . SER A 1 637 ? -20.142 35.108 25.920 1.00 27.59 637 SER A N 1
ATOM 5143 C CA . SER A 1 637 ? -19.512 36.075 25.013 1.00 27.59 637 SER A CA 1
ATOM 5144 C C . SER A 1 637 ? -17.999 36.034 25.238 1.00 27.59 637 SER A C 1
ATOM 5146 O O . SER A 1 637 ? -17.461 36.738 26.094 1.00 27.59 637 SER A O 1
ATOM 5148 N N . GLN A 1 638 ? -17.308 35.170 24.500 1.00 29.81 638 GLN A N 1
ATOM 5149 C CA . GLN A 1 638 ? -15.879 35.322 24.251 1.00 29.81 638 GLN A CA 1
ATOM 5150 C C . GLN A 1 638 ? -15.733 35.696 22.784 1.00 29.81 638 GLN A C 1
ATOM 5152 O O . GLN A 1 638 ? -16.127 34.935 21.910 1.00 29.81 638 GLN A O 1
ATOM 5157 N N . THR A 1 639 ? -15.203 36.889 22.543 1.00 31.53 639 THR A N 1
ATOM 5158 C CA . THR A 1 639 ? -14.832 37.406 21.227 1.00 31.53 639 THR A CA 1
ATOM 5159 C C . THR A 1 639 ? -13.775 36.492 20.606 1.00 31.53 639 THR A C 1
ATOM 5161 O O . THR A 1 639 ? -12.586 36.624 20.900 1.00 31.53 639 THR A O 1
ATOM 5164 N N . PHE A 1 640 ? -14.224 35.536 19.800 1.00 30.50 640 PHE A N 1
ATOM 5165 C CA . PHE A 1 640 ? -13.427 34.856 18.788 1.00 30.50 640 PHE A CA 1
ATOM 5166 C C . PHE A 1 640 ? -13.699 35.548 17.450 1.00 30.50 640 PHE A C 1
ATOM 5168 O O . PHE A 1 640 ? -14.834 35.921 17.182 1.00 30.50 640 PHE A O 1
ATOM 5175 N N . ASP A 1 641 ? -12.654 35.748 16.646 1.00 33.69 641 ASP A N 1
ATOM 5176 C CA . ASP A 1 641 ? -12.736 36.368 15.320 1.00 33.69 641 ASP A CA 1
ATOM 5177 C C . ASP A 1 641 ? -13.880 35.780 14.467 1.00 33.69 641 ASP A C 1
ATOM 5179 O O . ASP A 1 641 ? -13.926 34.572 14.209 1.00 33.69 641 ASP A O 1
ATOM 5183 N N . ASP A 1 642 ? -14.751 36.671 13.980 1.00 36.25 642 ASP A N 1
ATOM 5184 C CA . ASP A 1 642 ? -16.036 36.464 13.282 1.00 36.25 642 ASP A CA 1
ATOM 5185 C C . ASP A 1 642 ? -15.976 35.690 11.940 1.00 36.25 642 ASP A C 1
ATOM 5187 O O . ASP A 1 642 ? -16.891 35.770 11.120 1.00 36.25 642 ASP A O 1
ATOM 5191 N N . THR A 1 643 ? -14.919 34.927 11.650 1.00 40.75 643 THR A N 1
ATOM 5192 C CA . THR A 1 643 ? -14.745 34.285 10.329 1.00 40.75 643 THR A CA 1
ATOM 5193 C C . THR A 1 643 ? -14.975 32.773 10.293 1.00 40.75 643 THR A C 1
ATOM 5195 O O . THR A 1 643 ? -15.096 32.229 9.199 1.00 40.75 643 THR A O 1
ATOM 5198 N N . ASN A 1 644 ? -15.141 32.090 11.436 1.00 39.91 644 ASN A N 1
ATOM 5199 C CA . ASN A 1 644 ? -15.365 30.629 11.481 1.00 39.91 644 ASN A CA 1
ATOM 5200 C C . ASN A 1 644 ? -16.634 30.172 12.234 1.00 39.91 644 ASN A C 1
ATOM 5202 O O . ASN A 1 644 ? -16.869 28.971 12.384 1.00 39.91 644 ASN A O 1
ATOM 5206 N N . GLU A 1 645 ? -17.498 31.091 12.669 1.00 32.00 645 GLU A N 1
ATOM 5207 C CA . GLU A 1 645 ? -18.643 30.769 13.540 1.00 32.00 645 GLU A CA 1
ATOM 5208 C C . GLU A 1 645 ? -19.833 30.082 12.832 1.00 32.00 645 GLU A C 1
ATOM 5210 O O . GLU A 1 645 ? -20.755 29.593 13.483 1.00 32.00 645 GLU A O 1
ATOM 5215 N N . GLN A 1 646 ? -19.813 29.945 11.501 1.00 37.94 646 GLN A N 1
ATOM 5216 C CA . GLN A 1 646 ? -20.914 29.307 10.762 1.00 37.94 646 GLN A CA 1
ATOM 5217 C C . GLN A 1 646 ? -20.832 27.772 10.639 1.00 37.94 646 GLN A C 1
ATOM 5219 O O . GLN A 1 646 ? -21.767 27.174 10.109 1.00 37.94 646 GLN A O 1
ATOM 5224 N N . GLN A 1 647 ? -19.783 27.098 11.134 1.00 40.44 647 GLN A N 1
ATOM 5225 C CA . GLN A 1 647 ? -19.654 25.634 10.970 1.00 40.44 647 GLN A CA 1
ATOM 5226 C C . GLN A 1 647 ? -19.828 24.777 12.236 1.00 40.44 647 GLN A C 1
ATOM 5228 O O . GLN A 1 647 ? -19.945 23.559 12.100 1.00 40.44 647 GLN A O 1
ATOM 5233 N N . ILE A 1 648 ? -19.915 25.351 13.444 1.00 39.25 648 ILE A N 1
ATOM 5234 C CA . ILE A 1 648 ? -19.904 24.552 14.694 1.00 39.25 648 ILE A CA 1
ATOM 5235 C C . ILE A 1 648 ? -21.289 24.417 15.365 1.00 39.25 648 ILE A C 1
ATOM 5237 O O . ILE A 1 648 ? -21.481 23.544 16.206 1.00 39.25 648 ILE A O 1
ATOM 5241 N N . ASN A 1 649 ? -22.320 25.135 14.906 1.00 37.12 649 ASN A N 1
ATOM 5242 C CA . ASN A 1 649 ? -23.708 24.942 15.365 1.00 37.12 649 ASN A CA 1
ATOM 5243 C C . ASN A 1 649 ? -24.475 23.868 14.565 1.00 37.12 649 ASN A C 1
ATOM 5245 O O . ASN A 1 649 ? -25.635 24.058 14.195 1.00 37.12 649 ASN A O 1
ATOM 5249 N N . LYS A 1 650 ? -23.856 22.714 14.285 1.00 48.31 650 LYS A N 1
ATOM 5250 C CA . LYS A 1 650 ? -24.632 21.541 13.855 1.00 48.31 650 LYS A CA 1
ATOM 5251 C C . LYS A 1 650 ? -25.253 20.893 15.089 1.00 48.31 650 LYS A C 1
ATOM 5253 O O . LYS A 1 650 ? -24.562 20.245 15.869 1.00 48.31 650 LYS A O 1
ATOM 5258 N N . ASN A 1 651 ? -26.560 21.086 15.259 1.00 54.00 651 ASN A N 1
ATOM 5259 C CA . ASN A 1 651 ? -27.369 20.390 16.257 1.00 54.00 651 ASN A CA 1
ATOM 5260 C C . ASN A 1 651 ? -27.160 18.874 16.121 1.00 54.00 651 ASN A C 1
ATOM 5262 O O . ASN A 1 651 ? -27.674 18.258 15.190 1.00 54.00 651 ASN A O 1
ATOM 5266 N N . VAL A 1 652 ? -26.407 18.269 17.042 1.00 59.31 652 VAL A N 1
ATOM 5267 C CA . VAL A 1 652 ? -26.252 16.812 17.104 1.00 59.31 652 VAL A CA 1
ATOM 5268 C C . VAL A 1 652 ? -27.608 16.224 17.490 1.00 59.31 652 VAL A C 1
ATOM 5270 O O . VAL A 1 652 ? -28.043 16.339 18.635 1.00 59.31 652 VAL A O 1
ATOM 5273 N N . SER A 1 653 ? -28.309 15.640 16.518 1.00 69.88 653 SER A N 1
ATOM 5274 C CA . SER A 1 653 ? -29.569 14.944 16.772 1.00 69.88 653 SER A CA 1
ATOM 5275 C C . SER A 1 653 ? -29.284 13.549 17.334 1.00 69.88 653 SER A C 1
ATOM 5277 O O . SER A 1 653 ? -28.500 12.783 16.774 1.00 69.88 653 SER A O 1
ATOM 5279 N N . PHE A 1 654 ? -29.908 13.232 18.468 1.00 76.06 654 PHE A N 1
ATOM 5280 C CA . PHE A 1 654 ? -29.880 11.898 19.061 1.00 76.06 654 PHE A CA 1
ATOM 5281 C C . PHE A 1 654 ? -31.139 11.135 18.652 1.00 76.06 654 PHE A C 1
ATOM 5283 O O . PHE A 1 654 ? -32.238 11.687 18.619 1.00 76.06 654 PHE A O 1
ATOM 5290 N N . GLN A 1 655 ? -30.970 9.856 18.358 1.00 81.81 655 GLN A N 1
ATOM 5291 C CA . GLN A 1 655 ? -31.990 8.941 17.874 1.00 81.81 655 GLN A CA 1
ATOM 5292 C C . GLN A 1 655 ? -32.056 7.720 18.788 1.00 81.81 655 GLN A C 1
ATOM 5294 O O . GLN A 1 655 ? -31.086 7.353 19.460 1.00 81.81 655 GLN A O 1
ATOM 5299 N N . SER A 1 656 ? -33.230 7.096 18.830 1.00 84.12 656 SER A N 1
ATOM 5300 C CA . SER A 1 656 ? -33.413 5.795 19.471 1.00 84.12 656 SER A CA 1
ATOM 5301 C C . SER A 1 656 ? -33.663 4.738 18.403 1.00 84.12 656 SER A C 1
ATOM 5303 O O . SER A 1 656 ? -34.452 4.954 17.482 1.00 84.12 656 SER A O 1
ATOM 5305 N N . VAL A 1 657 ? -32.998 3.597 18.531 1.00 87.19 657 VAL A N 1
ATOM 5306 C CA . VAL A 1 657 ? -33.116 2.465 17.610 1.00 87.19 657 VAL A CA 1
ATOM 5307 C C . VAL A 1 657 ? -33.737 1.301 18.365 1.00 87.19 657 VAL A C 1
ATOM 5309 O O . VAL A 1 657 ? -33.223 0.884 19.402 1.00 87.19 657 VAL A O 1
ATOM 5312 N N . LEU A 1 658 ? -34.861 0.795 17.862 1.00 92.19 658 LEU A N 1
ATOM 5313 C CA . LEU A 1 658 ? -35.493 -0.416 18.381 1.00 92.19 658 LEU A CA 1
ATOM 5314 C C . LEU A 1 658 ? -34.953 -1.603 17.588 1.00 92.19 658 LEU A C 1
ATOM 5316 O O . LEU A 1 658 ? -35.272 -1.742 16.412 1.00 92.19 658 LEU A O 1
ATOM 5320 N N . ILE A 1 659 ? -34.127 -2.435 18.209 1.00 91.94 659 ILE A N 1
ATOM 5321 C CA . ILE A 1 659 ? -33.555 -3.620 17.578 1.00 91.94 659 ILE A CA 1
ATOM 5322 C C . ILE A 1 659 ? -34.445 -4.819 17.896 1.00 91.94 659 ILE A C 1
ATOM 5324 O O . ILE A 1 659 ? -34.585 -5.182 19.061 1.00 91.94 659 ILE A O 1
ATOM 5328 N N . THR A 1 660 ? -35.028 -5.436 16.871 1.00 93.19 660 THR A N 1
ATOM 5329 C CA . THR A 1 660 ? -35.872 -6.631 16.995 1.00 93.19 660 THR A CA 1
ATOM 5330 C C . THR A 1 660 ? -35.120 -7.837 16.438 1.00 93.19 660 THR A C 1
ATOM 5332 O O . THR A 1 660 ? -34.767 -7.864 15.261 1.00 93.19 660 THR A O 1
ATOM 5335 N N . VAL A 1 661 ? -34.881 -8.846 17.268 1.00 94.00 661 VAL A N 1
ATOM 5336 C CA . VAL A 1 661 ? -34.157 -10.070 16.915 1.00 94.00 661 VAL A CA 1
ATOM 5337 C C . VAL A 1 661 ? -35.150 -11.174 16.570 1.00 94.00 661 VAL A C 1
ATOM 5339 O O . VAL A 1 661 ? -35.995 -11.555 17.389 1.00 94.00 661 VAL A O 1
ATOM 5342 N N . LYS A 1 662 ? -35.049 -11.696 15.347 1.00 93.75 662 LYS A N 1
ATOM 5343 C CA . LYS A 1 662 ? -35.986 -12.688 14.805 1.00 93.75 662 LYS A CA 1
ATOM 5344 C C . LYS A 1 662 ? -35.270 -13.909 14.266 1.00 93.75 662 LYS A C 1
ATOM 5346 O O . LYS A 1 662 ? -34.159 -13.819 13.755 1.00 93.75 662 LYS A O 1
ATOM 5351 N N . ASP A 1 663 ? -35.940 -15.049 14.328 1.00 92.50 663 ASP A N 1
ATOM 5352 C CA . ASP A 1 663 ? -35.500 -16.257 13.642 1.00 92.50 663 ASP A CA 1
ATOM 5353 C C . ASP A 1 663 ? -35.751 -16.072 12.134 1.00 92.50 663 ASP A C 1
ATOM 5355 O O . ASP A 1 663 ? -36.877 -15.807 11.694 1.00 92.50 663 ASP A O 1
ATOM 5359 N N . ALA A 1 664 ? -34.677 -16.177 11.349 1.00 89.69 664 ALA A N 1
ATOM 5360 C CA . ALA A 1 664 ? -34.690 -15.983 9.901 1.00 89.69 664 ALA A CA 1
ATOM 5361 C C . ALA A 1 664 ? -35.605 -16.982 9.175 1.00 89.69 664 ALA A C 1
ATOM 5363 O O . ALA A 1 664 ? -36.166 -16.693 8.120 1.00 89.69 664 ALA A O 1
ATOM 5364 N N . GLU A 1 665 ? -35.783 -18.171 9.750 1.00 86.75 665 GLU A N 1
ATOM 5365 C CA . GLU A 1 665 ? -36.589 -19.234 9.179 1.00 86.75 665 GLU A CA 1
ATOM 5366 C C . GLU A 1 665 ? -38.080 -19.120 9.520 1.00 86.75 665 GLU A C 1
ATOM 5368 O O . GLU A 1 665 ? -38.908 -19.653 8.785 1.00 86.75 665 GLU A O 1
ATOM 5373 N N . THR A 1 666 ? -38.460 -18.507 10.630 1.00 89.50 666 THR A N 1
ATOM 5374 C CA . THR A 1 666 ? -39.855 -18.527 11.109 1.00 89.50 666 THR A CA 1
ATOM 5375 C C . THR A 1 666 ? -40.493 -17.146 11.185 1.00 89.50 666 THR A C 1
ATOM 5377 O O . THR A 1 666 ? -41.704 -17.062 11.372 1.00 89.50 666 THR A O 1
ATOM 5380 N N . ASN A 1 667 ? -39.713 -16.067 11.050 1.00 88.62 667 ASN A N 1
ATOM 5381 C CA . ASN A 1 667 ? -40.112 -14.682 11.353 1.00 88.62 667 ASN A CA 1
ATOM 5382 C C . ASN A 1 667 ? -40.571 -14.436 12.786 1.00 88.62 667 ASN A C 1
ATOM 5384 O O . ASN A 1 667 ? -41.118 -13.368 13.087 1.00 88.62 667 ASN A O 1
ATOM 5388 N N . GLN A 1 668 ? -40.432 -15.430 13.652 1.00 92.38 668 GLN A N 1
ATOM 5389 C CA . GLN A 1 668 ? -40.869 -15.308 15.022 1.00 92.38 668 GLN A CA 1
ATOM 5390 C C . GLN A 1 668 ? -39.776 -14.609 15.815 1.00 92.38 668 GLN A C 1
ATOM 5392 O O . GLN A 1 668 ? -38.579 -14.833 15.622 1.00 92.38 668 GLN A O 1
ATOM 5397 N N . ASP A 1 669 ? -40.221 -13.729 16.700 1.00 92.88 669 ASP A N 1
ATOM 5398 C CA . ASP A 1 669 ? -39.385 -13.123 17.716 1.00 92.88 669 ASP A CA 1
ATOM 5399 C C . ASP A 1 669 ? -38.699 -14.227 18.525 1.00 92.88 669 ASP A C 1
ATOM 5401 O O . ASP A 1 669 ? -39.356 -15.144 19.026 1.00 92.88 669 ASP A O 1
ATOM 5405 N N . ILE A 1 670 ? -37.378 -14.142 18.665 1.00 91.69 670 ILE A N 1
ATOM 5406 C CA . ILE A 1 670 ? -36.641 -15.113 19.471 1.00 91.69 670 ILE A CA 1
ATOM 5407 C C . ILE A 1 670 ? -36.873 -14.761 20.939 1.00 91.69 670 ILE A C 1
ATOM 5409 O O . ILE A 1 670 ? -36.286 -13.827 21.473 1.00 91.69 670 ILE A O 1
ATOM 5413 N N . GLN A 1 671 ? -37.780 -15.494 21.578 1.00 87.12 671 GLN A N 1
ATOM 5414 C CA . GLN A 1 671 ? -38.115 -15.343 22.993 1.00 87.12 671 GLN A CA 1
ATOM 5415 C C . GLN A 1 671 ? -37.473 -16.459 23.820 1.00 87.12 671 GLN A C 1
ATOM 5417 O O . GLN A 1 671 ? -37.176 -17.539 23.307 1.00 87.12 671 GLN A O 1
ATOM 5422 N N . ASN A 1 672 ? -37.307 -16.222 25.123 1.00 80.56 672 ASN A N 1
ATOM 5423 C CA . ASN A 1 672 ? -36.844 -17.228 26.091 1.00 80.56 672 ASN A CA 1
ATOM 5424 C C . ASN A 1 672 ? -35.413 -17.747 25.855 1.00 80.56 672 ASN A C 1
ATOM 5426 O O . ASN A 1 672 ? -35.043 -18.790 26.389 1.00 80.56 672 ASN A O 1
ATOM 5430 N N . LYS A 1 673 ? -34.596 -17.018 25.089 1.00 81.62 673 LYS A N 1
ATOM 5431 C CA . LYS A 1 673 ? -33.158 -17.270 24.938 1.00 81.62 673 LYS A CA 1
ATOM 5432 C C . LYS A 1 673 ? -32.373 -16.036 25.359 1.00 81.62 673 LYS A C 1
ATOM 5434 O O . LYS A 1 673 ? -32.850 -14.924 25.166 1.00 81.62 673 LYS A O 1
ATOM 5439 N N . LEU A 1 674 ? -31.187 -16.235 25.933 1.00 78.38 674 LEU A N 1
ATOM 5440 C CA . LEU A 1 674 ? -30.275 -15.136 26.229 1.00 78.38 674 LEU A CA 1
ATOM 5441 C C . LEU A 1 674 ? -29.752 -14.573 24.906 1.00 78.38 674 LEU A C 1
ATOM 5443 O O . LEU A 1 674 ? -29.082 -15.277 24.152 1.00 78.38 674 LEU A O 1
ATOM 5447 N N . ILE A 1 675 ? -30.089 -13.321 24.631 1.00 83.56 675 ILE A N 1
ATOM 5448 C CA . ILE A 1 675 ? -29.604 -12.588 23.471 1.00 83.56 675 ILE A CA 1
ATOM 5449 C C . ILE A 1 675 ? -28.534 -11.632 23.964 1.00 83.56 675 ILE A C 1
ATOM 5451 O O . ILE A 1 675 ? -28.832 -10.761 24.779 1.00 83.56 675 ILE A O 1
ATOM 5455 N N . ASN A 1 676 ? -27.310 -11.803 23.472 1.00 79.44 676 ASN A N 1
ATOM 5456 C CA . ASN A 1 676 ? -26.224 -10.857 23.697 1.00 79.44 676 ASN A CA 1
ATOM 5457 C C . ASN A 1 676 ? -26.139 -9.936 22.486 1.00 79.44 676 ASN A C 1
ATOM 5459 O O . ASN A 1 676 ? -25.869 -10.392 21.373 1.00 79.44 676 ASN A O 1
ATOM 5463 N N . LEU A 1 677 ? -26.403 -8.656 22.713 1.00 84.88 677 LEU A N 1
ATOM 5464 C CA . LEU A 1 677 ? -26.395 -7.615 21.703 1.00 84.88 677 LEU A CA 1
ATOM 5465 C C . LEU A 1 677 ? -25.272 -6.630 22.011 1.00 84.88 677 LEU A C 1
ATOM 5467 O O . LEU A 1 677 ? -25.256 -6.031 23.082 1.00 84.88 677 LEU A O 1
ATOM 5471 N N . GLN A 1 678 ? -24.356 -6.437 21.068 1.00 83.31 678 GLN A N 1
ATOM 5472 C CA . GLN A 1 678 ? -23.308 -5.422 21.166 1.00 83.31 678 GLN A CA 1
ATOM 5473 C C . GLN A 1 678 ? -23.469 -4.411 20.031 1.00 83.31 678 GLN A C 1
ATOM 5475 O O . GLN A 1 678 ? -23.532 -4.789 18.862 1.00 83.31 678 GLN A O 1
ATOM 5480 N N . VAL A 1 679 ? -23.514 -3.120 20.356 1.00 81.62 679 VAL A N 1
ATOM 5481 C CA . VAL A 1 679 ? -23.526 -2.038 19.357 1.00 81.62 679 VAL A CA 1
ATOM 5482 C C . VAL A 1 679 ? -22.182 -1.330 19.366 1.00 81.62 679 VAL A C 1
ATOM 5484 O O . VAL A 1 679 ? -21.866 -0.638 20.331 1.00 81.62 679 VAL A O 1
ATOM 5487 N N . HIS A 1 680 ? -21.414 -1.483 18.290 1.00 80.69 680 HIS A N 1
ATOM 5488 C CA . HIS A 1 680 ? -20.073 -0.916 18.136 1.00 80.69 680 HIS A CA 1
ATOM 5489 C C . HIS A 1 680 ? -20.075 0.345 17.278 1.00 80.69 680 HIS A C 1
ATOM 5491 O O . HIS A 1 680 ? -20.824 0.462 16.302 1.00 80.69 680 HIS A O 1
ATOM 5497 N N . PHE A 1 681 ? -19.205 1.287 17.636 1.00 75.25 681 PHE A N 1
ATOM 5498 C CA . PHE A 1 681 ? -19.031 2.547 16.923 1.00 75.25 681 PHE A CA 1
ATOM 5499 C C . PHE A 1 681 ? -17.947 2.451 15.838 1.00 75.25 681 PHE A C 1
ATOM 5501 O O . PHE A 1 681 ? -16.807 2.111 16.141 1.00 75.25 681 PHE A O 1
ATOM 5508 N N . HIS A 1 682 ? -18.287 2.830 14.599 1.00 66.94 682 HIS A N 1
ATOM 5509 C CA . HIS A 1 682 ? -17.337 3.022 13.492 1.00 66.94 682 HIS A CA 1
ATOM 5510 C C . HIS A 1 682 ? -16.515 1.783 13.097 1.00 66.94 682 HIS A C 1
ATOM 5512 O O . HIS A 1 682 ? -15.354 1.892 12.704 1.00 66.94 682 HIS A O 1
ATOM 5518 N N . HIS A 1 683 ? -17.130 0.599 13.176 1.00 62.72 683 HIS A N 1
ATOM 5519 C CA . HIS A 1 683 ? -16.439 -0.652 12.884 1.00 62.72 683 HIS A CA 1
ATOM 5520 C C . HIS A 1 683 ? -16.677 -1.127 11.446 1.00 62.72 683 HIS A C 1
ATOM 5522 O O . HIS A 1 683 ? -17.817 -1.384 11.050 1.00 62.72 683 HIS A O 1
ATOM 5528 N N . GLN A 1 684 ? -15.605 -1.211 10.650 1.00 62.00 684 GLN A N 1
ATOM 5529 C CA . GLN A 1 684 ? -15.667 -1.543 9.217 1.00 62.00 684 GLN A CA 1
ATOM 5530 C C . GLN A 1 684 ? -15.733 -3.045 8.924 1.00 62.00 684 GLN A C 1
ATOM 5532 O O . GLN A 1 684 ? -15.995 -3.413 7.778 1.00 62.00 684 GLN A O 1
ATOM 5537 N N . GLU A 1 685 ? -15.538 -3.904 9.921 1.00 71.06 685 GLU A N 1
ATOM 5538 C CA . GLU A 1 685 ? -15.516 -5.361 9.774 1.00 71.06 685 GLU A CA 1
ATOM 5539 C C . GLU A 1 685 ? -16.380 -6.007 10.857 1.00 71.06 685 GLU A C 1
ATOM 5541 O O . GLU A 1 685 ? -16.476 -5.505 11.972 1.00 71.06 685 GLU A O 1
ATOM 5546 N N . CYS A 1 686 ? -17.024 -7.127 10.547 1.00 69.06 686 CYS A N 1
ATOM 5547 C CA . CYS A 1 686 ? -17.826 -7.872 11.516 1.00 69.06 686 CYS A CA 1
ATOM 5548 C C . CYS A 1 686 ? -16.970 -8.872 12.296 1.00 69.06 686 CYS A C 1
ATOM 5550 O O . CYS A 1 686 ? -17.278 -10.055 12.391 1.00 69.06 686 CYS A O 1
ATOM 5552 N N . ILE A 1 687 ? -15.867 -8.368 12.847 1.00 71.75 687 ILE A N 1
ATOM 5553 C CA . ILE A 1 687 ? -14.930 -9.118 13.681 1.00 71.75 687 ILE A CA 1
ATOM 5554 C C . ILE A 1 687 ? -14.901 -8.435 15.042 1.00 71.75 687 ILE A C 1
ATOM 5556 O O . ILE A 1 687 ? -14.628 -7.240 15.119 1.00 71.75 687 ILE A O 1
ATOM 5560 N N . GLU A 1 688 ? -15.190 -9.164 16.114 1.00 65.75 688 GLU A N 1
ATOM 5561 C CA . GLU A 1 688 ? -15.162 -8.618 17.472 1.00 65.75 688 GLU A CA 1
ATOM 5562 C C . GLU A 1 688 ? -13.741 -8.113 17.798 1.00 65.75 688 GLU A C 1
ATOM 5564 O O . GLU A 1 688 ? -12.785 -8.885 17.853 1.00 65.75 688 GLU A O 1
ATOM 5569 N N . GLN A 1 689 ? -13.574 -6.795 17.950 1.00 65.81 689 GLN A N 1
ATOM 5570 C CA . GLN A 1 689 ? -12.314 -6.192 18.385 1.00 65.81 689 GLN A CA 1
ATOM 5571 C C . GLN A 1 689 ? -12.453 -5.732 19.834 1.00 65.81 689 GLN A C 1
ATOM 5573 O O . GLN A 1 689 ? -13.223 -4.815 20.120 1.00 65.81 689 GLN A O 1
ATOM 5578 N N . ASN A 1 690 ? -11.631 -6.294 20.724 1.00 64.19 690 ASN A N 1
ATOM 5579 C CA . ASN A 1 690 ? -11.684 -6.096 22.182 1.00 64.19 690 ASN A CA 1
ATOM 5580 C C . ASN A 1 690 ? -11.584 -4.632 22.676 1.00 64.19 690 ASN A C 1
ATOM 5582 O O . ASN A 1 690 ? -11.766 -4.379 23.863 1.00 64.19 690 ASN A O 1
ATOM 5586 N N . ASN A 1 691 ? -11.294 -3.661 21.803 1.00 65.69 691 ASN A N 1
ATOM 5587 C CA . ASN A 1 691 ? -10.973 -2.282 22.188 1.00 65.69 691 ASN A CA 1
ATOM 5588 C C . ASN A 1 691 ? -11.966 -1.220 21.687 1.00 65.69 691 ASN A C 1
ATOM 5590 O O . ASN A 1 691 ? -11.769 -0.032 21.962 1.00 65.69 691 ASN A O 1
ATOM 5594 N N . THR A 1 692 ? -13.019 -1.598 20.960 1.00 66.44 692 THR A N 1
ATOM 5595 C CA . THR A 1 692 ? -14.000 -0.628 20.450 1.00 66.44 692 THR A CA 1
ATOM 5596 C C . THR A 1 692 ? -15.089 -0.350 21.496 1.00 66.44 692 THR A C 1
ATOM 5598 O O . THR A 1 692 ? -15.540 -1.265 22.183 1.00 66.44 692 THR A O 1
ATOM 5601 N N . PRO A 1 693 ? -15.486 0.921 21.713 1.00 68.75 693 PRO A N 1
ATOM 5602 C CA . PRO A 1 693 ? -16.551 1.236 22.656 1.00 68.75 693 PRO A CA 1
ATOM 5603 C C . PRO A 1 693 ? -17.866 0.621 22.167 1.00 68.75 693 PRO A C 1
ATOM 5605 O O . PRO A 1 693 ? -18.381 1.010 21.115 1.00 68.75 693 PRO A O 1
ATOM 5608 N N . SER A 1 694 ? -18.400 -0.311 22.954 1.00 77.81 694 SER A N 1
ATOM 5609 C CA . SER A 1 694 ? -19.647 -1.013 22.682 1.00 77.81 694 SER A CA 1
ATOM 5610 C C . SER A 1 694 ? -20.718 -0.693 23.727 1.00 77.81 694 SER A C 1
ATOM 5612 O O . SER A 1 694 ? -20.429 -0.377 24.885 1.00 77.81 694 SER A O 1
ATOM 5614 N N . VAL A 1 695 ? -21.980 -0.752 23.306 1.00 80.06 695 VAL A N 1
ATOM 5615 C CA . VAL A 1 695 ? -23.123 -0.867 24.219 1.00 80.06 695 VAL A CA 1
ATOM 5616 C C . VAL A 1 695 ? -23.528 -2.329 24.240 1.00 80.06 695 VAL A C 1
ATOM 5618 O O . VAL A 1 695 ? -24.016 -2.836 23.232 1.00 80.06 695 VAL A O 1
ATOM 5621 N N . GLU A 1 696 ? -23.309 -2.990 25.371 1.00 83.75 696 GLU A N 1
ATOM 5622 C CA . GLU A 1 696 ? -23.713 -4.378 25.574 1.00 83.75 696 GLU A CA 1
ATOM 5623 C C . GLU A 1 696 ? -25.082 -4.426 26.248 1.00 83.75 696 GLU A C 1
ATOM 5625 O O . GLU A 1 696 ? -25.294 -3.845 27.316 1.00 83.75 696 GLU A O 1
ATOM 5630 N N . LEU A 1 697 ? -26.025 -5.107 25.610 1.00 82.50 697 LEU A N 1
ATOM 5631 C CA . LEU A 1 697 ? -27.350 -5.385 26.136 1.00 82.50 697 LEU A CA 1
ATOM 5632 C C . LEU A 1 697 ? -27.553 -6.896 26.116 1.00 82.50 697 LEU A C 1
ATOM 5634 O O . LEU A 1 697 ? -27.477 -7.522 25.063 1.00 82.50 697 LEU A O 1
ATOM 5638 N N . SER A 1 698 ? -27.850 -7.471 27.277 1.00 81.38 698 SER A N 1
ATOM 5639 C CA . SER A 1 698 ? -28.210 -8.881 27.395 1.00 81.38 698 SER A CA 1
ATOM 5640 C C . SER A 1 698 ? -29.623 -9.002 27.944 1.00 81.38 698 SER A C 1
ATOM 5642 O O . SER A 1 698 ? -29.959 -8.392 28.961 1.00 81.38 698 SER A O 1
ATOM 5644 N N . GLY A 1 699 ? -30.472 -9.775 27.271 1.00 82.50 699 GLY A N 1
ATOM 5645 C CA . GLY A 1 699 ? -31.870 -9.928 27.663 1.00 82.50 699 GLY A CA 1
ATOM 5646 C C . GLY A 1 699 ? -32.526 -11.172 27.081 1.00 82.50 699 GLY A C 1
ATOM 5647 O O . GLY A 1 699 ? -32.035 -11.761 26.126 1.00 82.50 699 GLY A O 1
ATOM 5648 N N . ILE A 1 700 ? -33.647 -11.568 27.685 1.00 83.00 700 ILE A N 1
ATOM 5649 C CA . ILE A 1 700 ? -34.486 -12.699 27.239 1.00 83.00 700 ILE A CA 1
ATOM 5650 C C . ILE A 1 700 ? -35.580 -12.232 26.251 1.00 83.00 700 ILE A C 1
ATOM 5652 O O . ILE A 1 700 ? -36.281 -13.029 25.625 1.00 83.00 700 ILE A O 1
ATOM 5656 N N . GLN A 1 701 ? -35.748 -10.915 26.132 1.00 90.69 701 GLN A N 1
ATOM 5657 C CA . GLN A 1 701 ? -36.696 -10.276 25.227 1.00 90.69 701 GLN A CA 1
ATOM 5658 C C . GLN A 1 701 ? -36.098 -10.194 23.820 1.00 90.69 701 GLN A C 1
ATOM 5660 O O . GLN A 1 701 ? -34.904 -9.964 23.675 1.00 90.69 701 GLN A O 1
ATOM 5665 N N . SER A 1 702 ? -36.935 -10.320 22.790 1.00 89.19 702 SER A N 1
ATOM 5666 C CA . SER A 1 702 ? -36.548 -10.180 21.379 1.00 89.19 702 SER A CA 1
ATOM 5667 C C . SER A 1 702 ? -36.293 -8.732 20.953 1.00 89.19 702 SER A C 1
ATOM 5669 O O . SER A 1 702 ? -35.824 -8.502 19.844 1.00 89.19 702 SER A O 1
ATOM 5671 N N . GLN A 1 703 ? -36.636 -7.748 21.788 1.00 93.19 703 GLN A N 1
ATOM 5672 C CA . GLN A 1 703 ? -36.621 -6.329 21.441 1.00 93.19 703 GLN A CA 1
ATOM 5673 C C . GLN A 1 703 ? -35.721 -5.539 22.390 1.00 93.19 703 GLN A C 1
ATOM 5675 O O . GLN A 1 703 ? -35.880 -5.601 23.608 1.00 93.19 703 GLN A O 1
ATOM 5680 N N . PHE A 1 704 ? -34.814 -4.750 21.820 1.00 91.00 704 PHE A N 1
ATOM 5681 C CA . PHE A 1 704 ? -33.833 -3.943 22.538 1.00 91.00 704 PHE A CA 1
ATOM 5682 C C . PHE A 1 704 ? -33.937 -2.490 22.093 1.00 91.00 704 PHE A C 1
ATOM 5684 O O . PHE A 1 704 ? -33.687 -2.165 20.936 1.00 91.00 704 PHE A O 1
ATOM 5691 N N . LEU A 1 705 ? -34.296 -1.591 23.009 1.00 90.06 705 LEU A N 1
ATOM 5692 C CA . LEU A 1 705 ? -34.319 -0.158 22.725 1.00 90.06 705 LEU A CA 1
ATOM 5693 C C . LEU A 1 705 ? -32.964 0.463 23.070 1.00 90.06 705 LEU A C 1
ATOM 5695 O O . LEU A 1 705 ? -32.655 0.680 24.243 1.00 90.06 705 LEU A O 1
ATOM 5699 N N . VAL A 1 706 ? -32.182 0.799 22.047 1.00 87.06 706 VAL A N 1
ATOM 5700 C CA . VAL A 1 706 ? -30.915 1.522 22.196 1.00 87.06 706 VAL A CA 1
ATOM 5701 C C . VAL A 1 706 ? -31.193 3.013 22.046 1.00 87.06 706 VAL A C 1
ATOM 5703 O O . VAL A 1 706 ? -31.548 3.486 20.967 1.00 87.06 706 VAL A O 1
ATOM 5706 N N . LYS A 1 707 ? -31.080 3.763 23.143 1.00 86.25 707 LYS A N 1
ATOM 5707 C CA . LYS A 1 707 ? -31.310 5.215 23.165 1.00 86.25 707 LYS A CA 1
ATOM 5708 C C . LYS A 1 707 ? -30.002 5.987 22.984 1.00 86.25 707 LYS A C 1
ATOM 5710 O O . LYS A 1 707 ? -28.928 5.468 23.273 1.00 86.25 707 LYS A O 1
ATOM 5715 N N . ASN A 1 708 ? -30.120 7.259 22.603 1.00 81.19 708 ASN A N 1
ATOM 5716 C CA . ASN A 1 708 ? -29.020 8.230 22.547 1.00 81.19 708 ASN A CA 1
ATOM 5717 C C . ASN A 1 708 ? -27.912 7.887 21.534 1.00 81.19 708 ASN A C 1
ATOM 5719 O O . ASN A 1 708 ? -26.744 8.210 21.757 1.00 81.19 708 ASN A O 1
ATOM 5723 N N . LEU A 1 709 ? -28.270 7.271 20.406 1.00 81.12 709 LEU A N 1
ATOM 5724 C CA . LEU A 1 709 ? -27.356 7.109 19.275 1.00 81.12 709 LEU A CA 1
ATOM 5725 C C . LEU A 1 709 ? -27.357 8.398 18.450 1.00 81.12 709 LEU A C 1
ATOM 5727 O O . LEU A 1 709 ? -28.418 8.927 18.142 1.00 81.12 709 LEU A O 1
ATOM 5731 N N . TYR A 1 710 ? -26.193 8.936 18.111 1.00 81.81 710 TYR A N 1
ATOM 5732 C CA . TYR A 1 710 ? -26.101 10.108 17.238 1.00 81.81 710 TYR A CA 1
ATOM 5733 C C . TYR A 1 710 ? -25.999 9.669 15.777 1.00 81.81 710 TYR A C 1
ATOM 5735 O O . TYR A 1 710 ? -25.885 8.486 15.471 1.00 81.81 710 TYR A O 1
ATOM 5743 N N . THR A 1 711 ? -26.054 10.612 14.845 1.00 81.25 711 THR A N 1
ATOM 5744 C CA . THR A 1 711 ? -25.963 10.304 13.415 1.00 81.25 711 THR A CA 1
ATOM 5745 C C . THR A 1 711 ? -24.578 9.773 13.042 1.00 81.25 711 THR A C 1
ATOM 5747 O O . THR A 1 711 ? -23.626 10.546 12.903 1.00 81.25 711 THR A O 1
ATOM 5750 N N . ASN A 1 712 ? -24.457 8.451 12.917 1.00 84.06 712 ASN A N 1
ATOM 5751 C CA . ASN A 1 712 ? -23.249 7.742 12.499 1.00 84.06 712 ASN A CA 1
ATOM 5752 C C . ASN A 1 712 ? -23.577 6.316 12.014 1.00 84.06 712 ASN A C 1
ATOM 5754 O O . ASN A 1 712 ? -24.731 5.886 12.032 1.00 84.06 712 ASN A O 1
ATOM 5758 N N . THR A 1 713 ? -22.550 5.579 11.597 1.00 81.75 713 THR A N 1
ATOM 5759 C CA . THR A 1 713 ? -22.614 4.152 11.289 1.00 81.75 713 THR A CA 1
ATOM 5760 C C . THR A 1 713 ? -22.302 3.327 12.534 1.00 81.75 713 THR A C 1
ATOM 5762 O O . THR A 1 713 ? -21.268 3.517 13.181 1.00 81.75 713 THR A O 1
ATOM 5765 N N . TYR A 1 714 ? -23.186 2.382 12.834 1.00 86.25 714 TYR A N 1
ATOM 5766 C CA . TYR A 1 714 ? -23.062 1.439 13.938 1.00 86.25 714 TYR A CA 1
ATOM 5767 C C . TYR A 1 714 ? -23.109 0.009 13.421 1.00 86.25 714 TYR A C 1
ATOM 5769 O O . TYR A 1 714 ? -23.786 -0.282 12.432 1.00 86.25 714 TYR A O 1
ATOM 5777 N N . THR A 1 715 ? -22.437 -0.882 14.136 1.00 86.94 715 THR A N 1
ATOM 5778 C CA . THR A 1 715 ? -22.433 -2.316 13.848 1.00 86.94 715 THR A CA 1
ATOM 5779 C C . THR A 1 715 ? -23.094 -3.044 15.011 1.00 86.94 715 THR A C 1
ATOM 5781 O O . THR A 1 715 ? -22.637 -2.936 16.147 1.00 86.94 715 THR A O 1
ATOM 5784 N N . ILE A 1 716 ? -24.200 -3.733 14.737 1.00 90.06 716 ILE A N 1
ATOM 5785 C CA . ILE A 1 716 ? -24.962 -4.521 15.707 1.00 90.06 716 ILE A CA 1
ATOM 5786 C C . ILE A 1 716 ? -24.506 -5.972 15.588 1.00 90.06 716 ILE A C 1
ATOM 5788 O O . ILE A 1 716 ? -24.702 -6.582 14.540 1.00 90.06 716 ILE A O 1
ATOM 5792 N N . PHE A 1 717 ? -23.957 -6.526 16.662 1.00 90.50 717 PHE A N 1
ATOM 5793 C CA . PHE A 1 717 ? -23.667 -7.950 16.785 1.00 90.50 717 PHE A CA 1
ATOM 5794 C C . PHE A 1 717 ? -24.722 -8.597 17.662 1.00 90.50 717 PHE A C 1
ATOM 5796 O O . PHE A 1 717 ? -25.034 -8.079 18.736 1.00 90.50 717 PHE A O 1
ATOM 5803 N N . VAL A 1 718 ? -25.261 -9.724 17.211 1.00 93.38 718 VAL A N 1
ATOM 5804 C CA . VAL A 1 718 ? -26.253 -10.493 17.960 1.00 93.38 718 VAL A CA 1
ATOM 5805 C C . VAL A 1 718 ? -25.804 -11.944 18.048 1.00 93.38 718 VAL A C 1
ATOM 5807 O O . VAL A 1 718 ? -25.626 -12.609 17.025 1.00 93.38 718 VAL A O 1
ATOM 5810 N N . LYS A 1 719 ? -25.662 -12.439 19.281 1.00 93.00 719 LYS A N 1
ATOM 5811 C CA . LYS A 1 719 ? -25.377 -13.844 19.589 1.00 93.00 719 LYS A CA 1
ATOM 5812 C C . LYS A 1 719 ? -26.539 -14.464 20.356 1.00 93.00 719 LYS A C 1
ATOM 5814 O O . LYS A 1 719 ? -26.963 -13.928 21.382 1.00 93.00 719 LYS A O 1
ATOM 5819 N N . VAL A 1 720 ? -27.009 -15.617 19.877 1.00 94.88 720 VAL A N 1
ATOM 5820 C CA . VAL A 1 720 ? -28.019 -16.448 20.544 1.00 94.88 720 VAL A CA 1
ATOM 5821 C C . VAL A 1 720 ? -27.667 -17.920 20.372 1.00 94.88 720 VAL A C 1
ATOM 5823 O O . VAL A 1 720 ? -27.412 -18.367 19.258 1.00 94.88 720 VAL A O 1
ATOM 5826 N N . ASP A 1 721 ? -27.727 -18.700 21.450 1.00 92.38 721 ASP A N 1
ATOM 5827 C CA . ASP A 1 721 ? -27.403 -20.128 21.398 1.00 92.38 721 ASP A CA 1
ATOM 5828 C C . ASP A 1 721 ? -28.282 -20.908 20.401 1.00 92.38 721 ASP A C 1
ATOM 5830 O O . ASP A 1 721 ? -29.525 -20.838 20.411 1.00 92.38 721 ASP A O 1
ATOM 5834 N N . GLY A 1 722 ? -27.617 -21.698 19.553 1.00 93.19 722 GLY A N 1
ATOM 5835 C CA . GLY A 1 722 ? -28.218 -22.471 18.460 1.00 93.19 722 GLY A CA 1
ATOM 5836 C C . GLY A 1 722 ? -28.431 -21.687 17.159 1.00 93.19 722 GLY A C 1
ATOM 5837 O O . GLY A 1 722 ? -29.036 -22.228 16.230 1.00 93.19 722 GLY A O 1
ATOM 5838 N N . TYR A 1 723 ? -27.959 -20.441 17.100 1.00 95.56 723 TYR A N 1
ATOM 5839 C CA . TYR A 1 723 ? -27.937 -19.612 15.901 1.00 95.56 723 TYR A CA 1
ATOM 5840 C C . TYR A 1 723 ? -26.514 -19.147 15.580 1.00 95.56 723 TYR A C 1
ATOM 5842 O O . TYR A 1 723 ? -25.709 -18.912 16.483 1.00 95.56 723 TYR A O 1
ATOM 5850 N N . ASN A 1 724 ? -26.244 -18.955 14.291 1.00 93.69 724 ASN A N 1
ATOM 5851 C CA . ASN A 1 724 ? -25.050 -18.268 13.831 1.00 93.69 724 ASN A CA 1
ATOM 5852 C C . ASN A 1 724 ? -25.112 -16.802 14.280 1.00 93.69 724 ASN A C 1
ATOM 5854 O O . ASN A 1 724 ? -26.187 -16.192 14.337 1.00 93.69 724 ASN A O 1
ATOM 5858 N N . TYR A 1 725 ? -23.948 -16.227 14.552 1.00 91.19 725 TYR A N 1
ATOM 5859 C CA . TYR A 1 725 ? -23.777 -14.810 14.814 1.00 91.19 725 TYR A CA 1
ATOM 5860 C C . TYR A 1 725 ? -24.291 -14.007 13.629 1.00 91.19 725 TYR A C 1
ATOM 5862 O O . TYR A 1 725 ? -23.964 -14.281 12.473 1.00 91.19 725 TYR A O 1
ATOM 5870 N N . SER A 1 726 ? -25.078 -12.984 13.926 1.00 90.38 726 SER A N 1
ATOM 5871 C CA . SER A 1 726 ? -25.495 -12.012 12.926 1.00 90.38 726 SER A CA 1
ATOM 5872 C C . SER A 1 726 ? -24.824 -10.685 13.209 1.00 90.38 726 SER A C 1
ATOM 5874 O O . SER A 1 726 ? -24.768 -10.234 14.360 1.00 90.38 726 SER A O 1
ATOM 5876 N N . CYS A 1 727 ? -24.309 -10.079 12.149 1.00 87.88 727 CYS A N 1
ATOM 5877 C CA . CYS A 1 727 ? -23.753 -8.749 12.171 1.00 87.88 727 CYS A CA 1
ATOM 5878 C C . CYS A 1 727 ? -24.561 -7.873 11.221 1.00 87.88 727 CYS A C 1
ATOM 5880 O O . CYS A 1 727 ? -24.753 -8.209 10.058 1.00 87.88 727 CYS A O 1
ATOM 5882 N N . LYS A 1 728 ? -25.059 -6.736 11.707 1.00 86.88 728 LYS A N 1
ATOM 5883 C CA . LYS A 1 728 ? -25.824 -5.798 10.884 1.00 86.88 728 LYS A CA 1
ATOM 5884 C C . LYS A 1 728 ? -25.275 -4.393 11.026 1.00 86.88 728 LYS A C 1
ATOM 5886 O O . LYS A 1 728 ? -25.219 -3.846 12.126 1.00 86.88 728 LYS A O 1
ATOM 5891 N N . ARG A 1 729 ? -24.926 -3.770 9.900 1.00 84.50 729 ARG A N 1
ATOM 5892 C CA . ARG A 1 729 ? -24.541 -2.353 9.865 1.00 84.50 729 ARG A CA 1
ATOM 5893 C C . ARG A 1 729 ? -25.769 -1.481 9.686 1.00 84.50 729 ARG A C 1
ATOM 5895 O O . ARG A 1 729 ? -26.585 -1.716 8.798 1.00 84.50 729 ARG A O 1
ATOM 5902 N N . ILE A 1 730 ? -25.878 -0.452 10.513 1.00 84.12 730 ILE A N 1
ATOM 5903 C CA . ILE A 1 730 ? -26.933 0.552 10.424 1.00 84.12 730 ILE A CA 1
ATOM 5904 C C . ILE A 1 730 ? -26.294 1.929 10.291 1.00 84.12 730 ILE A C 1
ATOM 5906 O O . ILE A 1 730 ? -25.357 2.263 11.011 1.00 84.12 730 ILE A O 1
ATOM 5910 N N . GLN A 1 731 ? -26.792 2.737 9.359 1.00 83.38 731 GLN A N 1
ATOM 5911 C CA . GLN A 1 731 ? -26.377 4.126 9.212 1.00 83.38 731 GLN A CA 1
ATOM 5912 C C . GLN A 1 731 ? -27.513 5.026 9.688 1.00 83.38 731 GLN A C 1
ATOM 5914 O O . GLN A 1 731 ? -28.590 5.053 9.092 1.00 83.38 731 GLN A O 1
ATOM 5919 N N . LEU A 1 732 ? -27.277 5.752 10.778 1.00 82.75 732 LEU A N 1
ATOM 5920 C CA . LEU A 1 732 ? -28.223 6.714 11.325 1.00 82.75 732 LEU A CA 1
ATOM 5921 C C . LEU A 1 732 ? -28.002 8.074 10.662 1.00 82.75 732 LEU A C 1
ATOM 5923 O O . LEU A 1 732 ? -26.944 8.686 10.804 1.00 82.75 732 LEU A O 1
ATOM 5927 N N . THR A 1 733 ? -29.005 8.547 9.926 1.00 79.44 733 THR A N 1
ATOM 5928 C CA . THR A 1 733 ? -29.020 9.876 9.298 1.00 79.44 733 THR A CA 1
ATOM 5929 C C . THR A 1 733 ? -30.046 10.768 9.993 1.00 79.44 733 THR A C 1
ATOM 5931 O O . THR A 1 733 ? -31.024 10.259 10.534 1.00 79.44 733 THR A O 1
ATOM 5934 N N . GLU A 1 734 ? -29.852 12.094 9.978 1.00 74.25 734 GLU A N 1
ATOM 5935 C CA . GLU A 1 734 ? -30.639 13.095 10.740 1.00 74.25 734 GLU A CA 1
ATOM 5936 C C . GLU A 1 734 ? -32.170 13.001 10.564 1.00 74.25 734 GLU A C 1
ATOM 5938 O O . GLU A 1 734 ? -32.928 13.543 11.364 1.00 74.25 734 GLU A O 1
ATOM 5943 N N . HIS A 1 735 ? -32.652 12.306 9.534 1.00 67.75 735 HIS A N 1
ATOM 5944 C CA . HIS A 1 735 ? -34.061 12.267 9.153 1.00 67.75 735 HIS A CA 1
ATOM 5945 C C . HIS A 1 735 ? -34.909 11.166 9.811 1.00 67.75 735 HIS A C 1
ATOM 5947 O O . HIS A 1 735 ? -36.101 11.092 9.513 1.00 67.75 735 HIS A O 1
ATOM 5953 N N . TYR A 1 736 ? -34.370 10.343 10.718 1.00 61.66 736 TYR A N 1
ATOM 5954 C CA . TYR A 1 736 ? -35.126 9.232 11.312 1.00 61.66 736 TYR A CA 1
ATOM 5955 C C . TYR A 1 736 ? -35.283 9.348 12.839 1.00 61.66 736 TYR A C 1
ATOM 5957 O O . TYR A 1 736 ? -34.349 9.119 13.594 1.00 61.66 736 TYR A O 1
ATOM 5965 N N . GLN A 1 737 ? -36.488 9.681 13.322 1.00 55.06 737 GLN A N 1
ATOM 5966 C CA . GLN A 1 737 ? -36.740 9.897 14.760 1.00 55.06 737 GLN A CA 1
ATOM 5967 C C . GLN A 1 737 ? -36.779 8.600 15.589 1.00 55.06 737 GLN A C 1
ATOM 5969 O O . GLN A 1 737 ? -36.402 8.613 16.759 1.00 55.06 737 GLN A O 1
ATOM 5974 N N . THR A 1 738 ? -37.144 7.474 14.977 1.00 59.84 738 THR A N 1
ATOM 5975 C CA . THR A 1 738 ? -36.974 6.122 15.526 1.00 59.84 738 THR A CA 1
ATOM 5976 C C . THR A 1 738 ? -36.862 5.134 14.370 1.00 59.84 738 THR A C 1
ATOM 5978 O O . THR A 1 738 ? -37.753 5.068 13.522 1.00 59.84 738 THR A O 1
ATOM 5981 N N . THR A 1 739 ? -35.770 4.367 14.298 1.00 76.00 739 THR A N 1
ATOM 5982 C CA . THR A 1 739 ? -35.660 3.278 13.314 1.00 76.00 739 THR A CA 1
ATOM 5983 C C . THR A 1 739 ? -35.829 1.941 14.017 1.00 76.00 739 THR A C 1
ATOM 5985 O O . THR A 1 739 ? -35.084 1.609 14.937 1.00 76.00 739 THR A O 1
ATOM 5988 N N . GLU A 1 740 ? -36.850 1.183 13.618 1.00 87.81 740 GLU A N 1
ATOM 5989 C CA . GLU A 1 740 ? -36.900 -0.241 13.930 1.00 87.81 740 GLU A CA 1
ATOM 5990 C C . GLU A 1 740 ? -35.880 -0.949 13.034 1.00 87.81 740 GLU A C 1
ATOM 5992 O O . GLU A 1 740 ? -35.902 -0.800 11.810 1.00 87.81 740 GLU A O 1
ATOM 5997 N N . GLN A 1 741 ? -34.971 -1.695 13.648 1.00 88.56 741 GLN A N 1
ATOM 5998 C CA . GLN A 1 741 ? -33.945 -2.476 12.979 1.00 88.56 741 GLN A CA 1
ATOM 5999 C C . GLN A 1 741 ? -34.172 -3.942 13.300 1.00 88.56 741 GLN A C 1
ATOM 6001 O O . GLN A 1 741 ? -33.980 -4.384 14.426 1.00 88.56 741 GLN A O 1
ATOM 6006 N N . ILE A 1 742 ? -34.586 -4.705 12.296 1.00 89.94 742 ILE A N 1
ATOM 6007 C CA . ILE A 1 742 ? -34.738 -6.149 12.442 1.00 89.94 742 ILE A CA 1
ATOM 6008 C C . ILE A 1 742 ? -33.384 -6.798 12.147 1.00 89.94 742 ILE A C 1
ATOM 6010 O O . ILE A 1 742 ? -32.783 -6.487 11.114 1.00 89.94 742 ILE A O 1
ATOM 6014 N N . VAL A 1 743 ? -32.913 -7.656 13.051 1.00 91.38 743 VAL A N 1
ATOM 6015 C CA . VAL A 1 743 ? -31.734 -8.513 12.867 1.00 91.38 743 VAL A CA 1
ATOM 6016 C C . VAL A 1 743 ? -32.224 -9.952 12.793 1.00 91.38 743 VAL A C 1
ATOM 6018 O O . VAL A 1 743 ? -32.809 -10.457 13.757 1.00 91.38 743 VAL A O 1
ATOM 6021 N N . TYR A 1 744 ? -32.022 -10.601 11.648 1.00 92.31 744 TYR A N 1
ATOM 6022 C CA . TYR A 1 744 ? -32.396 -11.998 11.485 1.00 92.31 744 TYR A CA 1
ATOM 6023 C C . TYR A 1 744 ? -31.233 -12.908 11.893 1.00 92.31 744 TYR A C 1
ATOM 6025 O O . TYR A 1 744 ? -30.070 -12.658 11.576 1.00 92.31 744 TYR A O 1
ATOM 6033 N N . LEU A 1 745 ? -31.559 -13.969 12.628 1.00 93.50 745 LEU A N 1
ATOM 6034 C CA . LEU A 1 745 ? -30.616 -15.001 13.043 1.00 93.50 745 LEU A CA 1
ATOM 6035 C C . LEU A 1 745 ? -30.883 -16.293 12.285 1.00 93.50 745 LEU A C 1
ATOM 6037 O O . LEU A 1 745 ? -32.000 -16.817 12.281 1.00 93.50 745 LEU A O 1
ATOM 6041 N N . ASN A 1 746 ? -29.831 -16.832 11.681 1.00 93.75 746 ASN A N 1
ATOM 6042 C CA . ASN A 1 746 ? -29.861 -18.120 11.003 1.00 93.75 746 ASN A CA 1
ATOM 6043 C C . ASN A 1 746 ? -29.547 -19.221 12.009 1.00 93.75 746 ASN A C 1
ATOM 6045 O O . ASN A 1 746 ? -28.594 -19.089 12.770 1.00 93.75 746 ASN A O 1
ATOM 6049 N N . LYS A 1 747 ? -30.322 -20.310 12.027 1.00 94.50 747 LYS A N 1
ATOM 6050 C CA . LYS A 1 747 ? -29.960 -21.482 12.837 1.00 94.50 747 LYS A CA 1
ATOM 6051 C C . LYS A 1 747 ? -28.601 -22.024 12.404 1.00 94.50 747 LYS A C 1
ATOM 6053 O O . LYS A 1 747 ? -28.252 -21.913 11.226 1.00 94.50 747 LYS A O 1
ATOM 6058 N N . ASN A 1 748 ? -27.883 -22.634 13.346 1.00 94.00 748 ASN A N 1
ATOM 6059 C CA . ASN A 1 748 ? -26.617 -23.298 13.049 1.00 94.00 748 ASN A CA 1
ATOM 6060 C C . ASN A 1 748 ? -26.801 -24.284 11.891 1.00 94.00 748 ASN A C 1
ATOM 6062 O O . ASN A 1 748 ? -27.729 -25.099 11.892 1.00 94.00 748 ASN A O 1
ATOM 6066 N N . LEU A 1 749 ? -25.922 -24.176 10.900 1.00 93.75 749 LEU A N 1
ATOM 6067 C CA . LEU A 1 749 ? -25.975 -24.985 9.688 1.00 93.75 749 LEU A CA 1
ATOM 6068 C C . LEU A 1 749 ? -25.480 -26.410 9.973 1.00 93.75 749 LEU A C 1
ATOM 6070 O O . LEU A 1 749 ? -24.624 -26.620 10.835 1.00 93.75 749 LEU A O 1
ATOM 6074 N N . GLN A 1 750 ? -26.007 -27.404 9.257 1.00 93.44 750 GLN A N 1
ATOM 6075 C CA . GLN A 1 750 ? -25.515 -28.781 9.377 1.00 93.44 750 GLN A CA 1
ATOM 6076 C C . GLN A 1 750 ? -24.187 -28.947 8.630 1.00 93.44 750 GLN A C 1
ATOM 6078 O O . GLN A 1 750 ? -23.891 -28.201 7.705 1.00 93.44 750 GLN A O 1
ATOM 6083 N N . ASN A 1 751 ? -23.378 -29.941 9.008 1.00 87.94 751 ASN A N 1
ATOM 6084 C CA . ASN A 1 751 ? -22.032 -30.147 8.458 1.00 87.94 751 ASN A CA 1
ATOM 6085 C C . ASN A 1 751 ? -22.011 -30.106 6.910 1.00 87.94 751 ASN A C 1
ATOM 6087 O O . ASN A 1 751 ? -22.689 -30.906 6.261 1.00 87.94 751 ASN A O 1
ATOM 6091 N N . LYS A 1 752 ? -21.174 -29.221 6.341 1.00 88.56 752 LYS A N 1
ATOM 6092 C CA . LYS A 1 752 ? -21.004 -28.921 4.897 1.00 88.56 752 LYS A CA 1
ATOM 6093 C C . LYS A 1 752 ? -22.125 -28.131 4.217 1.00 88.56 752 LYS A C 1
ATOM 6095 O O . LYS A 1 752 ? -22.039 -27.921 3.004 1.00 88.56 752 LYS A O 1
ATOM 6100 N N . GLU A 1 753 ? -23.129 -27.685 4.961 1.00 94.06 753 GLU A N 1
ATOM 6101 C CA . GLU A 1 753 ? -24.119 -26.747 4.445 1.00 94.06 753 GLU A CA 1
ATOM 6102 C C . GLU A 1 753 ? -23.543 -25.327 4.386 1.00 94.06 753 GLU A C 1
ATOM 6104 O O . GLU A 1 753 ? -22.722 -24.911 5.211 1.00 94.06 753 GLU A O 1
ATOM 6109 N N . MET A 1 754 ? -24.020 -24.571 3.404 1.00 95.25 754 MET A N 1
ATOM 6110 C CA . MET A 1 754 ? -23.764 -23.145 3.252 1.00 95.25 754 MET A CA 1
ATOM 6111 C C . MET A 1 754 ? -25.096 -22.429 3.056 1.00 95.25 754 MET A C 1
ATOM 6113 O O . MET A 1 754 ? -25.995 -22.938 2.383 1.00 95.25 754 MET A O 1
ATOM 6117 N N . ARG A 1 755 ? -25.235 -21.240 3.635 1.00 95.81 755 ARG A N 1
ATOM 6118 C CA . ARG A 1 755 ? -26.422 -20.401 3.466 1.00 95.81 755 ARG A CA 1
ATOM 6119 C C . ARG A 1 755 ? -26.002 -18.992 3.090 1.00 95.81 755 ARG A C 1
ATOM 6121 O O . ARG A 1 755 ? -25.238 -18.352 3.803 1.00 95.81 755 ARG A O 1
ATOM 6128 N N . VAL A 1 756 ? -26.514 -18.522 1.965 1.00 96.19 756 VAL A N 1
ATOM 6129 C CA . VAL A 1 756 ? -26.331 -17.160 1.468 1.00 96.19 756 VAL A CA 1
ATOM 6130 C C . VAL A 1 756 ? -27.578 -16.376 1.809 1.00 96.19 756 VAL A C 1
ATOM 6132 O O . VAL A 1 756 ? -28.682 -16.867 1.590 1.00 96.19 756 VAL A O 1
ATOM 6135 N N . VAL A 1 757 ? -27.412 -15.187 2.362 1.00 94.94 757 VAL A N 1
ATOM 6136 C CA . VAL A 1 757 ? -28.497 -14.393 2.927 1.00 94.94 757 VAL A CA 1
ATOM 6137 C C . VAL A 1 757 ? -28.428 -12.978 2.374 1.00 94.94 757 VAL A C 1
ATOM 6139 O O . VAL A 1 757 ? -27.351 -12.397 2.269 1.00 94.94 757 VAL A O 1
ATOM 6142 N N . LEU A 1 758 ? -29.588 -12.432 2.022 1.00 94.00 758 LEU A N 1
ATOM 6143 C CA . LEU A 1 758 ? -29.792 -11.037 1.663 1.00 94.00 758 LEU A CA 1
ATOM 6144 C C . LEU A 1 758 ? -30.886 -10.451 2.555 1.00 94.00 758 LEU A C 1
ATOM 6146 O O . LEU A 1 758 ? -32.026 -10.913 2.524 1.00 94.00 758 LEU A O 1
ATOM 6150 N N . GLU A 1 759 ? -30.555 -9.398 3.292 1.00 91.75 759 GLU A N 1
ATOM 6151 C CA . GLU A 1 759 ? -31.472 -8.689 4.188 1.00 91.75 759 GLU A CA 1
ATOM 6152 C C . GLU A 1 759 ? -31.503 -7.205 3.839 1.00 91.75 759 GLU A C 1
ATOM 6154 O O . GLU A 1 759 ? -30.475 -6.632 3.495 1.00 91.75 759 GLU A O 1
ATOM 6159 N N . TRP A 1 760 ? -32.661 -6.553 3.930 1.00 90.94 760 TRP A N 1
ATOM 6160 C CA . TRP A 1 760 ? -32.758 -5.100 3.764 1.00 90.94 760 TRP A CA 1
ATOM 6161 C C . TRP A 1 760 ? -33.883 -4.499 4.610 1.00 90.94 760 TRP A C 1
ATOM 6163 O O . TRP A 1 760 ? -34.684 -5.196 5.234 1.00 90.94 760 TRP A O 1
ATOM 6173 N N . ASN A 1 761 ? -33.923 -3.172 4.700 1.00 84.81 761 ASN A N 1
ATOM 6174 C CA . ASN A 1 761 ? -34.860 -2.467 5.566 1.00 84.81 761 ASN A CA 1
ATOM 6175 C C . ASN A 1 761 ? -36.250 -2.338 4.927 1.00 84.81 761 ASN A C 1
ATOM 6177 O O . ASN A 1 761 ? -36.391 -1.996 3.751 1.00 84.81 761 ASN A O 1
ATOM 6181 N N . LYS A 1 762 ? -37.284 -2.500 5.765 1.00 76.38 762 LYS A N 1
ATOM 6182 C CA . LYS A 1 762 ? -38.712 -2.462 5.401 1.00 76.38 762 LYS A CA 1
ATOM 6183 C C . LYS A 1 762 ? -39.163 -1.180 4.691 1.00 76.38 762 LYS A C 1
ATOM 6185 O O . LYS A 1 762 ? -40.107 -1.203 3.907 1.00 76.38 762 LYS A O 1
ATOM 6190 N N . ASN A 1 763 ? -38.488 -0.065 4.952 1.00 64.56 763 ASN A N 1
ATOM 6191 C CA . ASN A 1 763 ? -38.917 1.262 4.509 1.00 64.56 763 ASN A CA 1
ATOM 6192 C C . ASN A 1 763 ? -38.458 1.640 3.091 1.00 64.56 763 ASN A C 1
ATOM 6194 O O . ASN A 1 763 ? -38.587 2.803 2.717 1.00 64.56 763 ASN A O 1
ATOM 6198 N N . ASN A 1 764 ? -37.936 0.698 2.296 1.00 63.72 764 ASN A N 1
ATOM 6199 C CA . ASN A 1 764 ? -37.297 1.028 1.024 1.00 63.72 764 ASN A CA 1
ATOM 6200 C C . ASN A 1 764 ? -38.021 0.490 -0.208 1.00 63.72 764 ASN A C 1
ATOM 6202 O O . ASN A 1 764 ? -38.490 -0.643 -0.249 1.00 63.72 764 ASN A O 1
ATOM 6206 N N . PHE A 1 765 ? -38.032 1.323 -1.251 1.00 66.81 765 PHE A N 1
ATOM 6207 C CA . PHE A 1 765 ? -38.539 1.032 -2.597 1.00 66.81 765 PHE A CA 1
ATOM 6208 C C . PHE A 1 765 ? -37.701 -0.011 -3.361 1.00 66.81 765 PHE A C 1
ATOM 6210 O O . PHE A 1 765 ? -38.022 -0.349 -4.500 1.00 66.81 765 PHE A O 1
ATOM 6217 N N . ALA A 1 766 ? -36.616 -0.504 -2.762 1.00 74.44 766 ALA A N 1
ATOM 6218 C CA . ALA A 1 766 ? -35.723 -1.466 -3.380 1.00 74.44 766 ALA A CA 1
ATOM 6219 C C . ALA A 1 766 ? -36.366 -2.865 -3.383 1.00 74.44 766 ALA A C 1
ATOM 6221 O O . ALA A 1 766 ? -36.466 -3.526 -2.349 1.00 74.44 766 ALA A O 1
ATOM 6222 N N . GLN A 1 767 ? -36.816 -3.309 -4.557 1.00 86.19 767 GLN A N 1
ATOM 6223 C CA . GLN A 1 767 ? -37.112 -4.715 -4.820 1.00 86.19 767 GLN A CA 1
ATOM 6224 C C . GLN A 1 767 ? -35.810 -5.391 -5.245 1.00 86.19 767 GLN A C 1
ATOM 6226 O O . GLN A 1 767 ? -35.329 -5.159 -6.356 1.00 86.19 767 GLN A O 1
ATOM 6231 N N . LEU A 1 768 ? -35.227 -6.167 -4.334 1.00 90.69 768 LEU A N 1
ATOM 6232 C CA . LEU A 1 768 ? -33.962 -6.862 -4.537 1.00 90.69 768 LEU A CA 1
ATOM 6233 C C . LEU A 1 768 ? -34.213 -8.364 -4.634 1.00 90.69 768 LEU A C 1
ATOM 6235 O O . LEU A 1 768 ? -34.943 -8.923 -3.817 1.00 90.69 768 LEU A O 1
ATOM 6239 N N . ASP A 1 769 ? -33.570 -9.000 -5.606 1.00 92.50 769 ASP A N 1
ATOM 6240 C CA . ASP A 1 769 ? -33.570 -10.448 -5.772 1.00 92.50 769 ASP A CA 1
ATOM 6241 C C . ASP A 1 769 ? -32.154 -10.979 -5.590 1.00 92.50 769 ASP A C 1
ATOM 6243 O O . ASP A 1 769 ? -31.233 -10.552 -6.285 1.00 92.50 769 ASP A O 1
ATOM 6247 N N . LEU A 1 770 ? -31.992 -11.934 -4.681 1.00 95.50 770 LEU A N 1
ATOM 6248 C CA . LEU A 1 770 ? -30.782 -12.719 -4.512 1.00 95.50 770 LEU A CA 1
ATOM 6249 C C . LEU A 1 770 ? -30.777 -13.866 -5.528 1.00 95.50 770 LEU A C 1
ATOM 6251 O O . LEU A 1 770 ? -31.719 -14.663 -5.582 1.00 95.50 770 LEU A O 1
ATOM 6255 N N . LEU A 1 771 ? -29.701 -13.965 -6.306 1.00 96.25 771 LEU A N 1
ATOM 6256 C CA . LEU A 1 771 ? -29.482 -15.049 -7.255 1.00 96.25 771 LEU A CA 1
ATOM 6257 C C . LEU A 1 771 ? -28.088 -15.652 -7.080 1.00 96.25 771 LEU A C 1
ATOM 6259 O O . LEU A 1 771 ? -27.121 -14.971 -6.727 1.00 96.25 771 LEU A O 1
ATOM 6263 N N . VAL A 1 772 ? -27.990 -16.941 -7.387 1.00 96.56 772 VAL A N 1
ATOM 6264 C CA . VAL A 1 772 ? -26.720 -17.633 -7.587 1.00 96.56 772 VAL A CA 1
ATOM 6265 C C . VAL A 1 772 ? -26.721 -18.316 -8.941 1.00 96.56 772 VAL A C 1
ATOM 6267 O O . VAL A 1 772 ? -27.680 -18.999 -9.302 1.00 96.56 772 VAL A O 1
ATOM 6270 N N . THR A 1 773 ? -25.631 -18.149 -9.677 1.00 95.06 773 THR A N 1
ATOM 6271 C CA . THR A 1 773 ? -25.342 -18.923 -10.882 1.00 95.06 773 THR A CA 1
ATOM 6272 C C . THR A 1 773 ? -24.205 -19.889 -10.573 1.00 95.06 773 THR A C 1
ATOM 6274 O O . THR A 1 773 ? -23.209 -19.497 -9.962 1.00 95.06 773 THR A O 1
ATOM 6277 N N . LEU A 1 774 ? -24.331 -21.133 -11.027 1.00 93.00 774 LEU A N 1
ATOM 6278 C CA . LEU A 1 774 ? -23.255 -22.120 -11.037 1.00 93.00 774 LEU A CA 1
ATOM 6279 C C . LEU A 1 774 ? -23.110 -22.717 -12.439 1.00 93.00 774 LEU A C 1
ATOM 6281 O O . LEU A 1 774 ? -24.116 -22.971 -13.103 1.00 93.00 774 LEU A O 1
ATOM 6285 N N . SER A 1 775 ? -21.883 -23.002 -12.866 1.00 84.56 775 SER A N 1
ATOM 6286 C CA . SER A 1 775 ? -21.635 -23.716 -14.121 1.00 84.56 775 SER A CA 1
ATOM 6287 C C . SER A 1 775 ? -21.359 -25.180 -13.830 1.00 84.56 775 SER A C 1
ATOM 6289 O O . SER A 1 775 ? -20.524 -25.505 -12.985 1.00 84.56 775 SER A O 1
ATOM 6291 N N . THR A 1 776 ? -22.057 -26.066 -14.538 1.00 77.62 776 THR A N 1
ATOM 6292 C CA . THR A 1 776 ? -21.724 -27.494 -14.564 1.00 77.62 776 THR A CA 1
ATOM 6293 C C . THR A 1 776 ? -21.212 -27.887 -15.929 1.00 77.62 776 THR A C 1
ATOM 6295 O O . THR A 1 776 ? -21.872 -27.608 -16.928 1.00 77.62 776 THR A O 1
ATOM 6298 N N . ASP A 1 777 ? -20.027 -28.507 -15.950 1.00 67.88 777 ASP A N 1
ATOM 6299 C CA . ASP A 1 777 ? -19.379 -29.120 -17.112 1.00 67.88 777 ASP A CA 1
ATOM 6300 C C . ASP A 1 777 ? -19.746 -28.451 -18.453 1.00 67.88 777 ASP A C 1
ATOM 6302 O O . ASP A 1 777 ? -20.452 -28.999 -19.301 1.00 67.88 777 ASP A O 1
ATOM 6306 N N . LYS A 1 778 ? -19.253 -27.214 -18.614 1.00 61.00 778 LYS A N 1
ATOM 6307 C CA . LYS A 1 778 ? -19.127 -26.416 -19.852 1.00 61.00 778 LYS A CA 1
ATOM 6308 C C . LYS A 1 778 ? -20.374 -26.206 -20.729 1.00 61.00 778 LYS A C 1
ATOM 6310 O O . LYS A 1 778 ? -20.221 -25.661 -21.819 1.00 61.00 778 LYS A O 1
ATOM 6315 N N . SER A 1 779 ? -21.583 -26.611 -20.334 1.00 60.97 779 SER A N 1
ATOM 6316 C CA . SER A 1 779 ? -22.752 -26.458 -21.227 1.00 60.97 779 SER A CA 1
ATOM 6317 C C . SER A 1 779 ? -24.089 -26.130 -20.570 1.00 60.97 779 SER A C 1
ATOM 6319 O O . SER A 1 779 ? -24.997 -25.697 -21.279 1.00 60.97 779 SER A O 1
ATOM 6321 N N . THR A 1 780 ? -24.231 -26.267 -19.250 1.00 76.31 780 THR A N 1
ATOM 6322 C CA . THR A 1 780 ? -25.463 -25.866 -18.558 1.00 76.31 780 THR A CA 1
ATOM 6323 C C . THR A 1 780 ? -25.142 -25.059 -17.313 1.00 76.31 780 THR A C 1
ATOM 6325 O O . THR A 1 780 ? -24.749 -25.613 -16.280 1.00 76.31 780 THR A O 1
ATOM 6328 N N . ASP A 1 781 ? -25.344 -23.748 -17.419 1.00 81.56 781 ASP A N 1
ATOM 6329 C CA . ASP A 1 781 ? -25.386 -22.879 -16.255 1.00 81.56 781 ASP A CA 1
ATOM 6330 C C . ASP A 1 781 ? -26.732 -23.055 -15.552 1.00 81.56 781 ASP A C 1
ATOM 6332 O O . ASP A 1 781 ? -27.802 -23.053 -16.166 1.00 81.56 781 ASP A O 1
ATOM 6336 N N . CYS A 1 782 ? -26.666 -23.246 -14.246 1.00 89.94 782 CYS A N 1
ATOM 6337 C CA . CYS A 1 782 ? -27.811 -23.466 -13.393 1.00 89.94 782 CYS A CA 1
ATOM 6338 C C . CYS A 1 782 ? -27.955 -22.257 -12.466 1.00 89.94 782 CYS A C 1
ATOM 6340 O O . CYS A 1 782 ? -26.997 -21.822 -11.828 1.00 89.94 782 CYS A O 1
ATOM 6342 N N . ILE A 1 783 ? -29.156 -21.682 -12.436 1.00 93.31 783 ILE A N 1
ATOM 6343 C CA . ILE A 1 783 ? -29.454 -20.461 -11.686 1.00 93.31 783 ILE A CA 1
ATOM 6344 C C . ILE A 1 783 ? -30.444 -20.818 -10.591 1.00 93.31 783 ILE A C 1
ATOM 6346 O O . ILE A 1 783 ? -31.484 -21.397 -10.894 1.00 93.31 783 ILE A O 1
ATOM 6350 N N . ALA A 1 784 ? -30.144 -20.459 -9.348 1.00 94.50 784 ALA A N 1
ATOM 6351 C CA . ALA A 1 784 ? -31.078 -20.530 -8.232 1.00 94.50 784 ALA A CA 1
ATOM 6352 C C . ALA A 1 784 ? -31.421 -19.117 -7.751 1.00 94.50 784 ALA A C 1
ATOM 6354 O O . ALA A 1 784 ? -30.550 -18.257 -7.632 1.00 94.50 784 ALA A O 1
ATOM 6355 N N . GLY A 1 785 ? -32.697 -18.878 -7.476 1.00 93.62 785 GLY A N 1
ATOM 6356 C CA . GLY A 1 785 ? -33.214 -17.591 -7.021 1.00 93.62 785 GLY A CA 1
ATOM 6357 C C . GLY A 1 785 ? -34.736 -17.581 -7.063 1.00 93.62 785 GLY A C 1
ATOM 6358 O O . GLY A 1 785 ? -35.369 -18.624 -7.208 1.00 93.62 785 GLY A O 1
ATOM 6359 N N . TYR A 1 786 ? -35.333 -16.393 -7.014 1.00 89.19 786 TYR A N 1
ATOM 6360 C CA . TYR A 1 786 ? -36.791 -16.233 -7.011 1.00 89.19 786 TYR A CA 1
ATOM 6361 C C . TYR A 1 786 ? -37.518 -16.986 -8.140 1.00 89.19 786 TYR A C 1
ATOM 6363 O O . TYR A 1 786 ? -38.573 -17.575 -7.922 1.00 89.19 786 TYR A O 1
ATOM 6371 N N . PHE A 1 787 ? -36.965 -16.954 -9.356 1.00 84.94 787 PHE A N 1
ATOM 6372 C CA . PHE A 1 787 ? -37.586 -17.563 -10.538 1.00 84.94 787 PHE A CA 1
ATOM 6373 C C . PHE A 1 787 ? -37.287 -19.054 -10.694 1.00 84.94 787 PHE A C 1
ATOM 6375 O O . PHE A 1 787 ? -37.986 -19.736 -11.440 1.00 84.94 787 PHE A O 1
ATOM 6382 N N . ASN A 1 788 ? -36.252 -19.554 -10.023 1.00 89.94 788 ASN A N 1
ATOM 6383 C CA . ASN A 1 788 ? -35.886 -20.957 -10.063 1.00 89.94 788 ASN A CA 1
ATOM 6384 C C . ASN A 1 788 ? -35.488 -21.405 -8.661 1.00 89.94 788 ASN A C 1
ATOM 6386 O O . ASN A 1 788 ? -34.355 -21.198 -8.221 1.00 89.94 788 ASN A O 1
ATOM 6390 N N . GLU A 1 789 ? -36.457 -21.973 -7.947 1.00 92.00 789 GLU A N 1
ATOM 6391 C CA . GLU A 1 789 ? -36.310 -22.234 -6.520 1.00 92.00 789 GLU A CA 1
ATOM 6392 C C . GLU A 1 789 ? -35.317 -23.356 -6.218 1.00 92.00 789 GLU A C 1
ATOM 6394 O O . GLU A 1 789 ? -34.821 -23.447 -5.099 1.00 92.00 789 GLU A O 1
ATOM 6399 N N . ASN A 1 790 ? -35.003 -24.213 -7.192 1.00 91.75 790 ASN A N 1
ATOM 6400 C CA . ASN A 1 790 ? -34.062 -25.302 -7.004 1.00 91.75 790 ASN A CA 1
ATOM 6401 C C . ASN A 1 790 ? -33.114 -25.483 -8.194 1.00 91.75 790 ASN A C 1
ATOM 6403 O O . ASN A 1 790 ? -33.461 -25.364 -9.365 1.00 91.75 790 ASN A O 1
ATOM 6407 N N . CYS A 1 791 ? -31.860 -25.777 -7.876 1.00 90.38 791 CYS A N 1
ATOM 6408 C CA . CYS A 1 791 ? -30.801 -25.919 -8.860 1.00 90.38 791 CYS A CA 1
ATOM 6409 C C . CYS A 1 791 ? -29.674 -26.762 -8.257 1.00 90.38 791 CYS A C 1
ATOM 6411 O O . CYS A 1 791 ? -28.918 -26.282 -7.428 1.00 90.38 791 CYS A O 1
ATOM 6413 N N . GLN A 1 792 ? -29.574 -28.044 -8.623 1.00 85.62 792 GLN A N 1
ATOM 6414 C CA . GLN A 1 792 ? -28.476 -28.934 -8.202 1.00 85.62 792 GLN A CA 1
ATOM 6415 C C . GLN A 1 792 ? -28.109 -28.876 -6.701 1.00 85.62 792 GLN A C 1
ATOM 6417 O O . GLN A 1 792 ? -26.943 -28.732 -6.337 1.00 85.62 792 GLN A O 1
ATOM 6422 N N . LYS A 1 793 ? -29.103 -29.042 -5.816 1.00 91.44 793 LYS A N 1
ATOM 6423 C CA . LYS A 1 793 ? -28.954 -28.956 -4.342 1.00 91.44 793 LYS A CA 1
ATOM 6424 C C . LYS A 1 793 ? -28.686 -27.551 -3.796 1.00 91.44 793 LYS A C 1
ATOM 6426 O O . LYS A 1 793 ? -28.333 -27.396 -2.626 1.00 91.44 793 LYS A O 1
ATOM 6431 N N . ILE A 1 794 ? -28.864 -26.545 -4.638 1.00 93.88 794 ILE A N 1
ATOM 6432 C CA . ILE A 1 794 ? -29.106 -25.175 -4.230 1.00 93.88 794 ILE A CA 1
ATOM 6433 C C . ILE A 1 794 ? -30.615 -24.970 -4.167 1.00 93.88 794 ILE A C 1
ATOM 6435 O O . ILE A 1 794 ? -31.319 -25.291 -5.126 1.00 93.88 794 ILE A O 1
ATOM 6439 N N . TYR A 1 795 ? -31.099 -24.428 -3.058 1.00 94.94 795 TYR A N 1
ATOM 6440 C CA . TYR A 1 795 ? -32.508 -24.154 -2.816 1.00 94.94 795 TYR A CA 1
ATOM 6441 C C . TYR A 1 795 ? -32.669 -22.695 -2.419 1.00 94.94 795 TYR A C 1
ATOM 6443 O O . TYR A 1 795 ? -32.085 -22.242 -1.437 1.00 94.94 795 TYR A O 1
ATOM 6451 N N . TYR A 1 796 ? -33.466 -21.956 -3.174 1.00 94.31 796 TYR A N 1
ATOM 6452 C CA . TYR A 1 796 ? -33.949 -20.651 -2.760 1.00 94.31 796 TYR A CA 1
ATOM 6453 C C . TYR A 1 796 ? -35.050 -20.856 -1.718 1.00 94.31 796 TYR A C 1
ATOM 6455 O O . TYR A 1 796 ? -36.103 -21.432 -1.992 1.00 94.31 796 TYR A O 1
ATOM 6463 N N . GLU A 1 797 ? -34.805 -20.404 -0.497 1.00 89.94 797 GLU A N 1
ATOM 6464 C CA . GLU A 1 797 ? -35.739 -20.547 0.612 1.00 89.94 797 GLU A CA 1
ATOM 6465 C C . GLU A 1 797 ? -36.668 -19.328 0.632 1.00 89.94 797 GLU A C 1
ATOM 6467 O O . GLU A 1 797 ? -36.481 -18.372 1.388 1.00 89.94 797 GLU A O 1
ATOM 6472 N N . ARG A 1 798 ? -37.706 -19.347 -0.212 1.00 73.75 798 ARG A N 1
ATOM 6473 C CA . ARG A 1 798 ? -38.716 -18.288 -0.190 1.00 73.75 798 ARG A CA 1
ATOM 6474 C C . ARG A 1 798 ? -39.682 -18.492 0.964 1.00 73.75 798 ARG A C 1
ATOM 6476 O O . ARG A 1 798 ? -40.490 -19.419 0.963 1.00 73.75 798 ARG A O 1
ATOM 6483 N N . LYS A 1 799 ? -39.695 -17.559 1.909 1.00 70.12 799 LYS A N 1
ATOM 6484 C CA . LYS A 1 799 ? -40.731 -17.517 2.945 1.00 70.12 799 LYS A CA 1
ATOM 6485 C C . LYS A 1 799 ? -41.651 -16.345 2.665 1.00 70.12 799 LYS A C 1
ATOM 6487 O O . LYS A 1 799 ? -41.269 -15.189 2.805 1.00 70.12 799 LYS A O 1
ATOM 6492 N N . SER A 1 800 ? -42.878 -16.655 2.242 1.00 58.28 800 SER A N 1
ATOM 6493 C CA . SER A 1 800 ? -43.909 -15.700 1.795 1.00 58.28 800 SER A CA 1
ATOM 6494 C C . SER A 1 800 ? -44.213 -14.567 2.786 1.00 58.28 800 SER A C 1
ATOM 6496 O O . SER A 1 800 ? -44.808 -13.564 2.404 1.00 58.28 800 SER A O 1
ATOM 6498 N N . GLN A 1 801 ? -43.783 -14.703 4.041 1.00 68.44 801 GLN A N 1
ATOM 6499 C CA . GLN A 1 801 ? -43.964 -13.725 5.110 1.00 68.44 801 GLN A CA 1
ATOM 6500 C C . GLN A 1 801 ? -42.846 -12.664 5.197 1.00 68.44 801 GLN A C 1
ATOM 6502 O O . GLN A 1 801 ? -42.957 -11.754 6.019 1.00 68.44 801 GLN A O 1
ATOM 6507 N N . HIS A 1 802 ? -41.798 -12.739 4.364 1.00 71.69 802 HIS A N 1
ATOM 6508 C CA . HIS A 1 802 ? -40.631 -11.850 4.441 1.00 71.69 802 HIS A CA 1
ATOM 6509 C C . HIS A 1 802 ? -40.302 -11.178 3.103 1.00 71.69 802 HIS A C 1
ATOM 6511 O O . HIS A 1 802 ? -39.500 -11.689 2.327 1.00 71.69 802 HIS A O 1
ATOM 6517 N N . PRO A 1 803 ? -40.857 -9.992 2.815 1.00 77.44 803 PRO A N 1
ATOM 6518 C CA . PRO A 1 803 ? -40.496 -9.269 1.600 1.00 77.44 803 PRO A CA 1
ATOM 6519 C C . PRO A 1 803 ? -39.090 -8.646 1.635 1.00 77.44 803 PRO A C 1
ATOM 6521 O O . PRO A 1 803 ? -38.678 -8.116 0.613 1.00 77.44 803 PRO A O 1
ATOM 6524 N N . TYR A 1 804 ? -38.370 -8.697 2.768 1.00 87.06 804 TYR A N 1
ATOM 6525 C CA . TYR A 1 804 ? -37.064 -8.040 2.961 1.00 87.06 804 TYR A CA 1
ATOM 6526 C C . TYR A 1 804 ? -35.940 -8.976 3.433 1.00 87.06 804 TYR A C 1
ATOM 6528 O O . TYR A 1 804 ? -34.929 -8.521 3.967 1.00 87.06 804 TYR A O 1
ATOM 6536 N N . TYR A 1 805 ? -36.153 -10.285 3.310 1.00 91.50 805 TYR A N 1
ATOM 6537 C CA . TYR A 1 805 ? -35.170 -11.315 3.624 1.00 91.50 805 TYR A CA 1
ATOM 6538 C C . TYR A 1 805 ? -35.262 -12.393 2.548 1.00 91.50 805 TYR A C 1
ATOM 6540 O O . TYR A 1 805 ? -36.355 -12.874 2.241 1.00 91.50 805 TYR A O 1
ATOM 6548 N N . GLN A 1 806 ? -34.128 -12.775 1.980 1.00 93.31 806 GLN A N 1
ATOM 6549 C CA . GLN A 1 806 ? -34.019 -13.889 1.048 1.00 93.31 806 GLN A CA 1
ATOM 6550 C C . GLN A 1 806 ? -32.818 -14.738 1.433 1.00 93.31 806 GLN A C 1
ATOM 6552 O O . GLN A 1 806 ? -31.760 -14.198 1.750 1.00 93.31 806 GLN A O 1
ATOM 6557 N N . SER A 1 807 ? -32.961 -16.059 1.365 1.00 95.19 807 SER A N 1
ATOM 6558 C CA . SER A 1 807 ? -31.835 -16.964 1.551 1.00 95.19 807 SER A CA 1
ATOM 6559 C C . SER A 1 807 ? -31.759 -18.014 0.457 1.00 95.19 807 SER A C 1
ATOM 6561 O O . SER A 1 807 ? -32.757 -18.445 -0.121 1.00 95.19 807 SER A O 1
ATOM 6563 N N . ILE A 1 808 ? -30.532 -18.423 0.170 1.00 96.25 808 ILE A N 1
ATOM 6564 C CA . ILE A 1 808 ? -30.205 -19.543 -0.695 1.00 96.25 808 ILE A CA 1
ATOM 6565 C C . ILE A 1 808 ? -29.410 -20.541 0.138 1.00 96.25 808 ILE A C 1
ATOM 6567 O O . ILE A 1 808 ? -28.325 -20.228 0.629 1.00 96.25 808 ILE A O 1
ATOM 6571 N N . LYS A 1 809 ? -29.943 -21.749 0.290 1.00 95.94 809 LYS A N 1
ATOM 6572 C CA . LYS A 1 809 ? -29.285 -22.865 0.964 1.00 95.94 809 LYS A CA 1
ATOM 6573 C C . LYS A 1 809 ? -28.571 -23.745 -0.056 1.00 95.94 809 LYS A C 1
ATOM 6575 O O . LYS A 1 809 ? -29.158 -24.134 -1.060 1.00 95.94 809 LYS A O 1
ATOM 6580 N N . ILE A 1 810 ? -27.324 -24.098 0.224 1.00 95.81 810 ILE A N 1
ATOM 6581 C CA . ILE A 1 810 ? -26.515 -25.042 -0.547 1.00 95.81 810 ILE A CA 1
ATOM 6582 C C . ILE A 1 810 ? -26.218 -26.224 0.378 1.00 95.81 810 ILE A C 1
ATOM 6584 O O . ILE A 1 810 ? -25.412 -26.101 1.298 1.00 95.81 810 ILE A O 1
ATOM 6588 N N . ASP A 1 811 ? -26.873 -27.368 0.152 1.00 94.00 811 ASP A N 1
ATOM 6589 C CA . ASP A 1 811 ? -26.759 -28.536 1.050 1.00 94.00 811 ASP A CA 1
ATOM 6590 C C . ASP A 1 811 ? -25.330 -29.097 1.102 1.00 94.00 811 ASP A C 1
ATOM 6592 O O . ASP A 1 811 ? -24.887 -29.630 2.117 1.00 94.00 811 ASP A O 1
ATOM 6596 N N . LYS A 1 812 ? -24.620 -29.047 -0.030 1.00 90.81 812 LYS A N 1
ATOM 6597 C CA . LYS A 1 812 ? -23.243 -29.524 -0.140 1.00 90.81 812 LYS A CA 1
ATOM 6598 C C . LYS A 1 812 ? -22.510 -28.768 -1.235 1.00 90.81 812 LYS A C 1
ATOM 6600 O O . LYS A 1 812 ? -22.914 -28.827 -2.396 1.00 90.81 812 LYS A O 1
ATOM 6605 N N . LEU A 1 813 ? -21.394 -28.147 -0.869 1.00 90.38 813 LEU A N 1
ATOM 6606 C CA . LEU A 1 813 ? -20.467 -27.533 -1.815 1.00 90.38 813 LEU A CA 1
ATOM 6607 C C . LEU A 1 813 ? -19.938 -28.572 -2.815 1.00 90.38 813 LEU A C 1
ATOM 6609 O O . LEU A 1 813 ? -19.396 -29.616 -2.435 1.00 90.38 813 LEU A O 1
ATOM 6613 N N . GLY A 1 814 ? -20.160 -28.302 -4.099 1.00 89.62 814 GLY A N 1
ATOM 6614 C CA . GLY A 1 814 ? -19.615 -29.051 -5.226 1.00 89.62 814 GLY A CA 1
ATOM 6615 C C . GLY A 1 814 ? -18.344 -28.394 -5.759 1.00 89.62 814 GLY A C 1
ATOM 6616 O O . GLY A 1 814 ? -18.020 -27.270 -5.400 1.00 89.62 814 GLY A O 1
ATOM 6617 N N . ALA A 1 815 ? -17.637 -29.084 -6.652 1.00 90.62 815 ALA A N 1
ATOM 6618 C CA . ALA A 1 815 ? -16.423 -28.594 -7.308 1.00 90.62 815 ALA A CA 1
ATOM 6619 C C . ALA A 1 815 ? -16.736 -27.617 -8.467 1.00 90.62 815 ALA A C 1
ATOM 6621 O O . ALA A 1 815 ? -16.228 -27.789 -9.570 1.00 90.62 815 ALA A O 1
ATOM 6622 N N . ASN A 1 816 ? -17.601 -26.629 -8.221 1.00 91.94 816 ASN A N 1
ATOM 6623 C CA . ASN A 1 816 ? -18.081 -25.669 -9.220 1.00 91.94 816 ASN A CA 1
ATOM 6624 C C . ASN A 1 816 ? -17.685 -24.234 -8.845 1.00 91.94 816 ASN A C 1
ATOM 6626 O O . ASN A 1 816 ? -17.403 -23.941 -7.681 1.00 91.94 816 ASN A O 1
ATOM 6630 N N . ASP A 1 817 ? -17.718 -23.335 -9.828 1.00 92.69 817 ASP A N 1
ATOM 6631 C CA . ASP A 1 817 ? -17.670 -21.892 -9.591 1.00 92.69 817 ASP A CA 1
ATOM 6632 C C . ASP A 1 817 ? -19.083 -21.370 -9.299 1.00 92.69 817 ASP A C 1
ATOM 6634 O O . ASP A 1 817 ? -20.032 -21.672 -10.025 1.00 92.69 817 ASP A O 1
ATOM 6638 N N . TYR A 1 818 ? -19.211 -20.583 -8.236 1.00 95.19 818 TYR A N 1
ATOM 6639 C CA . TYR A 1 818 ? -20.451 -19.977 -7.767 1.00 95.19 818 TYR A CA 1
ATOM 6640 C C . TYR A 1 818 ? -20.336 -18.461 -7.879 1.00 95.19 818 TYR A C 1
ATOM 6642 O O . TYR A 1 818 ? -19.433 -17.862 -7.291 1.00 95.19 818 TYR A O 1
ATOM 6650 N N . LEU A 1 819 ? -21.266 -17.843 -8.601 1.00 96.50 819 LEU A N 1
ATOM 6651 C CA . LEU A 1 819 ? -21.404 -16.394 -8.691 1.00 96.50 819 LEU A CA 1
ATOM 6652 C C . LEU A 1 819 ? -22.654 -15.959 -7.935 1.00 96.50 819 LEU A C 1
ATOM 6654 O O . LEU A 1 819 ? -23.764 -16.326 -8.320 1.00 96.50 819 LEU A O 1
ATOM 6658 N N . PHE A 1 820 ? -22.472 -15.146 -6.899 1.00 97.00 820 PHE A N 1
ATOM 6659 C CA . PHE A 1 820 ? -23.555 -14.571 -6.110 1.00 97.00 820 PHE A CA 1
ATOM 6660 C C . PHE A 1 820 ? -23.787 -13.121 -6.526 1.00 97.00 820 PHE A C 1
ATOM 6662 O O . PHE A 1 820 ? -22.857 -12.307 -6.559 1.00 97.00 820 PHE A O 1
ATOM 6669 N N . TYR A 1 821 ? -25.031 -12.783 -6.847 1.00 96.25 821 TYR A N 1
ATOM 6670 C CA . TYR A 1 821 ? -25.383 -11.443 -7.299 1.00 96.25 821 TYR A CA 1
ATOM 6671 C C . TYR A 1 821 ? -26.793 -11.055 -6.883 1.00 96.25 821 TYR A C 1
ATOM 6673 O O . TYR A 1 821 ? -27.643 -11.892 -6.576 1.00 96.25 821 TYR A O 1
ATOM 6681 N N . ILE A 1 822 ? -27.022 -9.746 -6.870 1.00 94.81 822 ILE A N 1
ATOM 6682 C CA . ILE A 1 822 ? -28.292 -9.148 -6.489 1.00 94.81 822 ILE A CA 1
ATOM 6683 C C . ILE A 1 822 ? -28.832 -8.378 -7.680 1.00 94.81 822 ILE A C 1
ATOM 6685 O O . ILE A 1 822 ? -28.181 -7.470 -8.200 1.00 94.81 822 ILE A O 1
ATOM 6689 N N . LYS A 1 823 ? -30.029 -8.745 -8.124 1.00 92.50 823 LYS A N 1
ATOM 6690 C CA . LYS A 1 823 ? -30.732 -8.059 -9.203 1.00 92.50 823 LYS A CA 1
ATOM 6691 C C . LYS A 1 823 ? -31.709 -7.053 -8.618 1.00 92.50 823 LYS A C 1
ATOM 6693 O O . LYS A 1 823 ? -32.512 -7.383 -7.747 1.00 92.50 823 LYS A O 1
ATOM 6698 N N . HIS A 1 824 ? -31.675 -5.834 -9.138 1.00 88.25 824 HIS A N 1
ATOM 6699 C CA . HIS A 1 824 ? -32.661 -4.825 -8.804 1.00 88.25 824 HIS A CA 1
ATOM 6700 C C . HIS A 1 824 ? -33.875 -4.922 -9.737 1.00 88.25 824 HIS A C 1
ATOM 6702 O O . HIS A 1 824 ? -33.773 -4.671 -10.936 1.00 88.25 824 HIS A O 1
ATOM 6708 N N . ASN A 1 825 ? -35.055 -5.189 -9.180 1.00 82.19 825 ASN A N 1
ATOM 6709 C CA . ASN A 1 825 ? -36.325 -5.198 -9.910 1.00 82.19 825 ASN A CA 1
ATOM 6710 C C . ASN A 1 825 ? -37.041 -3.842 -9.798 1.00 82.19 825 ASN A C 1
ATOM 6712 O O . ASN A 1 825 ? -38.147 -3.744 -9.275 1.00 82.19 825 ASN A O 1
ATOM 6716 N N . LEU A 1 826 ? -36.410 -2.756 -10.251 1.00 77.81 826 LEU A N 1
ATOM 6717 C CA . LEU A 1 826 ? -37.131 -1.487 -10.403 1.00 77.81 826 LEU A CA 1
ATOM 6718 C C . LEU A 1 826 ? -37.822 -1.467 -11.759 1.00 77.81 826 LEU A C 1
ATOM 6720 O O . LEU A 1 826 ? -37.168 -1.556 -12.793 1.00 77.81 826 LEU A O 1
ATOM 6724 N N . SER A 1 827 ? -39.146 -1.301 -11.764 1.00 75.62 827 SER A N 1
ATOM 6725 C CA . SER A 1 827 ? -39.824 -0.951 -13.010 1.00 75.62 827 SER A CA 1
ATOM 6726 C C . SER A 1 827 ? -39.311 0.411 -13.486 1.00 75.62 827 SER A C 1
ATOM 6728 O O . SER A 1 827 ? -39.119 1.321 -12.676 1.00 75.62 827 SER A O 1
ATOM 6730 N N . GLN A 1 828 ? -39.123 0.578 -14.795 1.00 74.88 828 GLN A N 1
ATOM 6731 C CA . GLN A 1 828 ? -38.644 1.841 -15.363 1.00 74.88 828 GLN A CA 1
ATOM 6732 C C . GLN A 1 828 ? -39.544 3.027 -14.988 1.00 74.88 828 GLN A C 1
ATOM 6734 O O . GLN A 1 828 ? -39.067 4.132 -14.747 1.00 74.88 828 GLN A O 1
ATOM 6739 N N . LYS A 1 829 ? -40.850 2.776 -14.839 1.00 80.44 829 LYS A N 1
ATOM 6740 C CA . LYS A 1 829 ? -41.804 3.754 -14.316 1.00 80.44 829 LYS A CA 1
ATOM 6741 C C . LYS A 1 829 ? -41.487 4.143 -12.868 1.00 80.44 829 LYS A C 1
ATOM 6743 O O . LYS A 1 829 ? -41.370 5.325 -12.585 1.00 80.44 829 LYS A O 1
ATOM 6748 N N . SER A 1 830 ? -41.282 3.170 -11.977 1.00 76.44 830 SER A N 1
ATOM 6749 C CA . SER A 1 830 ? -40.918 3.424 -10.574 1.00 76.44 830 SER A CA 1
ATOM 6750 C C . SER A 1 830 ? -39.600 4.184 -10.447 1.00 76.44 830 SER A C 1
ATOM 6752 O O . SER A 1 830 ? -39.485 5.063 -9.598 1.00 76.44 830 SER A O 1
ATOM 6754 N N . TYR A 1 831 ? -38.622 3.875 -11.301 1.00 74.88 831 TYR A N 1
ATOM 6755 C CA . TYR A 1 831 ? -37.364 4.612 -11.360 1.00 74.88 831 TYR A CA 1
ATOM 6756 C C . TYR A 1 831 ? -37.582 6.065 -11.803 1.00 74.88 831 TYR A C 1
ATOM 6758 O O . TYR A 1 831 ? -37.157 6.988 -11.111 1.00 74.88 831 TYR A O 1
ATOM 6766 N N . ASN A 1 832 ? -38.299 6.276 -12.911 1.00 78.62 832 ASN A N 1
ATOM 6767 C CA . ASN A 1 832 ? -38.597 7.613 -13.419 1.00 78.62 832 ASN A CA 1
ATOM 6768 C C . ASN A 1 832 ? -39.400 8.438 -12.409 1.00 78.62 832 ASN A C 1
ATOM 6770 O O . ASN A 1 832 ? -39.098 9.611 -12.228 1.00 78.62 832 ASN A O 1
ATOM 6774 N N . ASP A 1 833 ? -40.357 7.834 -11.705 1.00 78.50 833 ASP A N 1
ATOM 6775 C CA . ASP A 1 833 ? -41.141 8.497 -10.658 1.00 78.50 833 ASP A CA 1
ATOM 6776 C C . ASP A 1 833 ? -40.252 8.900 -9.460 1.00 78.50 833 ASP A C 1
ATOM 6778 O O . ASP A 1 833 ? -40.394 9.997 -8.913 1.00 78.50 833 ASP A O 1
ATOM 6782 N N . LEU A 1 834 ? -39.285 8.054 -9.078 1.00 72.88 834 LEU A N 1
ATOM 6783 C CA . LEU A 1 834 ? -38.309 8.346 -8.019 1.00 72.88 834 LEU A CA 1
ATOM 6784 C C . LEU A 1 834 ? -37.357 9.482 -8.413 1.00 72.88 834 LEU A C 1
ATOM 6786 O O . LEU A 1 834 ? -37.151 10.402 -7.618 1.00 72.88 834 LEU A O 1
ATOM 6790 N N . VAL A 1 835 ? -36.826 9.467 -9.637 1.00 70.75 835 VAL A N 1
ATOM 6791 C CA . VAL A 1 835 ? -35.931 10.519 -10.146 1.00 70.75 835 VAL A CA 1
ATOM 6792 C C . VAL A 1 835 ? -36.687 11.830 -10.374 1.00 70.75 835 VAL A C 1
ATOM 6794 O O . VAL A 1 835 ? -36.221 12.886 -9.947 1.00 70.75 835 VAL A O 1
ATOM 6797 N N . ALA A 1 836 ? -37.883 11.779 -10.967 1.00 76.44 836 ALA A N 1
ATOM 6798 C CA . ALA A 1 836 ? -38.729 12.948 -11.216 1.00 76.44 836 ALA A CA 1
ATOM 6799 C C . ALA A 1 836 ? -39.196 13.627 -9.922 1.00 76.44 836 ALA A C 1
ATOM 6801 O O . ALA A 1 836 ? -39.446 14.831 -9.915 1.00 76.44 836 ALA A O 1
ATOM 6802 N N . SER A 1 837 ? -39.258 12.891 -8.806 1.00 74.94 837 SER A N 1
ATOM 6803 C CA . SER A 1 837 ? -39.538 13.478 -7.492 1.00 74.94 837 SER A CA 1
ATOM 6804 C C . SER A 1 837 ? -38.423 14.403 -6.977 1.00 74.94 837 SER A C 1
ATOM 6806 O O . SER A 1 837 ? -38.629 15.092 -5.978 1.00 74.94 837 SER A O 1
ATOM 6808 N N . GLY A 1 838 ? -37.251 14.425 -7.633 1.00 63.53 838 GLY A N 1
ATOM 6809 C CA . GLY A 1 838 ? -36.121 15.312 -7.335 1.00 63.53 838 GLY A CA 1
ATOM 6810 C C . GLY A 1 838 ? -35.452 15.065 -5.981 1.00 63.53 838 GLY A C 1
ATOM 6811 O O . GLY A 1 838 ? -34.616 15.861 -5.563 1.00 63.53 838 GLY A O 1
ATOM 6812 N N . LYS A 1 839 ? -35.837 14.003 -5.261 1.00 58.47 839 LYS A N 1
ATOM 6813 C CA . LYS A 1 839 ? -35.520 13.872 -3.834 1.00 58.47 839 LYS A CA 1
ATOM 6814 C C . LYS A 1 839 ? -34.293 13.025 -3.514 1.00 58.47 839 LYS A C 1
ATOM 6816 O O . LYS A 1 839 ? -33.688 13.312 -2.487 1.00 58.47 839 LYS A O 1
ATOM 6821 N N . LYS A 1 840 ? -33.915 12.015 -4.314 1.00 67.44 840 LYS A N 1
ATOM 6822 C CA . LYS A 1 840 ? -32.773 11.117 -4.014 1.00 67.44 840 LYS A CA 1
ATOM 6823 C C . LYS A 1 840 ? -32.155 10.522 -5.284 1.00 67.44 840 LYS A C 1
ATOM 6825 O O . LYS A 1 840 ? -32.878 10.039 -6.149 1.00 67.44 840 LYS A O 1
ATOM 6830 N N . ASN A 1 841 ? -30.822 10.512 -5.379 1.00 76.94 841 ASN A N 1
ATOM 6831 C CA . ASN A 1 841 ? -30.102 9.701 -6.372 1.00 76.94 841 ASN A CA 1
ATOM 6832 C C . ASN A 1 841 ? -30.306 8.210 -6.025 1.00 76.94 841 ASN A C 1
ATOM 6834 O O . ASN A 1 841 ? -30.376 7.867 -4.846 1.00 76.94 841 ASN A O 1
ATOM 6838 N N . LEU A 1 842 ? -30.374 7.310 -7.010 1.00 76.38 842 LEU A N 1
ATOM 6839 C CA . LEU A 1 842 ? -30.506 5.864 -6.789 1.00 76.38 842 LEU A CA 1
ATOM 6840 C C . LEU A 1 842 ? -29.440 5.331 -5.805 1.00 76.38 842 LEU A C 1
ATOM 6842 O O . LEU A 1 842 ? -29.733 4.424 -5.036 1.00 76.38 842 LEU A O 1
ATOM 6846 N N . ASN A 1 843 ? -28.246 5.941 -5.739 1.00 80.25 843 ASN A N 1
ATOM 6847 C CA . ASN A 1 843 ? -27.175 5.539 -4.810 1.00 80.25 843 ASN A CA 1
ATOM 6848 C C . ASN A 1 843 ? -27.610 5.741 -3.365 1.00 80.25 843 ASN A C 1
ATOM 6850 O O . ASN A 1 843 ? -27.346 4.919 -2.497 1.00 80.25 843 ASN A O 1
ATOM 6854 N N . GLN A 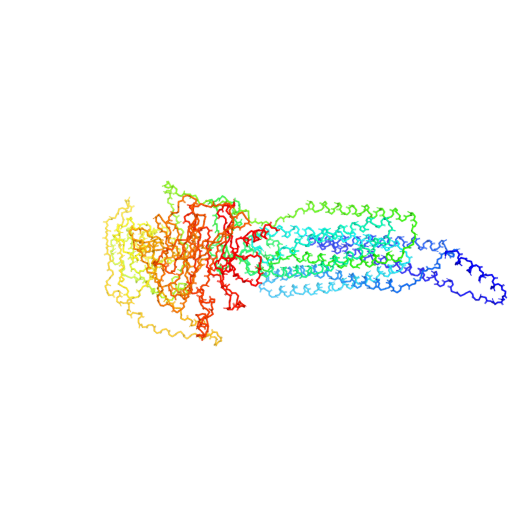1 844 ? -28.325 6.835 -3.126 1.00 80.50 844 GLN A N 1
ATOM 6855 C CA . GLN A 1 844 ? -28.892 7.143 -1.832 1.00 80.50 844 GLN A CA 1
ATOM 6856 C C . GLN A 1 844 ? -30.047 6.193 -1.502 1.00 80.50 844 GLN A C 1
ATOM 6858 O O . GLN A 1 844 ? -30.136 5.748 -0.370 1.00 80.50 844 GLN A O 1
ATOM 6863 N N . ILE A 1 845 ? -30.886 5.827 -2.477 1.00 79.19 845 ILE A N 1
ATOM 6864 C CA . ILE A 1 845 ? -31.969 4.848 -2.273 1.00 79.19 845 ILE A CA 1
ATOM 6865 C C . ILE A 1 845 ? -31.393 3.474 -1.910 1.00 79.19 845 ILE A C 1
ATOM 6867 O O . ILE A 1 845 ? -31.892 2.814 -1.001 1.00 79.19 845 ILE A O 1
ATOM 6871 N N . LEU A 1 846 ? -30.326 3.049 -2.590 1.00 80.31 846 LEU A N 1
ATOM 6872 C CA . LEU A 1 846 ? -29.652 1.787 -2.299 1.00 80.31 846 LEU A CA 1
ATOM 6873 C C . LEU A 1 846 ? -28.914 1.838 -0.962 1.00 80.31 846 LEU A C 1
ATOM 6875 O O . LEU A 1 846 ? -29.068 0.921 -0.165 1.00 80.31 846 LEU A O 1
ATOM 6879 N N . ALA A 1 847 ? -28.202 2.917 -0.646 1.00 79.38 847 ALA A N 1
ATOM 6880 C CA . ALA A 1 847 ? -27.578 3.074 0.667 1.00 79.38 847 ALA A CA 1
ATOM 6881 C C . ALA A 1 847 ? -28.626 3.063 1.798 1.00 79.38 847 ALA A C 1
ATOM 6883 O O . ALA A 1 847 ? -28.469 2.366 2.799 1.00 79.38 847 ALA A O 1
ATOM 6884 N N . GLU A 1 848 ? -29.746 3.764 1.611 1.00 79.12 848 GLU A N 1
ATOM 6885 C CA . GLU A 1 848 ? -30.861 3.790 2.563 1.00 79.12 848 GLU A CA 1
ATOM 6886 C C . GLU A 1 848 ? -31.600 2.450 2.650 1.00 79.12 848 GLU A C 1
ATOM 6888 O O . GLU A 1 848 ? -32.171 2.151 3.705 1.00 79.12 848 GLU A O 1
ATOM 6893 N N . SER A 1 849 ? -31.536 1.616 1.596 1.00 83.56 849 SER A N 1
ATOM 6894 C CA . SER A 1 849 ? -32.037 0.234 1.605 1.00 83.56 849 SER A CA 1
ATOM 6895 C C . SER A 1 849 ? -31.492 -0.561 2.784 1.00 83.56 849 SER A C 1
ATOM 6897 O O . SER A 1 849 ? -32.206 -1.405 3.325 1.00 83.56 849 SER A O 1
ATOM 6899 N N . GLY A 1 850 ? -30.265 -0.256 3.222 1.00 83.50 850 GLY A N 1
ATOM 6900 C CA . GLY A 1 850 ? -29.564 -1.041 4.231 1.00 83.50 850 GLY A CA 1
ATOM 6901 C C . GLY A 1 850 ? -29.375 -2.490 3.790 1.00 83.50 850 GLY A C 1
ATOM 6902 O O . GLY A 1 850 ? -29.332 -3.368 4.646 1.00 83.50 850 GLY A O 1
ATOM 6903 N N . ALA A 1 851 ? -29.342 -2.741 2.475 1.00 88.94 851 ALA A N 1
ATOM 6904 C CA . ALA A 1 851 ? -29.163 -4.071 1.927 1.00 88.94 851 ALA A CA 1
ATOM 6905 C C . ALA A 1 851 ? -27.809 -4.644 2.346 1.00 88.94 851 ALA A C 1
ATOM 6907 O O . ALA A 1 851 ? -26.757 -4.028 2.140 1.00 88.94 851 ALA A O 1
ATOM 6908 N N . HIS A 1 852 ? -27.869 -5.829 2.933 1.00 90.56 852 HIS A N 1
ATOM 6909 C CA . HIS A 1 852 ? -26.750 -6.540 3.507 1.00 90.56 852 HIS A CA 1
ATOM 6910 C C . HIS A 1 852 ? -26.752 -7.977 2.999 1.00 90.56 852 HIS A C 1
ATOM 6912 O O . HIS A 1 852 ? -27.766 -8.672 3.067 1.00 90.56 852 HIS A O 1
ATOM 6918 N N . PHE A 1 853 ? -25.618 -8.390 2.451 1.00 94.00 853 PHE A N 1
ATOM 6919 C CA . PHE A 1 853 ? -25.381 -9.723 1.931 1.00 94.00 853 PHE A CA 1
ATOM 6920 C C . PHE A 1 853 ? -24.400 -10.445 2.845 1.00 94.00 853 PHE A C 1
ATOM 6922 O O . PHE A 1 853 ? -23.329 -9.904 3.117 1.00 94.00 853 PHE A O 1
ATOM 6929 N N . SER A 1 854 ? -24.726 -11.672 3.238 1.00 94.56 854 SER A N 1
ATOM 6930 C CA . SER A 1 854 ? -23.893 -12.483 4.128 1.00 94.56 854 SER A CA 1
ATOM 6931 C C . SER A 1 854 ? -23.835 -13.929 3.648 1.00 94.56 854 SER A C 1
ATOM 6933 O O . SER A 1 854 ? -24.802 -14.468 3.105 1.00 94.56 854 SER A O 1
ATOM 6935 N N . ILE A 1 855 ? -22.699 -14.582 3.868 1.00 95.25 855 ILE A N 1
ATOM 6936 C CA . ILE A 1 855 ? -22.492 -15.995 3.561 1.00 95.25 855 ILE A CA 1
ATOM 6937 C C . ILE A 1 855 ? -22.099 -16.736 4.831 1.00 95.25 855 ILE A C 1
ATOM 6939 O O . ILE A 1 855 ? -21.075 -16.438 5.437 1.00 95.25 855 ILE A O 1
ATOM 6943 N N . TYR A 1 856 ? -22.866 -17.762 5.176 1.00 94.81 856 TYR A N 1
ATOM 6944 C CA . TYR A 1 856 ? -22.637 -18.649 6.310 1.00 94.81 856 TYR A CA 1
ATOM 6945 C C . TYR A 1 856 ? -22.195 -20.033 5.840 1.00 94.81 856 TYR A C 1
ATOM 6947 O O . TYR A 1 856 ? -22.719 -20.548 4.851 1.00 94.81 856 TYR A O 1
ATOM 6955 N N . VAL A 1 857 ? -21.284 -20.659 6.584 1.00 94.44 857 VAL A N 1
ATOM 6956 C CA . VAL A 1 857 ? -20.851 -22.054 6.392 1.00 94.44 857 VAL A CA 1
ATOM 6957 C C . VAL A 1 857 ? -20.915 -22.794 7.723 1.00 94.44 857 VAL A C 1
ATOM 6959 O O . VAL A 1 857 ? -20.765 -22.183 8.773 1.00 94.44 857 VAL A O 1
ATOM 6962 N N . ALA A 1 858 ? -21.133 -24.104 7.685 1.00 91.62 858 ALA A N 1
ATOM 6963 C CA . ALA A 1 858 ? -21.369 -24.910 8.885 1.00 91.62 858 ALA A CA 1
ATOM 6964 C C . ALA A 1 858 ? -20.249 -24.920 9.931 1.00 91.62 858 ALA A C 1
ATOM 6966 O O . ALA A 1 858 ? -20.528 -25.078 11.115 1.00 91.62 858 ALA A O 1
ATOM 6967 N N . ASP A 1 859 ? -18.998 -24.755 9.505 1.00 88.44 859 ASP A N 1
ATOM 6968 C CA . ASP A 1 859 ? -17.842 -24.867 10.399 1.00 88.44 859 ASP A CA 1
ATOM 6969 C C . ASP A 1 859 ? -17.565 -23.579 11.193 1.00 88.44 859 ASP A C 1
ATOM 6971 O O . ASP A 1 859 ? -16.654 -23.553 12.020 1.00 88.44 859 ASP A O 1
ATOM 6975 N N . LEU A 1 860 ? -18.314 -22.501 10.933 1.00 89.69 860 LEU A N 1
ATOM 6976 C CA . LEU A 1 860 ? -18.085 -21.188 11.523 1.00 89.69 860 LEU A CA 1
ATOM 6977 C C . LEU A 1 860 ? -19.373 -20.623 12.111 1.00 89.69 860 LEU A C 1
ATOM 6979 O O . LEU A 1 860 ? -20.423 -20.608 11.474 1.00 89.69 860 LEU A O 1
ATOM 6983 N N . GLU A 1 861 ? -19.266 -20.103 13.331 1.00 87.31 861 GLU A N 1
ATOM 6984 C CA . GLU A 1 861 ? -20.385 -19.433 13.994 1.00 87.31 861 GLU A CA 1
ATOM 6985 C C . GLU A 1 861 ? -20.656 -18.042 13.396 1.00 87.31 861 GLU A C 1
ATOM 6987 O O . GLU A 1 861 ? -21.736 -17.500 13.592 1.00 87.31 861 GLU A O 1
ATOM 6992 N N . TYR A 1 862 ? -19.710 -17.470 12.647 1.00 89.38 862 TYR A N 1
ATOM 6993 C CA . TYR A 1 862 ? -19.800 -16.167 11.984 1.00 89.38 862 TYR A CA 1
ATOM 6994 C C . TYR A 1 862 ? -19.812 -16.318 10.451 1.00 89.38 862 TYR A C 1
ATOM 6996 O O . TYR A 1 862 ? -19.348 -17.333 9.922 1.00 89.38 862 TYR A O 1
ATOM 7004 N N . PRO A 1 863 ? -20.338 -15.330 9.708 1.00 91.44 863 PRO A N 1
ATOM 7005 C CA . PRO A 1 863 ? -20.327 -15.381 8.252 1.00 91.44 863 PRO A CA 1
ATOM 7006 C C . PRO A 1 863 ? -18.896 -15.295 7.702 1.00 91.44 863 PRO A C 1
ATOM 7008 O O . PRO A 1 863 ? -18.088 -14.486 8.150 1.00 91.44 863 PRO A O 1
ATOM 7011 N N . VAL A 1 864 ? -18.585 -16.116 6.695 1.00 92.25 864 VAL A N 1
ATOM 7012 C CA . VAL A 1 864 ? -17.281 -16.113 5.997 1.00 92.25 864 VAL A CA 1
ATOM 7013 C C . VAL A 1 864 ? -17.087 -14.891 5.114 1.00 92.25 864 VAL A C 1
ATOM 7015 O O . VAL A 1 864 ? -15.963 -14.560 4.748 1.00 92.25 864 VAL A O 1
ATOM 7018 N N . TYR A 1 865 ? -18.187 -14.257 4.721 1.00 93.06 865 TYR A N 1
ATOM 7019 C CA . TYR A 1 865 ? -18.174 -13.087 3.868 1.00 93.06 865 TYR A CA 1
ATOM 7020 C C . TYR A 1 865 ? -19.417 -12.254 4.116 1.00 93.06 865 TYR A C 1
ATOM 7022 O O . TYR A 1 865 ? -20.520 -12.793 4.220 1.00 93.06 865 TYR A O 1
ATOM 7030 N N . GLU A 1 866 ? -19.232 -10.941 4.133 1.00 90.69 866 GLU A N 1
ATOM 7031 C CA . GLU A 1 866 ? -20.313 -9.977 4.220 1.00 90.69 866 GLU A CA 1
ATOM 7032 C C . GLU A 1 866 ? -20.030 -8.769 3.336 1.00 90.69 866 GLU A C 1
ATOM 7034 O O . GLU A 1 866 ? -18.884 -8.339 3.186 1.00 90.69 866 GLU A O 1
ATOM 7039 N N . SER A 1 867 ? -21.085 -8.189 2.774 1.00 90.56 867 SER A N 1
ATOM 7040 C CA . SER A 1 867 ? -20.989 -6.979 1.968 1.00 90.56 867 SER A CA 1
ATOM 7041 C C . SER A 1 867 ? -22.256 -6.138 2.085 1.00 90.56 867 SER A C 1
ATOM 7043 O O . SER A 1 867 ? -23.375 -6.652 2.063 1.00 90.56 867 SER A O 1
ATOM 7045 N N . GLY A 1 868 ? -22.087 -4.824 2.219 1.00 87.69 868 GLY A N 1
ATOM 7046 C CA . GLY A 1 868 ? -23.170 -3.865 1.995 1.00 87.69 868 GLY A CA 1
ATOM 7047 C C . GLY A 1 868 ? -23.268 -3.521 0.511 1.00 87.69 868 GLY A C 1
ATOM 7048 O O . GLY A 1 868 ? -22.291 -3.681 -0.219 1.00 87.69 868 GLY A O 1
ATOM 7049 N N . ILE A 1 869 ? -24.425 -3.033 0.062 1.00 85.38 869 ILE A N 1
ATOM 7050 C CA . ILE A 1 869 ? -24.610 -2.649 -1.345 1.00 85.38 869 ILE A CA 1
ATOM 7051 C C . ILE A 1 869 ? -23.548 -1.651 -1.821 1.00 85.38 869 ILE A C 1
ATOM 7053 O O . ILE A 1 869 ? -23.326 -0.609 -1.203 1.00 85.38 869 ILE A O 1
ATOM 7057 N N . ALA A 1 870 ? -22.861 -1.994 -2.913 1.00 82.56 870 ALA A N 1
ATOM 7058 C CA . ALA A 1 870 ? -21.819 -1.147 -3.478 1.00 82.56 870 ALA A CA 1
ATOM 7059 C C . ALA A 1 870 ? -22.417 0.151 -4.049 1.00 82.56 870 ALA A C 1
ATOM 7061 O O . ALA A 1 870 ? -23.535 0.156 -4.576 1.00 82.56 870 ALA A O 1
ATOM 7062 N N . TYR A 1 871 ? -21.654 1.245 -3.993 1.00 80.94 871 TYR A N 1
ATOM 7063 C CA . TYR A 1 871 ? -21.991 2.477 -4.710 1.00 80.94 871 TYR A CA 1
ATOM 7064 C C . TYR A 1 871 ? -21.846 2.244 -6.220 1.00 80.94 871 TYR A C 1
ATOM 7066 O O . TYR A 1 871 ? -20.838 1.693 -6.665 1.00 80.94 871 TYR A O 1
ATOM 7074 N N . PHE A 1 872 ? -22.835 2.652 -7.016 1.00 76.19 872 PHE A N 1
ATOM 7075 C CA . PHE A 1 872 ? -22.742 2.605 -8.478 1.00 76.19 872 PHE A CA 1
ATOM 7076 C C . PHE A 1 872 ? -22.200 3.925 -9.039 1.00 76.19 872 PHE A C 1
ATOM 7078 O O . PHE A 1 872 ? -22.438 5.002 -8.487 1.00 76.19 872 PHE A O 1
ATOM 7085 N N . ASP A 1 873 ? -21.502 3.853 -10.172 1.00 74.38 873 ASP A N 1
ATOM 7086 C CA . ASP A 1 873 ? -21.124 5.038 -10.945 1.00 74.38 873 ASP A CA 1
ATOM 7087 C C . ASP A 1 873 ? -22.370 5.627 -11.626 1.00 74.38 873 ASP A C 1
ATOM 7089 O O . ASP A 1 873 ? -23.101 4.929 -12.330 1.00 74.38 873 ASP A O 1
ATOM 7093 N N . THR A 1 874 ? -22.616 6.924 -11.434 1.00 70.31 874 THR A N 1
ATOM 7094 C CA . THR A 1 874 ? -23.791 7.655 -11.940 1.00 70.31 874 THR A CA 1
ATOM 7095 C C . THR A 1 874 ? -23.957 7.636 -13.462 1.00 70.31 874 THR A C 1
ATOM 7097 O O . THR A 1 874 ? -24.991 8.075 -13.957 1.00 70.31 874 THR A O 1
ATOM 7100 N N . ASN A 1 875 ? -22.972 7.130 -14.205 1.00 67.56 875 ASN A N 1
ATOM 7101 C CA . ASN A 1 875 ? -22.976 7.067 -15.667 1.00 67.56 875 ASN A CA 1
ATOM 7102 C C . ASN A 1 875 ? -23.707 5.845 -16.265 1.00 67.56 875 ASN A C 1
ATOM 7104 O O . ASN A 1 875 ? -23.755 5.711 -17.489 1.00 67.56 875 ASN A O 1
ATOM 7108 N N . ILE A 1 876 ? -24.260 4.939 -15.449 1.00 63.09 876 ILE A N 1
ATOM 7109 C CA . ILE A 1 876 ? -24.972 3.752 -15.952 1.00 63.09 876 ILE A CA 1
ATOM 7110 C C . ILE A 1 876 ? -26.351 4.149 -16.505 1.00 63.09 876 ILE A C 1
ATOM 7112 O O . ILE A 1 876 ? -27.146 4.813 -15.841 1.00 63.09 876 ILE A O 1
ATOM 7116 N N . SER A 1 877 ? -26.625 3.724 -17.743 1.00 62.84 877 SER A N 1
ATOM 7117 C CA . SER A 1 877 ? -27.886 3.960 -18.455 1.00 62.84 877 SER A CA 1
ATOM 7118 C C . SER A 1 877 ? -29.075 3.370 -17.695 1.00 62.84 877 SER A C 1
ATOM 7120 O O . SER A 1 877 ? -29.060 2.202 -17.316 1.00 62.84 877 SER A O 1
ATOM 7122 N N . THR A 1 878 ? -30.140 4.153 -17.544 1.00 61.78 878 THR A N 1
ATOM 7123 C CA . THR A 1 878 ? -31.349 3.821 -16.768 1.00 61.78 878 THR A CA 1
ATOM 7124 C C . THR A 1 878 ? -32.231 2.735 -17.395 1.00 61.78 878 THR A C 1
ATOM 7126 O O . THR A 1 878 ? -33.216 2.320 -16.792 1.00 61.78 878 THR A O 1
ATOM 7129 N N . ASP A 1 879 ? -31.891 2.294 -18.607 1.00 58.84 879 ASP A N 1
ATOM 7130 C CA . ASP A 1 879 ? -32.596 1.246 -19.359 1.00 58.84 879 ASP A CA 1
ATOM 7131 C C . ASP A 1 879 ? -32.103 -0.178 -19.033 1.00 58.84 879 ASP A C 1
ATOM 7133 O O . ASP A 1 879 ? -32.661 -1.155 -19.530 1.00 58.84 879 ASP A O 1
ATOM 7137 N N . GLU A 1 880 ? -31.043 -0.327 -18.233 1.00 63.19 880 GLU A N 1
ATOM 7138 C CA . GLU A 1 880 ? -30.388 -1.618 -17.998 1.00 63.19 880 GLU A CA 1
ATOM 7139 C C . GLU A 1 880 ? -30.810 -2.230 -16.648 1.00 63.19 880 GLU A C 1
ATOM 7141 O O . GLU A 1 880 ? -30.908 -1.539 -15.633 1.00 63.19 880 GLU A O 1
ATOM 7146 N N . ASN A 1 881 ? -31.063 -3.548 -16.625 1.00 74.81 881 ASN A N 1
ATOM 7147 C CA . ASN A 1 881 ? -31.274 -4.299 -15.383 1.00 74.81 881 ASN A CA 1
ATOM 7148 C C . ASN A 1 881 ? -30.044 -4.121 -14.485 1.00 74.81 881 ASN A C 1
ATOM 7150 O O . ASN A 1 881 ? -28.980 -4.661 -14.784 1.00 74.81 881 ASN A O 1
ATOM 7154 N N . LEU A 1 882 ? -30.188 -3.384 -13.385 1.00 84.69 882 LEU A N 1
ATOM 7155 C CA . LEU A 1 882 ? -29.081 -3.148 -12.469 1.00 84.69 882 LEU A CA 1
ATOM 7156 C C . LEU A 1 882 ? -28.786 -4.437 -11.692 1.00 84.69 882 LEU A C 1
ATOM 7158 O O . LEU A 1 882 ? -29.572 -4.857 -10.839 1.00 84.69 882 LEU A O 1
ATOM 7162 N N . ILE A 1 883 ? -27.658 -5.071 -12.004 1.00 91.12 883 ILE A N 1
ATOM 7163 C CA . ILE A 1 883 ? -27.209 -6.301 -11.354 1.00 91.12 883 ILE A CA 1
ATOM 7164 C C . ILE A 1 883 ? -25.906 -6.015 -10.618 1.00 91.12 883 ILE A C 1
ATOM 7166 O O . ILE A 1 883 ? -24.911 -5.621 -11.221 1.00 91.12 883 ILE A O 1
ATOM 7170 N N . TRP A 1 884 ? -25.909 -6.215 -9.306 1.00 92.56 884 TRP A N 1
ATOM 7171 C CA . TRP A 1 884 ? -24.734 -6.091 -8.456 1.00 92.56 884 TRP A CA 1
ATOM 7172 C C . TRP A 1 884 ? -24.079 -7.463 -8.287 1.00 92.56 884 TRP A C 1
ATOM 7174 O O . TRP A 1 884 ? -24.644 -8.349 -7.648 1.00 92.56 884 TRP A O 1
ATOM 7184 N N . LEU A 1 885 ? -22.893 -7.645 -8.868 1.00 94.50 885 LEU A N 1
ATOM 7185 C CA . LEU A 1 885 ? -22.063 -8.827 -8.652 1.00 94.50 885 LEU A CA 1
ATOM 7186 C C . LEU A 1 885 ? -21.397 -8.697 -7.284 1.00 94.50 885 LEU A C 1
ATOM 7188 O O . LEU A 1 885 ? -20.508 -7.862 -7.097 1.00 94.50 885 LEU A O 1
ATOM 7192 N N . VAL A 1 886 ? -21.848 -9.505 -6.328 1.00 95.62 886 VAL A N 1
ATOM 7193 C CA . VAL A 1 886 ? -21.423 -9.382 -4.934 1.00 95.62 886 VAL A CA 1
ATOM 7194 C C . VAL A 1 886 ? -20.119 -10.138 -4.728 1.00 95.62 886 VAL A C 1
ATOM 7196 O O . VAL A 1 886 ? -19.088 -9.535 -4.423 1.00 95.62 886 VAL A O 1
ATOM 7199 N N . SER A 1 887 ? -20.132 -11.450 -4.959 1.00 96.75 887 SER A N 1
ATOM 7200 C CA . SER A 1 887 ? -18.982 -12.308 -4.690 1.00 96.75 887 SER A CA 1
ATOM 7201 C C . SER A 1 887 ? -18.923 -13.546 -5.579 1.00 96.75 887 SER A C 1
ATOM 7203 O O . SER A 1 887 ? -19.904 -13.960 -6.201 1.00 96.75 887 SER A O 1
ATOM 7205 N N . CYS A 1 888 ? -17.733 -14.134 -5.620 1.00 96.12 888 CYS A N 1
ATOM 7206 C CA . CYS A 1 888 ? -17.419 -15.392 -6.273 1.00 96.12 888 CYS A CA 1
ATOM 7207 C C . CYS A 1 888 ? -16.902 -16.399 -5.256 1.00 96.12 888 CYS A C 1
ATOM 7209 O O . CYS A 1 888 ? -16.203 -16.037 -4.313 1.00 96.12 888 CYS A O 1
ATOM 7211 N N . MET A 1 889 ? -17.169 -17.675 -5.482 1.00 94.44 889 MET A N 1
ATOM 7212 C CA . MET A 1 889 ? -16.566 -18.759 -4.715 1.00 94.44 889 MET A CA 1
ATOM 7213 C C . MET A 1 889 ? -16.238 -19.908 -5.653 1.00 94.44 889 MET A C 1
ATOM 7215 O O . MET A 1 889 ? -17.048 -20.275 -6.498 1.00 94.44 889 MET A O 1
ATOM 7219 N N . ASN A 1 890 ? -15.063 -20.500 -5.476 1.00 91.75 890 ASN A N 1
ATOM 7220 C CA . ASN A 1 890 ? -14.681 -21.707 -6.187 1.00 91.75 890 ASN A CA 1
ATOM 7221 C C . ASN A 1 890 ? -14.720 -22.882 -5.210 1.00 91.75 890 ASN A C 1
ATOM 7223 O O . ASN A 1 890 ? -13.883 -22.990 -4.314 1.00 91.75 890 ASN A O 1
ATOM 7227 N N . GLY A 1 891 ? -15.687 -23.778 -5.397 1.00 89.12 891 GLY A N 1
ATOM 7228 C CA . GLY A 1 891 ? -15.901 -24.902 -4.491 1.00 89.12 891 GLY A CA 1
ATOM 7229 C C . GLY A 1 891 ? -14.789 -25.960 -4.503 1.00 89.12 891 GLY A C 1
ATOM 7230 O O . GLY A 1 891 ? -14.789 -26.834 -3.640 1.00 89.12 891 GLY A O 1
ATOM 7231 N N . ILE A 1 892 ? -13.814 -25.886 -5.422 1.00 87.38 892 ILE A N 1
ATOM 7232 C CA . ILE A 1 892 ? -12.599 -26.726 -5.407 1.00 87.38 892 ILE A CA 1
ATOM 7233 C C . ILE A 1 892 ? -11.652 -26.281 -4.286 1.00 87.38 892 ILE A C 1
ATOM 7235 O O . ILE A 1 892 ? -11.049 -27.126 -3.624 1.00 87.38 892 ILE A O 1
ATOM 7239 N N . TYR A 1 893 ? -11.533 -24.972 -4.047 1.00 85.19 893 TYR A N 1
ATOM 7240 C CA . TYR A 1 893 ? -10.613 -24.395 -3.056 1.00 85.19 893 TYR A CA 1
ATOM 7241 C C . TYR A 1 893 ? -11.244 -24.218 -1.661 1.00 85.19 893 TYR A C 1
ATOM 7243 O O . TYR A 1 893 ? -10.633 -23.631 -0.768 1.00 85.19 893 TYR A O 1
ATOM 7251 N N . GLY A 1 894 ? -12.447 -24.760 -1.447 1.00 82.56 894 GLY A N 1
ATOM 7252 C CA . GLY A 1 894 ? -13.162 -24.717 -0.171 1.00 82.56 894 GLY A CA 1
ATOM 7253 C C . GLY A 1 894 ? -13.991 -23.445 0.019 1.00 82.56 894 GLY A C 1
ATOM 7254 O O . GLY A 1 894 ? -14.484 -22.860 -0.939 1.00 82.56 894 GLY A O 1
ATOM 7255 N N . ASN A 1 895 ? -14.154 -23.015 1.273 1.00 81.12 895 ASN A N 1
ATOM 7256 C CA . ASN A 1 895 ? -15.042 -21.911 1.670 1.00 81.12 895 ASN A CA 1
ATOM 7257 C C . ASN A 1 895 ? -14.455 -20.511 1.373 1.00 81.12 895 ASN A C 1
ATOM 7259 O O . ASN A 1 895 ? -14.816 -19.537 2.033 1.00 81.12 895 ASN A O 1
ATOM 7263 N N . GLN A 1 896 ? -13.510 -20.400 0.433 1.00 89.38 896 GLN A N 1
ATOM 7264 C CA . GLN A 1 896 ? -12.890 -19.125 0.080 1.00 89.38 896 GLN A CA 1
ATOM 7265 C C . GLN A 1 896 ? -13.826 -18.315 -0.817 1.00 89.38 896 GLN A C 1
ATOM 7267 O O . GLN A 1 896 ? -14.109 -18.691 -1.957 1.00 89.38 896 GLN A O 1
ATOM 7272 N N . VAL A 1 897 ? -14.296 -17.190 -0.284 1.00 92.75 897 VAL A N 1
ATOM 7273 C CA . VAL A 1 897 ? -15.151 -16.238 -0.991 1.00 92.75 897 VAL A CA 1
ATOM 7274 C C . VAL A 1 897 ? -14.315 -15.035 -1.422 1.00 92.75 897 VAL A C 1
ATOM 7276 O O . VAL A 1 897 ? -13.606 -14.435 -0.618 1.00 92.75 897 VAL A O 1
ATOM 7279 N N . TYR A 1 898 ? -14.431 -14.659 -2.689 1.00 93.88 898 TYR A N 1
ATOM 7280 C CA . TYR A 1 898 ? -13.757 -13.518 -3.294 1.00 93.88 898 TYR A CA 1
ATOM 7281 C C . TYR A 1 898 ? -14.767 -12.410 -3.570 1.00 93.88 898 TYR A C 1
ATOM 7283 O O . TYR A 1 898 ? -15.797 -12.631 -4.208 1.00 93.88 898 TYR A O 1
ATOM 7291 N N . SER A 1 899 ? -14.469 -11.204 -3.100 1.00 93.38 899 SER A N 1
ATOM 7292 C CA . SER A 1 899 ? -15.319 -10.038 -3.325 1.00 93.38 899 SER A CA 1
ATOM 7293 C C . SER A 1 899 ? -15.239 -9.577 -4.780 1.00 93.38 899 SER A C 1
ATOM 7295 O O . SER A 1 899 ? -14.147 -9.297 -5.261 1.00 93.38 899 SER A O 1
ATOM 7297 N N . LEU A 1 900 ? -16.381 -9.415 -5.451 1.00 92.31 900 LEU A N 1
ATOM 7298 C CA . LEU A 1 900 ? -16.458 -8.706 -6.734 1.00 92.31 900 LEU A CA 1
ATOM 7299 C C . LEU A 1 900 ? -16.870 -7.248 -6.519 1.00 92.31 900 LEU A C 1
ATOM 7301 O O . LEU A 1 900 ? -16.218 -6.347 -7.035 1.00 92.31 900 LEU A O 1
ATOM 7305 N N . ASN A 1 901 ? -17.934 -7.028 -5.737 1.00 89.31 901 ASN A N 1
ATOM 7306 C CA . ASN A 1 901 ? -18.503 -5.723 -5.387 1.00 89.31 901 ASN A CA 1
ATOM 7307 C C . ASN A 1 901 ? -18.593 -4.712 -6.552 1.00 89.31 901 ASN A C 1
ATOM 7309 O O . ASN A 1 901 ? -18.271 -3.536 -6.391 1.00 89.31 901 ASN A O 1
ATOM 7313 N N . GLN A 1 902 ? -19.071 -5.154 -7.717 1.00 89.62 902 GLN A N 1
ATOM 7314 C CA . GLN A 1 902 ? -19.183 -4.318 -8.919 1.00 89.62 902 GLN A CA 1
ATOM 7315 C C . GLN A 1 902 ? -20.535 -4.494 -9.613 1.00 89.62 902 GLN A C 1
ATOM 7317 O O . GLN A 1 902 ? -21.145 -5.560 -9.540 1.00 89.62 902 GLN A O 1
ATOM 7322 N N . TYR A 1 903 ? -21.010 -3.458 -10.303 1.00 87.38 903 TYR A N 1
ATOM 7323 C CA . TYR A 1 903 ? -22.234 -3.545 -11.100 1.00 87.38 903 TYR A CA 1
ATOM 7324 C C . TYR A 1 903 ? -21.942 -4.094 -12.494 1.00 87.38 903 TYR A C 1
ATOM 7326 O O . TYR A 1 903 ? -21.013 -3.654 -13.171 1.00 87.38 903 TYR A O 1
ATOM 7334 N N . TRP A 1 904 ? -22.756 -5.049 -12.925 1.00 85.88 904 TRP A N 1
ATOM 7335 C CA . TRP A 1 904 ? -22.687 -5.633 -14.254 1.00 85.88 904 TRP A CA 1
ATOM 7336 C C . TRP A 1 904 ? -23.498 -4.799 -15.245 1.00 85.88 904 TRP A C 1
ATOM 7338 O O . TRP A 1 904 ? -24.660 -4.480 -14.996 1.00 85.88 904 TRP A O 1
ATOM 7348 N N . THR A 1 905 ? -22.878 -4.458 -16.376 1.00 75.88 905 THR A N 1
ATOM 7349 C CA . THR A 1 905 ? -23.529 -3.775 -17.502 1.00 75.88 905 THR A CA 1
ATOM 7350 C C . THR A 1 905 ? -23.454 -4.666 -18.733 1.00 75.88 905 THR A C 1
ATOM 7352 O O . THR A 1 905 ? -22.376 -5.156 -19.090 1.00 75.88 905 THR A O 1
ATOM 7355 N N . ILE A 1 906 ? -24.590 -4.863 -19.405 1.00 68.50 906 ILE A N 1
ATOM 7356 C CA . ILE A 1 906 ? -24.716 -5.797 -20.539 1.00 68.50 906 ILE A CA 1
ATOM 7357 C C . ILE A 1 906 ? -23.770 -5.391 -21.683 1.00 68.50 906 ILE A C 1
ATOM 7359 O O . ILE A 1 906 ? -23.190 -6.238 -22.356 1.00 68.50 906 ILE A O 1
ATOM 7363 N N . LYS A 1 907 ? -23.517 -4.085 -21.851 1.00 63.97 907 LYS A N 1
ATOM 7364 C CA . LYS A 1 907 ? -22.625 -3.545 -22.893 1.00 63.97 907 LYS A CA 1
ATOM 7365 C C . LYS A 1 907 ? -21.157 -3.951 -22.750 1.00 63.97 907 LYS A C 1
ATOM 7367 O O . LYS A 1 907 ? -20.412 -3.831 -23.719 1.00 63.97 907 LYS A O 1
ATOM 7372 N N . SER A 1 908 ? -20.724 -4.381 -21.565 1.00 53.69 908 SER A N 1
ATOM 7373 C CA . SER A 1 908 ? -19.302 -4.605 -21.285 1.00 53.69 908 SER A CA 1
ATOM 7374 C C . SER A 1 908 ? -18.790 -5.986 -21.706 1.00 53.69 908 SER A C 1
ATOM 7376 O O . SER A 1 908 ? -17.593 -6.119 -21.946 1.00 53.69 908 SER A O 1
ATOM 7378 N N . THR A 1 909 ? -19.648 -7.010 -21.825 1.00 55.62 909 THR A N 1
ATOM 7379 C CA . THR A 1 909 ? -19.194 -8.402 -22.013 1.00 55.62 909 THR A CA 1
ATOM 7380 C C . THR A 1 909 ? -20.256 -9.313 -22.656 1.00 55.62 909 THR A C 1
ATOM 7382 O O . THR A 1 909 ? -20.964 -10.046 -21.973 1.00 55.62 909 THR A O 1
ATOM 7385 N N . ASN A 1 910 ? -20.326 -9.353 -23.994 1.00 57.16 910 ASN A N 1
ATOM 7386 C CA . ASN A 1 910 ? -21.209 -10.293 -24.717 1.00 57.16 910 ASN A CA 1
ATOM 7387 C C . ASN A 1 910 ? -20.869 -11.785 -24.481 1.00 57.16 910 ASN A C 1
ATOM 7389 O O . ASN A 1 910 ? -21.647 -12.651 -24.872 1.00 57.16 910 ASN A O 1
ATOM 7393 N N . GLU A 1 911 ? -19.720 -12.097 -23.873 1.00 59.78 911 GLU A N 1
ATOM 7394 C CA . GLU A 1 911 ? -19.225 -13.467 -23.681 1.00 59.78 911 GLU A CA 1
ATOM 7395 C C . GLU A 1 911 ? -19.764 -14.163 -22.414 1.00 59.78 911 GLU A C 1
ATOM 7397 O O . GLU A 1 911 ? -19.679 -15.382 -22.336 1.00 59.78 911 GLU A O 1
ATOM 7402 N N . PHE A 1 912 ? -20.375 -13.447 -21.455 1.00 68.56 912 PHE A N 1
ATOM 7403 C CA . PHE A 1 912 ? -20.777 -14.018 -20.149 1.00 68.56 912 PHE A CA 1
ATOM 7404 C C . PHE A 1 912 ? -22.280 -13.919 -19.860 1.00 68.56 912 PHE A C 1
ATOM 7406 O O . PHE A 1 912 ? -22.686 -13.586 -18.743 1.00 68.56 912 PHE A O 1
ATOM 7413 N N . ILE A 1 913 ? -23.112 -14.190 -20.868 1.00 72.44 913 ILE A N 1
ATOM 7414 C CA . ILE A 1 913 ? -24.572 -14.082 -20.769 1.00 72.44 913 ILE A CA 1
ATOM 7415 C C . ILE A 1 913 ? -25.224 -15.466 -20.775 1.00 72.44 913 ILE A C 1
ATOM 7417 O O . ILE A 1 913 ? -25.114 -16.214 -21.746 1.00 72.44 913 ILE A O 1
ATOM 7421 N N . ILE A 1 914 ? -26.013 -15.752 -19.742 1.00 67.31 914 ILE A N 1
ATOM 7422 C CA . ILE A 1 914 ? -26.967 -16.863 -19.725 1.00 67.31 914 ILE A CA 1
ATOM 7423 C C . ILE A 1 914 ? -28.326 -16.343 -20.158 1.00 67.31 914 ILE A C 1
ATOM 7425 O O . ILE A 1 914 ? -28.856 -15.397 -19.573 1.00 67.31 914 ILE A O 1
ATOM 7429 N N . LYS A 1 915 ? -28.934 -17.007 -21.142 1.00 68.94 915 LYS A N 1
ATOM 7430 C CA . LYS A 1 915 ? -30.335 -16.776 -21.505 1.00 68.94 915 LYS A CA 1
ATOM 7431 C C . LYS A 1 915 ? -31.219 -17.743 -20.729 1.00 68.94 915 LYS A C 1
ATOM 7433 O O . LYS A 1 915 ? -31.340 -18.905 -21.104 1.00 68.94 915 LYS A O 1
ATOM 7438 N N . SER A 1 916 ? -31.853 -17.258 -19.664 1.00 64.25 916 SER A N 1
ATOM 7439 C CA . SER A 1 916 ? -32.841 -18.021 -18.894 1.00 64.25 916 SER A CA 1
ATOM 7440 C C . SER A 1 916 ? -34.186 -17.310 -18.937 1.00 64.25 916 SER A C 1
ATOM 7442 O O . SER A 1 916 ? -34.291 -16.142 -18.573 1.00 64.25 916 SER A O 1
ATOM 7444 N N . SER A 1 917 ? -35.228 -17.996 -19.416 1.00 65.50 917 SER A N 1
ATOM 7445 C CA . SER A 1 917 ? -36.603 -17.464 -19.471 1.00 65.50 917 SER A CA 1
ATOM 7446 C C . SER A 1 917 ? -36.736 -16.102 -20.181 1.00 65.50 917 SER A C 1
ATOM 7448 O O . SER A 1 917 ? -37.541 -15.260 -19.790 1.00 65.50 917 SER A O 1
ATOM 7450 N N . GLY A 1 918 ? -35.924 -15.864 -21.218 1.00 67.88 918 GLY A N 1
ATOM 7451 C CA . GLY A 1 918 ? -35.907 -14.597 -21.961 1.00 67.88 918 GLY A CA 1
ATOM 7452 C C . GLY A 1 918 ? -35.183 -13.439 -21.260 1.00 67.88 918 GLY A C 1
ATOM 7453 O O . GLY A 1 918 ? -35.203 -12.329 -21.782 1.00 67.88 918 GLY A O 1
ATOM 7454 N N . GLN A 1 919 ? -34.538 -13.679 -20.114 1.00 72.25 919 GLN A N 1
ATOM 7455 C CA . GLN A 1 919 ? -33.668 -12.716 -19.436 1.00 72.25 919 GLN A CA 1
ATOM 7456 C C . GLN A 1 919 ? -32.194 -13.065 -19.655 1.00 72.25 919 GLN A C 1
ATOM 7458 O O . GLN A 1 919 ? -31.819 -14.239 -19.674 1.00 72.25 919 GLN A O 1
ATOM 7463 N N . GLU A 1 920 ? -31.372 -12.030 -19.807 1.00 82.06 920 GLU A N 1
ATOM 7464 C CA . GLU A 1 920 ? -29.914 -12.117 -19.874 1.00 82.06 920 GLU A CA 1
ATOM 7465 C C . GLU A 1 920 ? -29.346 -11.942 -18.460 1.00 82.06 920 GLU A C 1
ATOM 7467 O O . GLU A 1 920 ? -29.533 -10.894 -17.838 1.00 82.06 920 GLU A O 1
ATOM 7472 N N . LEU A 1 921 ? -28.718 -12.994 -17.929 1.00 88.00 921 LEU A N 1
ATOM 7473 C CA . LEU A 1 921 ? -28.174 -13.047 -16.569 1.00 88.00 921 LEU A CA 1
ATOM 7474 C C . LEU A 1 921 ? -26.667 -13.365 -16.585 1.00 88.00 921 LEU A C 1
ATOM 7476 O O . LEU A 1 921 ? -26.203 -14.016 -17.524 1.00 88.00 921 LEU A O 1
ATOM 7480 N N . PRO A 1 922 ? -25.898 -12.948 -15.561 1.00 90.56 922 PRO A N 1
ATOM 7481 C CA . PRO A 1 922 ? -24.458 -13.188 -15.505 1.00 90.56 922 PRO A CA 1
ATOM 7482 C C . PRO A 1 922 ? -24.112 -14.678 -15.353 1.00 90.56 922 PRO A C 1
ATOM 7484 O O . PRO A 1 922 ? -24.673 -15.370 -14.492 1.00 90.56 922 PRO A O 1
ATOM 7487 N N . SER A 1 923 ? -23.150 -15.153 -16.151 1.00 91.69 923 SER A N 1
ATOM 7488 C CA . SER A 1 923 ? -22.574 -16.501 -16.023 1.00 91.69 923 SER A CA 1
ATOM 7489 C C . SER A 1 923 ? -21.542 -16.596 -14.899 1.00 91.69 923 SER A C 1
ATOM 7491 O O . SER A 1 923 ? -20.784 -15.656 -14.655 1.00 91.69 923 SER A O 1
ATOM 7493 N N . SER A 1 924 ? -21.443 -17.758 -14.245 1.00 92.75 924 SER A N 1
ATOM 7494 C CA . SER A 1 924 ? -20.390 -18.015 -13.254 1.00 92.75 924 SER A CA 1
ATOM 7495 C C . SER A 1 924 ? -18.986 -18.097 -13.860 1.00 92.75 924 SER A C 1
ATOM 7497 O O . SER A 1 924 ? -18.016 -18.027 -13.111 1.00 92.75 924 SER A O 1
ATOM 7499 N N . GLU A 1 925 ? -18.839 -18.167 -15.189 1.00 90.62 925 GLU A N 1
ATOM 7500 C CA . GLU A 1 925 ? -17.535 -18.030 -15.864 1.00 90.62 925 GLU A CA 1
ATOM 7501 C C . GLU A 1 925 ? -16.833 -16.695 -15.546 1.00 90.62 925 GLU A C 1
ATOM 7503 O O . GLU A 1 925 ? -15.600 -16.609 -15.586 1.00 90.62 925 GLU A O 1
ATOM 7508 N N . ILE A 1 926 ? -17.599 -15.667 -15.148 1.00 91.38 926 ILE A N 1
ATOM 7509 C CA . ILE A 1 926 ? -17.063 -14.412 -14.601 1.00 91.38 926 ILE A CA 1
ATOM 7510 C C . ILE A 1 926 ? -16.119 -14.703 -13.429 1.00 91.38 926 ILE A C 1
ATOM 7512 O O . ILE A 1 926 ? -15.048 -14.101 -13.348 1.00 91.38 926 ILE A O 1
ATOM 7516 N N . CYS A 1 927 ? -16.467 -15.655 -12.560 1.00 92.12 927 CYS A N 1
ATOM 7517 C CA . CYS A 1 927 ? -15.621 -16.046 -11.438 1.00 92.12 927 CYS A CA 1
ATOM 7518 C C . CYS A 1 927 ? -14.324 -16.694 -11.910 1.00 92.12 927 CYS A C 1
ATOM 7520 O O . CYS A 1 927 ? -13.254 -16.305 -11.448 1.00 92.12 927 CYS A O 1
ATOM 7522 N N . SER A 1 928 ? -14.380 -17.616 -12.872 1.00 88.50 928 SER A N 1
ATOM 7523 C CA . SER A 1 928 ? -13.176 -18.272 -13.387 1.00 88.50 928 SER A CA 1
ATOM 7524 C C . SER A 1 928 ? -12.206 -17.263 -14.012 1.00 88.50 928 SER A C 1
ATOM 7526 O O . SER A 1 928 ? -10.992 -17.372 -13.832 1.00 88.50 928 SER A O 1
ATOM 7528 N N . ASN A 1 929 ? -12.717 -16.260 -14.730 1.00 88.06 929 ASN A N 1
ATOM 7529 C CA . ASN A 1 929 ? -11.889 -15.218 -15.343 1.00 88.06 929 ASN A CA 1
ATOM 7530 C C . ASN A 1 929 ? -11.349 -14.215 -14.326 1.00 88.06 929 ASN A C 1
ATOM 7532 O O . ASN A 1 929 ? -10.171 -13.861 -14.394 1.00 88.06 929 ASN A O 1
ATOM 7536 N N . TYR A 1 930 ? -12.169 -13.815 -13.354 1.00 88.69 930 TYR A N 1
ATOM 7537 C CA . TYR A 1 930 ? -11.730 -12.971 -12.249 1.00 88.69 930 TYR A CA 1
ATOM 7538 C C . TYR A 1 930 ? -10.599 -13.641 -11.459 1.00 88.69 930 TYR A C 1
ATOM 7540 O O . TYR A 1 930 ? -9.540 -13.045 -11.265 1.00 88.69 930 TYR A O 1
ATOM 7548 N N . LEU A 1 931 ? -10.757 -14.920 -11.110 1.00 84.94 931 LEU A N 1
ATOM 7549 C CA . LEU A 1 931 ? -9.735 -15.690 -10.400 1.00 84.94 931 LEU A CA 1
ATOM 7550 C C . LEU A 1 931 ? -8.458 -15.847 -11.231 1.00 84.94 931 LEU A C 1
ATOM 7552 O O . LEU A 1 931 ? -7.368 -15.599 -10.722 1.00 84.94 931 LEU A O 1
ATOM 7556 N N . LYS A 1 932 ? -8.562 -16.158 -12.530 1.00 86.75 932 LYS A N 1
ATOM 7557 C CA . LYS A 1 932 ? -7.389 -16.187 -13.425 1.00 86.75 932 LYS A CA 1
ATOM 7558 C C . LYS A 1 932 ? -6.649 -14.850 -13.462 1.00 86.75 932 LYS A C 1
ATOM 7560 O O . LYS A 1 932 ? -5.431 -14.856 -13.565 1.00 86.75 932 LYS A O 1
ATOM 7565 N N . SER A 1 933 ? -7.358 -13.723 -13.394 1.00 83.81 933 SER A N 1
ATOM 7566 C CA . SER A 1 933 ? -6.730 -12.396 -13.387 1.00 83.81 933 SER A CA 1
ATOM 7567 C C . SER A 1 933 ? -6.036 -12.049 -12.068 1.00 83.81 933 SER A C 1
ATOM 7569 O O . SER A 1 933 ? -5.096 -11.268 -12.084 1.00 83.81 933 SER A O 1
ATOM 7571 N N . MET A 1 934 ? -6.464 -12.631 -10.942 1.00 77.25 934 MET A N 1
ATOM 7572 C CA . MET A 1 934 ? -5.796 -12.451 -9.647 1.00 77.25 934 MET A CA 1
ATOM 7573 C C . MET A 1 934 ? -4.536 -13.308 -9.491 1.00 77.25 934 MET A C 1
ATOM 7575 O O . MET A 1 934 ? -3.623 -12.915 -8.770 1.00 77.25 934 MET A O 1
ATOM 7579 N N . PHE A 1 935 ? -4.504 -14.492 -10.111 1.00 75.75 935 PHE A N 1
ATOM 7580 C CA . PHE A 1 935 ? -3.401 -15.451 -9.961 1.00 75.75 935 PHE A CA 1
ATOM 7581 C C . PHE A 1 935 ? -2.340 -15.390 -11.074 1.00 75.75 935 PHE A C 1
ATOM 7583 O O . PHE A 1 935 ? -1.310 -16.055 -10.948 1.00 75.75 935 PHE A O 1
ATOM 7590 N N . ASN A 1 936 ? -2.577 -14.615 -12.137 1.00 64.62 936 ASN A N 1
ATOM 7591 C CA . ASN A 1 936 ? -1.595 -14.298 -13.184 1.00 64.62 936 ASN A CA 1
ATOM 7592 C C . ASN A 1 936 ? -0.929 -12.953 -12.902 1.00 64.62 936 ASN A C 1
ATOM 7594 O O . ASN A 1 936 ? 0.295 -12.849 -13.150 1.00 64.62 936 ASN A O 1
#

pLDDT: mean 70.19, std 17.7, range [27.5, 97.0]

Organism: Tetrahymena thermophila (strain SB210) (NCBI:txid312017)

Radius of gyration: 42.11 Å; chains: 1; bounding box: 105×68×138 Å

Secondary structure (DSSP, 8-state):
--SSSSSSSTTTTSS-----------SSHHHHHHHHHHHHHHHHHHHHHHHHHHHHHHHHHHHHHHS--HHHHHHHHHHHHHHHHHHHHHHHHHHHHHHHHHTTT--TT------HHHHHHHHHHHHHHHHHHHHHHHHHHHHHHHHHHHHHHHH-S-HHHHHHHHHHHHHHHHHHHHHHHHHHHHHHHHHHHHHHTTT-HHHHHHHHHHHHHHHHHHHHHHHHHHHHHHHHHTSGGGBTTB-THHHHHHHHHHHHHHHHHHHHHHHHHHT-HHHHHHHHHHHHHHHHHHHHHHHHHHHHHHHHHHHHHHTHHHHHHHB-HHHHHHTT-S-SEE---TT-SS-SS-GGGEEE-GGGGTTS-GGG----EEEE-GGGHHHHHHHHHHHHHHHHHHHHHHHHHHHHHHHHHHHHHH---PPPTHHHHHHHHHHHHHHHHHHHHHHHHHHS------BPP--SS---PPP--S----------------TTTTSTTT-TTPEEEPPPTTSS----GGGTTSEEEEEEEEETEEEEE-S----TT-EEE-GGGGGGGT--SPPTTEEEEEEEEEHHHHHHHHHHHEEEEES-TTS--EEEEEEEEE-TTT--EEEEEEE---HHHHHHHHHHSS-----------TTSTTSS-----EEEEEEEEEETTT--B--SS-EEEEEEES-SSSS--TTS-EEEEEESSSEEEEEEEESSEEEEEEEETTB--EEEEEE--TT-SEEEEEEEEPBPPPTT-EEEEEE--TT----EEEEEEEEETTTEEEEEETTBSEETTEEEE--TT-TTEEEEEESS--SSEEEEEEEE---HHHHHHHHHTTS--HHHHHHHHT-EEEEEETT-SS-SEEEEPPPPPTTS-TTS--EEEEEEEETTS-S-EEEEEEEE-GGG-TTSEEEETTEEEE-THHHHHHHHHHH-